Protein AF-0000000083109511 (afdb_homodimer)

Organism: NCBI:txid185642

pLDDT: mean 97.79, std 3.88, range [42.78, 98.94]

Radius of gyration: 26.74 Å; Cα contacts (8 Å, |Δi|>4): 2423; chains: 2; bounding box: 54×82×66 Å

Nearest PDB structures (foldseek):
  3oks-assembly1_A  TM=9.964E-01  e=6.746E-75  Mycolicibacterium smegmatis MC2 155
  3q8n-assembly2_B  TM=9.971E-01  e=4.506E-70  Mycolicibacterium smegmatis MC2 155
  4ffc-assembly1_D  TM=9.936E-01  e=3.506E-66  Mycobacteroides abscessus ATCC 19977
  4atq-assembly1_A  TM=9.905E-01  e=3.722E-66  Paenarthrobacter aurescens TC1
  6jix-assembly2_C  TM=9.119E-01  e=1.596E-33  Bifidobacterium catenulatum PV20-2

InterPro domains:
  IPR004632 4-aminobutyrate aminotransferase, bacterial [TIGR00700] (24-446)
  IPR005814 Aminotransferase class-III [PF00202] (37-444)
  IPR005814 Aminotransferase class-III [PIRSF000521] (9-446)
  IPR005814 Aminotransferase class-III [cd00610] (22-446)
  IPR015421 Pyridoxal phosphate-dependent transferase, major domain [G3DSA:3.40.640.10] (74-344)
  IPR015422 Pyridoxal phosphate-dependent transferase, small domain [G3DSA:3.90.1150.10] (21-442)
  IPR015424 Pyridoxal phosphate-dependent transferase [SSF53383] (38-448)
  IPR049704 Aminotransferases class-III pyridoxal-phosphate attachment site [PS00600] (259-299)
  IPR050103 Class-III Pyridoxal-phosphate-dependent Aminotransferase [PTHR11986] (19-446)

Solvent-accessible surface area (backbone atoms only — not comparable to full-atom values): 41410 Å² total; per-residue (Å²): 129,82,76,78,71,84,57,74,41,77,71,55,62,70,56,25,71,60,20,51,54,50,50,52,51,31,67,63,17,33,27,57,9,51,40,60,74,40,68,40,27,51,58,37,33,36,43,32,28,38,28,29,70,58,65,27,22,22,35,35,23,26,25,37,77,35,13,15,36,69,10,25,34,33,66,60,29,34,53,33,31,48,55,35,28,63,31,32,24,49,42,24,50,46,40,36,24,43,62,46,47,42,52,42,23,43,51,49,47,67,71,43,64,63,90,66,66,33,15,21,50,46,22,46,36,43,32,52,13,48,49,48,48,52,30,29,28,15,36,54,58,73,19,59,24,35,36,25,30,54,45,29,69,40,44,75,43,50,48,21,29,51,44,21,50,60,43,82,46,60,37,72,62,48,49,70,45,30,64,58,64,45,76,27,66,59,48,38,26,76,64,35,36,76,77,37,61,60,43,20,60,32,6,49,61,32,28,52,59,24,47,48,41,44,57,72,72,63,27,56,88,36,33,9,28,42,46,44,46,69,50,23,58,59,31,40,34,38,55,47,19,65,50,21,67,62,46,49,49,52,50,24,64,75,59,66,27,40,36,34,34,44,30,29,65,40,23,59,19,34,37,38,31,58,38,52,41,55,71,44,63,96,81,28,45,60,54,50,30,36,25,33,10,42,27,47,16,38,31,39,60,32,14,24,33,38,24,36,34,75,47,44,42,41,33,55,68,42,46,41,78,54,75,52,26,41,31,49,37,31,27,34,14,22,51,30,36,53,48,48,40,67,76,66,46,37,30,60,44,9,44,52,43,24,51,68,55,45,53,63,52,52,55,49,33,76,77,32,58,35,42,67,45,77,44,56,38,17,35,38,38,24,40,34,30,16,37,73,89,47,82,50,71,23,32,67,59,41,51,52,47,49,53,51,30,42,58,71,34,29,42,64,41,74,28,24,86,70,46,16,19,43,38,38,22,40,17,58,53,34,48,70,66,57,51,49,50,49,52,49,50,49,52,53,51,56,71,75,103,128,82,77,79,70,85,58,75,40,78,71,55,62,71,57,28,73,58,20,50,54,51,50,52,52,31,67,63,16,33,27,57,9,50,42,60,74,39,69,39,27,50,58,37,32,37,44,34,28,38,28,28,70,58,62,27,21,23,36,36,24,26,24,36,77,35,14,15,35,69,11,25,35,33,67,60,29,35,53,34,29,45,55,35,29,63,31,33,23,50,43,23,50,46,41,36,24,43,62,45,48,40,53,42,21,42,50,48,47,66,70,43,66,62,88,67,66,33,14,21,49,45,23,45,36,44,31,53,13,47,49,49,47,51,31,30,29,15,35,55,60,73,20,58,24,35,37,24,30,54,46,29,69,40,44,74,42,50,48,21,31,51,44,21,50,61,44,83,48,60,37,71,60,48,48,71,46,31,62,58,64,43,76,27,65,58,49,40,26,77,64,35,37,76,77,36,61,60,44,20,62,32,5,50,61,33,27,50,60,23,46,46,40,45,56,73,72,63,27,57,88,36,33,9,28,41,43,44,46,69,50,23,59,58,31,40,33,39,55,47,20,65,49,22,66,62,47,49,48,52,50,23,62,76,57,67,26,40,36,33,35,43,28,28,65,39,24,58,20,33,36,38,31,58,38,54,43,55,71,43,64,98,82,26,45,61,54,48,30,36,24,32,11,42,26,45,16,37,30,40,60,33,15,23,33,36,24,38,35,74,45,43,42,40,32,54,67,43,47,41,75,54,76,53,27,42,31,49,36,30,26,34,14,22,51,30,36,54,48,47,40,66,76,66,47,37,29,62,43,11,45,52,43,25,50,67,55,45,53,61,51,52,56,49,35,76,76,33,56,35,43,68,46,76,44,56,40,17,34,38,38,23,40,33,30,17,36,72,89,46,82,52,70,21,30,66,61,39,50,52,46,49,52,51,31,42,58,71,34,30,43,66,42,74,29,24,85,71,46,15,19,42,38,39,22,40,17,59,52,34,49,71,66,57,51,47,50,49,52,49,51,50,53,52,52,56,72,74,101

Structure (mmCIF, N/CA/C/O backbone):
data_AF-0000000083109511-model_v1
#
loop_
_entity.id
_entity.type
_entity.pdbx_description
1 polymer '(S)-3-amino-2-methylpropionate transaminase'
#
loop_
_atom_site.group_PDB
_atom_site.id
_atom_site.type_symbol
_atom_site.label_atom_id
_atom_site.label_alt_id
_atom_site.label_comp_id
_atom_site.label_asym_id
_atom_site.label_entity_id
_atom_site.label_seq_id
_atom_site.pdbx_PDB_ins_code
_atom_site.Cartn_x
_atom_site.Cartn_y
_atom_site.Cartn_z
_atom_site.occupancy
_atom_site.B_iso_or_equiv
_atom_site.auth_seq_id
_atom_site.auth_comp_id
_atom_site.auth_asym_id
_atom_site.auth_atom_id
_atom_site.pdbx_PDB_model_num
ATOM 1 N N . MET A 1 1 ? 5.441 -5.559 30.609 1 42.78 1 MET A N 1
ATOM 2 C CA . MET A 1 1 ? 6.527 -4.652 30.25 1 42.78 1 MET A CA 1
ATOM 3 C C . MET A 1 1 ? 6.43 -3.342 31.016 1 42.78 1 MET A C 1
ATOM 5 O O . MET A 1 1 ? 5.328 -2.857 31.297 1 42.78 1 MET A O 1
ATOM 9 N N . ALA A 1 2 ? 7.426 -2.953 31.625 1 48.78 2 ALA A N 1
ATOM 10 C CA . ALA A 1 2 ? 7.453 -1.733 32.438 1 48.78 2 ALA A CA 1
ATOM 11 C C . ALA A 1 2 ? 6.941 -0.539 31.625 1 48.78 2 ALA A C 1
ATOM 13 O O . ALA A 1 2 ? 7.207 -0.426 30.422 1 48.78 2 ALA A O 1
ATOM 14 N N . THR A 1 3 ? 6.07 0.115 32.188 1 82.5 3 THR A N 1
ATOM 15 C CA . THR A 1 3 ? 5.449 1.3 31.594 1 82.5 3 THR A CA 1
ATOM 16 C C . THR A 1 3 ? 6.508 2.318 31.188 1 82.5 3 THR A C 1
ATOM 18 O O . THR A 1 3 ? 7.48 2.541 31.906 1 82.5 3 THR A O 1
ATOM 21 N N . LEU A 1 4 ? 6.535 2.713 29.984 1 93.44 4 LEU A N 1
ATOM 22 C CA . LEU A 1 4 ? 7.453 3.711 29.453 1 93.44 4 LEU A CA 1
ATOM 23 C C . LEU A 1 4 ? 7.312 5.035 30.203 1 93.44 4 LEU A C 1
ATOM 25 O O . LEU A 1 4 ? 6.25 5.656 30.172 1 93.44 4 LEU A O 1
ATOM 29 N N . GLU A 1 5 ? 8.383 5.461 30.938 1 96.12 5 GLU A N 1
ATOM 30 C CA . GLU A 1 5 ? 8.352 6.711 31.703 1 96.12 5 GLU A CA 1
ATOM 31 C C . GLU A 1 5 ? 8.109 7.906 30.781 1 96.12 5 GLU A C 1
ATOM 33 O O . GLU A 1 5 ? 8.695 7.988 29.688 1 96.12 5 GLU A O 1
ATOM 38 N N . GLN A 1 6 ? 7.277 8.82 31.172 1 97.62 6 GLN A N 1
ATOM 39 C CA . GLN A 1 6 ? 6.883 9.969 30.359 1 97.62 6 GLN A CA 1
ATOM 40 C C . GLN A 1 6 ? 7.703 11.203 30.734 1 97.62 6 GLN A C 1
ATOM 42 O O . GLN A 1 6 ? 7.145 12.234 31.125 1 97.62 6 GLN A O 1
ATOM 47 N N . THR A 1 7 ? 8.977 11.047 30.625 1 98.06 7 THR A N 1
ATOM 48 C CA . THR A 1 7 ? 9.922 12.125 30.859 1 98.06 7 THR A CA 1
ATOM 49 C C . THR A 1 7 ? 11.016 12.133 29.797 1 98.06 7 THR A C 1
ATOM 51 O O . THR A 1 7 ? 11.383 11.078 29.266 1 98.06 7 THR A O 1
ATOM 54 N N . ARG A 1 8 ? 11.477 13.266 29.484 1 98.25 8 ARG A N 1
ATOM 55 C CA . ARG A 1 8 ? 12.633 13.406 28.594 1 98.25 8 ARG A CA 1
ATOM 56 C C . ARG A 1 8 ? 13.922 13.062 29.344 1 98.25 8 ARG A C 1
ATOM 58 O O . ARG A 1 8 ? 14.109 13.461 30.484 1 98.25 8 ARG A O 1
ATOM 65 N N . GLN A 1 9 ? 14.766 12.312 28.672 1 98.12 9 GLN A N 1
ATOM 66 C CA . GLN A 1 9 ? 16.047 11.93 29.266 1 98.12 9 GLN A CA 1
ATOM 67 C C . GLN A 1 9 ? 17.094 11.703 28.203 1 98.12 9 GLN A C 1
ATOM 69 O O . GLN A 1 9 ? 16.891 10.938 27.25 1 98.12 9 GLN A O 1
ATOM 74 N N . LEU A 1 10 ? 18.25 12.391 28.312 1 98.19 10 LEU A N 1
ATOM 75 C CA . LEU A 1 10 ? 19.391 12.156 27.438 1 98.19 10 LEU A CA 1
ATOM 76 C C . LEU A 1 10 ? 20.516 11.453 28.188 1 98.19 10 LEU A C 1
ATOM 78 O O . LEU A 1 10 ? 21.156 12.047 29.047 1 98.19 10 LEU A O 1
ATOM 82 N N . VAL A 1 11 ? 20.656 10.227 27.812 1 97.81 11 VAL A N 1
ATOM 83 C CA . VAL A 1 11 ? 21.688 9.406 28.422 1 97.81 11 VAL A CA 1
ATOM 84 C C . VAL A 1 11 ? 22.984 9.539 27.625 1 97.81 11 VAL A C 1
ATOM 86 O O . VAL A 1 11 ? 24.078 9.445 28.188 1 97.81 11 VAL A O 1
ATOM 89 N N . THR A 1 12 ? 22.922 9.711 26.375 1 97.56 12 THR A N 1
ATOM 90 C CA . THR A 1 12 ? 24.031 9.93 25.438 1 97.56 12 THR A CA 1
ATOM 91 C C . THR A 1 12 ? 23.734 11.125 24.531 1 97.56 12 THR A C 1
ATOM 93 O O . THR A 1 12 ? 22.641 11.688 24.562 1 97.56 12 THR A O 1
ATOM 96 N N . GLU A 1 13 ? 24.781 11.406 23.828 1 96.94 13 GLU A N 1
ATOM 97 C CA . GLU A 1 13 ? 24.547 12.312 22.719 1 96.94 13 GLU A CA 1
ATOM 98 C C . GLU A 1 13 ? 23.609 11.672 21.688 1 96.94 13 GLU A C 1
ATOM 100 O O . GLU A 1 13 ? 23.438 10.453 21.672 1 96.94 13 GLU A O 1
ATOM 105 N N . ILE A 1 14 ? 23.016 12.414 20.891 1 97.25 14 ILE A N 1
ATOM 106 C CA . ILE A 1 14 ? 22.109 11.969 19.828 1 97.25 14 ILE A CA 1
ATOM 107 C C . ILE A 1 14 ? 22.797 12.117 18.469 1 97.25 14 ILE A C 1
ATOM 109 O O . ILE A 1 14 ? 23.141 13.227 18.062 1 97.25 14 ILE A O 1
ATOM 113 N N . PRO A 1 15 ? 23.062 11.055 17.828 1 97.19 15 PRO A N 1
ATOM 114 C CA . PRO A 1 15 ? 22.75 9.656 18.125 1 97.19 15 PRO A CA 1
ATOM 115 C C . PRO A 1 15 ? 23.75 9.023 19.094 1 97.19 15 PRO A C 1
ATOM 117 O O . PRO A 1 15 ? 24.906 9.445 19.156 1 97.19 15 PRO A O 1
ATOM 120 N N . GLY A 1 16 ? 23.328 8.07 19.766 1 98.25 16 GLY A N 1
ATOM 121 C CA . GLY A 1 16 ? 24.219 7.324 20.656 1 98.25 16 GLY A CA 1
ATOM 122 C C . GLY A 1 16 ? 24.969 6.215 19.938 1 98.25 16 GLY A C 1
ATOM 123 O O . GLY A 1 16 ? 24.812 6.02 18.734 1 98.25 16 GLY A O 1
ATOM 124 N N . PRO A 1 17 ? 25.828 5.527 20.688 1 98.31 17 PRO A N 1
ATOM 125 C CA . PRO A 1 17 ? 26.719 4.539 20.078 1 98.31 17 PRO A CA 1
ATOM 126 C C . PRO A 1 17 ? 25.969 3.379 19.438 1 98.31 17 PRO A C 1
ATOM 128 O O . PRO A 1 17 ? 26.344 2.908 18.359 1 98.31 17 PRO A O 1
ATOM 131 N N . ALA A 1 18 ? 24.969 2.863 20.094 1 98.56 18 ALA A N 1
ATOM 132 C CA . ALA A 1 18 ? 24.188 1.765 19.531 1 98.56 18 ALA A CA 1
ATOM 133 C C . ALA A 1 18 ? 23.484 2.201 18.25 1 98.56 18 ALA A C 1
ATOM 135 O O . ALA A 1 18 ? 23.422 1.444 17.266 1 98.56 18 ALA A O 1
ATOM 136 N N . SER A 1 19 ? 22.953 3.383 18.203 1 98.5 19 SER A N 1
ATOM 137 C CA . SER A 1 19 ? 22.297 3.926 17.016 1 98.5 19 SER A CA 1
ATOM 138 C C . SER A 1 19 ? 23.297 4.145 15.891 1 98.5 19 SER A C 1
ATOM 140 O O . SER A 1 19 ? 22.984 3.943 14.719 1 98.5 19 SER A O 1
ATOM 142 N N . LEU A 1 20 ? 24.469 4.578 16.219 1 98.38 20 LEU A N 1
ATOM 143 C CA . LEU A 1 20 ? 25.5 4.754 15.211 1 98.38 20 LEU A CA 1
ATOM 144 C C . LEU A 1 20 ? 25.844 3.424 14.555 1 98.38 20 LEU A C 1
ATOM 146 O O . LEU A 1 20 ? 26.078 3.369 13.336 1 98.38 20 LEU A O 1
ATOM 150 N N . GLU A 1 21 ? 25.922 2.344 15.328 1 98.62 21 GLU A N 1
ATOM 151 C CA . GLU A 1 21 ? 26.203 1.021 14.773 1 98.62 21 GLU A CA 1
ATOM 152 C C . GLU A 1 21 ? 25.078 0.576 13.836 1 98.62 21 GLU A C 1
ATOM 154 O O . GLU A 1 21 ? 25.328 -0.08 12.82 1 98.62 21 GLU A O 1
ATOM 159 N N . LEU A 1 22 ? 23.875 0.808 14.266 1 98.75 22 LEU A N 1
ATOM 160 C CA . LEU A 1 22 ? 22.734 0.446 13.43 1 98.75 22 LEU A CA 1
ATOM 161 C C . LEU A 1 22 ? 22.688 1.29 12.164 1 98.75 22 LEU A C 1
ATOM 163 O O . LEU A 1 22 ? 22.266 0.815 11.109 1 98.75 22 LEU A O 1
ATOM 167 N N . THR A 1 23 ? 23.141 2.533 12.25 1 98.5 23 THR A N 1
ATOM 168 C CA . THR A 1 23 ? 23.219 3.391 11.07 1 98.5 23 THR A CA 1
ATOM 169 C C . THR A 1 23 ? 24.188 2.801 10.039 1 98.5 23 THR A C 1
ATOM 171 O O . THR A 1 23 ? 23.922 2.863 8.836 1 98.5 23 THR A O 1
ATOM 174 N N . LYS A 1 24 ? 25.266 2.223 10.5 1 98.5 24 LYS A N 1
ATOM 175 C CA . LYS A 1 24 ? 26.203 1.557 9.602 1 98.5 24 LYS A CA 1
ATOM 176 C C . LYS A 1 24 ? 25.547 0.355 8.922 1 98.5 24 LYS A C 1
ATOM 178 O O . LYS A 1 24 ? 25.734 0.144 7.719 1 98.5 24 LYS A O 1
ATOM 183 N N . ARG A 1 25 ? 24.828 -0.43 9.719 1 98.69 25 ARG A N 1
ATOM 184 C CA . ARG A 1 25 ? 24.109 -1.569 9.156 1 98.69 25 ARG A CA 1
ATOM 185 C C . ARG A 1 25 ? 23.078 -1.115 8.125 1 98.69 25 ARG A C 1
ATOM 187 O O . ARG A 1 25 ? 22.953 -1.729 7.062 1 98.69 25 ARG A O 1
ATOM 194 N N . ARG A 1 26 ? 22.406 -0.063 8.43 1 98.56 26 ARG A N 1
ATOM 195 C CA . ARG A 1 26 ? 21.406 0.487 7.516 1 98.56 26 ARG A CA 1
ATOM 196 C C . ARG A 1 26 ? 22.047 0.888 6.191 1 98.56 26 ARG A C 1
ATOM 198 O O . ARG A 1 26 ? 21.531 0.554 5.121 1 98.56 26 ARG A O 1
ATOM 205 N N . ALA A 1 27 ? 23.156 1.626 6.25 1 98.12 27 ALA A N 1
ATOM 206 C CA . ALA A 1 27 ? 23.844 2.121 5.059 1 98.12 27 ALA A CA 1
ATOM 207 C C . ALA A 1 27 ? 24.297 0.967 4.164 1 98.12 27 ALA A C 1
ATOM 209 O O . ALA A 1 27 ? 24.328 1.101 2.939 1 98.12 27 ALA A O 1
ATOM 210 N N . ALA A 1 28 ? 24.516 -0.205 4.777 1 98.44 28 ALA A N 1
ATOM 211 C CA . ALA A 1 28 ? 25.031 -1.365 4.043 1 98.44 28 ALA A CA 1
ATOM 212 C C . ALA A 1 28 ? 23.875 -2.201 3.484 1 98.44 28 ALA A C 1
ATOM 214 O O . ALA A 1 28 ? 24.062 -2.961 2.531 1 98.44 28 ALA A O 1
ATOM 215 N N . ALA A 1 29 ? 22.656 -2.012 4.016 1 98.88 29 ALA A N 1
ATOM 216 C CA . ALA A 1 29 ? 21.594 -2.955 3.686 1 98.88 29 ALA A CA 1
ATOM 217 C C . ALA A 1 29 ? 20.453 -2.26 2.949 1 98.88 29 ALA A C 1
ATOM 219 O O . ALA A 1 29 ? 19.766 -2.875 2.125 1 98.88 29 ALA A O 1
ATOM 220 N N . VAL A 1 30 ? 20.219 -1.04 3.277 1 98.88 30 VAL A N 1
ATOM 221 C CA . VAL A 1 30 ? 19.062 -0.294 2.787 1 98.88 30 VAL A CA 1
ATOM 222 C C . VAL A 1 30 ? 19.5 0.696 1.713 1 98.88 30 VAL A C 1
ATOM 224 O O . VAL A 1 30 ? 20.578 1.292 1.812 1 98.88 30 VAL A O 1
ATOM 227 N N . SER A 1 31 ? 18.719 0.896 0.665 1 98.81 31 SER A N 1
ATOM 228 C CA . SER A 1 31 ? 19.016 1.853 -0.398 1 98.81 31 SER A CA 1
ATOM 229 C C . SER A 1 31 ? 19.25 3.248 0.166 1 98.81 31 SER A C 1
ATOM 231 O O . SER A 1 31 ? 18.547 3.688 1.077 1 98.81 31 SER A O 1
ATOM 233 N N . HIS A 1 32 ? 20.141 3.926 -0.441 1 97.25 32 HIS A N 1
ATOM 234 C CA . HIS A 1 32 ? 20.469 5.309 -0.107 1 97.25 32 HIS A CA 1
ATOM 235 C C . HIS A 1 32 ? 19.297 6.234 -0.393 1 97.25 32 HIS A C 1
ATOM 237 O O . HIS A 1 32 ? 19.219 7.34 0.148 1 97.25 32 HIS A O 1
ATOM 243 N N . GLY A 1 33 ? 18.391 5.777 -1.227 1 98.19 33 GLY A N 1
ATOM 244 C CA . GLY A 1 33 ? 17.234 6.586 -1.595 1 98.19 33 GLY A CA 1
ATOM 245 C C . GLY A 1 33 ? 16.266 6.805 -0.448 1 98.19 33 GLY A C 1
ATOM 246 O O . GLY A 1 33 ? 15.406 7.688 -0.514 1 98.19 33 GLY A O 1
ATOM 247 N N . VAL A 1 34 ? 16.391 6.004 0.598 1 98.06 34 VAL A N 1
ATOM 248 C CA . VAL A 1 34 ? 15.547 6.141 1.777 1 98.06 34 VAL A CA 1
ATOM 249 C C . VAL A 1 34 ? 16.219 7.078 2.783 1 98.06 34 VAL A C 1
ATOM 251 O O . VAL A 1 34 ? 17.219 6.719 3.408 1 98.06 34 VAL A O 1
ATOM 254 N N . ASN A 1 35 ? 15.625 8.195 3.01 1 95.12 35 ASN A N 1
ATOM 255 C CA . ASN A 1 35 ? 16.156 9.195 3.934 1 95.12 35 ASN A CA 1
ATOM 256 C C . ASN A 1 35 ? 15.75 8.906 5.375 1 95.12 35 ASN A C 1
ATOM 258 O O . ASN A 1 35 ? 14.703 8.297 5.613 1 95.12 35 ASN A O 1
ATOM 262 N N . VAL A 1 36 ? 16.625 9.305 6.293 1 95.5 36 VAL A N 1
ATOM 263 C CA . VAL A 1 36 ? 16.312 9.266 7.719 1 95.5 36 VAL A CA 1
ATOM 264 C C . VAL A 1 36 ? 16.578 10.633 8.344 1 95.5 36 VAL A C 1
ATOM 266 O O . VAL A 1 36 ? 17.688 11.156 8.25 1 95.5 36 VAL A O 1
ATOM 269 N N . SER A 1 37 ? 15.625 11.172 9.008 1 94.69 37 SER A N 1
ATOM 270 C CA . SER A 1 37 ? 15.719 12.531 9.547 1 94.69 37 SER A CA 1
ATOM 271 C C . SER A 1 37 ? 16.5 12.547 10.859 1 94.69 37 SER A C 1
ATOM 273 O O . SER A 1 37 ? 17.281 13.453 11.109 1 94.69 37 SER A O 1
ATOM 275 N N . LEU A 1 38 ? 16.25 11.664 11.734 1 95.75 38 LEU A N 1
ATOM 276 C CA . LEU A 1 38 ? 16.891 11.508 13.039 1 95.75 38 LEU A CA 1
ATOM 277 C C . LEU A 1 38 ? 17.422 10.094 13.219 1 95.75 38 LEU A C 1
ATOM 279 O O . LEU A 1 38 ? 16.672 9.18 13.555 1 95.75 38 LEU A O 1
ATOM 283 N N . PRO A 1 39 ? 18.688 9.961 13.055 1 92 39 PRO A N 1
ATOM 284 C CA . PRO A 1 39 ? 19.219 8.594 13.008 1 92 39 PRO A CA 1
ATOM 285 C C . PRO A 1 39 ? 19.375 7.977 14.391 1 92 39 PRO A C 1
ATOM 287 O O . PRO A 1 39 ? 20.422 7.398 14.703 1 92 39 PRO A O 1
ATOM 290 N N . VAL A 1 40 ? 18.359 8.078 15.219 1 97.19 40 VAL A N 1
ATOM 291 C CA . VAL A 1 40 ? 18.203 7.297 16.438 1 97.19 40 VAL A CA 1
ATOM 292 C C . VAL A 1 40 ? 17.297 6.098 16.172 1 97.19 40 VAL A C 1
ATOM 294 O O . VAL A 1 40 ? 16.312 6.207 15.445 1 97.19 40 VAL A O 1
ATOM 297 N N . PHE A 1 41 ? 17.672 4.93 16.656 1 98.69 41 PHE A N 1
ATOM 298 C CA . PHE A 1 41 ? 16.859 3.74 16.438 1 98.69 41 PHE A CA 1
ATOM 299 C C . PHE A 1 41 ? 15.961 3.467 17.625 1 98.69 41 PHE A C 1
ATOM 301 O O . PHE A 1 41 ? 16.422 3.424 18.766 1 98.69 41 PHE A O 1
ATOM 308 N N . VAL A 1 42 ? 14.727 3.242 17.391 1 98.69 42 VAL A N 1
ATOM 309 C CA . VAL A 1 42 ? 13.688 3.158 18.406 1 98.69 42 VAL A CA 1
ATOM 310 C C . VAL A 1 42 ? 13.711 1.777 19.062 1 98.69 42 VAL A C 1
ATOM 312 O O . VAL A 1 42 ? 13.867 0.765 18.375 1 98.69 42 VAL A O 1
ATOM 315 N N . ALA A 1 43 ? 13.531 1.774 20.359 1 98.44 43 ALA A N 1
ATOM 316 C CA . ALA A 1 43 ? 13.32 0.54 21.109 1 98.44 43 ALA A CA 1
ATOM 317 C C . ALA A 1 43 ? 11.867 0.412 21.562 1 98.44 43 ALA A C 1
ATOM 319 O O . ALA A 1 43 ? 11.266 -0.662 21.453 1 98.44 43 ALA A O 1
ATOM 320 N N . ARG A 1 44 ? 11.352 1.522 22.125 1 98.25 44 ARG A N 1
ATOM 321 C CA . ARG A 1 44 ? 9.977 1.59 22.609 1 98.25 44 ARG A CA 1
ATOM 322 C C . ARG A 1 44 ? 9.383 2.977 22.391 1 98.25 44 ARG A C 1
ATOM 324 O O . ARG A 1 44 ? 10.117 3.967 22.328 1 98.25 44 ARG A O 1
ATOM 331 N N . ALA A 1 45 ? 8.023 3.016 22.266 1 98.69 45 ALA A N 1
ATOM 332 C CA . ALA A 1 45 ? 7.344 4.305 22.172 1 98.69 45 ALA A CA 1
ATOM 333 C C . ALA A 1 45 ? 5.934 4.223 22.75 1 98.69 45 ALA A C 1
ATOM 335 O O . ALA A 1 45 ? 5.273 3.186 22.656 1 98.69 45 ALA A O 1
ATOM 336 N N . GLY A 1 46 ? 5.441 5.281 23.297 1 97.56 46 GLY A N 1
ATOM 337 C CA . GLY A 1 46 ? 4.125 5.402 23.906 1 97.56 46 GLY A CA 1
ATOM 338 C C . GLY A 1 46 ? 3.895 6.754 24.562 1 97.56 46 GLY A C 1
ATOM 339 O O . GLY A 1 46 ? 4.832 7.371 25.062 1 97.56 46 GLY A O 1
ATOM 340 N N . GLY A 1 47 ? 2.631 7.137 24.625 1 96.44 47 GLY A N 1
ATOM 341 C CA . GLY A 1 47 ? 2.346 8.461 25.156 1 96.44 47 GLY A CA 1
ATOM 342 C C . GLY A 1 47 ? 2.98 9.578 24.328 1 96.44 47 GLY A C 1
ATOM 343 O O . GLY A 1 47 ? 2.744 9.68 23.125 1 96.44 47 GLY A O 1
ATOM 344 N N . GLY A 1 48 ? 3.822 10.305 24.953 1 98.12 48 GLY A N 1
ATOM 345 C CA . GLY A 1 48 ? 4.516 11.383 24.266 1 98.12 48 GLY A CA 1
ATOM 346 C C . GLY A 1 48 ? 6.008 11.148 24.141 1 98.12 48 GLY A C 1
ATOM 347 O O . GLY A 1 48 ? 6.762 12.078 23.844 1 98.12 48 GLY A O 1
ATOM 348 N N . ILE A 1 49 ? 6.422 9.789 24.297 1 98.69 49 ILE A N 1
ATOM 349 C CA . ILE A 1 49 ? 7.855 9.539 24.375 1 98.69 49 ILE A CA 1
ATOM 350 C C . ILE A 1 49 ? 8.25 8.469 23.359 1 98.69 49 ILE A C 1
ATOM 352 O O . ILE A 1 49 ? 7.504 7.504 23.156 1 98.69 49 ILE A O 1
ATOM 356 N N . ILE A 1 50 ? 9.422 8.625 22.75 1 98.62 50 ILE A N 1
ATOM 357 C CA . ILE A 1 50 ? 10.164 7.602 22.016 1 98.62 50 ILE A CA 1
ATOM 358 C C . ILE A 1 50 ? 11.445 7.262 22.766 1 98.62 50 ILE A C 1
ATOM 360 O O . ILE A 1 50 ? 12.266 8.141 23.047 1 98.62 50 ILE A O 1
ATOM 364 N N . GLU A 1 51 ? 11.609 6.059 23.125 1 98.75 51 GLU A N 1
ATOM 365 C CA . GLU A 1 51 ? 12.859 5.582 23.703 1 98.75 51 GLU A CA 1
ATOM 366 C C . GLU A 1 51 ? 13.719 4.883 22.656 1 98.75 51 GLU A C 1
ATOM 368 O O . GLU A 1 51 ? 13.258 3.971 21.969 1 98.75 51 GLU A O 1
ATOM 373 N N . ASP A 1 52 ? 14.984 5.367 22.516 1 98.44 52 ASP A N 1
ATOM 374 C CA . ASP A 1 52 ? 15.852 4.754 21.516 1 98.44 52 ASP A CA 1
ATOM 375 C C . ASP A 1 52 ? 16.688 3.627 22.125 1 98.44 52 ASP A C 1
ATOM 377 O O . ASP A 1 52 ? 16.578 3.352 23.328 1 98.44 52 ASP A O 1
ATOM 381 N N . VAL A 1 53 ? 17.469 2.945 21.375 1 98.5 53 VAL A N 1
ATOM 382 C CA . VAL A 1 53 ? 18.219 1.763 21.766 1 98.5 53 VAL A CA 1
ATOM 383 C C . VAL A 1 53 ? 19.359 2.162 22.703 1 98.5 53 VAL A C 1
ATOM 385 O O . VAL A 1 53 ? 19.953 1.311 23.359 1 98.5 53 VAL A O 1
ATOM 388 N N . ASP A 1 54 ? 19.703 3.441 22.797 1 98.5 54 ASP A N 1
ATOM 389 C CA . ASP A 1 54 ? 20.766 3.938 23.672 1 98.5 54 ASP A CA 1
ATOM 390 C C . ASP A 1 54 ? 20.219 4.359 25.031 1 98.5 54 ASP A C 1
ATOM 392 O O . ASP A 1 54 ? 20.969 4.715 25.922 1 98.5 54 ASP A O 1
ATOM 396 N N . GLY A 1 55 ? 18.875 4.344 25.172 1 98.12 55 GLY A N 1
ATOM 397 C CA . GLY A 1 55 ? 18.234 4.668 26.453 1 98.12 55 GLY A CA 1
ATOM 398 C C . GLY A 1 55 ? 17.797 6.113 26.547 1 98.12 55 GLY A C 1
ATOM 399 O O . GLY A 1 55 ? 17.281 6.547 27.578 1 98.12 55 GLY A O 1
ATOM 400 N N . ASN A 1 56 ? 18 6.891 25.5 1 98.62 56 ASN A N 1
ATOM 401 C CA . ASN A 1 56 ? 17.453 8.234 25.453 1 98.62 56 ASN A CA 1
ATOM 402 C C . ASN A 1 56 ? 15.93 8.211 25.328 1 98.62 56 ASN A C 1
ATOM 404 O O . ASN A 1 56 ? 15.375 7.363 24.641 1 98.62 56 ASN A O 1
ATOM 408 N N . ARG A 1 57 ? 15.266 9.055 26.031 1 98.69 57 ARG A N 1
ATOM 409 C CA . ARG A 1 57 ? 13.836 9.289 25.891 1 98.69 57 ARG A CA 1
ATOM 410 C C . ARG A 1 57 ? 13.57 10.664 25.266 1 98.69 57 ARG A C 1
ATOM 412 O O . ARG A 1 57 ? 13.883 11.688 25.875 1 98.69 57 ARG A O 1
ATOM 419 N N . LEU A 1 58 ? 13.023 10.633 24.109 1 98.81 58 LEU A N 1
ATOM 420 C CA . LEU A 1 58 ? 12.797 11.859 23.344 1 98.81 58 LEU A CA 1
ATOM 421 C C . LEU A 1 58 ? 11.32 12.234 23.344 1 98.81 58 LEU A C 1
ATOM 423 O O . LEU A 1 58 ? 10.453 11.359 23.234 1 98.81 58 LEU A O 1
ATOM 427 N N . ILE A 1 59 ? 11.023 13.516 23.484 1 98.88 59 ILE A N 1
ATOM 428 C CA . ILE A 1 59 ? 9.648 14 23.359 1 98.88 59 ILE A CA 1
ATOM 429 C C . ILE A 1 59 ? 9.195 13.898 21.891 1 98.88 59 ILE A C 1
ATOM 431 O O . ILE A 1 59 ? 9.859 14.422 21 1 98.88 59 ILE A O 1
ATOM 435 N N . ASP A 1 60 ? 8.109 13.219 21.688 1 98.69 60 ASP A N 1
ATOM 436 C CA . ASP A 1 60 ? 7.605 12.977 20.344 1 98.69 60 ASP A CA 1
ATOM 437 C C . ASP A 1 60 ? 6.629 14.07 19.922 1 98.69 60 ASP A C 1
ATOM 439 O O . ASP A 1 60 ? 5.461 14.055 20.312 1 98.69 60 ASP A O 1
ATOM 443 N N . LEU A 1 61 ? 7.023 14.953 19.031 1 98.81 61 LEU A N 1
ATOM 444 C CA . LEU A 1 61 ? 6.121 15.945 18.453 1 98.81 61 LEU A CA 1
ATOM 445 C C . LEU A 1 61 ? 5.914 15.695 16.969 1 98.81 61 LEU A C 1
ATOM 447 O O . LEU A 1 61 ? 5.625 16.625 16.219 1 98.81 61 LEU A O 1
ATOM 451 N N . ALA A 1 62 ? 6.109 14.406 16.562 1 98.44 62 ALA A N 1
ATOM 452 C CA . ALA A 1 62 ? 6.027 14.062 15.156 1 98.44 62 ALA A CA 1
ATOM 453 C C . ALA A 1 62 ? 4.984 12.969 14.914 1 98.44 62 ALA A C 1
ATOM 455 O O . ALA A 1 62 ? 4.344 12.938 13.859 1 98.44 62 ALA A O 1
ATOM 456 N N . SER A 1 63 ? 4.895 11.992 15.891 1 98.44 63 SER A N 1
ATOM 457 C CA . SER A 1 63 ? 3.951 10.883 15.828 1 98.44 63 SER A CA 1
ATOM 458 C C . SER A 1 63 ? 4.145 10.062 14.562 1 98.44 63 SER A C 1
ATOM 460 O O . SER A 1 63 ? 3.17 9.656 13.922 1 98.44 63 SER A O 1
ATOM 462 N N . GLY A 1 64 ? 5.363 9.859 14.125 1 98.19 64 GLY A N 1
ATOM 463 C CA . GLY A 1 64 ? 5.605 9.109 12.898 1 98.19 64 GLY A CA 1
ATOM 464 C C . GLY A 1 64 ? 4.953 9.734 11.68 1 98.19 64 GLY A C 1
ATOM 465 O O . GLY A 1 64 ? 4.398 9.031 10.836 1 98.19 64 GLY A O 1
ATOM 466 N N . ILE A 1 65 ? 4.926 11.031 11.57 1 97.75 65 ILE A N 1
ATOM 467 C CA . ILE A 1 65 ? 4.277 11.844 10.539 1 97.75 65 ILE A CA 1
ATOM 468 C C . ILE A 1 65 ? 2.762 11.727 10.664 1 97.75 65 ILE A C 1
ATOM 470 O O . ILE A 1 65 ? 2.074 11.398 9.695 1 97.75 65 ILE A O 1
ATOM 474 N N . ALA A 1 66 ? 2.258 11.953 11.766 1 98 66 ALA A N 1
ATOM 475 C CA . ALA A 1 66 ? 0.837 12.086 12.07 1 98 66 ALA A CA 1
ATOM 476 C C . ALA A 1 66 ? 0.135 10.734 12.039 1 98 66 ALA A C 1
ATOM 478 O O . ALA A 1 66 ? -1.055 10.648 11.727 1 98 66 ALA A O 1
ATOM 479 N N . VAL A 1 67 ? 0.814 9.656 12.367 1 98.75 67 VAL A N 1
ATOM 480 C CA . VAL A 1 67 ? 0.244 8.32 12.211 1 98.75 67 VAL A CA 1
ATOM 481 C C . VAL A 1 67 ? -0.324 7.844 13.547 1 98.75 67 VAL A C 1
ATOM 483 O O . VAL A 1 67 ? -1.435 7.312 13.602 1 98.75 67 VAL A O 1
ATOM 486 N N . THR A 1 68 ? 0.421 8.039 14.625 1 98.69 68 THR A N 1
ATOM 487 C CA . THR A 1 68 ? -0.002 7.523 15.922 1 98.69 68 THR A CA 1
ATOM 488 C C . THR A 1 68 ? -0.735 8.594 16.719 1 98.69 68 THR A C 1
ATOM 490 O O . THR A 1 68 ? -0.295 8.977 17.797 1 98.69 68 THR A O 1
ATOM 493 N N . THR A 1 69 ? -1.91 8.953 16.172 1 98.38 69 THR A N 1
ATOM 494 C CA . THR A 1 69 ? -2.744 10 16.766 1 98.38 69 THR A CA 1
ATOM 495 C C . THR A 1 69 ? -3.104 9.664 18.203 1 98.38 69 THR A C 1
ATOM 497 O O . THR A 1 69 ? -3.107 10.539 19.078 1 98.38 69 THR A O 1
ATOM 500 N N . ILE A 1 70 ? -3.303 8.406 18.516 1 98.62 70 ILE A N 1
ATOM 501 C CA . ILE A 1 70 ? -3.76 8.031 19.844 1 98.62 70 ILE A CA 1
ATOM 502 C C . ILE A 1 70 ? -2.588 7.48 20.656 1 98.62 70 ILE A C 1
ATOM 504 O O . ILE A 1 70 ? -2.787 6.812 21.672 1 98.62 70 ILE A O 1
ATOM 508 N N . GLY A 1 71 ? -1.379 7.734 20.172 1 98.12 71 GLY A N 1
ATOM 509 C CA . GLY A 1 71 ? -0.176 7.273 20.844 1 98.12 71 GLY A CA 1
ATOM 510 C C . GLY A 1 71 ? 0.257 5.887 20.406 1 98.12 71 GLY A C 1
ATOM 511 O O . GLY A 1 71 ? -0.583 5.02 20.156 1 98.12 71 GLY A O 1
ATOM 512 N N . ASN A 1 72 ? 1.577 5.656 20.375 1 98.19 72 ASN A N 1
ATOM 513 C CA . ASN A 1 72 ? 2.123 4.344 20.047 1 98.19 72 ASN A CA 1
ATOM 514 C C . ASN A 1 72 ? 1.694 3.289 21.062 1 98.19 72 ASN A C 1
ATOM 516 O O . ASN A 1 72 ? 1.632 3.564 22.25 1 98.19 72 ASN A O 1
ATOM 520 N N . SER A 1 73 ? 1.416 2.107 20.531 1 97.25 73 SER A N 1
ATOM 521 C CA . SER A 1 73 ? 1.104 0.933 21.328 1 97.25 73 SER A CA 1
ATOM 522 C C . SER A 1 73 ? -0.048 1.212 22.297 1 97.25 73 SER A C 1
ATOM 524 O O . SER A 1 73 ? 0.052 0.932 23.484 1 97.25 73 SER A O 1
ATOM 526 N N . SER A 1 74 ? -1.053 1.879 21.75 1 97.88 74 SER A N 1
ATOM 527 C CA . SER A 1 74 ? -2.244 2.104 22.562 1 97.88 74 SER A CA 1
ATOM 528 C C . SER A 1 74 ? -2.826 0.786 23.062 1 97.88 74 SER A C 1
ATOM 530 O O . SER A 1 74 ? -2.936 -0.179 22.297 1 97.88 74 SER A O 1
ATOM 532 N N . PRO A 1 75 ? -3.227 0.716 24.328 1 97.75 75 PRO A N 1
ATOM 533 C CA . PRO A 1 75 ? -3.584 -0.567 24.938 1 97.75 75 PRO A CA 1
ATOM 534 C C . PRO A 1 75 ? -4.684 -1.299 24.172 1 97.75 75 PRO A C 1
ATOM 536 O O . PRO A 1 75 ? -4.562 -2.496 23.906 1 97.75 75 PRO A O 1
ATOM 539 N N . ARG A 1 76 ? -5.801 -0.618 23.797 1 98.5 76 ARG A N 1
ATOM 540 C CA . ARG A 1 76 ? -6.895 -1.259 23.078 1 98.5 76 ARG A CA 1
ATOM 541 C C . ARG A 1 76 ? -6.422 -1.797 21.734 1 98.5 76 ARG A C 1
ATOM 543 O O . ARG A 1 76 ? -6.871 -2.855 21.281 1 98.5 76 ARG A O 1
ATOM 550 N N . VAL A 1 77 ? -5.516 -1.086 21.031 1 98.81 77 VAL A N 1
ATOM 551 C CA . VAL A 1 77 ? -4.973 -1.512 19.75 1 98.81 77 VAL A CA 1
ATOM 552 C C . VAL A 1 77 ? -4.094 -2.748 19.938 1 98.81 77 VAL A C 1
ATOM 554 O O . VAL A 1 77 ? -4.207 -3.719 19.188 1 98.81 77 VAL A O 1
ATOM 557 N N . VAL A 1 78 ? -3.188 -2.701 20.984 1 98.75 78 VAL A N 1
ATOM 558 C CA . VAL A 1 78 ? -2.303 -3.824 21.266 1 98.75 78 VAL A CA 1
ATOM 559 C C . VAL A 1 78 ? -3.129 -5.086 21.516 1 98.75 78 VAL A C 1
ATOM 561 O O . VAL A 1 78 ? -2.854 -6.137 20.922 1 98.75 78 VAL A O 1
ATOM 564 N N . ASP A 1 79 ? -4.172 -4.957 22.297 1 98.81 79 ASP A N 1
ATOM 565 C CA . ASP A 1 79 ? -5.012 -6.105 22.625 1 98.81 79 ASP A CA 1
ATOM 566 C C . ASP A 1 79 ? -5.723 -6.641 21.375 1 98.81 79 ASP A C 1
ATOM 568 O O . ASP A 1 79 ? -5.781 -7.855 21.172 1 98.81 79 ASP A O 1
ATOM 572 N N . ALA A 1 80 ? -6.277 -5.77 20.562 1 98.88 80 ALA A N 1
ATOM 573 C CA . ALA A 1 80 ? -7.023 -6.152 19.375 1 98.88 80 ALA A CA 1
ATOM 574 C C . ALA A 1 80 ? -6.121 -6.867 18.375 1 98.88 80 ALA A C 1
ATOM 576 O O . ALA A 1 80 ? -6.512 -7.879 17.781 1 98.88 80 ALA A O 1
ATOM 577 N N . VAL A 1 81 ? -4.922 -6.344 18.156 1 98.88 81 VAL A N 1
ATOM 578 C CA . VAL A 1 81 ? -3.971 -6.918 17.219 1 98.88 81 VAL A CA 1
ATOM 579 C C . VAL A 1 81 ? -3.527 -8.297 17.703 1 98.88 81 VAL A C 1
ATOM 581 O O . VAL A 1 81 ? -3.48 -9.25 16.922 1 98.88 81 VAL A O 1
ATOM 584 N N . ARG A 1 82 ? -3.195 -8.391 19.016 1 98.81 82 ARG A N 1
ATOM 585 C CA . ARG A 1 82 ? -2.752 -9.656 19.578 1 98.81 82 ARG A CA 1
ATOM 586 C C . ARG A 1 82 ? -3.826 -10.734 19.438 1 98.81 82 ARG A C 1
ATOM 588 O O . ARG A 1 82 ? -3.518 -11.891 19.141 1 98.81 82 ARG A O 1
ATOM 595 N N . ALA A 1 83 ? -5.074 -10.352 19.609 1 98.75 83 ALA A N 1
ATOM 596 C CA . ALA A 1 83 ? -6.176 -11.297 19.484 1 98.75 83 ALA A CA 1
ATOM 597 C C . ALA A 1 83 ? -6.359 -11.734 18.031 1 98.75 83 ALA A C 1
ATOM 599 O O . ALA A 1 83 ? -6.48 -12.93 17.75 1 98.75 83 ALA A O 1
ATOM 600 N N . GLN A 1 84 ? -6.336 -10.836 17.109 1 98.75 84 GLN A N 1
ATOM 601 C CA . GLN A 1 84 ? -6.652 -11.109 15.719 1 98.75 84 GLN A CA 1
ATOM 602 C C . GLN A 1 84 ? -5.566 -11.961 15.062 1 98.75 84 GLN A C 1
ATOM 604 O O . GLN A 1 84 ? -5.867 -12.883 14.297 1 98.75 84 GLN A O 1
ATOM 609 N N . VAL A 1 85 ? -4.262 -11.672 15.312 1 98.69 85 VAL A N 1
ATOM 610 C CA . VAL A 1 85 ? -3.162 -12.352 14.633 1 98.69 85 VAL A CA 1
ATOM 611 C C . VAL A 1 85 ? -3.168 -13.828 15 1 98.69 85 VAL A C 1
ATOM 613 O O . VAL A 1 85 ? -2.719 -14.672 14.211 1 98.69 85 VAL A O 1
ATOM 616 N N . ALA A 1 86 ? -3.76 -14.172 16.125 1 98 86 ALA A N 1
ATOM 617 C CA . ALA A 1 86 ? -3.816 -15.555 16.594 1 98 86 ALA A CA 1
ATOM 618 C C . ALA A 1 86 ? -4.934 -16.312 15.891 1 98 86 ALA A C 1
ATOM 620 O O . ALA A 1 86 ? -4.887 -17.547 15.797 1 98 86 ALA A O 1
ATOM 621 N N . GLU A 1 87 ? -6 -15.633 15.422 1 98.25 87 GLU A N 1
ATOM 622 C CA . GLU A 1 87 ? -7.117 -16.281 14.734 1 98.25 87 GLU A CA 1
ATOM 623 C C . GLU A 1 87 ? -6.773 -16.562 13.273 1 98.25 87 GLU A C 1
ATOM 625 O O . GLU A 1 87 ? -6.996 -17.672 12.781 1 98.25 87 GLU A O 1
ATOM 630 N N . PHE A 1 88 ? -6.359 -15.594 12.562 1 98.44 88 PHE A N 1
ATOM 631 C CA . PHE A 1 88 ? -5.832 -15.695 11.203 1 98.44 88 PHE A CA 1
ATOM 632 C C . PHE A 1 88 ? -5.176 -14.383 10.781 1 98.44 88 PHE A C 1
ATOM 634 O O . PHE A 1 88 ? -5.562 -13.312 11.25 1 98.44 88 PHE A O 1
ATOM 641 N N . THR A 1 89 ? -4.207 -14.469 9.898 1 98.62 89 THR A N 1
ATOM 642 C CA . THR A 1 89 ? -3.455 -13.297 9.461 1 98.62 89 THR A CA 1
ATOM 643 C C . THR A 1 89 ? -3.994 -12.781 8.133 1 98.62 89 THR A C 1
ATOM 645 O O . THR A 1 89 ? -3.896 -11.586 7.84 1 98.62 89 THR A O 1
ATOM 648 N N . HIS A 1 90 ? -4.512 -13.68 7.238 1 98.69 90 HIS A N 1
ATOM 649 C CA . HIS A 1 90 ? -4.957 -13.219 5.93 1 98.69 90 HIS A CA 1
ATOM 650 C C . HIS A 1 90 ? -5.742 -14.305 5.203 1 98.69 90 HIS A C 1
ATOM 652 O O . HIS A 1 90 ? -5.301 -15.461 5.133 1 98.69 90 HIS A O 1
ATOM 658 N N . THR A 1 91 ? -6.898 -13.992 4.625 1 98.38 91 THR A N 1
ATOM 659 C CA . THR A 1 91 ? -7.648 -14.875 3.742 1 98.38 91 THR A CA 1
ATOM 660 C C . THR A 1 91 ? -8.07 -14.141 2.473 1 98.38 91 THR A C 1
ATOM 662 O O . THR A 1 91 ? -8.688 -14.734 1.583 1 98.38 91 THR A O 1
ATOM 665 N N . CYS A 1 92 ? -7.598 -12.82 2.363 1 98.19 92 CYS A N 1
ATOM 666 C CA . CYS A 1 92 ? -7.969 -11.922 1.273 1 98.19 92 CYS A CA 1
ATOM 667 C C . CYS A 1 92 ? -9.469 -11.672 1.259 1 98.19 92 CYS A C 1
ATOM 669 O O . CYS A 1 92 ? -10.242 -12.539 0.85 1 98.19 92 CYS A O 1
ATOM 671 N N . PHE A 1 93 ? -9.898 -10.539 1.587 1 98.62 93 PHE A N 1
ATOM 672 C CA . PHE A 1 93 ? -11.312 -10.211 1.727 1 98.62 93 PHE A CA 1
ATOM 673 C C . PHE A 1 93 ? -12.07 -10.531 0.444 1 98.62 93 PHE A C 1
ATOM 675 O O . PHE A 1 93 ? -13.227 -10.945 0.49 1 98.62 93 PHE A O 1
ATOM 682 N N . MET A 1 94 ? -11.445 -10.383 -0.688 1 97.56 94 MET A N 1
ATOM 683 C CA . MET A 1 94 ? -12.078 -10.578 -1.992 1 97.56 94 MET A CA 1
ATOM 684 C C . MET A 1 94 ? -12.289 -12.062 -2.275 1 97.56 94 MET A C 1
ATOM 686 O O . MET A 1 94 ? -13.039 -12.422 -3.186 1 97.56 94 MET A O 1
ATOM 690 N N . VAL A 1 95 ? -11.602 -12.969 -1.496 1 97.56 95 VAL A N 1
ATOM 691 C CA . VAL A 1 95 ? -11.727 -14.406 -1.697 1 97.56 95 VAL A CA 1
ATOM 692 C C . VAL A 1 95 ? -12.656 -15 -0.635 1 97.56 95 VAL A C 1
ATOM 694 O O . VAL A 1 95 ? -13.773 -15.422 -0.941 1 97.56 95 VAL A O 1
ATOM 697 N N . THR A 1 96 ? -12.25 -14.961 0.594 1 98 96 THR A N 1
ATOM 698 C CA . THR A 1 96 ? -13 -15.375 1.774 1 98 96 THR A CA 1
ATOM 699 C C . THR A 1 96 ? -13.062 -14.25 2.801 1 98 96 THR A C 1
ATOM 701 O O . THR A 1 96 ? -12.172 -14.117 3.643 1 98 96 THR A O 1
ATOM 704 N N . PRO A 1 97 ? -14.133 -13.523 2.773 1 98.38 97 PRO A N 1
ATOM 705 C CA . PRO A 1 97 ? -14.219 -12.297 3.57 1 98.38 97 PRO A CA 1
ATOM 706 C C . PRO A 1 97 ? -14.242 -12.57 5.074 1 98.38 97 PRO A C 1
ATOM 708 O O . PRO A 1 97 ? -14.336 -13.727 5.492 1 98.38 97 PRO A O 1
ATOM 711 N N . TYR A 1 98 ? -14.125 -11.57 5.863 1 98.69 98 TYR A N 1
ATOM 712 C CA . TYR A 1 98 ? -14.156 -11.602 7.324 1 98.69 98 TYR A CA 1
ATOM 713 C C . TYR A 1 98 ? -14.883 -10.383 7.879 1 98.69 98 TYR A C 1
ATOM 715 O O . TYR A 1 98 ? -14.953 -9.344 7.223 1 98.69 98 TYR A O 1
ATOM 723 N N . GLU A 1 99 ? -15.398 -10.477 9.016 1 98.75 99 GLU A N 1
ATOM 724 C CA . GLU A 1 99 ? -16.312 -9.492 9.578 1 98.75 99 GLU A CA 1
ATOM 725 C C . GLU A 1 99 ? -15.617 -8.172 9.875 1 98.75 99 GLU A C 1
ATOM 727 O O . GLU A 1 99 ? -16.219 -7.105 9.758 1 98.75 99 GLU A O 1
ATOM 732 N N . GLN A 1 100 ? -14.344 -8.203 10.203 1 98.62 100 GLN A N 1
ATOM 733 C CA . GLN A 1 100 ? -13.609 -7.012 10.602 1 98.62 100 GLN A CA 1
ATOM 734 C C . GLN A 1 100 ? -13.609 -5.965 9.492 1 98.62 100 GLN A C 1
ATOM 736 O O . GLN A 1 100 ? -13.719 -4.77 9.758 1 98.62 100 GLN A O 1
ATOM 741 N N . TYR A 1 101 ? -13.508 -6.426 8.258 1 98.88 101 TYR A N 1
ATOM 742 C CA . TYR A 1 101 ? -13.562 -5.512 7.121 1 98.88 101 TYR A CA 1
ATOM 743 C C . TYR A 1 101 ? -14.898 -4.781 7.074 1 98.88 101 TYR A C 1
ATOM 745 O O . TYR A 1 101 ? -14.945 -3.562 6.883 1 98.88 101 TYR A O 1
ATOM 753 N N . VAL A 1 102 ? -15.938 -5.48 7.25 1 98.88 102 VAL A N 1
ATOM 754 C CA . VAL A 1 102 ? -17.297 -4.945 7.207 1 98.88 102 VAL A CA 1
ATOM 755 C C . VAL A 1 102 ? -17.5 -3.961 8.359 1 98.88 102 VAL A C 1
ATOM 757 O O . VAL A 1 102 ? -18.031 -2.871 8.164 1 98.88 102 VAL A O 1
ATOM 760 N N . ALA A 1 103 ? -17.016 -4.359 9.523 1 98.94 103 ALA A N 1
ATOM 761 C CA . ALA A 1 103 ? -17.172 -3.523 10.711 1 98.94 103 ALA A CA 1
ATOM 762 C C . ALA A 1 103 ? -16.438 -2.195 10.547 1 98.94 103 ALA A C 1
ATOM 764 O O . ALA A 1 103 ? -16.953 -1.144 10.938 1 98.94 103 ALA A O 1
ATOM 765 N N . VAL A 1 104 ? -15.25 -2.219 9.984 1 98.94 104 VAL A N 1
ATOM 766 C CA . VAL A 1 104 ? -14.516 -0.985 9.727 1 98.94 104 VAL A CA 1
ATOM 767 C C . VAL A 1 104 ? -15.289 -0.12 8.734 1 98.94 104 VAL A C 1
ATOM 769 O O . VAL A 1 104 ? -15.414 1.092 8.922 1 98.94 104 VAL A O 1
ATOM 772 N N . ALA A 1 105 ? -15.766 -0.732 7.648 1 98.94 105 ALA A N 1
ATOM 773 C CA . ALA A 1 105 ? -16.547 0.007 6.66 1 98.94 105 ALA A CA 1
ATOM 774 C C . ALA A 1 105 ? -17.766 0.659 7.301 1 98.94 105 ALA A C 1
ATOM 776 O O . ALA A 1 105 ? -18.078 1.816 7.016 1 98.94 105 ALA A O 1
ATOM 777 N N . GLU A 1 106 ? -18.469 -0.077 8.156 1 98.94 106 GLU A N 1
ATOM 778 C CA . GLU A 1 106 ? -19.641 0.454 8.852 1 98.94 106 GLU A CA 1
ATOM 779 C C . GLU A 1 106 ? -19.266 1.659 9.711 1 98.94 106 GLU A C 1
ATOM 781 O O . GLU A 1 106 ? -19.969 2.67 9.711 1 98.94 106 GLU A O 1
ATOM 786 N N . GLU A 1 107 ? -18.203 1.575 10.445 1 98.94 107 GLU A N 1
ATOM 787 C CA . GLU A 1 107 ? -17.766 2.686 11.289 1 98.94 107 GLU A CA 1
ATOM 788 C C . GLU A 1 107 ? -17.391 3.898 10.445 1 98.94 107 GLU A C 1
ATOM 790 O O . GLU A 1 107 ? -17.719 5.031 10.789 1 98.94 107 GLU A O 1
ATOM 795 N N . LEU A 1 108 ? -16.672 3.678 9.359 1 98.94 108 LEU A N 1
ATOM 796 C CA . LEU A 1 108 ? -16.281 4.781 8.492 1 98.94 108 LEU A CA 1
ATOM 797 C C . LEU A 1 108 ? -17.5 5.438 7.855 1 98.94 108 LEU A C 1
ATOM 799 O O . LEU A 1 108 ? -17.547 6.664 7.73 1 98.94 108 LEU A O 1
ATOM 803 N N . ASN A 1 109 ? -18.422 4.59 7.426 1 98.88 109 ASN A N 1
ATOM 804 C CA . ASN A 1 109 ? -19.672 5.141 6.906 1 98.88 109 ASN A CA 1
ATOM 805 C C . ASN A 1 109 ? -20.375 6.023 7.934 1 98.88 109 ASN A C 1
ATOM 807 O O . ASN A 1 109 ? -20.969 7.043 7.582 1 98.88 109 ASN A O 1
ATOM 811 N N . ARG A 1 110 ? -20.328 5.633 9.133 1 98.56 110 ARG A N 1
ATOM 812 C CA . ARG A 1 110 ? -21 6.344 10.219 1 98.56 110 ARG A CA 1
ATOM 813 C C . ARG A 1 110 ? -20.312 7.68 10.5 1 98.56 110 ARG A C 1
ATOM 815 O O . ARG A 1 110 ? -20.984 8.703 10.641 1 98.56 110 ARG A O 1
ATOM 822 N N . ILE A 1 111 ? -18.969 7.719 10.523 1 98.31 111 ILE A N 1
ATOM 823 C CA . ILE A 1 111 ? -18.297 8.883 11.086 1 98.31 111 ILE A CA 1
ATOM 824 C C . ILE A 1 111 ? -17.969 9.867 9.969 1 98.31 111 ILE A C 1
ATOM 826 O O . ILE A 1 111 ? -17.672 11.039 10.234 1 98.31 111 ILE A O 1
ATOM 830 N N . THR A 1 112 ? -17.922 9.414 8.711 1 97.94 112 THR A N 1
ATOM 831 C CA . THR A 1 112 ? -17.625 10.305 7.59 1 97.94 112 THR A CA 1
ATOM 832 C C . THR A 1 112 ? -18.75 11.32 7.398 1 97.94 112 THR A C 1
ATOM 834 O O . THR A 1 112 ? -19.938 10.961 7.445 1 97.94 112 THR A O 1
ATOM 837 N N . PRO A 1 113 ? -18.438 12.578 7.152 1 96.69 113 PRO A N 1
ATOM 838 C CA . PRO A 1 113 ? -19.469 13.625 7.02 1 96.69 113 PRO A CA 1
ATOM 839 C C . PRO A 1 113 ? -20.469 13.328 5.914 1 96.69 113 PRO A C 1
ATOM 841 O O . PRO A 1 113 ? -20.094 12.82 4.852 1 96.69 113 PRO A O 1
ATOM 844 N N . GLY A 1 114 ? -21.734 13.711 6.164 1 93.44 114 GLY A N 1
ATOM 845 C CA . GLY A 1 114 ? -22.828 13.523 5.211 1 93.44 114 GLY A CA 1
ATOM 846 C C . GLY A 1 114 ? -23.922 12.625 5.738 1 93.44 114 GLY A C 1
ATOM 847 O O . GLY A 1 114 ? -23.656 11.656 6.449 1 93.44 114 GLY A O 1
ATOM 848 N N . ALA A 1 115 ? -25.172 12.906 5.434 1 90 115 ALA A N 1
ATOM 849 C CA . ALA A 1 115 ? -26.312 12.195 6.004 1 90 115 ALA A CA 1
ATOM 850 C C . ALA A 1 115 ? -26.766 11.07 5.082 1 90 115 ALA A C 1
ATOM 852 O O . ALA A 1 115 ? -27.516 10.18 5.496 1 90 115 ALA A O 1
ATOM 853 N N . GLY A 1 116 ? -26.312 11.047 3.891 1 95.06 116 GLY A N 1
ATOM 854 C CA . GLY A 1 116 ? -26.75 10.039 2.939 1 95.06 116 GLY A CA 1
ATOM 855 C C . GLY A 1 116 ? -26.047 8.703 3.117 1 95.06 116 GLY A C 1
ATOM 856 O O . GLY A 1 116 ? -25.172 8.57 3.967 1 95.06 116 GLY A O 1
ATOM 857 N N . GLU A 1 117 ? -26.531 7.711 2.324 1 98.06 117 GLU A N 1
ATOM 858 C CA . GLU A 1 117 ? -25.906 6.391 2.33 1 98.06 117 GLU A CA 1
ATOM 859 C C . GLU A 1 117 ? -24.469 6.457 1.808 1 98.06 117 GLU A C 1
ATOM 861 O O . GLU A 1 117 ? -24.188 7.148 0.827 1 98.06 117 GLU A O 1
ATOM 866 N N . LYS A 1 118 ? -23.625 5.777 2.473 1 98.81 118 LYS A N 1
ATOM 867 C CA . LYS A 1 118 ? -22.219 5.766 2.1 1 98.81 118 LYS A CA 1
ATOM 868 C C . LYS A 1 118 ? -21.703 4.34 1.937 1 98.81 118 LYS A C 1
ATOM 870 O O . LYS A 1 118 ? -22.328 3.391 2.408 1 98.81 118 LYS A O 1
ATOM 875 N N . ARG A 1 119 ? -20.656 4.145 1.194 1 98.94 119 ARG A N 1
ATOM 876 C CA . ARG A 1 119 ? -19.891 2.91 1.04 1 98.94 119 ARG A CA 1
ATOM 877 C C . ARG A 1 119 ? -18.391 3.158 1.257 1 98.94 119 ARG A C 1
ATOM 879 O O . ARG A 1 119 ? -17.922 4.289 1.112 1 98.94 119 ARG A O 1
ATOM 886 N N . THR A 1 120 ? -17.75 2.119 1.613 1 98.94 120 THR A N 1
ATOM 887 C CA . THR A 1 120 ? -16.328 2.203 1.897 1 98.94 120 THR A CA 1
ATOM 888 C C . THR A 1 120 ? -15.562 1.089 1.183 1 98.94 120 THR A C 1
ATOM 890 O O . THR A 1 120 ? -16.078 -0.017 1.019 1 98.94 120 THR A O 1
ATOM 893 N N . VAL A 1 121 ? -14.367 1.385 0.728 1 98.94 121 VAL A N 1
ATOM 894 C CA . VAL A 1 121 ? -13.375 0.388 0.334 1 98.94 121 VAL A CA 1
ATOM 895 C C . VAL A 1 121 ? -12.078 0.616 1.106 1 98.94 121 VAL A C 1
ATOM 897 O O . VAL A 1 121 ? -11.695 1.759 1.364 1 98.94 121 VAL A O 1
ATOM 900 N N . LEU A 1 122 ? -11.398 -0.465 1.481 1 98.94 122 LEU A N 1
ATOM 901 C CA . LEU A 1 122 ? -10.188 -0.371 2.299 1 98.94 122 LEU A CA 1
ATOM 902 C C . LEU A 1 122 ? -8.953 -0.736 1.486 1 98.94 122 LEU A C 1
ATOM 904 O O . LEU A 1 122 ? -9.008 -1.609 0.618 1 98.94 122 LEU A O 1
ATOM 908 N N . PHE A 1 123 ? -7.82 -0.07 1.791 1 98.81 123 PHE A N 1
ATOM 909 C CA . PHE A 1 123 ? -6.516 -0.271 1.175 1 98.81 123 PHE A CA 1
ATOM 910 C C . PHE A 1 123 ? -5.406 -0.189 2.217 1 98.81 123 PHE A C 1
ATOM 912 O O . PHE A 1 123 ? -5.664 -0.325 3.416 1 98.81 123 PHE A O 1
ATOM 919 N N . ASN A 1 124 ? -4.078 0.065 1.787 1 98.56 124 ASN A N 1
ATOM 920 C CA . ASN A 1 124 ? -2.965 -0.023 2.727 1 98.56 124 ASN A CA 1
ATOM 921 C C . ASN A 1 124 ? -2.395 1.354 3.051 1 98.56 124 ASN A C 1
ATOM 923 O O . ASN A 1 124 ? -1.925 1.59 4.168 1 98.56 124 ASN A O 1
ATOM 927 N N . SER A 1 125 ? -2.357 2.242 2.07 1 98.5 125 SER A N 1
ATOM 928 C CA . SER A 1 125 ? -1.664 3.516 2.236 1 98.5 125 SER A CA 1
ATOM 929 C C . SER A 1 125 ? -2.5 4.672 1.7 1 98.5 125 SER A C 1
ATOM 931 O O . SER A 1 125 ? -3.453 4.461 0.946 1 98.5 125 SER A O 1
ATOM 933 N N . GLY A 1 126 ? -2.156 5.883 2.109 1 98.69 126 GLY A N 1
ATOM 934 C CA . GLY A 1 126 ? -2.812 7.059 1.559 1 98.69 126 GLY A CA 1
ATOM 935 C C . GLY A 1 126 ? -2.711 7.145 0.047 1 98.69 126 GLY A C 1
ATOM 936 O O . GLY A 1 126 ? -3.668 7.539 -0.622 1 98.69 126 GLY A O 1
ATOM 937 N N . ALA A 1 127 ? -1.514 6.785 -0.51 1 98.75 127 ALA A N 1
ATOM 938 C CA . ALA A 1 127 ? -1.33 6.789 -1.959 1 98.75 127 ALA A CA 1
ATOM 939 C C . ALA A 1 127 ? -2.34 5.871 -2.643 1 98.75 127 ALA A C 1
ATOM 941 O O . ALA A 1 127 ? -2.918 6.23 -3.67 1 98.75 127 ALA A O 1
ATOM 942 N N . GLU A 1 128 ? -2.578 4.711 -2.07 1 98.69 128 GLU A N 1
ATOM 943 C CA . GLU A 1 128 ? -3.545 3.787 -2.652 1 98.69 128 GLU A CA 1
ATOM 944 C C . GLU A 1 128 ? -4.969 4.32 -2.523 1 98.69 128 GLU A C 1
ATOM 946 O O . GLU A 1 128 ? -5.797 4.121 -3.416 1 98.69 128 GLU A O 1
ATOM 951 N N . ALA A 1 129 ? -5.27 4.941 -1.4 1 98.88 129 ALA A N 1
ATOM 952 C CA . ALA A 1 129 ? -6.586 5.555 -1.259 1 98.88 129 ALA A CA 1
ATOM 953 C C . ALA A 1 129 ? -6.809 6.633 -2.316 1 98.88 129 ALA A C 1
ATOM 955 O O . ALA A 1 129 ? -7.863 6.688 -2.947 1 98.88 129 ALA A O 1
ATOM 956 N N . VAL A 1 130 ? -5.801 7.473 -2.543 1 98.94 130 VAL A N 1
ATOM 957 C CA . VAL A 1 130 ? -5.871 8.555 -3.521 1 98.94 130 VAL A CA 1
ATOM 958 C C . VAL A 1 130 ? -6.043 7.969 -4.922 1 98.94 130 VAL A C 1
ATOM 960 O O . VAL A 1 130 ? -6.895 8.422 -5.691 1 98.94 130 VAL A O 1
ATOM 963 N N . GLU A 1 131 ? -5.227 6.934 -5.227 1 98.75 131 GLU A N 1
ATOM 964 C CA . GLU A 1 131 ? -5.34 6.223 -6.496 1 98.75 131 GLU A CA 1
ATOM 965 C C . GLU A 1 131 ? -6.766 5.734 -6.73 1 98.75 131 GLU A C 1
ATOM 967 O O . GLU A 1 131 ? -7.316 5.902 -7.82 1 98.75 131 GLU A O 1
ATOM 972 N N . ASN A 1 132 ? -7.359 5.191 -5.746 1 98.88 132 ASN A N 1
ATOM 973 C CA . ASN A 1 132 ? -8.664 4.562 -5.918 1 98.88 132 ASN A CA 1
ATOM 974 C C . ASN A 1 132 ? -9.789 5.586 -5.875 1 98.88 132 ASN A C 1
ATOM 976 O O . ASN A 1 132 ? -10.82 5.414 -6.535 1 98.88 132 ASN A O 1
ATOM 980 N N . ALA A 1 133 ? -9.602 6.664 -5.117 1 98.94 133 ALA A N 1
ATOM 981 C CA . ALA A 1 133 ? -10.586 7.75 -5.18 1 98.94 133 ALA A CA 1
ATOM 982 C C . ALA A 1 133 ? -10.695 8.305 -6.598 1 98.94 133 ALA A C 1
ATOM 984 O O . ALA A 1 133 ? -11.797 8.586 -7.078 1 98.94 133 ALA A O 1
ATOM 985 N N . VAL A 1 134 ? -9.578 8.484 -7.262 1 98.94 134 VAL A N 1
ATOM 986 C CA . VAL A 1 134 ? -9.555 8.977 -8.641 1 98.94 134 VAL A CA 1
ATOM 987 C C . VAL A 1 134 ? -10.211 7.953 -9.562 1 98.94 134 VAL A C 1
ATOM 989 O O . VAL A 1 134 ? -11 8.312 -10.445 1 98.94 134 VAL A O 1
ATOM 992 N N . LYS A 1 135 ? -9.938 6.637 -9.359 1 98.69 135 LYS A N 1
ATOM 993 C CA . LYS A 1 135 ? -10.602 5.582 -10.125 1 98.69 135 LYS A CA 1
ATOM 994 C C . LYS A 1 135 ? -12.117 5.691 -10.016 1 98.69 135 LYS A C 1
ATOM 996 O O . LYS A 1 135 ? -12.82 5.621 -11.023 1 98.69 135 LYS A O 1
ATOM 1001 N N . VAL A 1 136 ? -12.586 5.82 -8.82 1 98.88 136 VAL A N 1
ATOM 1002 C CA . VAL A 1 136 ? -14.016 5.875 -8.555 1 98.88 136 VAL A CA 1
ATOM 1003 C C . VAL A 1 136 ? -14.625 7.098 -9.234 1 98.88 136 VAL A C 1
ATOM 1005 O O . VAL A 1 136 ? -15.672 6.996 -9.875 1 98.88 136 VAL A O 1
ATOM 1008 N N . ALA A 1 137 ? -13.938 8.242 -9.117 1 98.94 137 ALA A N 1
ATOM 1009 C CA . ALA A 1 137 ? -14.438 9.477 -9.719 1 98.94 137 ALA A CA 1
ATOM 1010 C C . ALA A 1 137 ? -14.516 9.352 -11.234 1 98.94 137 ALA A C 1
ATOM 1012 O O . ALA A 1 137 ? -15.508 9.758 -11.844 1 98.94 137 ALA A O 1
ATOM 1013 N N . ARG A 1 138 ? -13.492 8.82 -11.859 1 98.88 138 ARG A N 1
ATOM 1014 C CA . ARG A 1 138 ? -13.477 8.648 -13.312 1 98.88 138 ARG A CA 1
ATOM 1015 C C . ARG A 1 138 ? -14.57 7.691 -13.758 1 98.88 138 ARG A C 1
ATOM 1017 O O . ARG A 1 138 ? -15.242 7.938 -14.766 1 98.88 138 ARG A O 1
ATOM 1024 N N . SER A 1 139 ? -14.703 6.602 -13.031 1 98.69 139 SER A N 1
ATOM 1025 C CA . SER A 1 139 ? -15.75 5.645 -13.367 1 98.69 139 SER A CA 1
ATOM 1026 C C . SER A 1 139 ? -17.125 6.281 -13.25 1 98.69 139 SER A C 1
ATOM 1028 O O . SER A 1 139 ? -18.031 5.988 -14.047 1 98.69 139 SER A O 1
ATOM 1030 N N . PHE A 1 140 ? -17.375 7.105 -12.25 1 98.81 140 PHE A N 1
ATOM 1031 C CA . PHE A 1 140 ? -18.672 7.727 -11.984 1 98.81 140 PHE A CA 1
ATOM 1032 C C . PHE A 1 140 ? -19 8.773 -13.039 1 98.81 140 PHE A C 1
ATOM 1034 O O . PHE A 1 140 ? -20.125 8.828 -13.531 1 98.81 140 PHE A O 1
ATOM 1041 N N . THR A 1 141 ? -18 9.578 -13.422 1 98.75 141 THR A N 1
ATOM 1042 C CA . THR A 1 141 ? -18.25 10.742 -14.266 1 98.75 141 THR A CA 1
ATOM 1043 C C . THR A 1 141 ? -18.047 10.398 -15.734 1 98.75 141 THR A C 1
ATOM 1045 O O . THR A 1 141 ? -18.578 11.07 -16.625 1 98.75 141 THR A O 1
ATOM 1048 N N . GLY A 1 142 ? -17.172 9.383 -15.984 1 98.44 142 GLY A N 1
ATOM 1049 C CA . GLY A 1 142 ? -16.781 9.078 -17.344 1 98.44 142 GLY A CA 1
ATOM 1050 C C . GLY A 1 142 ? -15.781 10.078 -17.906 1 98.44 142 GLY A C 1
ATOM 1051 O O . GLY A 1 142 ? -15.562 10.125 -19.125 1 98.44 142 GLY A O 1
ATOM 1052 N N . LYS A 1 143 ? -15.203 11.016 -17.094 1 98.69 143 LYS A N 1
ATOM 1053 C CA . LYS A 1 143 ? -14.289 12.086 -17.484 1 98.69 143 LYS A CA 1
ATOM 1054 C C . LYS A 1 143 ? -12.852 11.766 -17.078 1 98.69 143 LYS A C 1
ATOM 1056 O O . LYS A 1 143 ? -12.625 11.047 -16.094 1 98.69 143 LYS A O 1
ATOM 1061 N N . PRO A 1 144 ? -11.828 12.258 -17.75 1 98.5 144 PRO A N 1
ATOM 1062 C CA . PRO A 1 144 ? -10.453 11.805 -17.5 1 98.5 144 PRO A CA 1
ATOM 1063 C C . PRO A 1 144 ? -9.688 12.719 -16.547 1 98.5 144 PRO A C 1
ATOM 1065 O O . PRO A 1 144 ? -8.812 12.258 -15.812 1 98.5 144 PRO A O 1
ATOM 1068 N N . ALA A 1 145 ? -9.922 14.047 -16.484 1 98.81 145 ALA A N 1
ATOM 1069 C CA . ALA A 1 145 ? -9.031 15.031 -15.875 1 98.81 145 ALA A CA 1
ATOM 1070 C C . ALA A 1 145 ? -9.227 15.086 -14.367 1 98.81 145 ALA A C 1
ATOM 1072 O O . ALA A 1 145 ? -10.328 14.844 -13.867 1 98.81 145 ALA A O 1
ATOM 1073 N N . VAL A 1 146 ? -8.211 15.383 -13.68 1 98.94 146 VAL A N 1
ATOM 1074 C CA . VAL A 1 146 ? -8.219 15.625 -12.242 1 98.94 146 VAL A CA 1
ATOM 1075 C C . VAL A 1 146 ? -7.449 16.891 -11.922 1 98.94 146 VAL A C 1
ATOM 1077 O O . VAL A 1 146 ? -6.387 17.156 -12.5 1 98.94 146 VAL A O 1
ATOM 1080 N N . VAL A 1 147 ? -7.961 17.719 -11.062 1 98.94 147 VAL A N 1
ATOM 1081 C CA . VAL A 1 147 ? -7.258 18.922 -10.617 1 98.94 147 VAL A CA 1
ATOM 1082 C C . VAL A 1 147 ? -6.773 18.734 -9.18 1 98.94 147 VAL A C 1
ATOM 1084 O O . VAL A 1 147 ? -7.551 18.344 -8.305 1 98.94 147 VAL A O 1
ATOM 1087 N N . ALA A 1 148 ? -5.496 18.922 -8.953 1 98.88 148 ALA A N 1
ATOM 1088 C CA . ALA A 1 148 ? -4.891 19.078 -7.633 1 98.88 148 ALA A CA 1
ATOM 1089 C C . ALA A 1 148 ? -4.41 20.516 -7.418 1 98.88 148 ALA A C 1
ATOM 1091 O O . ALA A 1 148 ? -4.68 21.391 -8.234 1 98.88 148 ALA A O 1
ATOM 1092 N N . PHE A 1 149 ? -3.719 20.781 -6.305 1 98.94 149 PHE A N 1
ATOM 1093 C CA . PHE A 1 149 ? -3.451 22.172 -5.953 1 98.94 149 PHE A CA 1
ATOM 1094 C C . PHE A 1 149 ? -1.961 22.391 -5.719 1 98.94 149 PHE A C 1
ATOM 1096 O O . PHE A 1 149 ? -1.221 21.453 -5.457 1 98.94 149 PHE A O 1
ATOM 1103 N N . ASN A 1 150 ? -1.537 23.672 -5.816 1 98.31 150 ASN A N 1
ATOM 1104 C CA . ASN A 1 150 ? -0.212 24.031 -5.328 1 98.31 150 ASN A CA 1
ATOM 1105 C C . ASN A 1 150 ? -0.006 23.609 -3.881 1 98.31 150 ASN A C 1
ATOM 1107 O O . ASN A 1 150 ? -0.959 23.562 -3.1 1 98.31 150 ASN A O 1
ATOM 1111 N N . HIS A 1 151 ? 1.227 23.172 -3.521 1 98.25 151 HIS A N 1
ATOM 1112 C CA . HIS A 1 151 ? 1.63 22.812 -2.166 1 98.25 151 HIS A CA 1
ATOM 1113 C C . HIS A 1 151 ? 1.057 21.469 -1.759 1 98.25 151 HIS A C 1
ATOM 1115 O O . HIS A 1 151 ? 1.267 21.016 -0.632 1 98.25 151 HIS A O 1
ATOM 1121 N N . ALA A 1 152 ? 0.394 20.781 -2.734 1 98.62 152 ALA A N 1
ATOM 1122 C CA . ALA A 1 152 ? -0.287 19.531 -2.396 1 98.62 152 ALA A CA 1
ATOM 1123 C C . ALA A 1 152 ? 0.707 18.391 -2.275 1 98.62 152 ALA A C 1
ATOM 1125 O O . ALA A 1 152 ? 1.747 18.375 -2.938 1 98.62 152 ALA A O 1
ATOM 1126 N N . TYR A 1 153 ? 0.439 17.469 -1.449 1 98.56 153 TYR A N 1
ATOM 1127 C CA . TYR A 1 153 ? 1.064 16.156 -1.354 1 98.56 153 TYR A CA 1
ATOM 1128 C C . TYR A 1 153 ? 0.014 15.055 -1.314 1 98.56 153 TYR A C 1
ATOM 1130 O O . TYR A 1 153 ? -0.834 15.023 -0.419 1 98.56 153 TYR A O 1
ATOM 1138 N N . HIS A 1 154 ? 0.112 14.086 -2.27 1 98.88 154 HIS A N 1
ATOM 1139 C CA . HIS A 1 154 ? -0.913 13.047 -2.342 1 98.88 154 HIS A CA 1
ATOM 1140 C C . HIS A 1 154 ? -0.288 11.656 -2.402 1 98.88 154 HIS A C 1
ATOM 1142 O O . HIS A 1 154 ? -0.987 10.672 -2.627 1 98.88 154 HIS A O 1
ATOM 1148 N N . GLY A 1 155 ? 0.986 11.555 -2.281 1 98.12 155 GLY A N 1
ATOM 1149 C CA . GLY A 1 155 ? 1.612 10.242 -2.223 1 98.12 155 GLY A CA 1
ATOM 1150 C C . GLY A 1 155 ? 2.729 10.07 -3.234 1 98.12 155 GLY A C 1
ATOM 1151 O O . GLY A 1 155 ? 3.156 11.039 -3.867 1 98.12 155 GLY A O 1
ATOM 1152 N N . ARG A 1 156 ? 3.236 8.797 -3.357 1 97.88 156 ARG A N 1
ATOM 1153 C CA . ARG A 1 156 ? 4.488 8.602 -4.086 1 97.88 156 ARG A CA 1
ATOM 1154 C C . ARG A 1 156 ? 4.332 7.543 -5.172 1 97.88 156 ARG A C 1
ATOM 1156 O O . ARG A 1 156 ? 5.324 7.086 -5.746 1 97.88 156 ARG A O 1
ATOM 1163 N N . THR A 1 157 ? 3.123 7.023 -5.465 1 98.44 157 THR A N 1
ATOM 1164 C CA . THR A 1 157 ? 2.883 6.25 -6.68 1 98.44 157 THR A CA 1
ATOM 1165 C C . THR A 1 157 ? 2.807 7.168 -7.898 1 98.44 157 THR A C 1
ATOM 1167 O O . THR A 1 157 ? 2.715 8.391 -7.758 1 98.44 157 THR A O 1
ATOM 1170 N N . ASN A 1 158 ? 2.818 6.605 -9.047 1 98.81 158 ASN A N 1
ATOM 1171 C CA . ASN A 1 158 ? 2.939 7.391 -10.266 1 98.81 158 ASN A CA 1
ATOM 1172 C C . ASN A 1 158 ? 1.834 8.438 -10.375 1 98.81 158 ASN A C 1
ATOM 1174 O O . ASN A 1 158 ? 2.111 9.617 -10.609 1 98.81 158 ASN A O 1
ATOM 1178 N N . LEU A 1 159 ? 0.576 8.031 -10.211 1 98.88 159 LEU A N 1
ATOM 1179 C CA . LEU A 1 159 ? -0.529 8.984 -10.258 1 98.88 159 LEU A CA 1
ATOM 1180 C C . LEU A 1 159 ? -0.481 9.938 -9.07 1 98.88 159 LEU A C 1
ATOM 1182 O O . LEU A 1 159 ? -0.71 11.141 -9.219 1 98.88 159 LEU A O 1
ATOM 1186 N N . ALA A 1 160 ? -0.196 9.391 -7.914 1 98.81 160 ALA A N 1
ATOM 1187 C CA . ALA A 1 160 ? -0.12 10.234 -6.719 1 98.81 160 ALA A CA 1
ATOM 1188 C C . ALA A 1 160 ? 0.984 11.273 -6.852 1 98.81 160 ALA A C 1
ATOM 1190 O O . ALA A 1 160 ? 0.824 12.422 -6.414 1 98.81 160 ALA A O 1
ATOM 1191 N N . MET A 1 161 ? 2.125 10.883 -7.438 1 98.69 161 MET A N 1
ATOM 1192 C CA . MET A 1 161 ? 3.203 11.844 -7.656 1 98.69 161 MET A CA 1
ATOM 1193 C C . MET A 1 161 ? 2.779 12.922 -8.648 1 98.69 161 MET A C 1
ATOM 1195 O O . MET A 1 161 ? 3.143 14.094 -8.492 1 98.69 161 MET A O 1
ATOM 1199 N N . ALA A 1 162 ? 1.996 12.492 -9.672 1 98.75 162 ALA A N 1
ATOM 1200 C CA . ALA A 1 162 ? 1.471 13.492 -10.602 1 98.75 162 ALA A CA 1
ATOM 1201 C C . ALA A 1 162 ? 0.649 14.547 -9.867 1 98.75 162 ALA A C 1
ATOM 1203 O O . ALA A 1 162 ? 0.688 15.727 -10.219 1 98.75 162 ALA A O 1
ATOM 1204 N N . LEU A 1 163 ? -0.068 14.133 -8.883 1 98.88 163 LEU A N 1
ATOM 1205 C CA . LEU A 1 163 ? -0.94 15.008 -8.102 1 98.88 163 LEU A CA 1
ATOM 1206 C C . LEU A 1 163 ? -0.137 15.812 -7.086 1 98.88 163 LEU A C 1
ATOM 1208 O O . LEU A 1 163 ? -0.568 16.891 -6.66 1 98.88 163 LEU A O 1
ATOM 1212 N N . THR A 1 164 ? 0.999 15.305 -6.652 1 98.62 164 THR A N 1
ATOM 1213 C CA . THR A 1 164 ? 1.878 15.961 -5.695 1 98.62 164 THR A CA 1
ATOM 1214 C C . THR A 1 164 ? 2.605 17.141 -6.344 1 98.62 164 THR A C 1
ATOM 1216 O O . THR A 1 164 ? 3.072 17.031 -7.48 1 98.62 164 THR A O 1
ATOM 1219 N N . ALA A 1 165 ? 2.715 18.234 -5.605 1 97.88 165 ALA A N 1
ATOM 1220 C CA . ALA A 1 165 ? 3.199 19.484 -6.199 1 97.88 165 ALA A CA 1
ATOM 1221 C C . ALA A 1 165 ? 4.723 19.531 -6.203 1 97.88 165 ALA A C 1
ATOM 1223 O O . ALA A 1 165 ? 5.336 19.969 -7.18 1 97.88 165 ALA A O 1
ATOM 1224 N N . LYS A 1 166 ? 5.355 19.094 -5.18 1 96.38 166 LYS A N 1
ATOM 1225 C CA . LYS A 1 166 ? 6.785 19.297 -4.973 1 96.38 166 LYS A CA 1
ATOM 1226 C C . LYS A 1 166 ? 7.605 18.312 -5.797 1 96.38 166 LYS A C 1
ATOM 1228 O O . LYS A 1 166 ? 7.352 17.094 -5.766 1 96.38 166 LYS A O 1
ATOM 1233 N N . SER A 1 167 ? 8.602 18.781 -6.504 1 96.38 167 SER A N 1
ATOM 1234 C CA . SER A 1 167 ? 9.445 17.953 -7.359 1 96.38 167 SER A CA 1
ATOM 1235 C C . SER A 1 167 ? 10.492 17.203 -6.547 1 96.38 167 SER A C 1
ATOM 1237 O O . SER A 1 167 ? 10.422 15.984 -6.41 1 96.38 167 SER A O 1
ATOM 1239 N N . MET A 1 168 ? 11.375 17.938 -5.945 1 95.38 168 MET A N 1
ATOM 1240 C CA . MET A 1 168 ? 12.375 17.312 -5.078 1 95.38 168 MET A CA 1
ATOM 1241 C C . MET A 1 168 ? 11.867 17.219 -3.643 1 95.38 168 MET A C 1
ATOM 1243 O O . MET A 1 168 ? 11.43 18.234 -3.076 1 95.38 168 MET A O 1
ATOM 1247 N N . PRO A 1 169 ? 11.812 16.094 -3.129 1 95.19 169 PRO A N 1
ATOM 1248 C CA . PRO A 1 169 ? 12.438 14.844 -3.562 1 95.19 169 PRO A CA 1
ATOM 1249 C C . PRO A 1 169 ? 11.438 13.867 -4.18 1 95.19 169 PRO A C 1
ATOM 1251 O O . PRO A 1 169 ? 11.789 12.719 -4.461 1 95.19 169 PRO A O 1
ATOM 1254 N N . TYR A 1 170 ? 10.32 14.219 -4.484 1 95.5 170 TYR A N 1
ATOM 1255 C CA . TYR A 1 170 ? 9.25 13.234 -4.629 1 95.5 170 TYR A CA 1
ATOM 1256 C C . TYR A 1 170 ? 9.102 12.797 -6.078 1 95.5 170 TYR A C 1
ATOM 1258 O O . TYR A 1 170 ? 8.672 11.68 -6.355 1 95.5 170 TYR A O 1
ATOM 1266 N N . LYS A 1 171 ? 9.531 13.633 -7.086 1 95.81 171 LYS A N 1
ATOM 1267 C CA . LYS A 1 171 ? 9.102 13.375 -8.461 1 95.81 171 LYS A CA 1
ATOM 1268 C C . LYS A 1 171 ? 10.297 13.242 -9.391 1 95.81 171 LYS A C 1
ATOM 1270 O O . LYS A 1 171 ? 10.227 12.539 -10.406 1 95.81 171 LYS A O 1
ATOM 1275 N N . SER A 1 172 ? 11.344 14.016 -9.039 1 96.56 172 SER A N 1
ATOM 1276 C CA . SER A 1 172 ? 12.438 14.188 -9.984 1 96.56 172 SER A CA 1
ATOM 1277 C C . SER A 1 172 ? 13.039 12.836 -10.383 1 96.56 172 SER A C 1
ATOM 1279 O O . SER A 1 172 ? 13.422 12.047 -9.523 1 96.56 172 SER A O 1
ATOM 1281 N N . GLY A 1 173 ? 13.047 12.609 -11.688 1 96.75 173 GLY A N 1
ATOM 1282 C CA . GLY A 1 173 ? 13.703 11.422 -12.203 1 96.75 173 GLY A CA 1
ATOM 1283 C C . GLY A 1 173 ? 12.789 10.211 -12.25 1 96.75 173 GLY A C 1
ATOM 1284 O O . GLY A 1 173 ? 13.203 9.133 -12.695 1 96.75 173 GLY A O 1
ATOM 1285 N N . PHE A 1 174 ? 11.508 10.359 -11.969 1 98.25 174 PHE A N 1
ATOM 1286 C CA . PHE A 1 174 ? 10.656 9.195 -11.781 1 98.25 174 PHE A CA 1
ATOM 1287 C C . PHE A 1 174 ? 9.562 9.148 -12.844 1 98.25 174 PHE A C 1
ATOM 1289 O O . PHE A 1 174 ? 8.805 8.18 -12.922 1 98.25 174 PHE A O 1
ATOM 1296 N N . GLY A 1 175 ? 9.406 10.172 -13.68 1 97.06 175 GLY A N 1
ATOM 1297 C CA . GLY A 1 175 ? 8.383 10.234 -14.711 1 97.06 175 GLY A CA 1
ATOM 1298 C C . GLY A 1 175 ? 8.664 9.312 -15.891 1 97.06 175 GLY A C 1
ATOM 1299 O O . GLY A 1 175 ? 9.656 8.586 -15.891 1 97.06 175 GLY A O 1
ATOM 1300 N N . PRO A 1 176 ? 7.898 9.367 -16.953 1 98.12 176 PRO A N 1
ATOM 1301 C CA . PRO A 1 176 ? 6.734 10.25 -17.062 1 98.12 176 PRO A CA 1
ATOM 1302 C C . PRO A 1 176 ? 5.582 9.828 -16.156 1 98.12 176 PRO A C 1
ATOM 1304 O O . PRO A 1 176 ? 5.484 8.664 -15.781 1 98.12 176 PRO A O 1
ATOM 1307 N N . PHE A 1 177 ? 4.738 10.781 -15.82 1 98.5 177 PHE A N 1
ATOM 1308 C CA . PHE A 1 177 ? 3.641 10.555 -14.883 1 98.5 177 PHE A CA 1
ATOM 1309 C C . PHE A 1 177 ? 2.312 10.461 -15.625 1 98.5 177 PHE A C 1
ATOM 1311 O O . PHE A 1 177 ? 2.232 10.781 -16.812 1 98.5 177 PHE A O 1
ATOM 1318 N N . ALA A 1 178 ? 1.244 9.906 -14.891 1 98.31 178 ALA A N 1
ATOM 1319 C CA . ALA A 1 178 ? -0.112 9.812 -15.43 1 98.31 178 ALA A CA 1
ATOM 1320 C C . ALA A 1 178 ? -0.556 11.141 -16.031 1 98.31 178 ALA A C 1
ATOM 1322 O O . ALA A 1 178 ? -0.334 12.203 -15.445 1 98.31 178 ALA A O 1
ATOM 1323 N N . PRO A 1 179 ? -1.198 11.109 -17.188 1 98.19 179 PRO A N 1
ATOM 1324 C CA . PRO A 1 179 ? -1.641 12.344 -17.844 1 98.19 179 PRO A CA 1
ATOM 1325 C C . PRO A 1 179 ? -2.965 12.867 -17.297 1 98.19 179 PRO A C 1
ATOM 1327 O O . PRO A 1 179 ? -3.562 12.234 -16.422 1 98.19 179 PRO A O 1
ATOM 1330 N N . GLU A 1 180 ? -3.393 14.031 -17.75 1 98.38 180 GLU A N 1
ATOM 1331 C CA . GLU A 1 180 ? -4.664 14.672 -17.422 1 98.38 180 GLU A CA 1
ATOM 1332 C C . GLU A 1 180 ? -4.738 15.023 -15.938 1 98.38 180 GLU A C 1
ATOM 1334 O O . GLU A 1 180 ? -5.773 14.82 -15.297 1 98.38 180 GLU A O 1
ATOM 1339 N N . VAL A 1 181 ? -3.611 15.445 -15.422 1 98.75 181 VAL A N 1
ATOM 1340 C CA . VAL A 1 181 ? -3.521 16.016 -14.086 1 98.75 181 VAL A CA 1
ATOM 1341 C C . VAL A 1 181 ? -3.172 17.5 -14.188 1 98.75 181 VAL A C 1
ATOM 1343 O O . VAL A 1 181 ? -2.178 17.875 -14.82 1 98.75 181 VAL A O 1
ATOM 1346 N N . TYR A 1 182 ? -3.99 18.328 -13.586 1 98.75 182 TYR A N 1
ATOM 1347 C CA . TYR A 1 182 ? -3.812 19.781 -13.641 1 98.75 182 TYR A CA 1
ATOM 1348 C C . TYR A 1 182 ? -3.627 20.344 -12.242 1 98.75 182 TYR A C 1
ATOM 1350 O O . TYR A 1 182 ? -3.955 19.703 -11.242 1 98.75 182 TYR A O 1
ATOM 1358 N N . ARG A 1 183 ? -3.072 21.578 -12.18 1 98.56 183 ARG A N 1
ATOM 1359 C CA . ARG A 1 183 ? -2.754 22.203 -10.898 1 98.56 183 ARG A CA 1
ATOM 1360 C C . ARG A 1 183 ? -3.42 23.578 -10.781 1 98.56 183 ARG A C 1
ATOM 1362 O O . ARG A 1 183 ? -3.354 24.391 -11.711 1 98.56 183 ARG A O 1
ATOM 1369 N N . ALA A 1 184 ? -4.105 23.781 -9.719 1 98.81 184 ALA A N 1
ATOM 1370 C CA . ALA A 1 184 ? -4.758 25.062 -9.445 1 98.81 184 ALA A CA 1
ATOM 1371 C C . ALA A 1 184 ? -4.121 25.75 -8.234 1 98.81 184 ALA A C 1
ATOM 1373 O O . ALA A 1 184 ? -3.449 25.109 -7.43 1 98.81 184 ALA A O 1
ATOM 1374 N N . PRO A 1 185 ? -4.234 27.094 -8.086 1 98.25 185 PRO A N 1
ATOM 1375 C CA . PRO A 1 185 ? -3.74 27.781 -6.891 1 98.25 185 PRO A CA 1
ATOM 1376 C C . PRO A 1 185 ? -4.504 27.391 -5.629 1 98.25 185 PRO A C 1
ATOM 1378 O O . PRO A 1 185 ? -5.723 27.203 -5.676 1 98.25 185 PRO A O 1
ATOM 1381 N N . LEU A 1 186 ? -3.791 27.328 -4.582 1 98.44 186 LEU A N 1
ATOM 1382 C CA . LEU A 1 186 ? -4.355 27.094 -3.256 1 98.44 186 LEU A CA 1
ATOM 1383 C C . LEU A 1 186 ? -4.59 28.406 -2.525 1 98.44 186 LEU A C 1
ATOM 1385 O O . LEU A 1 186 ? -3.984 29.422 -2.865 1 98.44 186 LEU A O 1
ATOM 1389 N N . SER A 1 187 ? -5.555 28.406 -1.615 1 98.56 187 SER A N 1
ATOM 1390 C CA . SER A 1 187 ? -5.637 29.5 -0.653 1 98.56 187 SER A CA 1
ATOM 1391 C C . SER A 1 187 ? -4.559 29.391 0.416 1 98.56 187 SER A C 1
ATOM 1393 O O . SER A 1 187 ? -4.531 28.422 1.174 1 98.56 187 SER A O 1
ATOM 1395 N N . TYR A 1 188 ? -3.635 30.297 0.455 1 98.56 188 TYR A N 1
ATOM 1396 C CA . TYR A 1 188 ? -2.545 30.406 1.419 1 98.56 188 TYR A CA 1
ATOM 1397 C C . TYR A 1 188 ? -2.539 31.781 2.082 1 98.56 188 TYR A C 1
ATOM 1399 O O . TYR A 1 188 ? -1.766 32.656 1.694 1 98.56 188 TYR A O 1
ATOM 1407 N N . PRO A 1 189 ? -3.33 31.906 3.119 1 98.44 189 PRO A N 1
ATOM 1408 C CA . PRO A 1 189 ? -3.615 33.219 3.674 1 98.44 189 PRO A CA 1
ATOM 1409 C C . PRO A 1 189 ? -2.348 34.031 3.984 1 98.44 189 PRO A C 1
ATOM 1411 O O . PRO A 1 189 ? -2.248 35.188 3.623 1 98.44 189 PRO A O 1
ATOM 1414 N N . TYR A 1 190 ? -1.328 33.469 4.602 1 98 190 TYR A N 1
ATOM 1415 C CA . TYR A 1 190 ? -0.106 34.156 4.961 1 98 190 TYR A CA 1
ATOM 1416 C C . TYR A 1 190 ? 0.579 34.719 3.723 1 98 190 TYR A C 1
ATOM 1418 O O . TYR A 1 190 ? 0.909 35.906 3.674 1 98 190 TYR A O 1
ATOM 1426 N N . ARG A 1 191 ? 0.676 33.906 2.729 1 97.5 191 ARG A N 1
ATOM 1427 C CA . ARG A 1 191 ? 1.43 34.344 1.552 1 97.5 191 ARG A CA 1
ATOM 1428 C C . ARG A 1 191 ? 0.549 35.125 0.592 1 97.5 191 ARG A C 1
ATOM 1430 O O . ARG A 1 191 ? 1.025 36.031 -0.083 1 97.5 191 ARG A O 1
ATOM 1437 N N . ASP A 1 192 ? -0.704 34.75 0.49 1 97.5 192 ASP A N 1
ATOM 1438 C CA . ASP A 1 192 ? -1.652 35.531 -0.302 1 97.5 192 ASP A CA 1
ATOM 1439 C C . ASP A 1 192 ? -1.726 36.969 0.191 1 97.5 192 ASP A C 1
ATOM 1441 O O . ASP A 1 192 ? -1.894 37.906 -0.606 1 97.5 192 ASP A O 1
ATOM 1445 N N . GLY A 1 193 ? -1.584 37.125 1.505 1 96.5 193 GLY A N 1
ATOM 1446 C CA . GLY A 1 193 ? -1.66 38.469 2.105 1 96.5 193 GLY A CA 1
ATOM 1447 C C . GLY A 1 193 ? -0.508 39.375 1.709 1 96.5 193 GLY A C 1
ATOM 1448 O O . GLY A 1 193 ? -0.628 40.594 1.756 1 96.5 193 GLY A O 1
ATOM 1449 N N . LEU A 1 194 ? 0.608 38.75 1.319 1 95.25 194 LEU A N 1
ATOM 1450 C CA . LEU A 1 194 ? 1.766 39.5 0.86 1 95.25 194 LEU A CA 1
ATOM 1451 C C . LEU A 1 194 ? 1.503 40.125 -0.51 1 95.25 194 LEU A C 1
ATOM 1453 O O . LEU A 1 194 ? 2.141 41.125 -0.884 1 95.25 194 LEU A O 1
ATOM 1457 N N . LEU A 1 195 ? 0.592 39.531 -1.213 1 92.94 195 LEU A N 1
ATOM 1458 C CA . LEU A 1 195 ? 0.257 39.969 -2.559 1 92.94 195 LEU A CA 1
ATOM 1459 C C . LEU A 1 195 ? -0.997 40.844 -2.543 1 92.94 195 LEU A C 1
ATOM 1461 O O . LEU A 1 195 ? -1.048 41.875 -3.211 1 92.94 195 LEU A O 1
ATOM 1465 N N . ASP A 1 196 ? -2.008 40.375 -1.889 1 93.62 196 ASP A N 1
ATOM 1466 C CA . ASP A 1 196 ? -3.332 41 -1.813 1 93.62 196 ASP A CA 1
ATOM 1467 C C . ASP A 1 196 ? -4.008 40.656 -0.484 1 93.62 196 ASP A C 1
ATOM 1469 O O . ASP A 1 196 ? -4.398 39.531 -0.24 1 93.62 196 ASP A O 1
ATOM 1473 N N . LYS A 1 197 ? -4.25 41.625 0.284 1 93.88 197 LYS A N 1
ATOM 1474 C CA . LYS A 1 197 ? -4.793 41.438 1.627 1 93.88 197 LYS A CA 1
ATOM 1475 C C . LYS A 1 197 ? -6.176 40.812 1.578 1 93.88 197 LYS A C 1
ATOM 1477 O O . LYS A 1 197 ? -6.547 40.062 2.475 1 93.88 197 LYS A O 1
ATOM 1482 N N . GLU A 1 198 ? -6.891 41.062 0.555 1 93.5 198 GLU A N 1
ATOM 1483 C CA . GLU A 1 198 ? -8.227 40.469 0.426 1 93.5 198 GLU A CA 1
ATOM 1484 C C . GLU A 1 198 ? -8.164 38.969 0.169 1 93.5 198 GLU A C 1
ATOM 1486 O O . GLU A 1 198 ? -9.008 38.219 0.664 1 93.5 198 GLU A O 1
ATOM 1491 N N . LEU A 1 199 ? -7.211 38.562 -0.529 1 93.94 199 LEU A N 1
ATOM 1492 C CA . LEU A 1 199 ? -7.055 37.125 -0.826 1 93.94 199 LEU A CA 1
ATOM 1493 C C . LEU A 1 199 ? -6.746 36.344 0.441 1 93.94 199 LEU A C 1
ATOM 1495 O O . LEU A 1 199 ? -7.078 35.156 0.534 1 93.94 199 LEU A O 1
ATOM 1499 N N . ALA A 1 200 ? -6.152 37 1.324 1 95.62 200 ALA A N 1
ATOM 1500 C CA . ALA A 1 200 ? -5.742 36.344 2.566 1 95.62 200 ALA A CA 1
ATOM 1501 C C . ALA A 1 200 ? -6.953 36.031 3.445 1 95.62 200 ALA A C 1
ATOM 1503 O O . ALA A 1 200 ? -6.945 35.062 4.203 1 95.62 200 ALA A O 1
ATOM 1504 N N . THR A 1 201 ? -7.977 36.875 3.271 1 95.94 201 THR A N 1
ATOM 1505 C CA . THR A 1 201 ? -9.055 36.75 4.25 1 95.94 201 THR A CA 1
ATOM 1506 C C . THR A 1 201 ? -10.367 36.375 3.57 1 95.94 201 THR A C 1
ATOM 1508 O O . THR A 1 201 ? -11.312 35.969 4.234 1 95.94 201 THR A O 1
ATOM 1511 N N . ASP A 1 202 ? -10.438 36.5 2.238 1 97.56 202 ASP A N 1
ATOM 1512 C CA . ASP A 1 202 ? -11.641 36.188 1.473 1 97.56 202 ASP A CA 1
ATOM 1513 C C . ASP A 1 202 ? -11.484 34.875 0.714 1 97.56 202 ASP A C 1
ATOM 1515 O O . ASP A 1 202 ? -11.047 34.844 -0.437 1 97.56 202 ASP A O 1
ATOM 1519 N N . GLY A 1 203 ? -12.008 33.781 1.289 1 97.62 203 GLY A N 1
ATOM 1520 C CA . GLY A 1 203 ? -11.875 32.469 0.691 1 97.62 203 GLY A CA 1
ATOM 1521 C C . GLY A 1 203 ? -12.609 32.344 -0.629 1 97.62 203 GLY A C 1
ATOM 1522 O O . GLY A 1 203 ? -12.195 31.562 -1.496 1 97.62 203 GLY A O 1
ATOM 1523 N N . GLU A 1 204 ? -13.695 33.062 -0.794 1 98 204 GLU A N 1
ATOM 1524 C CA . GLU A 1 204 ? -14.438 33.031 -2.053 1 98 204 GLU A CA 1
ATOM 1525 C C . GLU A 1 204 ? -13.602 33.625 -3.195 1 98 204 GLU A C 1
ATOM 1527 O O . GLU A 1 204 ? -13.625 33.094 -4.309 1 98 204 GLU A O 1
ATOM 1532 N N . LYS A 1 205 ? -12.938 34.719 -2.861 1 97.69 205 LYS A N 1
ATOM 1533 C CA . LYS A 1 205 ? -12.062 35.312 -3.863 1 97.69 205 LYS A CA 1
ATOM 1534 C C . LYS A 1 205 ? -10.914 34.375 -4.234 1 97.69 205 LYS A C 1
ATOM 1536 O O . LYS A 1 205 ? -10.555 34.25 -5.406 1 97.69 205 LYS A O 1
ATOM 1541 N N . ALA A 1 206 ? -10.305 33.781 -3.268 1 98.19 206 ALA A N 1
ATOM 1542 C CA . ALA A 1 206 ? -9.25 32.812 -3.52 1 98.19 206 ALA A CA 1
ATOM 1543 C C . ALA A 1 206 ? -9.766 31.641 -4.348 1 98.19 206 ALA A C 1
ATOM 1545 O O . ALA A 1 206 ? -9.07 31.141 -5.238 1 98.19 206 ALA A O 1
ATOM 1546 N N . ALA A 1 207 ? -10.992 31.203 -4.074 1 98.62 207 ALA A N 1
ATOM 1547 C CA . ALA A 1 207 ? -11.602 30.094 -4.801 1 98.62 207 ALA A CA 1
ATOM 1548 C C . ALA A 1 207 ? -11.844 30.453 -6.262 1 98.62 207 ALA A C 1
ATOM 1550 O O . ALA A 1 207 ? -11.719 29.609 -7.152 1 98.62 207 ALA A O 1
ATOM 1551 N N . ALA A 1 208 ? -12.25 31.703 -6.453 1 98.38 208 ALA A N 1
ATOM 1552 C CA . ALA A 1 208 ? -12.492 32.156 -7.82 1 98.38 208 ALA A CA 1
ATOM 1553 C C . ALA A 1 208 ? -11.234 32 -8.68 1 98.38 208 ALA A C 1
ATOM 1555 O O . ALA A 1 208 ? -11.328 31.688 -9.867 1 98.38 208 ALA A O 1
ATOM 1556 N N . ARG A 1 209 ? -10.133 32.25 -8.094 1 97.38 209 ARG A N 1
ATOM 1557 C CA . ARG A 1 209 ? -8.859 32.094 -8.789 1 97.38 209 ARG A CA 1
ATOM 1558 C C . ARG A 1 209 ? -8.633 30.641 -9.188 1 97.38 209 ARG A C 1
ATOM 1560 O O . ARG A 1 209 ? -8.219 30.359 -10.312 1 97.38 209 ARG A O 1
ATOM 1567 N N . ALA A 1 210 ? -8.891 29.75 -8.336 1 98.44 210 ALA A N 1
ATOM 1568 C CA . ALA A 1 210 ? -8.758 28.312 -8.609 1 98.44 210 ALA A CA 1
ATOM 1569 C C . ALA A 1 210 ? -9.773 27.859 -9.656 1 98.44 210 ALA A C 1
ATOM 1571 O O . ALA A 1 210 ? -9.43 27.109 -10.578 1 98.44 210 ALA A O 1
ATOM 1572 N N . ILE A 1 211 ? -11 28.281 -9.516 1 98.69 211 ILE A N 1
ATOM 1573 C CA . ILE A 1 211 ? -12.102 27.891 -10.383 1 98.69 211 ILE A CA 1
ATOM 1574 C C . ILE A 1 211 ? -11.836 28.359 -11.805 1 98.69 211 ILE A C 1
ATOM 1576 O O . ILE A 1 211 ? -12.188 27.672 -12.773 1 98.69 211 ILE A O 1
ATOM 1580 N N . SER A 1 212 ? -11.141 29.453 -11.906 1 98.19 212 SER A N 1
ATOM 1581 C CA . SER A 1 212 ? -10.766 29.906 -13.242 1 98.19 212 SER A CA 1
ATOM 1582 C C . SER A 1 212 ? -9.953 28.859 -13.984 1 98.19 212 SER A C 1
ATOM 1584 O O . SER A 1 212 ? -10.086 28.703 -15.195 1 98.19 212 SER A O 1
ATOM 1586 N N . VAL A 1 213 ? -9.109 28.141 -13.266 1 97.94 213 VAL A N 1
ATOM 1587 C CA . VAL A 1 213 ? -8.344 27.062 -13.867 1 97.94 213 VAL A CA 1
ATOM 1588 C C . VAL A 1 213 ? -9.297 25.938 -14.289 1 97.94 213 VAL A C 1
ATOM 1590 O O . VAL A 1 213 ? -9.164 25.391 -15.391 1 97.94 213 VAL A O 1
ATOM 1593 N N . PHE A 1 214 ? -10.273 25.609 -13.445 1 98.5 214 PHE A N 1
ATOM 1594 C CA . PHE A 1 214 ? -11.25 24.578 -13.758 1 98.5 214 PHE A CA 1
ATOM 1595 C C . PHE A 1 214 ? -11.977 24.891 -15.062 1 98.5 214 PHE A C 1
ATOM 1597 O O . PHE A 1 214 ? -12.078 24.031 -15.945 1 98.5 214 PHE A O 1
ATOM 1604 N N . ASP A 1 215 ? -12.375 26.094 -15.148 1 97.69 215 ASP A N 1
ATOM 1605 C CA . ASP A 1 215 ? -13.258 26.516 -16.234 1 97.69 215 ASP A CA 1
ATOM 1606 C C . ASP A 1 215 ? -12.469 26.719 -17.531 1 97.69 215 ASP A C 1
ATOM 1608 O O . ASP A 1 215 ? -12.898 26.266 -18.594 1 97.69 215 ASP A O 1
ATOM 1612 N N . ASN A 1 216 ? -11.344 27.375 -17.422 1 97.31 216 ASN A N 1
ATOM 1613 C CA . ASN A 1 216 ? -10.719 27.922 -18.625 1 97.31 216 ASN A CA 1
ATOM 1614 C C . ASN A 1 216 ? -9.594 27.016 -19.125 1 97.31 216 ASN A C 1
ATOM 1616 O O . ASN A 1 216 ? -9.305 26.984 -20.312 1 97.31 216 ASN A O 1
ATOM 1620 N N . GLN A 1 217 ? -8.992 26.328 -18.234 1 97 217 GLN A N 1
ATOM 1621 C CA . GLN A 1 217 ? -7.848 25.516 -18.641 1 97 217 GLN A CA 1
ATOM 1622 C C . GLN A 1 217 ? -8.242 24.062 -18.812 1 97 217 GLN A C 1
ATOM 1624 O O . GLN A 1 217 ? -7.707 23.359 -19.688 1 97 217 GLN A O 1
ATOM 1629 N N . VAL A 1 218 ? -9.156 23.516 -18.016 1 97.94 218 VAL A N 1
ATOM 1630 C CA . VAL A 1 218 ? -9.516 22.109 -18.031 1 97.94 218 VAL A CA 1
ATOM 1631 C C . VAL A 1 218 ? -10.859 21.922 -18.719 1 97.94 218 VAL A C 1
ATOM 1633 O O . VAL A 1 218 ? -10.992 21.109 -19.641 1 97.94 218 VAL A O 1
ATOM 1636 N N . GLY A 1 219 ? -11.805 22.828 -18.422 1 98 219 GLY A N 1
ATOM 1637 C CA . GLY A 1 219 ? -13.188 22.641 -18.844 1 98 219 GLY A CA 1
ATOM 1638 C C . GLY A 1 219 ? -13.93 21.609 -18 1 98 219 GLY A C 1
ATOM 1639 O O . GLY A 1 219 ? -13.523 20.453 -17.906 1 98 219 GLY A O 1
ATOM 1640 N N . ALA A 1 220 ? -15.039 22.016 -17.438 1 96.94 220 ALA A N 1
ATOM 1641 C CA . ALA A 1 220 ? -15.82 21.188 -16.516 1 96.94 220 ALA A CA 1
ATOM 1642 C C . ALA A 1 220 ? -16.219 19.859 -17.156 1 96.94 220 ALA A C 1
ATOM 1644 O O . ALA A 1 220 ? -16.297 18.844 -16.484 1 96.94 220 ALA A O 1
ATOM 1645 N N . ASP A 1 221 ? -16.438 19.812 -18.391 1 97.81 221 ASP A N 1
ATOM 1646 C CA . ASP A 1 221 ? -16.922 18.625 -19.094 1 97.81 221 ASP A CA 1
ATOM 1647 C C . ASP A 1 221 ? -15.812 17.578 -19.219 1 97.81 221 ASP A C 1
ATOM 1649 O O . ASP A 1 221 ? -16.078 16.422 -19.547 1 97.81 221 ASP A O 1
ATOM 1653 N N . ASN A 1 222 ? -14.625 17.953 -18.859 1 98.44 222 ASN A N 1
ATOM 1654 C CA . ASN A 1 222 ? -13.492 17.031 -18.922 1 98.44 222 ASN A CA 1
ATOM 1655 C C . ASN A 1 222 ? -13 16.656 -17.531 1 98.44 222 ASN A C 1
ATOM 1657 O O . ASN A 1 222 ? -12.117 15.812 -17.391 1 98.44 222 ASN A O 1
ATOM 1661 N N . LEU A 1 223 ? -13.562 17.266 -16.531 1 98.81 223 LEU A N 1
ATOM 1662 C CA . LEU A 1 223 ? -13 17.203 -15.18 1 98.81 223 LEU A CA 1
ATOM 1663 C C . LEU A 1 223 ? -13.742 16.172 -14.336 1 98.81 223 LEU A C 1
ATOM 1665 O O . LEU A 1 223 ? -14.914 16.359 -13.992 1 98.81 223 LEU A O 1
ATOM 1669 N N . ALA A 1 224 ? -13.031 15.07 -14 1 98.88 224 ALA A N 1
ATOM 1670 C CA . ALA A 1 224 ? -13.625 14.008 -13.195 1 98.88 224 ALA A CA 1
ATOM 1671 C C . ALA A 1 224 ? -13.688 14.406 -11.727 1 98.88 224 ALA A C 1
ATOM 1673 O O . ALA A 1 224 ? -14.688 14.148 -11.047 1 98.88 224 ALA A O 1
ATOM 1674 N N . ALA A 1 225 ? -12.578 15.062 -11.289 1 98.94 225 ALA A N 1
ATOM 1675 C CA . ALA A 1 225 ? -12.516 15.273 -9.844 1 98.94 225 ALA A CA 1
ATOM 1676 C C . ALA A 1 225 ? -11.602 16.453 -9.5 1 98.94 225 ALA A C 1
ATOM 1678 O O . ALA A 1 225 ? -10.672 16.766 -10.25 1 98.94 225 ALA A O 1
ATOM 1679 N N . VAL A 1 226 ? -11.922 17.094 -8.453 1 98.94 226 VAL A N 1
ATOM 1680 C CA . VAL A 1 226 ? -11.039 17.984 -7.703 1 98.94 226 VAL A CA 1
ATOM 1681 C C . VAL A 1 226 ? -10.625 17.312 -6.398 1 98.94 226 VAL A C 1
ATOM 1683 O O . VAL A 1 226 ? -11.469 16.875 -5.617 1 98.94 226 VAL A O 1
ATOM 1686 N N . ILE A 1 227 ? -9.336 17.141 -6.203 1 98.94 227 ILE A N 1
ATOM 1687 C CA . ILE A 1 227 ? -8.836 16.547 -4.973 1 98.94 227 ILE A CA 1
ATOM 1688 C C . ILE A 1 227 ? -8.023 17.578 -4.188 1 98.94 227 ILE A C 1
ATOM 1690 O O . ILE A 1 227 ? -7.152 18.25 -4.75 1 98.94 227 ILE A O 1
ATOM 1694 N N . ILE A 1 228 ? -8.273 17.672 -2.881 1 98.88 228 ILE A N 1
ATOM 1695 C CA . ILE A 1 228 ? -7.617 18.703 -2.084 1 98.88 228 ILE A CA 1
ATOM 1696 C C . ILE A 1 228 ? -7.488 18.234 -0.637 1 98.88 228 ILE A C 1
ATOM 1698 O O . ILE A 1 228 ? -8.367 17.531 -0.124 1 98.88 228 ILE A O 1
ATOM 1702 N N . GLU A 1 229 ? -6.367 18.5 -0.015 1 98.88 229 GLU A N 1
ATOM 1703 C CA . GLU A 1 229 ? -6.266 18.406 1.438 1 98.88 229 GLU A CA 1
ATOM 1704 C C . GLU A 1 229 ? -6.996 19.562 2.113 1 98.88 229 GLU A C 1
ATOM 1706 O O . GLU A 1 229 ? -6.688 20.734 1.865 1 98.88 229 GLU A O 1
ATOM 1711 N N . PRO A 1 230 ? -7.914 19.281 3.004 1 98.75 230 PRO A N 1
ATOM 1712 C CA . PRO A 1 230 ? -8.586 20.406 3.66 1 98.75 230 PRO A CA 1
ATOM 1713 C C . PRO A 1 230 ? -7.617 21.344 4.355 1 98.75 230 PRO A C 1
ATOM 1715 O O . PRO A 1 230 ? -7.84 22.562 4.375 1 98.75 230 PRO A O 1
ATOM 1718 N N . ILE A 1 231 ? -6.629 20.812 4.98 1 98.75 231 ILE A N 1
ATOM 1719 C CA . ILE A 1 231 ? -5.426 21.484 5.445 1 98.75 231 ILE A CA 1
ATOM 1720 C C . ILE A 1 231 ? -4.191 20.859 4.809 1 98.75 231 ILE A C 1
ATOM 1722 O O . ILE A 1 231 ? -3.926 19.672 5.012 1 98.75 231 ILE A O 1
ATOM 1726 N N . ALA A 1 232 ? -3.498 21.672 3.99 1 98.75 232 ALA A N 1
ATOM 1727 C CA . ALA A 1 232 ? -2.355 21.094 3.277 1 98.75 232 ALA A CA 1
ATOM 1728 C C . ALA A 1 232 ? -1.276 20.625 4.25 1 98.75 232 ALA A C 1
ATOM 1730 O O . ALA A 1 232 ? -0.724 21.438 5.004 1 98.75 232 ALA A O 1
ATOM 1731 N N . GLY A 1 233 ? -0.947 19.344 4.262 1 98.25 233 GLY A N 1
ATOM 1732 C CA . GLY A 1 233 ? 0.013 18.781 5.195 1 98.25 233 GLY A CA 1
ATOM 1733 C C . GLY A 1 233 ? 1.45 19.125 4.855 1 98.25 233 GLY A C 1
ATOM 1734 O O . GLY A 1 233 ? 1.978 20.141 5.312 1 98.25 233 GLY A O 1
ATOM 1735 N N . GLU A 1 234 ? 2.004 18.406 3.865 1 97.62 234 GLU A N 1
ATOM 1736 C CA . GLU A 1 234 ? 3.383 18.609 3.428 1 97.62 234 GLU A CA 1
ATOM 1737 C C . GLU A 1 234 ? 3.602 20.031 2.938 1 97.62 234 GLU A C 1
ATOM 1739 O O . GLU A 1 234 ? 4.73 20.531 2.926 1 97.62 234 GLU A O 1
ATOM 1744 N N . GLY A 1 235 ? 2.516 20.688 2.523 1 98.25 235 GLY A N 1
ATOM 1745 C CA . GLY A 1 235 ? 2.609 22.062 2.041 1 98.25 235 GLY A CA 1
ATOM 1746 C C . GLY A 1 235 ? 2.939 23.062 3.135 1 98.25 235 GLY A C 1
ATOM 1747 O O . GLY A 1 235 ? 3.371 24.172 2.854 1 98.25 235 GLY A O 1
ATOM 1748 N N . GLY A 1 236 ? 2.713 22.656 4.383 1 98.62 236 GLY A N 1
ATOM 1749 C CA . GLY A 1 236 ? 3.045 23.531 5.5 1 98.62 236 GLY A CA 1
ATOM 1750 C C . GLY A 1 236 ? 1.854 23.844 6.387 1 98.62 236 GLY A C 1
ATOM 1751 O O . GLY A 1 236 ? 1.729 24.969 6.895 1 98.62 236 GLY A O 1
ATOM 1752 N N . PHE A 1 237 ? 0.97 22.906 6.484 1 98.75 237 PHE A N 1
ATOM 1753 C CA . PHE A 1 237 ? -0.23 23.016 7.305 1 98.75 237 PHE A CA 1
ATOM 1754 C C . PHE A 1 237 ? -1.018 24.266 6.961 1 98.75 237 PHE A C 1
ATOM 1756 O O . PHE A 1 237 ? -1.411 25.016 7.852 1 98.75 237 PHE A O 1
ATOM 1763 N N . ILE A 1 238 ? -1.247 24.484 5.703 1 98.75 238 ILE A N 1
ATOM 1764 C CA . ILE A 1 238 ? -1.923 25.672 5.195 1 98.75 238 ILE A CA 1
ATOM 1765 C C . ILE A 1 238 ? -3.43 25.547 5.41 1 98.75 238 ILE A C 1
ATOM 1767 O O . ILE A 1 238 ? -4.074 24.672 4.809 1 98.75 238 ILE A O 1
ATOM 1771 N N . VAL A 1 239 ? -3.951 26.359 6.289 1 98.5 239 VAL A N 1
ATOM 1772 C CA . VAL A 1 239 ? -5.395 26.469 6.492 1 98.5 239 VAL A CA 1
ATOM 1773 C C . VAL A 1 239 ? -5.984 27.484 5.52 1 98.5 239 VAL A C 1
ATOM 1775 O O . VAL A 1 239 ? -5.656 28.672 5.586 1 98.5 239 VAL A O 1
ATOM 1778 N N . PRO A 1 240 ? -6.812 27.031 4.621 1 98.19 240 PRO A N 1
ATOM 1779 C CA . PRO A 1 240 ? -7.352 27.984 3.648 1 98.19 240 PRO A CA 1
ATOM 1780 C C . PRO A 1 240 ? -8.219 29.062 4.301 1 98.19 240 PRO A C 1
ATOM 1782 O O . PRO A 1 240 ? -8.758 28.844 5.391 1 98.19 240 PRO A O 1
ATOM 1785 N N . ALA A 1 241 ? -8.289 30.188 3.596 1 97.81 241 ALA A N 1
ATOM 1786 C CA . ALA A 1 241 ? -9.195 31.25 4.043 1 97.81 241 ALA A CA 1
ATOM 1787 C C . ALA A 1 241 ? -10.633 30.75 4.082 1 97.81 241 ALA A C 1
ATOM 1789 O O . ALA A 1 241 ? -11.031 29.906 3.268 1 97.81 241 ALA A O 1
ATOM 1790 N N . GLU A 1 242 ? -11.422 31.297 5.039 1 96.31 242 GLU A N 1
ATOM 1791 C CA . GLU A 1 242 ? -12.82 30.906 5.18 1 96.31 242 GLU A CA 1
ATOM 1792 C C . GLU A 1 242 ? -13.586 31.141 3.881 1 96.31 242 GLU A C 1
ATOM 1794 O O . GLU A 1 242 ? -13.461 32.188 3.248 1 96.31 242 GLU A O 1
ATOM 1799 N N . GLY A 1 243 ? -14.328 30.109 3.449 1 96.88 243 GLY A N 1
ATOM 1800 C CA . GLY A 1 243 ? -15.125 30.203 2.24 1 96.88 243 GLY A CA 1
ATOM 1801 C C . GLY A 1 243 ? -14.492 29.531 1.042 1 96.88 243 GLY A C 1
ATOM 1802 O O . GLY A 1 243 ? -15.164 29.266 0.043 1 96.88 243 GLY A O 1
ATOM 1803 N N . PHE A 1 244 ? -13.195 29.281 1.024 1 98.19 244 PHE A N 1
ATOM 1804 C CA . PHE A 1 244 ? -12.469 28.688 -0.095 1 98.19 244 PHE A CA 1
ATOM 1805 C C . PHE A 1 244 ? -13.016 27.297 -0.427 1 98.19 244 PHE A C 1
ATOM 1807 O O . PHE A 1 244 ? -13.484 27.062 -1.542 1 98.19 244 PHE A O 1
ATOM 1814 N N . LEU A 1 245 ? -13.023 26.344 0.569 1 98.62 245 LEU A N 1
ATOM 1815 C CA . LEU A 1 245 ? -13.414 24.953 0.339 1 98.62 245 LEU A CA 1
ATOM 1816 C C . LEU A 1 245 ? -14.906 24.859 0.026 1 98.62 245 LEU A C 1
ATOM 1818 O O . LEU A 1 245 ? -15.305 24.156 -0.912 1 98.62 245 LEU A O 1
ATOM 1822 N N . PRO A 1 246 ? -15.758 25.562 0.784 1 97.88 246 PRO A N 1
ATOM 1823 C CA . PRO A 1 246 ? -17.188 25.531 0.442 1 97.88 246 PRO A CA 1
ATOM 1824 C C . PRO A 1 246 ? -17.469 26.016 -0.978 1 97.88 246 PRO A C 1
ATOM 1826 O O . PRO A 1 246 ? -18.328 25.469 -1.662 1 97.88 246 PRO A O 1
ATOM 1829 N N . SER A 1 247 ? -16.719 27.062 -1.416 1 98.12 247 SER A N 1
ATOM 1830 C CA . SER A 1 247 ? -16.906 27.594 -2.764 1 98.12 247 SER A CA 1
ATOM 1831 C C . SER A 1 247 ? -16.516 26.562 -3.82 1 98.12 247 SER A C 1
ATOM 1833 O O . SER A 1 247 ? -17.188 26.422 -4.84 1 98.12 247 SER A O 1
ATOM 1835 N N . LEU A 1 248 ? -15.414 25.875 -3.617 1 98.56 248 LEU A N 1
ATOM 1836 C CA . LEU A 1 248 ? -14.992 24.828 -4.539 1 98.56 248 LEU A CA 1
ATOM 1837 C C . LEU A 1 248 ? -16.031 23.703 -4.613 1 98.56 248 LEU A C 1
ATOM 1839 O O . LEU A 1 248 ? -16.359 23.234 -5.703 1 98.56 248 LEU A O 1
ATOM 1843 N N . LEU A 1 249 ? -16.5 23.219 -3.447 1 98 249 LEU A N 1
ATOM 1844 C CA . LEU A 1 249 ? -17.5 22.156 -3.393 1 98 249 LEU A CA 1
ATOM 1845 C C . LEU A 1 249 ? -18.766 22.547 -4.145 1 98 249 LEU A C 1
ATOM 1847 O O . LEU A 1 249 ? -19.328 21.734 -4.875 1 98 249 LEU A O 1
ATOM 1851 N N . GLU A 1 250 ? -19.203 23.766 -3.875 1 97.75 250 GLU A N 1
ATOM 1852 C CA . GLU A 1 250 ? -20.406 24.25 -4.551 1 97.75 250 GLU A CA 1
ATOM 1853 C C . GLU A 1 250 ? -20.25 24.219 -6.066 1 97.75 250 GLU A C 1
ATOM 1855 O O . GLU A 1 250 ? -21.141 23.797 -6.789 1 97.75 250 GLU A O 1
ATOM 1860 N N . TRP A 1 251 ? -19.156 24.688 -6.531 1 98.69 251 TRP A N 1
ATOM 1861 C CA . TRP A 1 251 ? -18.875 24.656 -7.965 1 98.69 251 TRP A CA 1
ATOM 1862 C C . TRP A 1 251 ? -18.906 23.219 -8.484 1 98.69 251 TRP A C 1
ATOM 1864 O O . TRP A 1 251 ? -19.516 22.938 -9.516 1 98.69 251 TRP A O 1
ATOM 1874 N N . CYS A 1 252 ? -18.234 22.312 -7.797 1 98.75 252 CYS A N 1
ATOM 1875 C CA . CYS A 1 252 ? -18.172 20.906 -8.195 1 98.75 252 CYS A CA 1
ATOM 1876 C C . CYS A 1 252 ? -19.562 20.312 -8.312 1 98.75 252 CYS A C 1
ATOM 1878 O O . CYS A 1 252 ? -19.875 19.641 -9.297 1 98.75 252 CYS A O 1
ATOM 1880 N N . ARG A 1 253 ? -20.391 20.562 -7.34 1 97.81 253 ARG A N 1
ATOM 1881 C CA . ARG A 1 253 ? -21.766 20.047 -7.336 1 97.81 253 ARG A CA 1
ATOM 1882 C C . ARG A 1 253 ? -22.547 20.562 -8.539 1 97.81 253 ARG A C 1
ATOM 1884 O O . ARG A 1 253 ? -23.25 19.797 -9.211 1 97.81 253 ARG A O 1
ATOM 1891 N N . LYS A 1 254 ? -22.375 21.812 -8.797 1 98.38 254 LYS A N 1
ATOM 1892 C CA . LYS A 1 254 ? -23.094 22.438 -9.898 1 98.38 254 LYS A CA 1
ATOM 1893 C C . LYS A 1 254 ? -22.656 21.859 -11.242 1 98.38 254 LYS A C 1
ATOM 1895 O O . LYS A 1 254 ? -23.453 21.719 -12.164 1 98.38 254 LYS A O 1
ATOM 1900 N N . LYS A 1 255 ? -21.406 21.484 -11.344 1 98.62 255 LYS A N 1
ATOM 1901 C CA . LYS A 1 255 ? -20.828 21.109 -12.641 1 98.62 255 LYS A CA 1
ATOM 1902 C C . LYS A 1 255 ? -20.734 19.609 -12.789 1 98.62 255 LYS A C 1
ATOM 1904 O O . LYS A 1 255 ? -20.297 19.109 -13.828 1 98.62 255 LYS A O 1
ATOM 1909 N N . GLY A 1 256 ? -21.141 18.781 -11.836 1 98.25 256 GLY A N 1
ATOM 1910 C CA . GLY A 1 256 ? -21.047 17.328 -11.883 1 98.25 256 GLY A CA 1
ATOM 1911 C C . GLY A 1 256 ? -19.609 16.828 -11.789 1 98.25 256 GLY A C 1
ATOM 1912 O O . GLY A 1 256 ? -19.219 15.922 -12.523 1 98.25 256 GLY A O 1
ATOM 1913 N N . VAL A 1 257 ? -18.797 17.469 -11.062 1 98.88 257 VAL A N 1
ATOM 1914 C CA . VAL A 1 257 ? -17.422 17.109 -10.766 1 98.88 257 VAL A CA 1
ATOM 1915 C C . VAL A 1 257 ? -17.328 16.531 -9.352 1 98.88 257 VAL A C 1
ATOM 1917 O O . VAL A 1 257 ? -17.953 17.047 -8.43 1 98.88 257 VAL A O 1
ATOM 1920 N N . VAL A 1 258 ? -16.578 15.406 -9.141 1 98.94 258 VAL A N 1
ATOM 1921 C CA . VAL A 1 258 ? -16.484 14.773 -7.832 1 98.94 258 VAL A CA 1
ATOM 1922 C C . VAL A 1 258 ? -15.5 15.547 -6.957 1 98.94 258 VAL A C 1
ATOM 1924 O O . VAL A 1 258 ? -14.367 15.812 -7.367 1 98.94 258 VAL A O 1
ATOM 1927 N N . PHE A 1 259 ? -15.906 15.969 -5.793 1 98.88 259 PHE A N 1
ATOM 1928 C CA . PHE A 1 259 ? -15.047 16.625 -4.812 1 98.88 259 PHE A CA 1
ATOM 1929 C C . PHE A 1 259 ? -14.445 15.609 -3.855 1 98.88 259 PHE A C 1
ATOM 1931 O O . PHE A 1 259 ? -15.164 14.977 -3.078 1 98.88 259 PHE A O 1
ATOM 1938 N N . ILE A 1 260 ? -13.156 15.453 -3.873 1 98.94 260 ILE A N 1
ATOM 1939 C CA . ILE A 1 260 ? -12.445 14.5 -3.031 1 98.94 260 ILE A CA 1
ATOM 1940 C C . ILE A 1 260 ? -11.672 15.25 -1.947 1 98.94 260 ILE A C 1
ATOM 1942 O O . ILE A 1 260 ? -10.781 16.047 -2.25 1 98.94 260 ILE A O 1
ATOM 1946 N N . ALA A 1 261 ? -12 15 -0.713 1 98.94 261 ALA A N 1
ATOM 1947 C CA . ALA A 1 261 ? -11.219 15.508 0.408 1 98.94 261 ALA A CA 1
ATOM 1948 C C . ALA A 1 261 ? -10.148 14.5 0.836 1 98.94 261 ALA A C 1
ATOM 1950 O O . ALA A 1 261 ? -10.477 13.391 1.265 1 98.94 261 ALA A O 1
ATOM 1951 N N . ASP A 1 262 ? -8.93 14.875 0.67 1 98.94 262 ASP A N 1
ATOM 1952 C CA . ASP A 1 262 ? -7.82 14.062 1.165 1 98.94 262 ASP A CA 1
ATOM 1953 C C . ASP A 1 262 ? -7.574 14.32 2.65 1 98.94 262 ASP A C 1
ATOM 1955 O O . ASP A 1 262 ? -6.836 15.242 3.014 1 98.94 262 ASP A O 1
ATOM 1959 N N . GLU A 1 263 ? -8.133 13.492 3.498 1 98.81 263 GLU A N 1
ATOM 1960 C CA . GLU A 1 263 ? -8.062 13.594 4.953 1 98.81 263 GLU A CA 1
ATOM 1961 C C . GLU A 1 263 ? -7.043 12.609 5.523 1 98.81 263 GLU A C 1
ATOM 1963 O O . GLU A 1 263 ? -7.129 12.227 6.691 1 98.81 263 GLU A O 1
ATOM 1968 N N . VAL A 1 264 ? -6.098 12.211 4.688 1 98.88 264 VAL A N 1
ATOM 1969 C CA . VAL A 1 264 ? -5.102 11.219 5.086 1 98.88 264 VAL A CA 1
ATOM 1970 C C . VAL A 1 264 ? -4.367 11.703 6.336 1 98.88 264 VAL A C 1
ATOM 1972 O O . VAL A 1 264 ? -4.18 10.938 7.285 1 98.88 264 VAL A O 1
ATOM 1975 N N . GLN A 1 265 ? -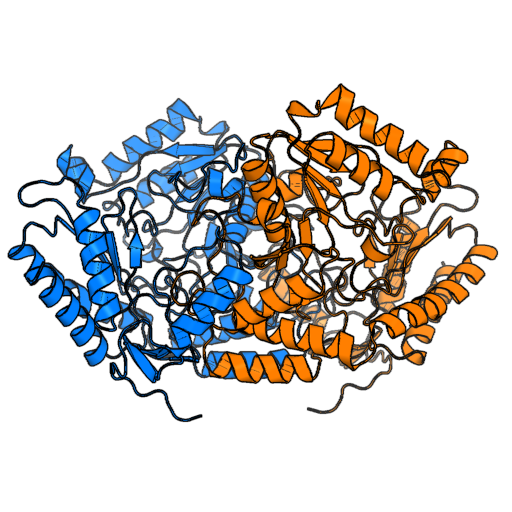3.947 12.938 6.363 1 98.69 265 GLN A N 1
ATOM 1976 C CA . GLN A 1 265 ? -3.172 13.414 7.504 1 98.69 265 GLN A CA 1
ATOM 1977 C C . GLN A 1 265 ? -4.062 14.117 8.523 1 98.69 265 GLN A C 1
ATOM 1979 O O . GLN A 1 265 ? -3.807 14.055 9.727 1 98.69 265 GLN A O 1
ATOM 1984 N N . THR A 1 266 ? -5.172 14.719 8.133 1 98.62 266 THR A N 1
ATOM 1985 C CA . THR A 1 266 ? -5.965 15.602 8.977 1 98.62 266 THR A CA 1
ATOM 1986 C C . THR A 1 266 ? -7.02 14.812 9.742 1 98.62 266 THR A C 1
ATOM 1988 O O . THR A 1 266 ? -7.547 15.281 10.75 1 98.62 266 THR A O 1
ATOM 1991 N N . GLY A 1 267 ? -7.332 13.586 9.289 1 98.31 267 GLY A N 1
ATOM 1992 C CA . GLY A 1 267 ? -8.445 12.852 9.867 1 98.31 267 GLY A CA 1
ATOM 1993 C C . GLY A 1 267 ? -8.133 12.258 11.227 1 98.31 267 GLY A C 1
ATOM 1994 O O . GLY A 1 267 ? -7.008 12.391 11.719 1 98.31 267 GLY A O 1
ATOM 1995 N N . PHE A 1 268 ? -9.195 11.766 11.867 1 98.69 268 PHE A N 1
ATOM 1996 C CA . PHE A 1 268 ? -9.156 10.984 13.094 1 98.69 268 PHE A CA 1
ATOM 1997 C C . PHE A 1 268 ? -8.688 11.836 14.266 1 98.69 268 PHE A C 1
ATOM 1999 O O . PHE A 1 268 ? -7.707 11.508 14.93 1 98.69 268 PHE A O 1
ATOM 2006 N N . ALA A 1 269 ? -9.344 12.938 14.484 1 98.75 269 ALA A N 1
ATOM 2007 C CA . ALA A 1 269 ? -9.312 13.789 15.664 1 98.75 269 ALA A CA 1
ATOM 2008 C C . ALA A 1 269 ? -8.125 14.75 15.617 1 98.75 269 ALA A C 1
ATOM 2010 O O . ALA A 1 269 ? -8.031 15.664 16.438 1 98.75 269 ALA A O 1
ATOM 2011 N N . ARG A 1 270 ? -7.238 14.648 14.625 1 98.69 270 ARG A N 1
ATOM 2012 C CA . ARG A 1 270 ? -5.965 15.359 14.555 1 98.69 270 ARG A CA 1
ATOM 2013 C C . ARG A 1 270 ? -6.172 16.859 14.672 1 98.69 270 ARG A C 1
ATOM 2015 O O . ARG A 1 270 ? -5.422 17.547 15.367 1 98.69 270 ARG A O 1
ATOM 2022 N N . THR A 1 271 ? -7.285 17.391 14.055 1 98.62 271 THR A N 1
ATOM 2023 C CA . THR A 1 271 ? -7.449 18.828 13.898 1 98.62 271 THR A CA 1
ATOM 2024 C C . THR A 1 271 ? -8.461 19.375 14.898 1 98.62 271 THR A C 1
ATOM 2026 O O . THR A 1 271 ? -8.875 20.531 14.812 1 98.62 271 THR A O 1
ATOM 2029 N N . GLY A 1 272 ? -8.898 18.531 15.836 1 98.44 272 GLY A N 1
ATOM 2030 C CA . GLY A 1 272 ? -9.883 18.969 16.812 1 98.44 272 GLY A CA 1
ATOM 2031 C C . GLY A 1 272 ? -11.305 18.641 16.391 1 98.44 272 GLY A C 1
ATOM 2032 O O . GLY A 1 272 ? -12.266 19.109 17.016 1 98.44 272 GLY A O 1
ATOM 2033 N N . ALA A 1 273 ? -11.484 17.969 15.367 1 98.31 273 ALA A N 1
ATOM 2034 C CA . ALA A 1 273 ? -12.672 17.281 14.867 1 98.31 273 ALA A CA 1
ATOM 2035 C C . ALA A 1 273 ? -12.312 15.906 14.312 1 98.31 273 ALA A C 1
ATOM 2037 O O . ALA A 1 273 ? -11.133 15.602 14.094 1 98.31 273 ALA A O 1
ATOM 2038 N N . MET A 1 274 ? -13.281 15.039 14.133 1 98.5 274 MET A N 1
ATOM 2039 C CA . MET A 1 274 ? -12.969 13.734 13.547 1 98.5 274 MET A CA 1
ATOM 2040 C C . MET A 1 274 ? -12.328 13.906 12.172 1 98.5 274 MET A C 1
ATOM 2042 O O . MET A 1 274 ? -11.383 13.195 11.828 1 98.5 274 MET A O 1
ATOM 2046 N N . PHE A 1 275 ? -12.867 14.836 11.391 1 98.69 275 PHE A N 1
ATOM 2047 C CA . PHE A 1 275 ? -12.32 15.211 10.094 1 98.69 275 PHE A CA 1
ATOM 2048 C C . PHE A 1 275 ? -12.234 16.734 9.961 1 98.69 275 PHE A C 1
ATOM 2050 O O . PHE A 1 275 ? -13.102 17.453 10.461 1 98.69 275 PHE A O 1
ATOM 2057 N N . ALA A 1 276 ? -11.211 17.219 9.258 1 98.56 276 ALA A N 1
ATOM 2058 C CA . ALA A 1 276 ? -10.977 18.656 9.094 1 98.56 276 ALA A CA 1
ATOM 2059 C C . ALA A 1 276 ? -12.133 19.328 8.352 1 98.56 276 ALA A C 1
ATOM 2061 O O . ALA A 1 276 ? -12.453 20.484 8.609 1 98.56 276 ALA A O 1
ATOM 2062 N N . CYS A 1 277 ? -12.797 18.609 7.5 1 97.62 277 CYS A N 1
ATOM 2063 C CA . CYS A 1 277 ? -13.914 19.125 6.723 1 97.62 277 CYS A CA 1
ATOM 2064 C C . CYS A 1 277 ? -15.016 19.656 7.633 1 97.62 277 CYS A C 1
ATOM 2066 O O . CYS A 1 277 ? -15.766 20.562 7.25 1 97.62 277 CYS A O 1
ATOM 2068 N N . GLN A 1 278 ? -15.047 19.188 8.836 1 97.56 278 GLN A N 1
ATOM 2069 C CA . GLN A 1 278 ? -16.125 19.531 9.766 1 97.56 278 GLN A CA 1
ATOM 2070 C C . GLN A 1 278 ? -15.961 20.969 10.273 1 97.56 278 GLN A C 1
ATOM 2072 O O . GLN A 1 278 ? -16.891 21.531 10.844 1 97.56 278 GLN A O 1
ATOM 2077 N N . HIS A 1 279 ? -14.789 21.531 10.07 1 96.75 279 HIS A N 1
ATOM 2078 C CA . HIS A 1 279 ? -14.539 22.906 10.5 1 96.75 279 HIS A CA 1
ATOM 2079 C C . HIS A 1 279 ? -15.094 23.906 9.492 1 96.75 279 HIS A C 1
ATOM 2081 O O . HIS A 1 279 ? -15.203 25.094 9.789 1 96.75 279 HIS A O 1
ATOM 2087 N N . GLU A 1 280 ? -15.508 23.391 8.289 1 94 280 GLU A N 1
ATOM 2088 C CA . GLU A 1 280 ? -15.781 24.297 7.172 1 94 280 GLU A CA 1
ATOM 2089 C C . GLU A 1 280 ? -17.266 24.672 7.121 1 94 280 GLU A C 1
ATOM 2091 O O . GLU A 1 280 ? -18.094 23.906 6.633 1 94 280 GLU A O 1
ATOM 2096 N N . GLY A 1 281 ? -17.516 25.906 7.559 1 83.75 281 GLY A N 1
ATOM 2097 C CA . GLY A 1 281 ? -18.891 26.391 7.52 1 83.75 281 GLY A CA 1
ATOM 2098 C C . GLY A 1 281 ? -19.734 25.891 8.664 1 83.75 281 GLY A C 1
ATOM 2099 O O . GLY A 1 281 ? -19.297 25.062 9.461 1 83.75 281 GLY A O 1
ATOM 2100 N N . PRO A 1 282 ? -20.938 26.375 8.883 1 83.31 282 PRO A N 1
ATOM 2101 C CA . PRO A 1 282 ? -21.812 26.016 10.016 1 83.31 282 PRO A CA 1
ATOM 2102 C C . PRO A 1 282 ? -22.219 24.547 10.008 1 83.31 282 PRO A C 1
ATOM 2104 O O . PRO A 1 282 ? -22.359 23.938 11.078 1 83.31 282 PRO A O 1
ATOM 2107 N N . GLY A 1 283 ? -22.219 23.875 8.961 1 87.38 283 GLY A N 1
ATOM 2108 C CA . GLY A 1 283 ? -22.625 22.484 8.891 1 87.38 283 GLY A CA 1
ATOM 2109 C C . GLY A 1 283 ? -21.516 21.562 8.445 1 87.38 283 GLY A C 1
ATOM 2110 O O . GLY A 1 283 ? -21.734 20.359 8.281 1 87.38 283 GLY A O 1
ATOM 2111 N N . GLY A 1 284 ? -20.328 22.109 8.406 1 93.62 284 GLY A N 1
ATOM 2112 C CA . GLY A 1 284 ? -19.234 21.312 7.891 1 93.62 284 GLY A CA 1
ATOM 2113 C C . GLY A 1 284 ? -19.328 21.047 6.398 1 93.62 284 GLY A C 1
ATOM 2114 O O . GLY A 1 284 ? -20.406 21.219 5.805 1 93.62 284 GLY A O 1
ATOM 2115 N N . LEU A 1 285 ? -18.266 20.719 5.883 1 95.94 285 LEU A N 1
ATOM 2116 C CA . LEU A 1 285 ? -18.188 20.344 4.473 1 95.94 285 LEU A CA 1
ATOM 2117 C C . LEU A 1 285 ? -18.469 18.859 4.293 1 95.94 285 LEU A C 1
ATOM 2119 O O . LEU A 1 285 ? -18 18.031 5.07 1 95.94 285 LEU A O 1
ATOM 2123 N N . GLU A 1 286 ? -19.359 18.5 3.35 1 97.38 286 GLU A N 1
ATOM 2124 C CA . GLU A 1 286 ? -19.641 17.109 3.008 1 97.38 286 GLU A CA 1
ATOM 2125 C C . GLU A 1 286 ? -19.047 16.75 1.648 1 97.38 286 GLU A C 1
ATOM 2127 O O . GLU A 1 286 ? -19.734 16.828 0.627 1 97.38 286 GLU A O 1
ATOM 2132 N N . PRO A 1 287 ? -17.844 16.281 1.608 1 98.31 287 PRO A N 1
ATOM 2133 C CA . PRO A 1 287 ? -17.234 15.883 0.34 1 98.31 287 PRO A CA 1
ATOM 2134 C C . PRO A 1 287 ? -17.953 14.688 -0.3 1 98.31 287 PRO A C 1
ATOM 2136 O O . PRO A 1 287 ? -18.672 13.961 0.381 1 98.31 287 PRO A O 1
ATOM 2139 N N . ASP A 1 288 ? -17.781 14.484 -1.644 1 98.62 288 ASP A N 1
ATOM 2140 C CA . ASP A 1 288 ? -18.297 13.297 -2.307 1 98.62 288 ASP A CA 1
ATOM 2141 C C . ASP A 1 288 ? -17.547 12.039 -1.875 1 98.62 288 ASP A C 1
ATOM 2143 O O . ASP A 1 288 ? -18.141 10.969 -1.734 1 98.62 288 ASP A O 1
ATOM 2147 N N . LEU A 1 289 ? -16.266 12.18 -1.75 1 98.88 289 LEU A N 1
ATOM 2148 C CA . LEU A 1 289 ? -15.367 11.133 -1.291 1 98.88 289 LEU A CA 1
ATOM 2149 C C . LEU A 1 289 ? -14.375 11.68 -0.27 1 98.88 289 LEU A C 1
ATOM 2151 O O . LEU A 1 289 ? -13.961 12.836 -0.36 1 98.88 289 LEU A O 1
ATOM 2155 N N . ILE A 1 290 ? -14 10.828 0.641 1 98.88 290 ILE A N 1
ATOM 2156 C CA . ILE A 1 290 ? -12.945 11.148 1.594 1 98.88 290 ILE A CA 1
ATOM 2157 C C . ILE A 1 290 ? -11.891 10.039 1.577 1 98.88 290 ILE A C 1
ATOM 2159 O O . ILE A 1 290 ? -12.227 8.852 1.575 1 98.88 290 ILE A O 1
ATOM 2163 N N . CYS A 1 291 ? -10.656 10.43 1.444 1 98.94 291 CYS A N 1
ATOM 2164 C CA . CYS A 1 291 ? -9.539 9.508 1.619 1 98.94 291 CYS A CA 1
ATOM 2165 C C . CYS A 1 291 ? -9.008 9.562 3.045 1 98.94 291 CYS A C 1
ATOM 2167 O O . CYS A 1 291 ? -8.797 10.648 3.594 1 98.94 291 CYS A O 1
ATOM 2169 N N . THR A 1 292 ? -8.805 8.438 3.668 1 98.88 292 THR A N 1
ATOM 2170 C CA . THR A 1 292 ? -8.273 8.375 5.023 1 98.88 292 THR A CA 1
ATOM 2171 C C . THR A 1 292 ? -7.133 7.367 5.117 1 98.88 292 THR A C 1
ATOM 2173 O O . THR A 1 292 ? -7.078 6.418 4.336 1 98.88 292 THR A O 1
ATOM 2176 N N . ALA A 1 293 ? -6.234 7.578 5.984 1 98.81 293 ALA A N 1
ATOM 2177 C CA . ALA A 1 293 ? -5.109 6.711 6.336 1 98.81 293 ALA A CA 1
ATOM 2178 C C . ALA A 1 293 ? -4.465 7.156 7.645 1 98.81 293 ALA A C 1
ATOM 2180 O O . ALA A 1 293 ? -5.16 7.535 8.586 1 98.81 293 ALA A O 1
ATOM 2181 N N . LYS A 1 294 ? -3.203 7.039 7.797 1 98.56 294 LYS A N 1
ATOM 2182 C CA . LYS A 1 294 ? -2.365 7.473 8.914 1 98.56 294 LYS A CA 1
ATOM 2183 C C . LYS A 1 294 ? -3.057 7.219 10.25 1 98.56 294 LYS A C 1
ATOM 2185 O O . LYS A 1 294 ? -2.994 6.113 10.789 1 98.56 294 LYS A O 1
ATOM 2190 N N . GLY A 1 295 ? -3.799 8.125 10.789 1 98.75 295 GLY A N 1
ATOM 2191 C CA . GLY A 1 295 ? -4.441 8.031 12.094 1 98.75 295 GLY A CA 1
ATOM 2192 C C . GLY A 1 295 ? -5.508 6.949 12.156 1 98.75 295 GLY A C 1
ATOM 2193 O O . GLY A 1 295 ? -6.004 6.625 13.234 1 98.75 295 GLY A O 1
ATOM 2194 N N . ILE A 1 296 ? -5.801 6.227 11.125 1 98.81 296 ILE A N 1
ATOM 2195 C CA . ILE A 1 296 ? -6.957 5.352 10.977 1 98.81 296 ILE A CA 1
ATOM 2196 C C . ILE A 1 296 ? -6.75 4.082 11.805 1 98.81 296 ILE A C 1
ATOM 2198 O O . ILE A 1 296 ? -7.715 3.508 12.32 1 98.81 296 ILE A O 1
ATOM 2202 N N . ALA A 1 297 ? -5.473 3.645 11.961 1 98.75 297 ALA A N 1
ATOM 2203 C CA . ALA A 1 297 ? -5.238 2.33 12.555 1 98.75 297 ALA A CA 1
ATOM 2204 C C . ALA A 1 297 ? -4.023 2.35 13.477 1 98.75 297 ALA A C 1
ATOM 2206 O O . ALA A 1 297 ? -3.346 1.333 13.641 1 98.75 297 ALA A O 1
ATOM 2207 N N . ASP A 1 298 ? -3.666 3.5 13.945 1 97.69 298 ASP A N 1
ATOM 2208 C CA . ASP A 1 298 ? -2.643 3.734 14.961 1 97.69 298 ASP A CA 1
ATOM 2209 C C . ASP A 1 298 ? -1.352 2.992 14.617 1 97.69 298 ASP A C 1
ATOM 2211 O O . ASP A 1 298 ? -0.771 2.324 15.477 1 97.69 298 ASP A O 1
ATOM 2215 N N . GLY A 1 299 ? -0.936 3.105 13.469 1 98.31 299 GLY A N 1
ATOM 2216 C CA . GLY A 1 299 ? 0.392 2.627 13.117 1 98.31 299 GLY A CA 1
ATOM 2217 C C . GLY A 1 299 ? 0.369 1.488 12.109 1 98.31 299 GLY A C 1
ATOM 2218 O O . GLY A 1 299 ? 1.331 1.291 11.367 1 98.31 299 GLY A O 1
ATOM 2219 N N . LEU A 1 300 ? -0.662 0.676 12.062 1 98.75 300 LEU A N 1
ATOM 2220 C CA . LEU A 1 300 ? -0.737 -0.421 11.109 1 98.75 300 LEU A CA 1
ATOM 2221 C C . LEU A 1 300 ? -1.192 0.082 9.742 1 98.75 300 LEU A C 1
ATOM 2223 O O . LEU A 1 300 ? -2.01 1.002 9.648 1 98.75 300 LEU A O 1
ATOM 2227 N N . PRO A 1 301 ? -0.698 -0.541 8.641 1 98.62 301 PRO A N 1
ATOM 2228 C CA . PRO A 1 301 ? -1.021 -0.071 7.293 1 98.62 301 PRO A CA 1
ATOM 2229 C C . PRO A 1 301 ? -2.494 -0.26 6.941 1 98.62 301 PRO A C 1
ATOM 2231 O O . PRO A 1 301 ? -2.957 -1.394 6.789 1 98.62 301 PRO A O 1
ATOM 2234 N N . LEU A 1 302 ? -3.238 0.822 6.828 1 98.88 302 LEU A N 1
ATOM 2235 C CA . LEU A 1 302 ? -4.641 0.836 6.434 1 98.88 302 LEU A CA 1
ATOM 2236 C C . LEU A 1 302 ? -5.031 2.189 5.848 1 98.88 302 LEU A C 1
ATOM 2238 O O . LEU A 1 302 ? -4.562 3.23 6.316 1 98.88 302 LEU A O 1
ATOM 2242 N N . SER A 1 303 ? -5.773 2.168 4.816 1 98.88 303 SER A N 1
ATOM 2243 C CA . SER A 1 303 ? -6.391 3.365 4.258 1 98.88 303 SER A CA 1
ATOM 2244 C C . SER A 1 303 ? -7.785 3.068 3.721 1 98.88 303 SER A C 1
ATOM 2246 O O . SER A 1 303 ? -8.211 1.913 3.695 1 98.88 303 SER A O 1
ATOM 2248 N N . ALA A 1 304 ? -8.516 4.105 3.357 1 98.94 304 ALA A N 1
ATOM 2249 C CA . ALA A 1 304 ? -9.891 3.91 2.902 1 98.94 304 ALA A CA 1
ATOM 2250 C C . ALA A 1 304 ? -10.328 5.039 1.976 1 98.94 304 ALA A C 1
ATOM 2252 O O . ALA A 1 304 ? -9.781 6.141 2.027 1 98.94 304 ALA A O 1
ATOM 2253 N N . VAL A 1 305 ? -11.195 4.742 1.104 1 98.94 305 VAL A N 1
ATOM 2254 C CA . VAL A 1 305 ? -12.055 5.715 0.436 1 98.94 305 VAL A CA 1
ATOM 2255 C C . VAL A 1 305 ? -13.5 5.512 0.875 1 98.94 305 VAL A C 1
ATOM 2257 O O . VAL A 1 305 ? -14.031 4.402 0.785 1 98.94 305 VAL A O 1
ATOM 2260 N N . THR A 1 306 ? -14.102 6.473 1.406 1 98.94 306 THR A N 1
ATOM 2261 C CA . THR A 1 306 ? -15.492 6.465 1.836 1 98.94 306 THR A CA 1
ATOM 2262 C C . THR A 1 306 ? -16.266 7.617 1.194 1 98.94 306 THR A C 1
ATOM 2264 O O . THR A 1 306 ? -15.742 8.734 1.089 1 98.94 306 THR A O 1
ATOM 2267 N N . GLY A 1 307 ? -17.422 7.391 0.746 1 98.69 307 GLY A N 1
ATOM 2268 C CA . GLY A 1 307 ? -18.219 8.477 0.207 1 98.69 307 GLY A CA 1
ATOM 2269 C C . GLY A 1 307 ? -19.625 8.047 -0.176 1 98.69 307 GLY A C 1
ATOM 2270 O O . GLY A 1 307 ? -20.109 7 0.272 1 98.69 307 GLY A O 1
ATOM 2271 N N . ARG A 1 308 ? -20.312 8.875 -0.909 1 98.62 308 ARG A N 1
ATOM 2272 C CA . ARG A 1 308 ? -21.688 8.625 -1.34 1 98.62 308 ARG A CA 1
ATOM 2273 C C . ARG A 1 308 ? -21.797 7.273 -2.039 1 98.62 308 ARG A C 1
ATOM 2275 O O . ARG A 1 308 ? -21 6.949 -2.912 1 98.62 308 ARG A O 1
ATOM 2282 N N . ALA A 1 309 ? -22.812 6.543 -1.69 1 98.75 309 ALA A N 1
ATOM 2283 C CA . ALA A 1 309 ? -23 5.188 -2.201 1 98.75 309 ALA A CA 1
ATOM 2284 C C . ALA A 1 309 ? -23.047 5.176 -3.727 1 98.75 309 ALA A C 1
ATOM 2286 O O . ALA A 1 309 ? -22.438 4.316 -4.367 1 98.75 309 ALA A O 1
ATOM 2287 N N . GLU A 1 310 ? -23.75 6.148 -4.297 1 98.38 310 GLU A N 1
ATOM 2288 C CA . GLU A 1 310 ? -23.906 6.195 -5.746 1 98.38 310 GLU A CA 1
ATOM 2289 C C . GLU A 1 310 ? -22.562 6.379 -6.441 1 98.38 310 GLU A C 1
ATOM 2291 O O . GLU A 1 310 ? -22.328 5.816 -7.512 1 98.38 310 GLU A O 1
ATOM 2296 N N . VAL A 1 311 ? -21.672 7.188 -5.836 1 98.75 311 VAL A N 1
ATOM 2297 C CA . VAL A 1 311 ? -20.359 7.434 -6.402 1 98.75 311 VAL A CA 1
ATOM 2298 C C . VAL A 1 311 ? -19.469 6.215 -6.188 1 98.75 311 VAL A C 1
ATOM 2300 O O . VAL A 1 311 ? -18.828 5.727 -7.129 1 98.75 311 VAL A O 1
ATOM 2303 N N . MET A 1 312 ? -19.453 5.648 -4.988 1 98.88 312 MET A N 1
ATOM 2304 C CA . MET A 1 312 ? -18.578 4.547 -4.594 1 98.88 312 MET A CA 1
ATOM 2305 C C . MET A 1 312 ? -18.953 3.27 -5.344 1 98.88 312 MET A C 1
ATOM 2307 O O . MET A 1 312 ? -18.109 2.398 -5.543 1 98.88 312 MET A O 1
ATOM 2311 N N . ASP A 1 313 ? -20.203 3.154 -5.785 1 98.69 313 ASP A N 1
ATOM 2312 C CA . ASP A 1 313 ? -20.672 1.931 -6.422 1 98.69 313 ASP A CA 1
ATOM 2313 C C . ASP A 1 313 ? -20.672 2.061 -7.941 1 98.69 313 ASP A C 1
ATOM 2315 O O . ASP A 1 313 ? -21.203 1.206 -8.648 1 98.69 313 ASP A O 1
ATOM 2319 N N . ALA A 1 314 ? -20.047 3.098 -8.445 1 98.62 314 ALA A N 1
ATOM 2320 C CA . ALA A 1 314 ? -19.984 3.314 -9.891 1 98.62 314 ALA A CA 1
ATOM 2321 C C . ALA A 1 314 ? -19.047 2.299 -10.555 1 98.62 314 ALA A C 1
ATOM 2323 O O . ALA A 1 314 ? -19.344 1.802 -11.641 1 98.62 314 ALA A O 1
ATOM 2324 N N . PRO A 1 315 ? -17.922 1.969 -9.961 1 98.56 315 PRO A N 1
ATOM 2325 C CA . PRO A 1 315 ? -17.062 0.965 -10.578 1 98.56 315 PRO A CA 1
ATOM 2326 C C . PRO A 1 315 ? -17.719 -0.407 -10.68 1 98.56 315 PRO A C 1
ATOM 2328 O O . PRO A 1 315 ? -18.484 -0.79 -9.797 1 98.56 315 PRO A O 1
ATOM 2331 N N . HIS A 1 316 ? -17.438 -1.128 -11.742 1 98.19 316 HIS A N 1
ATOM 2332 C CA . HIS A 1 316 ? -17.953 -2.48 -11.914 1 98.19 316 HIS A CA 1
ATOM 2333 C C . HIS A 1 316 ? -17.406 -3.418 -10.836 1 98.19 316 HIS A C 1
ATOM 2335 O O . HIS A 1 316 ? -16.391 -3.131 -10.219 1 98.19 316 HIS A O 1
ATOM 2341 N N . VAL A 1 317 ? -18.094 -4.551 -10.68 1 97.31 317 VAL A N 1
ATOM 2342 C CA . VAL A 1 317 ? -17.688 -5.566 -9.711 1 97.31 317 VAL A CA 1
ATOM 2343 C C . VAL A 1 317 ? -16.281 -6.062 -10.039 1 97.31 317 VAL A C 1
ATOM 2345 O O . VAL A 1 317 ? -15.992 -6.41 -11.18 1 97.31 317 VAL A O 1
ATOM 2348 N N . GLY A 1 318 ? -15.43 -6.02 -9.031 1 97.25 318 GLY A N 1
ATOM 2349 C CA . GLY A 1 318 ? -14.062 -6.461 -9.234 1 97.25 318 GLY A CA 1
ATOM 2350 C C . GLY A 1 318 ? -13.117 -5.332 -9.602 1 97.25 318 GLY A C 1
ATOM 2351 O O . GLY A 1 318 ? -11.898 -5.516 -9.617 1 97.25 318 GLY A O 1
ATOM 2352 N N . GLY A 1 319 ? -13.641 -4.148 -9.828 1 98.06 319 GLY A N 1
ATOM 2353 C CA . GLY A 1 319 ? -12.828 -3.01 -10.227 1 98.06 319 GLY A CA 1
ATOM 2354 C C . GLY A 1 319 ? -12.016 -2.42 -9.086 1 98.06 319 GLY A C 1
ATOM 2355 O O . GLY A 1 319 ? -10.992 -1.779 -9.32 1 98.06 319 GLY A O 1
ATOM 2356 N N . LEU A 1 320 ? -12.492 -2.598 -7.922 1 98.31 320 LEU A N 1
ATOM 2357 C CA . LEU A 1 320 ? -11.797 -2.088 -6.742 1 98.31 320 LEU A CA 1
ATOM 2358 C C . LEU A 1 320 ? -11.305 -3.234 -5.867 1 98.31 320 LEU A C 1
ATOM 2360 O O . LEU A 1 320 ? -11.883 -4.32 -5.871 1 98.31 320 LEU A O 1
ATOM 2364 N N . GLY A 1 321 ? -10.211 -2.977 -5.188 1 96.06 321 GLY A N 1
ATOM 2365 C CA . GLY A 1 321 ? -9.68 -3.971 -4.266 1 96.06 321 GLY A CA 1
ATOM 2366 C C . GLY A 1 321 ? -8.172 -4.113 -4.344 1 96.06 321 GLY A C 1
ATOM 2367 O O . GLY A 1 321 ? -7.52 -3.408 -5.113 1 96.06 321 GLY A O 1
ATOM 2368 N N . GLY A 1 322 ? -7.625 -4.965 -3.598 1 95.62 322 GLY A N 1
ATOM 2369 C CA . GLY A 1 322 ? -6.219 -5.324 -3.471 1 95.62 322 GLY A CA 1
ATOM 2370 C C . GLY A 1 322 ? -5.977 -6.445 -2.48 1 95.62 322 GLY A C 1
ATOM 2371 O O . GLY A 1 322 ? -6.75 -6.625 -1.537 1 95.62 322 GLY A O 1
ATOM 2372 N N . THR A 1 323 ? -4.906 -7.129 -2.705 1 96.88 323 THR A N 1
ATOM 2373 C CA . THR A 1 323 ? -4.625 -8.336 -1.942 1 96.88 323 THR A CA 1
ATOM 2374 C C . THR A 1 323 ? -4.664 -8.055 -0.444 1 96.88 323 THR A C 1
ATOM 2376 O O . THR A 1 323 ? -5.309 -8.789 0.314 1 96.88 323 THR A O 1
ATOM 2379 N N . PHE A 1 324 ? -4.105 -6.977 -0.025 1 97.06 324 PHE A N 1
ATOM 2380 C CA . PHE A 1 324 ? -3.939 -6.715 1.399 1 97.06 324 PHE A CA 1
ATOM 2381 C C . PHE A 1 324 ? -4.949 -5.68 1.878 1 97.06 324 PHE A C 1
ATOM 2383 O O . PHE A 1 324 ? -4.93 -5.273 3.043 1 97.06 324 PHE A O 1
ATOM 2390 N N . GLY A 1 325 ? -5.773 -5.125 0.91 1 97.5 325 GLY A N 1
ATOM 2391 C CA . GLY A 1 325 ? -6.707 -4.082 1.306 1 97.5 325 GLY A CA 1
ATOM 2392 C C . GLY A 1 325 ? -7.641 -4.512 2.422 1 97.5 325 GLY A C 1
ATOM 2393 O O . GLY A 1 325 ? -8.422 -5.453 2.26 1 97.5 325 GLY A O 1
ATOM 2394 N N . GLY A 1 326 ? -7.535 -3.809 3.529 1 98.5 326 GLY A N 1
ATOM 2395 C CA . GLY A 1 326 ? -8.352 -4.176 4.676 1 98.5 326 GLY A CA 1
ATOM 2396 C C . GLY A 1 326 ? -7.871 -5.43 5.375 1 98.5 326 GLY A C 1
ATOM 2397 O O . GLY A 1 326 ? -8.664 -6.332 5.66 1 98.5 326 GLY A O 1
ATOM 2398 N N . ASN A 1 327 ? -6.531 -5.547 5.547 1 98.5 327 ASN A N 1
ATOM 2399 C CA . ASN A 1 327 ? -5.957 -6.672 6.281 1 98.5 327 ASN A CA 1
ATOM 2400 C C . ASN A 1 327 ? -6.602 -6.828 7.656 1 98.5 327 ASN A C 1
ATOM 2402 O O . ASN A 1 327 ? -6.816 -5.84 8.367 1 98.5 327 ASN A O 1
ATOM 2406 N N . PRO A 1 328 ? -6.961 -8.07 8.047 1 98.69 328 PRO A N 1
ATOM 2407 C CA . PRO A 1 328 ? -7.754 -8.266 9.266 1 98.69 328 PRO A CA 1
ATOM 2408 C C . PRO A 1 328 ? -7.066 -7.715 10.508 1 98.69 328 PRO A C 1
ATOM 2410 O O . PRO A 1 328 ? -7.738 -7.195 11.414 1 98.69 328 PRO A O 1
ATOM 2413 N N . VAL A 1 329 ? -5.762 -7.809 10.586 1 98.81 329 VAL A N 1
ATOM 2414 C CA . VAL A 1 329 ? -5.02 -7.316 11.75 1 98.81 329 VAL A CA 1
ATOM 2415 C C . VAL A 1 329 ? -5.098 -5.793 11.805 1 98.81 329 VAL A C 1
ATOM 2417 O O . VAL A 1 329 ? -5.316 -5.215 12.867 1 98.81 329 VAL A O 1
ATOM 2420 N N . ALA A 1 330 ? -4.941 -5.129 10.68 1 98.88 330 ALA A N 1
ATOM 2421 C CA . ALA A 1 330 ? -5.066 -3.674 10.602 1 98.88 330 ALA A CA 1
ATOM 2422 C C . ALA A 1 330 ? -6.5 -3.232 10.875 1 98.88 330 ALA A C 1
ATOM 2424 O O . ALA A 1 330 ? -6.727 -2.174 11.477 1 98.88 330 ALA A O 1
ATOM 2425 N N . CYS A 1 331 ? -7.488 -4.031 10.406 1 98.94 331 CYS A N 1
ATOM 2426 C CA . CYS A 1 331 ? -8.883 -3.713 10.68 1 98.94 331 CYS A CA 1
ATOM 2427 C C . CYS A 1 331 ? -9.172 -3.74 12.18 1 98.94 331 CYS A C 1
ATOM 2429 O O . CYS A 1 331 ? -9.883 -2.877 12.695 1 98.94 331 CYS A O 1
ATOM 2431 N N . ALA A 1 332 ? -8.625 -4.762 12.844 1 98.94 332 ALA A N 1
ATOM 2432 C CA . ALA A 1 332 ? -8.781 -4.824 14.297 1 98.94 332 ALA A CA 1
ATOM 2433 C C . ALA A 1 332 ? -8.211 -3.578 14.961 1 98.94 332 ALA A C 1
ATOM 2435 O O . ALA A 1 332 ? -8.82 -3.023 15.883 1 98.94 332 ALA A O 1
ATOM 2436 N N . ALA A 1 333 ? -7.086 -3.154 14.523 1 98.94 333 ALA A N 1
ATOM 2437 C CA . ALA A 1 333 ? -6.449 -1.948 15.047 1 98.94 333 ALA A CA 1
ATOM 2438 C C . ALA A 1 333 ? -7.312 -0.717 14.789 1 98.94 333 ALA A C 1
ATOM 2440 O O . ALA A 1 333 ? -7.418 0.164 15.648 1 98.94 333 ALA A O 1
ATOM 2441 N N . ALA A 1 334 ? -7.91 -0.638 13.625 1 98.94 334 ALA A N 1
ATOM 2442 C CA . ALA A 1 334 ? -8.727 0.511 13.242 1 98.94 334 ALA A CA 1
ATOM 2443 C C . ALA A 1 334 ? -9.953 0.63 14.148 1 98.94 334 ALA A C 1
ATOM 2445 O O . ALA A 1 334 ? -10.305 1.728 14.586 1 98.94 334 ALA A O 1
ATOM 2446 N N . LEU A 1 335 ? -10.625 -0.514 14.359 1 98.94 335 LEU A N 1
ATOM 2447 C CA . LEU A 1 335 ? -11.789 -0.511 15.234 1 98.94 335 LEU A CA 1
ATOM 2448 C C . LEU A 1 335 ? -11.414 -0.066 16.641 1 98.94 335 LEU A C 1
ATOM 2450 O O . LEU A 1 335 ? -12.125 0.735 17.25 1 98.94 335 LEU A O 1
ATOM 2454 N N . ALA A 1 336 ? -10.281 -0.563 17.125 1 98.94 336 ALA A N 1
ATOM 2455 C CA . ALA A 1 336 ? -9.781 -0.173 18.438 1 98.94 336 ALA A CA 1
ATOM 2456 C C . ALA A 1 336 ? -9.43 1.312 18.484 1 98.94 336 ALA A C 1
ATOM 2458 O O . ALA A 1 336 ? -9.648 1.983 19.484 1 98.94 336 ALA A O 1
ATOM 2459 N N . THR A 1 337 ? -8.891 1.836 17.422 1 98.94 337 THR A N 1
ATOM 2460 C CA . THR A 1 337 ? -8.5 3.24 17.328 1 98.94 337 THR A CA 1
ATOM 2461 C C . THR A 1 337 ? -9.727 4.145 17.406 1 98.94 337 THR A C 1
ATOM 2463 O O . THR A 1 337 ? -9.758 5.105 18.172 1 98.94 337 THR A O 1
ATOM 2466 N N . ILE A 1 338 ? -10.75 3.85 16.578 1 98.94 338 ILE A N 1
ATOM 2467 C CA . ILE A 1 338 ? -11.977 4.641 16.562 1 98.94 338 ILE A CA 1
ATOM 2468 C C . ILE A 1 338 ? -12.617 4.617 17.953 1 98.94 338 ILE A C 1
ATOM 2470 O O . ILE A 1 338 ? -13.031 5.66 18.469 1 98.94 338 ILE A O 1
ATOM 2474 N N . ALA A 1 339 ? -12.641 3.432 18.547 1 98.81 339 ALA A N 1
ATOM 2475 C CA . ALA A 1 339 ? -13.188 3.301 19.891 1 98.81 339 ALA A CA 1
ATOM 2476 C C . ALA A 1 339 ? -12.422 4.164 20.891 1 98.81 339 ALA A C 1
ATOM 2478 O O . ALA A 1 339 ? -13.016 4.809 21.75 1 98.81 339 ALA A O 1
ATOM 2479 N N . THR A 1 340 ? -11.117 4.164 20.797 1 98.81 340 THR A N 1
ATOM 2480 C CA . THR A 1 340 ? -10.273 4.938 21.703 1 98.81 340 THR A CA 1
ATOM 2481 C C . THR A 1 340 ? -10.539 6.43 21.562 1 98.81 340 THR A C 1
ATOM 2483 O O . THR A 1 340 ? -10.68 7.148 22.547 1 98.81 340 THR A O 1
ATOM 2486 N N . ILE A 1 341 ? -10.641 6.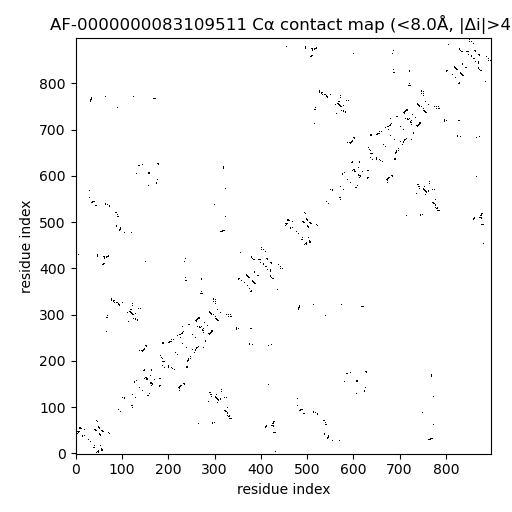934 20.328 1 98.88 341 ILE A N 1
ATOM 2487 C CA . ILE A 1 341 ? -10.883 8.344 20.062 1 98.88 341 ILE A CA 1
ATOM 2488 C C . ILE A 1 341 ? -12.211 8.773 20.688 1 98.88 341 ILE A C 1
ATOM 2490 O O . ILE A 1 341 ? -12.289 9.797 21.375 1 98.88 341 ILE A O 1
ATOM 2494 N N . GLU A 1 342 ? -13.234 7.977 20.469 1 98.62 342 GLU A N 1
ATOM 2495 C CA . GLU A 1 342 ? -14.586 8.32 20.906 1 98.62 342 GLU A CA 1
ATOM 2496 C C . GLU A 1 342 ? -14.742 8.164 22.406 1 98.62 342 GLU A C 1
ATOM 2498 O O . GLU A 1 342 ? -15.305 9.031 23.078 1 98.62 342 GLU A O 1
ATOM 2503 N N . ASN A 1 343 ? -14.203 7.082 23 1 98.38 343 ASN A N 1
ATOM 2504 C CA . ASN A 1 343 ? -14.43 6.766 24.406 1 98.38 343 ASN A CA 1
ATOM 2505 C C . ASN A 1 343 ? -13.547 7.605 25.328 1 98.38 343 ASN A C 1
ATOM 2507 O O . ASN A 1 343 ? -13.891 7.848 26.484 1 98.38 343 ASN A O 1
ATOM 2511 N N . ASP A 1 344 ? -12.414 8.07 24.781 1 98.25 344 ASP A N 1
ATOM 2512 C CA . ASP A 1 344 ? -11.469 8.758 25.656 1 98.25 344 ASP A CA 1
ATOM 2513 C C . ASP A 1 344 ? -11.477 10.266 25.391 1 98.25 344 ASP A C 1
ATOM 2515 O O . ASP A 1 344 ? -10.625 10.992 25.906 1 98.25 344 ASP A O 1
ATOM 2519 N N . GLY A 1 345 ? -12.406 10.773 24.594 1 98.31 345 GLY A N 1
ATOM 2520 C CA . GLY A 1 345 ? -12.602 12.203 24.359 1 98.31 345 GLY A CA 1
ATOM 2521 C C . GLY A 1 345 ? -11.422 12.867 23.688 1 98.31 345 GLY A C 1
ATOM 2522 O O . GLY A 1 345 ? -11 13.953 24.078 1 98.31 345 GLY A O 1
ATOM 2523 N N . LEU A 1 346 ? -10.898 12.211 22.688 1 98.69 346 LEU A N 1
ATOM 2524 C CA . LEU A 1 346 ? -9.633 12.664 22.125 1 98.69 346 LEU A CA 1
ATOM 2525 C C . LEU A 1 346 ? -9.859 13.828 21.156 1 98.69 346 LEU A C 1
ATOM 2527 O O . LEU A 1 346 ? -8.938 14.586 20.859 1 98.69 346 LEU A O 1
ATOM 2531 N N . VAL A 1 347 ? -11.07 14.016 20.625 1 98.69 347 VAL A N 1
ATOM 2532 C CA . VAL A 1 347 ? -11.375 15.195 19.828 1 98.69 347 VAL A CA 1
ATOM 2533 C C . VAL A 1 347 ? -11.242 16.453 20.672 1 98.69 347 VAL A C 1
ATOM 2535 O O . VAL A 1 347 ? -10.602 17.422 20.266 1 98.69 347 VAL A O 1
ATOM 2538 N N . GLU A 1 348 ? -11.828 16.406 21.844 1 98.62 348 GLU A N 1
ATOM 2539 C CA . GLU A 1 348 ? -11.703 17.516 22.766 1 98.62 348 GLU A CA 1
ATOM 2540 C C . GLU A 1 348 ? -10.258 17.734 23.188 1 98.62 348 GLU A C 1
ATOM 2542 O O . GLU A 1 348 ? -9.797 18.859 23.344 1 98.62 348 GLU A O 1
ATOM 2547 N N . ARG A 1 349 ? -9.594 16.609 23.453 1 98.75 349 ARG A N 1
ATOM 2548 C CA . ARG A 1 349 ? -8.18 16.672 23.812 1 98.75 349 ARG A CA 1
ATOM 2549 C C . ARG A 1 349 ? -7.383 17.422 22.75 1 98.75 349 ARG A C 1
ATOM 2551 O O . ARG A 1 349 ? -6.52 18.234 23.078 1 98.75 349 ARG A O 1
ATOM 2558 N N . ALA A 1 350 ? -7.637 17.172 21.5 1 98.88 350 ALA A N 1
ATOM 2559 C CA . ALA A 1 350 ? -6.945 17.859 20.406 1 98.88 350 ALA A CA 1
ATOM 2560 C C . ALA A 1 350 ? -7.184 19.359 20.453 1 98.88 350 ALA A C 1
ATOM 2562 O O . ALA A 1 350 ? -6.27 20.156 20.203 1 98.88 350 ALA A O 1
ATOM 2563 N N . ARG A 1 351 ? -8.367 19.797 20.766 1 98.56 351 ARG A N 1
ATOM 2564 C CA . ARG A 1 351 ? -8.68 21.219 20.891 1 98.56 351 ARG A CA 1
ATOM 2565 C C . ARG A 1 351 ? -7.902 21.844 22.031 1 98.56 351 ARG A C 1
ATOM 2567 O O . ARG A 1 351 ? -7.465 23 21.938 1 98.56 351 ARG A O 1
ATOM 2574 N N . GLN A 1 352 ? -7.809 21.141 23.094 1 98.56 352 GLN A N 1
ATOM 2575 C CA . GLN A 1 352 ? -7.031 21.625 24.219 1 98.56 352 GLN A CA 1
ATOM 2576 C C . GLN A 1 352 ? -5.562 21.797 23.844 1 98.56 352 GLN A C 1
ATOM 2578 O O . GLN A 1 352 ? -4.938 22.797 24.203 1 98.56 352 GLN A O 1
ATOM 2583 N N . LEU A 1 353 ? -5.043 20.828 23.172 1 98.69 353 LEU A N 1
ATOM 2584 C CA . LEU A 1 353 ? -3.643 20.875 22.766 1 98.69 353 LEU A CA 1
ATOM 2585 C C . LEU A 1 353 ? -3.379 22.047 21.844 1 98.69 353 LEU A C 1
ATOM 2587 O O . LEU A 1 353 ? -2.297 22.641 21.875 1 98.69 353 LEU A O 1
ATOM 2591 N N . GLU A 1 354 ? -4.379 22.344 20.984 1 98.56 354 GLU A N 1
ATOM 2592 C CA . GLU A 1 354 ? -4.234 23.516 20.125 1 98.56 354 GLU A CA 1
ATOM 2593 C C . GLU A 1 354 ? -3.855 24.75 20.922 1 98.56 354 GLU A C 1
ATOM 2595 O O . GLU A 1 354 ? -2.926 25.484 20.562 1 98.56 354 GLU A O 1
ATOM 2600 N N . ARG A 1 355 ? -4.48 24.953 22.016 1 97.31 355 ARG A N 1
ATOM 2601 C CA . ARG A 1 355 ? -4.234 26.109 22.859 1 97.31 355 ARG A CA 1
ATOM 2602 C C . ARG A 1 355 ? -2.865 26.031 23.531 1 97.31 355 ARG A C 1
ATOM 2604 O O . ARG A 1 355 ? -2.121 27 23.562 1 97.31 355 ARG A O 1
ATOM 2611 N N . VAL A 1 356 ? -2.582 24.859 24.031 1 97.62 356 VAL A N 1
ATOM 2612 C CA . VAL A 1 356 ? -1.328 24.641 24.734 1 97.62 356 VAL A CA 1
ATOM 2613 C C . VAL A 1 356 ? -0.15 24.922 23.812 1 97.62 356 VAL A C 1
ATOM 2615 O O . VAL A 1 356 ? 0.888 25.422 24.25 1 97.62 356 VAL A O 1
ATOM 2618 N N . ILE A 1 357 ? -0.302 24.625 22.547 1 98.69 357 ILE A N 1
ATOM 2619 C CA . ILE A 1 357 ? 0.784 24.766 21.578 1 98.69 357 ILE A CA 1
ATOM 2620 C C . ILE A 1 357 ? 0.828 26.203 21.062 1 98.69 357 ILE A C 1
ATOM 2622 O O . ILE A 1 357 ? 1.892 26.828 21.031 1 98.69 357 ILE A O 1
ATOM 2626 N N . THR A 1 358 ? -0.316 26.797 20.672 1 98.31 358 THR A N 1
ATOM 2627 C CA . THR A 1 358 ? -0.339 28.047 19.906 1 98.31 358 THR A CA 1
ATOM 2628 C C . THR A 1 358 ? -0.095 29.234 20.812 1 98.31 358 THR A C 1
ATOM 2630 O O . THR A 1 358 ? 0.526 30.219 20.406 1 98.31 358 THR A O 1
ATOM 2633 N N . GLU A 1 359 ? -0.541 29.188 22.047 1 97.81 359 GLU A N 1
ATOM 2634 C CA . GLU A 1 359 ? -0.432 30.344 22.922 1 97.81 359 GLU A CA 1
ATOM 2635 C C . GLU A 1 359 ? 1.025 30.75 23.125 1 97.81 359 GLU A C 1
ATOM 2637 O O . GLU A 1 359 ? 1.4 31.906 22.859 1 97.81 359 GLU A O 1
ATOM 2642 N N . PRO A 1 360 ? 1.854 29.812 23.609 1 98.12 360 PRO A N 1
ATOM 2643 C CA . PRO A 1 360 ? 3.258 30.203 23.766 1 98.12 360 PRO A CA 1
ATOM 2644 C C . PRO A 1 360 ? 3.926 30.562 22.438 1 98.12 360 PRO A C 1
ATOM 2646 O O . PRO A 1 360 ? 4.793 31.438 22.406 1 98.12 360 PRO A O 1
ATOM 2649 N N . LEU A 1 361 ? 3.604 29.938 21.312 1 98.5 361 LEU A N 1
ATOM 2650 C CA . LEU A 1 361 ? 4.223 30.203 20.016 1 98.5 361 LEU A CA 1
ATOM 2651 C C . LEU A 1 361 ? 3.844 31.578 19.5 1 98.5 361 LEU A C 1
ATOM 2653 O O . LEU A 1 361 ? 4.664 32.281 18.891 1 98.5 361 LEU A O 1
ATOM 2657 N N . LEU A 1 362 ? 2.59 31.969 19.734 1 98.38 362 LEU A N 1
ATOM 2658 C CA . LEU A 1 362 ? 2.146 33.312 19.312 1 98.38 362 LEU A CA 1
ATOM 2659 C C . LEU A 1 362 ? 2.834 34.375 20.141 1 98.38 362 LEU A C 1
ATOM 2661 O O . LEU A 1 362 ? 3.141 35.469 19.625 1 98.38 362 LEU A O 1
ATOM 2665 N N . ARG A 1 363 ? 3.045 34.094 21.391 1 97.94 363 ARG A N 1
ATOM 2666 C CA . ARG A 1 363 ? 3.811 35.031 22.219 1 97.94 363 ARG A CA 1
ATOM 2667 C C . ARG A 1 363 ? 5.238 35.188 21.703 1 97.94 363 ARG A C 1
ATOM 2669 O O . ARG A 1 363 ? 5.773 36.281 21.656 1 97.94 363 ARG A O 1
ATOM 2676 N N . LEU A 1 364 ? 5.844 34.094 21.359 1 98 364 LEU A N 1
ATOM 2677 C CA . LEU A 1 364 ? 7.18 34.125 20.766 1 98 364 LEU A CA 1
ATOM 2678 C C . LEU A 1 364 ? 7.191 34.906 19.469 1 98 364 LEU A C 1
ATOM 2680 O O . LEU A 1 364 ? 8.133 35.656 19.203 1 98 364 LEU A O 1
ATOM 2684 N N . GLN A 1 365 ? 6.203 34.688 18.625 1 98.12 365 GLN A N 1
ATOM 2685 C CA . GLN A 1 365 ? 6.09 35.375 17.344 1 98.12 365 GLN A CA 1
ATOM 2686 C C . GLN A 1 365 ? 6.035 36.875 17.531 1 98.12 365 GLN A C 1
ATOM 2688 O O . GLN A 1 365 ? 6.594 37.625 16.719 1 98.12 365 GLN A O 1
ATOM 2693 N N . ALA A 1 366 ? 5.375 37.312 18.547 1 97.75 366 ALA A N 1
ATOM 2694 C CA . ALA A 1 366 ? 5.23 38.75 18.812 1 97.75 366 ALA A CA 1
ATOM 2695 C C . ALA A 1 366 ? 6.582 39.406 19.094 1 97.75 366 ALA A C 1
ATOM 2697 O O . ALA A 1 366 ? 6.777 40.594 18.797 1 97.75 366 ALA A O 1
ATOM 2698 N N . GLY A 1 367 ? 7.512 38.688 19.547 1 97.06 367 GLY A N 1
ATOM 2699 C CA . GLY A 1 367 ? 8.805 39.219 19.922 1 97.06 367 GLY A CA 1
ATOM 2700 C C . GLY A 1 367 ? 9.914 38.812 18.969 1 97.06 367 GLY A C 1
ATOM 2701 O O . GLY A 1 367 ? 11.055 39.25 19.109 1 97.06 367 GLY A O 1
ATOM 2702 N N . ASP A 1 368 ? 9.664 38 18.031 1 98.19 368 ASP A N 1
ATOM 2703 C CA . ASP A 1 368 ? 10.656 37.469 17.094 1 98.19 368 ASP A CA 1
ATOM 2704 C C . ASP A 1 368 ? 10.125 37.469 15.672 1 98.19 368 ASP A C 1
ATOM 2706 O O . ASP A 1 368 ? 9.406 36.562 15.266 1 98.19 368 ASP A O 1
ATOM 2710 N N . ASP A 1 369 ? 10.594 38.312 14.828 1 97.69 369 ASP A N 1
ATOM 2711 C CA . ASP A 1 369 ? 10.031 38.531 13.5 1 97.69 369 ASP A CA 1
ATOM 2712 C C . ASP A 1 369 ? 10.508 37.438 12.523 1 97.69 369 ASP A C 1
ATOM 2714 O O . ASP A 1 369 ? 10.141 37.469 11.344 1 97.69 369 ASP A O 1
ATOM 2718 N N . ARG A 1 370 ? 11.328 36.531 13.07 1 97.94 370 ARG A N 1
ATOM 2719 C CA . ARG A 1 370 ? 11.734 35.406 12.25 1 97.94 370 ARG A CA 1
ATOM 2720 C C . ARG A 1 370 ? 10.617 34.344 12.156 1 97.94 370 ARG A C 1
ATOM 2722 O O . ARG A 1 370 ? 10.656 33.469 11.305 1 97.94 370 ARG A O 1
ATOM 2729 N N . ILE A 1 371 ? 9.633 34.5 13.031 1 98.81 371 ILE A N 1
ATOM 2730 C CA . ILE A 1 371 ? 8.414 33.688 12.93 1 98.81 371 ILE A CA 1
ATOM 2731 C C . ILE A 1 371 ? 7.383 34.438 12.086 1 98.81 371 ILE A C 1
ATOM 2733 O O . ILE A 1 371 ? 6.68 35.312 12.586 1 98.81 371 ILE A O 1
ATOM 2737 N N . GLY A 1 372 ? 7.227 34.031 10.867 1 98.44 372 GLY A N 1
ATOM 2738 C CA . GLY A 1 372 ? 6.309 34.688 9.945 1 98.44 372 GLY A CA 1
ATOM 2739 C C . GLY A 1 372 ? 4.852 34.344 10.234 1 98.44 372 GLY A C 1
ATOM 2740 O O . GLY A 1 372 ? 3.996 35.25 10.172 1 98.44 372 GLY A O 1
ATOM 2741 N N . ASP A 1 373 ? 4.602 33.094 10.523 1 98.44 373 ASP A N 1
ATOM 2742 C CA . ASP A 1 373 ? 3.227 32.656 10.719 1 98.44 373 ASP A CA 1
ATOM 2743 C C . ASP A 1 373 ? 3.174 31.438 11.656 1 98.44 373 ASP A C 1
ATOM 2745 O O . ASP A 1 373 ? 4.09 30.625 11.664 1 98.44 373 ASP A O 1
ATOM 2749 N N . VAL A 1 374 ? 2.273 31.391 12.57 1 98.75 374 VAL A N 1
ATOM 2750 C CA . VAL A 1 374 ? 1.844 30.234 13.344 1 98.75 374 VAL A CA 1
ATOM 2751 C C . VAL A 1 374 ? 0.416 29.844 12.953 1 98.75 374 VAL A C 1
ATOM 2753 O O . VAL A 1 374 ? -0.498 30.672 13.047 1 98.75 374 VAL A O 1
ATOM 2756 N N . ARG A 1 375 ? 0.248 28.625 12.453 1 98.62 375 ARG A N 1
ATOM 2757 C CA . ARG A 1 375 ? -1.066 28.25 11.945 1 98.62 375 ARG A CA 1
ATOM 2758 C C . ARG A 1 375 ? -1.349 26.781 12.188 1 98.62 375 ARG A C 1
ATOM 2760 O O . ARG A 1 375 ? -0.437 26.016 12.508 1 98.62 375 ARG A O 1
ATOM 2767 N N . GLY A 1 376 ? -2.6 26.375 11.93 1 98.38 376 GLY A N 1
ATOM 2768 C CA . GLY A 1 376 ? -3.045 25 12.047 1 98.38 376 GLY A CA 1
ATOM 2769 C C . GLY A 1 376 ? -4.305 24.844 12.883 1 98.38 376 GLY A C 1
ATOM 2770 O O . GLY A 1 376 ? -4.996 25.828 13.156 1 98.38 376 GLY A O 1
ATOM 2771 N N . ARG A 1 377 ? -4.676 23.609 13.164 1 98.5 377 ARG A N 1
ATOM 2772 C CA . ARG A 1 377 ? -5.82 23.266 13.992 1 98.5 377 ARG A CA 1
ATOM 2773 C C . ARG A 1 377 ? -5.496 22.078 14.906 1 98.5 377 ARG A C 1
ATOM 2775 O O . ARG A 1 377 ? -4.754 21.188 14.516 1 98.5 377 ARG A O 1
ATOM 2782 N N . GLY A 1 378 ? -6.09 22.047 16.094 1 98.69 378 GLY A N 1
ATOM 2783 C CA . GLY A 1 378 ? -5.891 20.938 17 1 98.69 378 GLY A CA 1
ATOM 2784 C C . GLY A 1 378 ? -4.426 20.656 17.297 1 98.69 378 GLY A C 1
ATOM 2785 O O . GLY A 1 378 ? -3.678 21.562 17.656 1 98.69 378 GLY A O 1
ATOM 2786 N N . ALA A 1 379 ? -4.012 19.391 17.109 1 98.75 379 ALA A N 1
ATOM 2787 C CA . ALA A 1 379 ? -2.633 18.953 17.344 1 98.75 379 ALA A CA 1
ATOM 2788 C C . ALA A 1 379 ? -1.846 18.906 16.031 1 98.75 379 ALA A C 1
ATOM 2790 O O . ALA A 1 379 ? -0.98 18.047 15.852 1 98.75 379 ALA A O 1
ATOM 2791 N N . MET A 1 380 ? -2.229 19.719 15.086 1 98.88 380 MET A N 1
ATOM 2792 C CA . MET A 1 380 ? -1.574 19.938 13.797 1 98.88 380 MET A CA 1
ATOM 2793 C C . MET A 1 380 ? -1.216 21.422 13.609 1 98.88 380 MET A C 1
ATOM 2795 O O . MET A 1 380 ? -1.993 22.188 13.039 1 98.88 380 MET A O 1
ATOM 2799 N N . ILE A 1 381 ? 0.012 21.812 14.133 1 98.88 381 ILE A N 1
ATOM 2800 C CA . ILE A 1 381 ? 0.389 23.219 14.18 1 98.88 381 ILE A CA 1
ATOM 2801 C C . ILE A 1 381 ? 1.735 23.406 13.484 1 98.88 381 ILE A C 1
ATOM 2803 O O . ILE A 1 381 ? 2.656 22.609 13.664 1 98.88 381 ILE A O 1
ATOM 2807 N N . ALA A 1 382 ? 1.855 24.469 12.719 1 98.75 382 ALA A N 1
ATOM 2808 C CA . ALA A 1 382 ? 3.066 24.766 11.961 1 98.75 382 ALA A CA 1
ATOM 2809 C C . ALA A 1 382 ? 3.631 26.125 12.359 1 98.75 382 ALA A C 1
ATOM 2811 O O . ALA A 1 382 ? 2.883 27.031 12.75 1 98.75 382 ALA A O 1
ATOM 2812 N N . ILE A 1 383 ? 4.898 26.266 12.281 1 98.88 383 ILE A N 1
ATOM 2813 C CA . ILE A 1 383 ? 5.645 27.516 12.43 1 98.88 383 ILE A CA 1
ATOM 2814 C C . ILE A 1 383 ? 6.41 27.812 11.141 1 98.88 383 ILE A C 1
ATOM 2816 O O . ILE A 1 383 ? 7.344 27.078 10.789 1 98.88 383 ILE A O 1
ATOM 2820 N N . GLU A 1 384 ? 6.043 28.812 10.43 1 98.88 384 GLU A N 1
ATOM 2821 C CA . GLU A 1 384 ? 6.785 29.219 9.242 1 98.88 384 GLU A CA 1
ATOM 2822 C C . GLU A 1 384 ? 7.871 30.234 9.578 1 98.88 384 GLU A C 1
ATOM 2824 O O . GLU A 1 384 ? 7.578 31.312 10.094 1 98.88 384 GLU A O 1
ATOM 2829 N N . LEU A 1 385 ? 9.102 29.906 9.258 1 98.94 385 LEU A N 1
ATOM 2830 C CA . LEU A 1 385 ? 10.242 30.766 9.57 1 98.94 385 LEU A CA 1
ATOM 2831 C C . LEU A 1 385 ? 10.672 31.562 8.344 1 98.94 385 LEU A C 1
ATOM 2833 O O . LEU A 1 385 ? 10.688 31.047 7.227 1 98.94 385 LEU A O 1
ATOM 2837 N N . VAL A 1 386 ? 10.93 32.812 8.531 1 98.81 386 VAL A N 1
ATOM 2838 C CA . VAL A 1 386 ? 11.328 33.75 7.473 1 98.81 386 VAL A CA 1
ATOM 2839 C C . VAL A 1 386 ? 12.555 34.531 7.914 1 98.81 386 VAL A C 1
ATOM 2841 O O . VAL A 1 386 ? 12.93 34.531 9.086 1 98.81 386 VAL A O 1
ATOM 2844 N N . LYS A 1 387 ? 13.203 35.188 6.953 1 98.56 387 LYS A N 1
ATOM 2845 C CA . LYS A 1 387 ? 14.312 36.094 7.285 1 98.56 387 LYS A CA 1
ATOM 2846 C C . LYS A 1 387 ? 13.812 37.344 8.023 1 98.56 387 LYS A C 1
ATOM 2848 O O . LYS A 1 387 ? 12.773 37.906 7.668 1 98.56 387 LYS A O 1
ATOM 2853 N N . SER A 1 388 ? 14.586 37.719 9.055 1 97.69 388 SER A N 1
ATOM 2854 C CA . SER A 1 388 ? 14.203 38.875 9.875 1 97.69 388 SER A CA 1
ATOM 2855 C C . SER A 1 388 ? 13.898 40.094 9.016 1 97.69 388 SER A C 1
ATOM 2857 O O . SER A 1 388 ? 14.664 40.406 8.109 1 97.69 388 SER A O 1
ATOM 2859 N N . GLY A 1 389 ? 12.773 40.656 9.273 1 96.69 389 GLY A N 1
ATOM 2860 C CA . GLY A 1 389 ? 12.367 41.875 8.609 1 96.69 389 GLY A CA 1
ATOM 2861 C C . GLY A 1 389 ? 11.75 41.656 7.242 1 96.69 389 GLY A C 1
ATOM 2862 O O . GLY A 1 389 ? 11.367 42.594 6.555 1 96.69 389 GLY A O 1
ATOM 2863 N N . THR A 1 390 ? 11.625 40.406 6.844 1 97.5 390 THR A N 1
ATOM 2864 C CA . THR A 1 390 ? 11.078 40.094 5.527 1 97.5 390 THR A CA 1
ATOM 2865 C C . THR A 1 390 ? 10.133 38.906 5.598 1 97.5 390 THR A C 1
ATOM 2867 O O . THR A 1 390 ? 9.938 38.312 6.668 1 97.5 390 THR A O 1
ATOM 2870 N N . ALA A 1 391 ? 9.578 38.531 4.461 1 97.44 391 ALA A N 1
ATOM 2871 C CA . ALA A 1 391 ? 8.758 37.312 4.336 1 97.44 391 ALA A CA 1
ATOM 2872 C C . ALA A 1 391 ? 9.492 36.25 3.559 1 97.44 391 ALA A C 1
ATOM 2874 O O . ALA A 1 391 ? 8.906 35.219 3.201 1 97.44 391 ALA A O 1
ATOM 2875 N N . GLU A 1 392 ? 10.766 36.438 3.238 1 98.5 392 GLU A N 1
ATOM 2876 C CA . GLU A 1 392 ? 11.57 35.469 2.529 1 98.5 392 GLU A CA 1
ATOM 2877 C C . GLU A 1 392 ? 11.742 34.188 3.361 1 98.5 392 GLU A C 1
ATOM 2879 O O . GLU A 1 392 ? 12.156 34.25 4.52 1 98.5 392 GLU A O 1
ATOM 2884 N N . PRO A 1 393 ? 11.375 33.031 2.834 1 98.69 393 PRO A N 1
ATOM 2885 C CA . PRO A 1 393 ? 11.523 31.797 3.594 1 98.69 393 PRO A CA 1
ATOM 2886 C C . PRO A 1 393 ? 12.953 31.578 4.094 1 98.69 393 PRO A C 1
ATOM 2888 O O . PRO A 1 393 ? 13.914 31.844 3.365 1 98.69 393 PRO A O 1
ATOM 2891 N N . ASP A 1 394 ? 13.133 31.125 5.289 1 98.81 394 ASP A N 1
ATOM 2892 C CA . ASP A 1 394 ? 14.453 30.859 5.855 1 98.81 394 ASP A CA 1
ATOM 2893 C C . ASP A 1 394 ? 14.648 29.359 6.102 1 98.81 394 ASP A C 1
ATOM 2895 O O . ASP A 1 394 ? 14.609 28.906 7.246 1 98.81 394 ASP A O 1
ATOM 2899 N N . ALA A 1 395 ? 14.969 28.656 5.105 1 98.62 395 ALA A N 1
ATOM 2900 C CA . ALA A 1 395 ? 15.172 27.219 5.16 1 98.62 395 ALA A CA 1
ATOM 2901 C C . ALA A 1 395 ? 16.375 26.859 6.039 1 98.62 395 ALA A C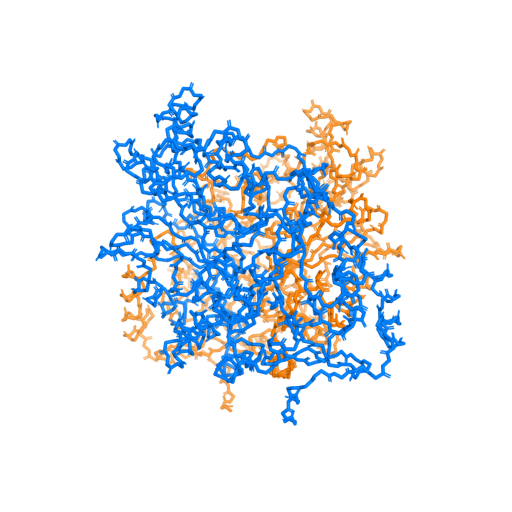 1
ATOM 2903 O O . ALA A 1 395 ? 16.359 25.828 6.723 1 98.62 395 ALA A O 1
ATOM 2904 N N . GLU A 1 396 ? 17.375 27.656 5.996 1 98.62 396 GLU A N 1
ATOM 2905 C CA . GLU A 1 396 ? 18.578 27.406 6.773 1 98.62 396 GLU A CA 1
ATOM 2906 C C . GLU A 1 396 ? 18.297 27.438 8.273 1 98.62 396 GLU A C 1
ATOM 2908 O O . GLU A 1 396 ? 18.703 26.547 9.016 1 98.62 396 GLU A O 1
ATOM 2913 N N . LEU A 1 397 ? 17.562 28.484 8.711 1 98.81 397 LEU A N 1
ATOM 2914 C CA . LEU A 1 397 ? 17.188 28.594 10.117 1 98.81 397 LEU A CA 1
ATOM 2915 C C . LEU A 1 397 ? 16.328 27.406 10.539 1 98.81 397 LEU A C 1
ATOM 2917 O O . LEU A 1 397 ? 16.484 26.891 11.648 1 98.81 397 LEU A O 1
ATOM 2921 N N . THR A 1 398 ? 15.438 27.047 9.688 1 98.81 398 THR A N 1
ATOM 2922 C CA . THR A 1 398 ? 14.555 25.922 9.969 1 98.81 398 THR A CA 1
ATOM 2923 C C . THR A 1 398 ? 15.359 24.641 10.18 1 98.81 398 THR A C 1
ATOM 2925 O O . THR A 1 398 ? 15.109 23.891 11.133 1 98.81 398 THR A O 1
ATOM 2928 N N . LYS A 1 399 ? 16.281 24.391 9.312 1 98.44 399 LYS A N 1
ATOM 2929 C CA . LYS A 1 399 ? 17.141 23.203 9.422 1 98.44 399 LYS A CA 1
ATOM 2930 C C . LYS A 1 399 ? 17.953 23.234 10.711 1 98.44 399 LYS A C 1
ATOM 2932 O O . LYS A 1 399 ? 18.078 22.219 11.406 1 98.44 399 LYS A O 1
ATOM 2937 N N . LYS A 1 400 ? 18.516 24.359 11.031 1 98.69 400 LYS A N 1
ATOM 2938 C CA . LYS A 1 400 ? 19.297 24.516 12.25 1 98.69 400 LYS A CA 1
ATOM 2939 C C . LYS A 1 400 ? 18.453 24.25 13.492 1 98.69 400 LYS A C 1
ATOM 2941 O O . LYS A 1 400 ? 18.891 23.578 14.43 1 98.69 400 LYS A O 1
ATOM 2946 N N . LEU A 1 401 ? 17.25 24.781 13.477 1 98.81 401 LEU A N 1
ATOM 2947 C CA . LEU A 1 401 ? 16.344 24.625 14.617 1 98.81 401 LEU A CA 1
ATOM 2948 C C . LEU A 1 401 ? 15.945 23.172 14.805 1 98.81 401 LEU A C 1
ATOM 2950 O O . LEU A 1 401 ? 15.945 22.656 15.922 1 98.81 401 LEU A O 1
ATOM 2954 N N . SER A 1 402 ? 15.562 22.531 13.719 1 98.62 402 SER A N 1
ATOM 2955 C CA . SER A 1 402 ? 15.188 21.125 13.789 1 98.62 402 SER A CA 1
ATOM 2956 C C . SER A 1 402 ? 16.344 20.266 14.289 1 98.62 402 SER A C 1
ATOM 2958 O O . SER A 1 402 ? 16.141 19.375 15.133 1 98.62 402 SER A O 1
ATOM 2960 N N . THR A 1 403 ? 17.531 20.516 13.781 1 98.19 403 THR A N 1
ATOM 2961 C CA . THR A 1 403 ? 18.719 19.766 14.203 1 98.19 403 THR A CA 1
ATOM 2962 C C . THR A 1 403 ? 18.969 19.969 15.695 1 98.19 403 THR A C 1
ATOM 2964 O O . THR A 1 403 ? 19.25 19 16.406 1 98.19 403 THR A O 1
ATOM 2967 N N . ALA A 1 404 ? 18.891 21.219 16.109 1 98.62 404 ALA A N 1
ATOM 2968 C CA . ALA A 1 404 ? 19.109 21.531 17.516 1 98.62 404 ALA A CA 1
ATOM 2969 C C . ALA A 1 404 ? 18.047 20.859 18.391 1 98.62 404 ALA A C 1
ATOM 2971 O O . ALA A 1 404 ? 18.344 20.391 19.484 1 98.62 404 ALA A O 1
ATOM 2972 N N . ALA A 1 405 ? 16.812 20.906 17.969 1 98.75 405 ALA A N 1
ATOM 2973 C CA . ALA A 1 405 ? 15.727 20.266 18.703 1 98.75 405 ALA A CA 1
ATOM 2974 C C . ALA A 1 405 ? 15.977 18.766 18.859 1 98.75 405 ALA A C 1
ATOM 2976 O O . ALA A 1 405 ? 15.82 18.219 19.953 1 98.75 405 ALA A O 1
ATOM 2977 N N . HIS A 1 406 ? 16.391 18.125 17.766 1 98.56 406 HIS A N 1
ATOM 2978 C CA . HIS A 1 406 ? 16.703 16.703 17.797 1 98.56 406 HIS A CA 1
ATOM 2979 C C . HIS A 1 406 ? 17.812 16.406 18.781 1 98.56 406 HIS A C 1
ATOM 2981 O O . HIS A 1 406 ? 17.719 15.461 19.562 1 98.56 406 HIS A O 1
ATOM 2987 N N . ALA A 1 407 ? 18.812 17.203 18.734 1 98.12 407 ALA A N 1
ATOM 2988 C CA . ALA A 1 407 ? 19.953 17.016 19.641 1 98.12 407 ALA A CA 1
ATOM 2989 C C . ALA A 1 407 ? 19.531 17.203 21.094 1 98.12 407 ALA A C 1
ATOM 2991 O O . ALA A 1 407 ? 20.109 16.594 22 1 98.12 407 ALA A O 1
ATOM 2992 N N . ALA A 1 408 ? 18.5 18 21.281 1 98.44 408 ALA A N 1
ATOM 2993 C CA . ALA A 1 408 ? 18 18.281 22.625 1 98.44 408 ALA A CA 1
ATOM 2994 C C . ALA A 1 408 ? 16.938 17.266 23.047 1 98.44 408 ALA A C 1
ATOM 2996 O O . ALA A 1 408 ? 16.375 17.359 24.141 1 98.44 408 ALA A O 1
ATOM 2997 N N . GLY A 1 409 ? 16.641 16.297 22.203 1 98.38 409 GLY A N 1
ATOM 2998 C CA . GLY A 1 409 ? 15.719 15.219 22.547 1 98.38 409 GLY A CA 1
ATOM 2999 C C . GLY A 1 409 ? 14.266 15.555 22.25 1 98.38 409 GLY A C 1
ATOM 3000 O O . GLY A 1 409 ? 13.359 15.055 22.922 1 98.38 409 GLY A O 1
ATOM 3001 N N . VAL A 1 410 ? 14.031 16.453 21.359 1 98.81 410 VAL A N 1
ATOM 3002 C CA . VAL A 1 410 ? 12.688 16.797 20.906 1 98.81 410 VAL A CA 1
ATOM 3003 C C . VAL A 1 410 ? 12.555 16.5 19.422 1 98.81 410 VAL A C 1
ATOM 3005 O O . VAL A 1 410 ? 13.227 17.109 18.594 1 98.81 410 VAL A O 1
ATOM 3008 N N . VAL A 1 411 ? 11.688 15.555 19.078 1 98.75 411 VAL A N 1
ATOM 3009 C CA . VAL A 1 411 ? 11.516 15.141 17.688 1 98.75 411 VAL A CA 1
ATOM 3010 C C . VAL A 1 411 ? 10.523 16.062 17 1 98.75 411 VAL A C 1
ATOM 3012 O O . VAL A 1 411 ? 9.344 16.094 17.359 1 98.75 411 VAL A O 1
ATOM 3015 N N . VAL A 1 412 ? 10.953 16.797 16.031 1 98.56 412 VAL A N 1
ATOM 3016 C CA . VAL A 1 412 ? 10.102 17.656 15.211 1 98.56 412 VAL A CA 1
ATOM 3017 C C . VAL A 1 412 ? 10.312 17.328 13.734 1 98.56 412 VAL A C 1
ATOM 3019 O O . VAL A 1 412 ? 11.258 16.609 13.375 1 98.56 412 VAL A O 1
ATOM 3022 N N . LEU A 1 413 ? 9.391 17.797 12.914 1 98.38 413 LEU A N 1
ATOM 3023 C CA . LEU A 1 413 ? 9.492 17.609 11.477 1 98.38 413 LEU A CA 1
ATOM 3024 C C . LEU A 1 413 ? 9.539 18.953 10.75 1 98.38 413 LEU A C 1
ATOM 3026 O O . LEU A 1 413 ? 9.172 19.984 11.328 1 98.38 413 LEU A O 1
ATOM 3030 N N . THR A 1 414 ? 10.047 18.922 9.555 1 98.25 414 THR A N 1
ATOM 3031 C CA . THR A 1 414 ? 10.008 20.078 8.672 1 98.25 414 THR A CA 1
ATOM 3032 C C . THR A 1 414 ? 9.18 19.797 7.426 1 98.25 414 THR A C 1
ATOM 3034 O O . THR A 1 414 ? 8.984 18.625 7.066 1 98.25 414 THR A O 1
ATOM 3037 N N . CYS A 1 415 ? 8.609 20.797 6.871 1 97.88 415 CYS A N 1
ATOM 3038 C CA . CYS A 1 415 ? 7.852 20.656 5.633 1 97.88 415 CYS A CA 1
ATOM 3039 C C . CYS A 1 415 ? 7.758 21.984 4.898 1 97.88 415 CYS A C 1
ATOM 3041 O O . CYS A 1 415 ? 8.578 22.891 5.117 1 97.88 415 CYS A O 1
ATOM 3043 N N . GLY A 1 416 ? 6.867 22.062 3.967 1 98 416 GLY A N 1
ATOM 3044 C CA . GLY A 1 416 ? 6.672 23.25 3.168 1 98 416 GLY A CA 1
ATOM 3045 C C . GLY A 1 416 ? 7.375 23.203 1.824 1 98 416 GLY A C 1
ATOM 3046 O O . GLY A 1 416 ? 8.445 22.594 1.704 1 98 416 GLY A O 1
ATOM 3047 N N . MET A 1 417 ? 6.855 23.953 0.919 1 96.75 417 MET A N 1
ATOM 3048 C CA . MET A 1 417 ? 7.422 23.984 -0.426 1 96.75 417 MET A CA 1
ATOM 3049 C C . MET A 1 417 ? 8.844 24.531 -0.404 1 96.75 417 MET A C 1
ATOM 3051 O O . MET A 1 417 ? 9.672 24.156 -1.236 1 96.75 417 MET A O 1
ATOM 3055 N N . PHE A 1 418 ? 9.148 25.344 0.605 1 97.12 418 PHE A N 1
ATOM 3056 C CA . PHE A 1 418 ? 10.43 26.047 0.655 1 97.12 418 PHE A CA 1
ATOM 3057 C C . PHE A 1 418 ? 11.312 25.469 1.756 1 97.12 418 PHE A C 1
ATOM 3059 O O . PHE A 1 418 ? 12.383 26.016 2.043 1 97.12 418 PHE A O 1
ATOM 3066 N N . GLY A 1 419 ? 10.828 24.469 2.473 1 97.69 419 GLY A N 1
ATOM 3067 C CA . GLY A 1 419 ? 11.594 23.844 3.531 1 97.69 419 GLY A CA 1
ATOM 3068 C C . GLY A 1 419 ? 11.758 24.719 4.758 1 97.69 419 GLY A C 1
ATOM 3069 O O . GLY A 1 419 ? 12.727 24.578 5.504 1 97.69 419 GLY A O 1
ATOM 3070 N N . ASN A 1 420 ? 10.828 25.641 4.984 1 98.75 420 ASN A N 1
ATOM 3071 C CA . ASN A 1 420 ? 11 26.641 6.031 1 98.75 420 ASN A CA 1
ATOM 3072 C C . ASN A 1 420 ? 9.898 26.547 7.082 1 98.75 420 ASN A C 1
ATOM 3074 O O . ASN A 1 420 ? 9.555 27.547 7.715 1 98.75 420 ASN A O 1
ATOM 3078 N N . VAL A 1 421 ? 9.266 25.375 7.203 1 98.88 421 VAL A N 1
ATOM 3079 C CA . VAL A 1 421 ? 8.164 25.219 8.148 1 98.88 421 VAL A CA 1
ATOM 3080 C C . VAL A 1 421 ? 8.477 24.094 9.125 1 98.88 421 VAL A C 1
ATOM 3082 O O . VAL A 1 421 ? 8.859 22.984 8.711 1 98.88 421 VAL A O 1
ATOM 3085 N N . ILE A 1 422 ? 8.398 24.391 10.445 1 98.81 422 ILE A N 1
ATOM 3086 C CA . ILE A 1 422 ? 8.391 23.359 11.477 1 98.81 422 ILE A CA 1
ATOM 3087 C C . ILE A 1 422 ? 6.961 22.859 11.688 1 98.81 422 ILE A C 1
ATOM 3089 O O . ILE A 1 422 ? 6.031 23.656 11.836 1 98.81 422 ILE A O 1
ATOM 3093 N N . ARG A 1 423 ? 6.742 21.594 11.617 1 98.12 423 ARG A N 1
ATOM 3094 C CA . ARG A 1 423 ? 5.391 21.109 11.859 1 98.12 423 ARG A CA 1
ATOM 3095 C C . ARG A 1 423 ? 5.344 20.234 13.117 1 98.12 423 ARG A C 1
ATOM 3097 O O . ARG A 1 423 ? 6.242 19.422 13.344 1 98.12 423 ARG A O 1
ATOM 3104 N N . LEU A 1 424 ? 4.438 20.484 13.992 1 98.81 424 LEU A N 1
ATOM 3105 C CA . LEU A 1 424 ? 4.211 19.812 15.266 1 98.81 424 LEU A CA 1
ATOM 3106 C C . LEU A 1 424 ? 2.965 18.938 15.203 1 98.81 424 LEU A C 1
ATOM 3108 O O . LEU A 1 424 ? 1.867 19.422 14.93 1 98.81 424 LEU A O 1
ATOM 3112 N N . LEU A 1 425 ? 3.168 17.625 15.391 1 98.69 425 LEU A N 1
ATOM 3113 C CA . LEU A 1 425 ? 2.119 16.609 15.336 1 98.69 425 LEU A CA 1
ATOM 3114 C C . LEU A 1 425 ? 2.182 15.711 16.562 1 98.69 425 LEU A C 1
ATOM 3116 O O . LEU A 1 425 ? 2.35 14.5 16.438 1 98.69 425 LEU A O 1
ATOM 3120 N N . PRO A 1 426 ? 2.053 16.266 17.781 1 98.81 426 PRO A N 1
ATOM 3121 C CA . PRO A 1 426 ? 2.125 15.391 18.953 1 98.81 426 PRO A CA 1
ATOM 3122 C C . PRO A 1 426 ? 0.969 14.391 19.016 1 98.81 426 PRO A C 1
ATOM 3124 O O . PRO A 1 426 ? -0.13 14.68 18.531 1 98.81 426 PRO A O 1
ATOM 3127 N N . PRO A 1 427 ? 1.25 13.18 19.594 1 98.81 427 PRO A N 1
ATOM 3128 C CA . PRO A 1 427 ? 0.093 12.336 19.906 1 98.81 427 PRO A CA 1
ATOM 3129 C C . PRO A 1 427 ? -0.874 12.984 20.891 1 98.81 427 PRO A C 1
ATOM 3131 O O . PRO A 1 427 ? -0.449 13.742 21.766 1 98.81 427 PRO A O 1
ATOM 3134 N N . LEU A 1 428 ? -2.105 12.648 20.719 1 98.81 428 LEU A N 1
ATOM 3135 C CA . LEU A 1 428 ? -3.121 13.281 21.547 1 98.81 428 LEU A CA 1
ATOM 3136 C C . LEU A 1 428 ? -3.01 12.805 23 1 98.81 428 LEU A C 1
ATOM 3138 O O . LEU A 1 428 ? -3.572 13.422 23.906 1 98.81 428 LEU A O 1
ATOM 3142 N N . THR A 1 429 ? -2.23 11.773 23.25 1 98.12 429 THR A N 1
ATOM 3143 C CA . THR A 1 429 ? -2.082 11.203 24.578 1 98.12 429 THR A CA 1
ATOM 3144 C C . THR A 1 429 ? -0.871 11.805 25.281 1 98.12 429 THR A C 1
ATOM 3146 O O . THR A 1 429 ? -0.571 11.445 26.422 1 98.12 429 THR A O 1
ATOM 3149 N N . ILE A 1 430 ? -0.17 12.734 24.672 1 98.62 430 ILE A N 1
ATOM 3150 C CA . ILE A 1 430 ? 0.972 13.383 25.297 1 98.62 430 ILE A CA 1
ATOM 3151 C C . ILE A 1 430 ? 0.503 14.18 26.516 1 98.62 430 ILE A C 1
ATOM 3153 O O . ILE A 1 430 ? -0.571 14.789 26.5 1 98.62 430 ILE A O 1
ATOM 3157 N N . SER A 1 431 ? 1.307 14.18 27.562 1 97.81 431 SER A N 1
ATOM 3158 C CA . SER A 1 431 ? 0.942 14.984 28.734 1 97.81 431 SER A CA 1
ATOM 3159 C C . SER A 1 431 ? 1.171 16.469 28.469 1 97.81 431 SER A C 1
ATOM 3161 O O . SER A 1 431 ? 2.018 16.844 27.656 1 97.81 431 SER A O 1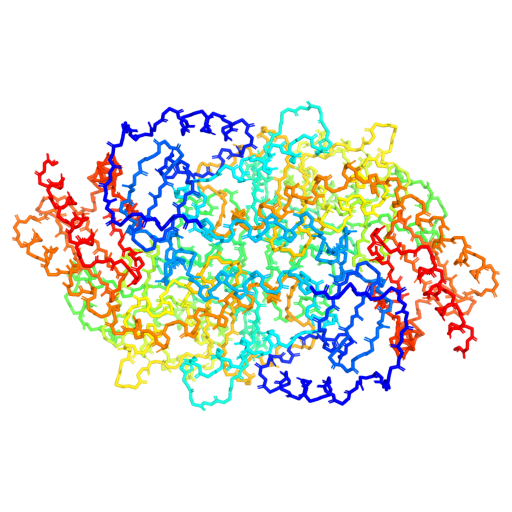
ATOM 3163 N N . ASP A 1 432 ? 0.391 17.266 29.203 1 97.75 432 ASP A N 1
ATOM 3164 C CA . ASP A 1 432 ? 0.569 18.719 29.078 1 97.75 432 ASP A CA 1
ATOM 3165 C C . ASP A 1 432 ? 1.987 19.125 29.469 1 97.75 432 ASP A C 1
ATOM 3167 O O . ASP A 1 432 ? 2.568 20.016 28.859 1 97.75 432 ASP A O 1
ATOM 3171 N N . GLN A 1 433 ? 2.486 18.438 30.453 1 97.5 433 GLN A N 1
ATOM 3172 C CA . GLN A 1 433 ? 3.82 18.75 30.953 1 97.5 433 GLN A CA 1
ATOM 3173 C C . GLN A 1 433 ? 4.883 18.484 29.891 1 97.5 433 GLN A C 1
ATOM 3175 O O . GLN A 1 433 ? 5.746 19.328 29.625 1 97.5 433 GLN A O 1
ATOM 3180 N N . LEU A 1 434 ? 4.855 17.328 29.266 1 98 434 LEU A N 1
ATOM 3181 C CA . LEU A 1 434 ? 5.809 16.969 28.219 1 98 434 LEU A CA 1
ATOM 3182 C C . LEU A 1 434 ? 5.688 17.906 27.031 1 98 434 LEU A C 1
ATOM 3184 O O . LEU A 1 434 ? 6.695 18.312 26.453 1 98 434 LEU A O 1
ATOM 3188 N N . LEU A 1 435 ? 4.445 18.203 26.672 1 98.69 435 LEU A N 1
ATOM 3189 C CA . LEU A 1 435 ? 4.199 19.094 25.531 1 98.69 435 LEU A CA 1
ATOM 3190 C C . LEU A 1 435 ? 4.773 20.484 25.812 1 98.69 435 LEU A C 1
ATOM 3192 O O . LEU A 1 435 ? 5.453 21.062 24.953 1 98.69 435 LEU A O 1
ATOM 3196 N N . ALA A 1 436 ? 4.484 20.984 26.969 1 98.25 436 ALA A N 1
ATOM 3197 C CA . ALA A 1 436 ? 4.988 22.297 27.344 1 98.25 436 ALA A CA 1
ATOM 3198 C C . ALA A 1 436 ? 6.516 22.328 27.344 1 98.25 436 ALA A C 1
ATOM 3200 O O . ALA A 1 436 ? 7.121 23.297 26.891 1 98.25 436 ALA A O 1
ATOM 3201 N N . GLU A 1 437 ? 7.102 21.281 27.875 1 98.69 437 GLU A N 1
ATOM 3202 C CA . GLU A 1 437 ? 8.555 21.188 27.875 1 98.69 437 GLU A CA 1
ATOM 3203 C C . GLU A 1 437 ? 9.109 21.219 26.438 1 98.69 437 GLU A C 1
ATOM 3205 O O . GLU A 1 437 ? 10.086 21.922 26.172 1 98.69 437 GLU A O 1
ATOM 3210 N N . GLY A 1 438 ? 8.508 20.453 25.547 1 98.75 438 GLY A N 1
ATOM 3211 C CA . GLY A 1 438 ? 8.93 20.453 24.156 1 98.75 438 GLY A CA 1
ATOM 3212 C C . GLY A 1 438 ? 8.852 21.812 23.5 1 98.75 438 GLY A C 1
ATOM 3213 O O . GLY A 1 438 ? 9.781 22.234 22.812 1 98.75 438 GLY A O 1
ATOM 3214 N N . ILE A 1 439 ? 7.77 22.5 23.75 1 98.69 439 ILE A N 1
ATOM 3215 C CA . ILE A 1 439 ? 7.547 23.812 23.172 1 98.69 439 ILE A CA 1
ATOM 3216 C C . ILE A 1 439 ? 8.555 24.812 23.75 1 98.69 439 ILE A C 1
ATOM 3218 O O . ILE A 1 439 ? 9.094 25.641 23.031 1 98.69 439 ILE A O 1
ATOM 3222 N N . ASP A 1 440 ? 8.781 24.703 25.031 1 98.44 440 ASP A N 1
ATOM 3223 C CA . ASP A 1 440 ? 9.727 25.594 25.703 1 98.44 440 ASP A CA 1
ATOM 3224 C C . ASP A 1 440 ? 11.133 25.406 25.141 1 98.44 440 ASP A C 1
ATOM 3226 O O . ASP A 1 440 ? 11.859 26.375 24.922 1 98.44 440 ASP A O 1
ATOM 3230 N N . ILE A 1 441 ? 11.516 24.188 24.969 1 98.69 441 ILE A N 1
ATOM 3231 C CA . ILE A 1 441 ? 12.828 23.891 24.422 1 98.69 441 ILE A CA 1
ATOM 3232 C C . ILE A 1 441 ? 12.953 24.484 23.016 1 98.69 441 ILE A C 1
ATOM 3234 O O . ILE A 1 441 ? 13.969 25.109 22.688 1 98.69 441 ILE A O 1
ATOM 3238 N N . LEU A 1 442 ? 11.953 24.344 22.203 1 98.5 442 LEU A N 1
ATOM 3239 C CA . LEU A 1 442 ? 11.953 24.875 20.844 1 98.5 442 LEU A CA 1
ATOM 3240 C C . LEU A 1 442 ? 12.125 26.391 20.859 1 98.5 442 LEU A C 1
ATOM 3242 O O . LEU A 1 442 ? 12.898 26.938 20.078 1 98.5 442 LEU A O 1
ATOM 3246 N N . GLY A 1 443 ? 11.375 27.031 21.719 1 98.25 443 GLY A N 1
ATOM 3247 C CA . GLY A 1 443 ? 11.484 28.469 21.844 1 98.25 443 GLY A CA 1
ATOM 3248 C C . GLY A 1 443 ? 12.859 28.938 22.281 1 98.25 443 GLY A C 1
ATOM 3249 O O . GLY A 1 443 ? 13.398 29.906 21.719 1 98.25 443 GLY A O 1
ATOM 3250 N N . ARG A 1 444 ? 13.406 28.297 23.266 1 98.38 444 ARG A N 1
ATOM 3251 C CA . ARG A 1 444 ? 14.734 28.656 23.766 1 98.38 444 ARG A CA 1
ATOM 3252 C C . ARG A 1 444 ? 15.789 28.469 22.672 1 98.38 444 ARG A C 1
ATOM 3254 O O . ARG A 1 444 ? 16.656 29.312 22.5 1 98.38 444 ARG A O 1
ATOM 3261 N N . LEU A 1 445 ? 15.68 27.344 21.984 1 98.69 445 LEU A N 1
ATOM 3262 C CA . LEU A 1 445 ? 16.641 27.047 20.938 1 98.69 445 LEU A CA 1
ATOM 3263 C C . LEU A 1 445 ? 16.547 28.094 19.812 1 98.69 445 LEU A C 1
ATOM 3265 O O . LEU A 1 445 ? 17.578 28.5 19.266 1 98.69 445 LEU A O 1
ATOM 3269 N N . LEU A 1 446 ? 15.336 28.484 19.438 1 98.56 446 LEU A N 1
ATOM 3270 C CA . LEU A 1 446 ? 15.188 29.531 18.438 1 98.56 446 LEU A CA 1
ATOM 3271 C C . LEU A 1 446 ? 15.852 30.828 18.906 1 98.56 446 LEU A C 1
ATOM 3273 O O . LEU A 1 446 ? 16.5 31.5 18.109 1 98.56 446 LEU A O 1
ATOM 3277 N N . GLY A 1 447 ? 15.664 31.156 20.172 1 97.88 447 GLY A N 1
ATOM 3278 C CA . GLY A 1 447 ? 16.297 32.344 20.734 1 97.88 447 GLY A CA 1
ATOM 3279 C C . GLY A 1 447 ? 17.812 32.281 20.656 1 97.88 447 GLY A C 1
ATOM 3280 O O . GLY A 1 447 ? 18.453 33.312 20.438 1 97.88 447 GLY A O 1
ATOM 3281 N N . ASP A 1 448 ? 18.391 31.125 20.797 1 97.88 448 ASP A N 1
ATOM 3282 C CA . ASP A 1 448 ? 19.828 30.938 20.797 1 97.88 448 ASP A CA 1
ATOM 3283 C C . ASP A 1 448 ? 20.406 31.031 19.391 1 97.88 448 ASP A C 1
ATOM 3285 O O . ASP A 1 448 ? 21.609 31.219 19.203 1 97.88 448 ASP A O 1
ATOM 3289 N N . LEU A 1 449 ? 19.625 30.766 18.484 1 97.44 449 LEU A N 1
ATOM 3290 C CA . LEU A 1 449 ? 20.062 30.75 17.094 1 97.44 449 LEU A CA 1
ATOM 3291 C C . LEU A 1 449 ? 19.969 32.156 16.484 1 97.44 449 LEU A C 1
ATOM 3293 O O . LEU A 1 449 ? 20.641 32.438 15.492 1 97.44 449 LEU A O 1
ATOM 3297 N N . MET B 1 1 ? -5.918 -21.016 22.719 1 43.19 1 MET B N 1
ATOM 3298 C CA . MET B 1 1 ? -6.996 -21.281 21.766 1 43.19 1 MET B CA 1
ATOM 3299 C C . MET B 1 1 ? -6.906 -22.688 21.203 1 43.19 1 MET B C 1
ATOM 3301 O O . MET B 1 1 ? -5.809 -23.219 21 1 43.19 1 MET B O 1
ATOM 3305 N N . ALA B 1 2 ? -7.918 -23.391 21.25 1 49.09 2 ALA B N 1
ATOM 3306 C CA . ALA B 1 2 ? -7.957 -24.766 20.766 1 49.09 2 ALA B CA 1
ATOM 3307 C C . ALA B 1 2 ? -7.414 -24.875 19.344 1 49.09 2 ALA B C 1
ATOM 3309 O O . ALA B 1 2 ? -7.652 -24 18.516 1 49.09 2 ALA B O 1
ATOM 3310 N N . THR B 1 3 ? -6.551 -25.734 19.188 1 82.25 3 THR B N 1
ATOM 3311 C CA . THR B 1 3 ? -5.906 -26 17.906 1 82.25 3 THR B CA 1
ATOM 3312 C C . THR B 1 3 ? -6.945 -26.281 16.812 1 82.25 3 THR B C 1
ATOM 3314 O O . THR B 1 3 ? -7.926 -26.984 17.062 1 82.25 3 THR B O 1
ATOM 3317 N N . LEU B 1 4 ? -6.953 -25.562 15.773 1 93.38 4 LEU B N 1
ATOM 3318 C CA . LEU B 1 4 ? -7.848 -25.734 14.633 1 93.38 4 LEU B CA 1
ATOM 3319 C C . LEU B 1 4 ? -7.711 -27.125 14.039 1 93.38 4 LEU B C 1
ATOM 3321 O O . LEU B 1 4 ? -6.641 -27.5 13.555 1 93.38 4 LEU B O 1
ATOM 3325 N N . GLU B 1 5 ? -8.797 -27.969 14.125 1 96.06 5 GLU B N 1
ATOM 3326 C CA . GLU B 1 5 ? -8.773 -29.312 13.586 1 96.06 5 GLU B CA 1
ATOM 3327 C C . GLU B 1 5 ? -8.492 -29.312 12.086 1 96.06 5 GLU B C 1
ATOM 3329 O O . GLU B 1 5 ? -9.047 -28.5 11.352 1 96.06 5 GLU B O 1
ATOM 3334 N N . GLN B 1 6 ? -7.66 -30.203 11.625 1 97.62 6 GLN B N 1
ATOM 3335 C CA . GLN B 1 6 ? -7.23 -30.266 10.227 1 97.62 6 GLN B CA 1
ATOM 3336 C C . GLN B 1 6 ? -8.047 -31.297 9.445 1 97.62 6 GLN B C 1
ATOM 3338 O O . GLN B 1 6 ? -7.48 -32.219 8.883 1 97.62 6 GLN B O 1
ATOM 3343 N N . THR B 1 7 ? -9.312 -31.109 9.477 1 98.06 7 THR B N 1
ATOM 3344 C CA . THR B 1 7 ? -10.258 -31.938 8.742 1 98.06 7 THR B CA 1
ATOM 3345 C C . THR B 1 7 ? -11.32 -31.078 8.062 1 98.06 7 THR B C 1
ATOM 3347 O O . THR B 1 7 ? -11.695 -30.016 8.578 1 98.06 7 THR B O 1
ATOM 3350 N N . ARG B 1 8 ? -11.75 -31.5 6.957 1 98.25 8 ARG B N 1
ATOM 3351 C CA . ARG B 1 8 ? -12.891 -30.875 6.285 1 98.25 8 ARG B CA 1
ATOM 3352 C C . ARG B 1 8 ? -14.195 -31.234 6.973 1 98.25 8 ARG B C 1
ATOM 3354 O O . ARG B 1 8 ? -14.406 -32.406 7.348 1 98.25 8 ARG B O 1
ATOM 3361 N N . GLN B 1 9 ? -15.047 -30.234 7.141 1 98.12 9 GLN B N 1
ATOM 3362 C CA . GLN B 1 9 ? -16.344 -30.453 7.781 1 98.12 9 GLN B CA 1
ATOM 3363 C C . GLN B 1 9 ? -17.375 -29.453 7.285 1 98.12 9 GLN B C 1
ATOM 3365 O O . GLN B 1 9 ? -17.141 -28.25 7.332 1 98.12 9 GLN B O 1
ATOM 3370 N N . LEU B 1 10 ? -18.516 -29.953 6.777 1 98.19 10 LEU B N 1
ATOM 3371 C CA . LEU B 1 10 ? -19.641 -29.109 6.402 1 98.19 10 LEU B CA 1
ATOM 3372 C C . LEU B 1 10 ? -20.797 -29.266 7.387 1 98.19 10 LEU B C 1
ATOM 3374 O O . LEU B 1 10 ? -21.469 -30.297 7.398 1 98.19 10 LEU B O 1
ATOM 3378 N N . VAL B 1 11 ? -20.922 -28.219 8.133 1 97.81 11 VAL B N 1
ATOM 3379 C CA . VAL B 1 11 ? -22 -28.188 9.133 1 97.81 11 VAL B CA 1
ATOM 3380 C C . VAL B 1 11 ? -23.266 -27.625 8.508 1 97.81 11 VAL B C 1
ATOM 3382 O O . VAL B 1 11 ? -24.375 -28.016 8.891 1 97.81 11 VAL B O 1
ATOM 3385 N N . THR B 1 12 ? -23.172 -26.719 7.621 1 97.56 12 THR B N 1
ATOM 3386 C CA . THR B 1 12 ? -24.234 -26.094 6.855 1 97.56 12 THR B CA 1
ATOM 3387 C C . THR B 1 12 ? -23.922 -26.109 5.363 1 97.56 12 THR B C 1
ATOM 3389 O O . THR B 1 12 ? -22.812 -26.484 4.961 1 97.56 12 THR B O 1
ATOM 3392 N N . GLU B 1 13 ? -24.938 -25.703 4.68 1 96.94 13 GLU B N 1
ATOM 3393 C CA . GLU B 1 13 ? -24.656 -25.359 3.287 1 96.94 13 GLU B CA 1
ATOM 3394 C C . GLU B 1 13 ? -23.719 -24.172 3.191 1 96.94 13 GLU B C 1
ATOM 3396 O O . GLU B 1 13 ? -23.547 -23.422 4.156 1 96.94 13 GLU B O 1
ATOM 3401 N N . ILE B 1 14 ? -23.078 -24 2.133 1 97.31 14 ILE B N 1
ATOM 3402 C CA . ILE B 1 14 ? -22.156 -22.891 1.861 1 97.31 14 ILE B CA 1
ATOM 3403 C C . ILE B 1 14 ? -22.812 -21.906 0.907 1 97.31 14 ILE B C 1
ATOM 3405 O O . ILE B 1 14 ? -23.141 -22.25 -0.232 1 97.31 14 ILE B O 1
ATOM 3409 N N . PRO B 1 15 ? -23.094 -20.75 1.35 1 97.19 15 PRO B N 1
ATOM 3410 C CA . PRO B 1 15 ? -22.797 -20.141 2.652 1 97.19 15 PRO B CA 1
ATOM 3411 C C . PRO B 1 15 ? -23.828 -20.516 3.717 1 97.19 15 PRO B C 1
ATOM 3413 O O . PRO B 1 15 ? -24.984 -20.812 3.387 1 97.19 15 PRO B O 1
ATOM 3416 N N . GLY B 1 16 ? -23.438 -20.469 4.898 1 98.25 16 GLY B N 1
ATOM 3417 C CA . GLY B 1 16 ? -24.359 -20.703 6.004 1 98.25 16 GLY B CA 1
ATOM 3418 C C . GLY B 1 16 ? -25.109 -19.453 6.441 1 98.25 16 GLY B C 1
ATOM 3419 O O . GLY B 1 16 ? -24.906 -18.391 5.867 1 98.25 16 GLY B O 1
ATOM 3420 N N . PRO B 1 17 ? -26 -19.625 7.426 1 98.31 17 PRO B N 1
ATOM 3421 C CA . PRO B 1 17 ? -26.875 -18.531 7.82 1 98.31 17 PRO B CA 1
ATOM 3422 C C . PRO B 1 17 ? -26.125 -17.328 8.375 1 98.31 17 PRO B C 1
ATOM 3424 O O . PRO B 1 17 ? -26.484 -16.188 8.086 1 98.31 17 PRO B O 1
ATOM 3427 N N . ALA B 1 18 ? -25.141 -17.547 9.203 1 98.56 18 ALA B N 1
ATOM 3428 C CA . ALA B 1 18 ? -24.375 -16.438 9.75 1 98.56 18 ALA B CA 1
ATOM 3429 C C . ALA B 1 18 ? -23.625 -15.695 8.648 1 98.56 18 ALA B C 1
ATOM 3431 O O . ALA B 1 18 ? -23.547 -14.469 8.664 1 98.56 18 ALA B O 1
ATOM 3432 N N . SER B 1 19 ? -23.078 -16.391 7.699 1 98.56 19 SER B N 1
ATOM 3433 C CA . SER B 1 19 ? -22.391 -15.781 6.566 1 98.56 19 SER B CA 1
ATOM 3434 C C . SER B 1 19 ? -23.359 -15 5.688 1 98.56 19 SER B C 1
ATOM 3436 O O . SER B 1 19 ? -23.016 -13.953 5.148 1 98.56 19 SER B O 1
ATOM 3438 N N . LEU B 1 20 ? -24.531 -15.508 5.508 1 98.38 20 LEU B N 1
ATOM 3439 C CA . LEU B 1 20 ? -25.531 -14.797 4.73 1 98.38 20 LEU B CA 1
ATOM 3440 C C . LEU B 1 20 ? -25.875 -13.461 5.379 1 98.38 20 LEU B C 1
ATOM 3442 O O . LEU B 1 20 ? -26.078 -12.461 4.684 1 98.38 20 LEU B O 1
ATOM 3446 N N . GLU B 1 21 ? -25.984 -13.422 6.715 1 98.62 21 GLU B N 1
ATOM 3447 C CA . GLU B 1 21 ? -26.25 -12.18 7.422 1 98.62 21 GLU B CA 1
ATOM 3448 C C . GLU B 1 21 ? -25.125 -11.18 7.238 1 98.62 21 GLU B C 1
ATOM 3450 O O . GLU B 1 21 ? -25.359 -9.977 7.098 1 98.62 21 GLU B O 1
ATOM 3455 N N . LEU B 1 22 ? -23.922 -11.672 7.344 1 98.75 22 LEU B N 1
ATOM 3456 C CA . LEU B 1 22 ? -22.766 -10.805 7.156 1 98.75 22 LEU B CA 1
ATOM 3457 C C . LEU B 1 22 ? -22.688 -10.312 5.719 1 98.75 22 LEU B C 1
ATOM 3459 O O . LEU B 1 22 ? -22.234 -9.188 5.465 1 98.75 22 LEU B O 1
ATOM 3463 N N . THR B 1 23 ? -23.125 -11.125 4.766 1 98.5 23 THR B N 1
ATOM 3464 C CA . THR B 1 23 ? -23.172 -10.711 3.369 1 98.5 23 THR B CA 1
ATOM 3465 C C . THR B 1 23 ? -24.109 -9.523 3.191 1 98.5 23 THR B C 1
ATOM 3467 O O . THR B 1 23 ? -23.812 -8.609 2.418 1 98.5 23 THR B O 1
ATOM 3470 N N . LYS B 1 24 ? -25.203 -9.516 3.898 1 98.5 24 LYS B N 1
ATOM 3471 C CA . LYS B 1 24 ? -26.125 -8.383 3.861 1 98.5 24 LYS B CA 1
ATOM 3472 C C . LYS B 1 24 ? -25.469 -7.125 4.422 1 98.5 24 LYS B C 1
ATOM 3474 O O . LYS B 1 24 ? -25.625 -6.039 3.857 1 98.5 24 LYS B O 1
ATOM 3479 N N . ARG B 1 25 ? -24.781 -7.293 5.551 1 98.75 25 ARG B N 1
ATOM 3480 C CA . ARG B 1 25 ? -24.062 -6.172 6.137 1 98.75 25 ARG B CA 1
ATOM 3481 C C . ARG B 1 25 ? -23 -5.637 5.176 1 98.75 25 ARG B C 1
ATOM 3483 O O . ARG B 1 25 ? -22.844 -4.422 5.023 1 98.75 25 ARG B O 1
ATOM 3490 N N . ARG B 1 26 ? -22.328 -6.527 4.535 1 98.56 26 ARG B N 1
ATOM 3491 C CA . ARG B 1 26 ? -21.297 -6.145 3.568 1 98.56 26 ARG B CA 1
ATOM 3492 C C . ARG B 1 26 ? -21.906 -5.328 2.432 1 98.56 26 ARG B C 1
ATOM 3494 O O . ARG B 1 26 ? -21.359 -4.277 2.064 1 98.56 26 ARG B O 1
ATOM 3501 N N . ALA B 1 27 ? -23 -5.801 1.854 1 98.19 27 ALA B N 1
ATOM 3502 C CA . ALA B 1 27 ? -23.656 -5.141 0.721 1 98.19 27 ALA B CA 1
ATOM 3503 C C . ALA B 1 27 ? -24.094 -3.725 1.087 1 98.19 27 ALA B C 1
ATOM 3505 O O . ALA B 1 27 ? -24.078 -2.83 0.239 1 98.19 27 ALA B O 1
ATOM 3506 N N . ALA B 1 28 ? -24.344 -3.498 2.381 1 98.44 28 ALA B N 1
ATOM 3507 C CA . ALA B 1 28 ? -24.844 -2.205 2.848 1 98.44 28 ALA B CA 1
ATOM 3508 C C . ALA B 1 28 ? -23.688 -1.271 3.203 1 98.44 28 ALA B C 1
ATOM 3510 O O . ALA B 1 28 ? -23.859 -0.05 3.23 1 98.44 28 ALA B O 1
ATOM 3511 N N . ALA B 1 29 ? -22.484 -1.829 3.402 1 98.88 29 ALA B N 1
ATOM 3512 C CA . ALA B 1 29 ? -21.422 -1.011 3.98 1 98.88 29 ALA B CA 1
ATOM 3513 C C . ALA B 1 29 ? -20.25 -0.864 3.008 1 98.88 29 ALA B C 1
ATOM 3515 O O . ALA B 1 29 ? -19.562 0.155 3.012 1 98.88 29 ALA B O 1
ATOM 3516 N N . VAL B 1 30 ? -20 -1.87 2.248 1 98.88 30 VAL B N 1
ATOM 3517 C CA . VAL B 1 30 ? -18.828 -1.95 1.388 1 98.88 30 VAL B CA 1
ATOM 3518 C C . VAL B 1 30 ? -19.234 -1.689 -0.062 1 98.88 30 VAL B C 1
ATOM 3520 O O . VAL B 1 30 ? -20.297 -2.119 -0.504 1 98.88 30 VAL B O 1
ATOM 3523 N N . SER B 1 31 ? -18.422 -0.982 -0.836 1 98.81 31 SER B N 1
ATOM 3524 C CA . SER B 1 31 ? -18.672 -0.712 -2.248 1 98.81 31 SER B CA 1
ATOM 3525 C C . SER B 1 31 ? -18.922 -2.004 -3.023 1 98.81 31 SER B C 1
ATOM 3527 O O . SER B 1 31 ? -18.234 -3.004 -2.803 1 98.81 31 SER B O 1
ATOM 3529 N N . HIS B 1 32 ? -19.781 -1.92 -3.953 1 97.25 32 HIS B N 1
ATOM 3530 C CA . HIS B 1 32 ? -20.109 -3.018 -4.863 1 97.25 32 HIS B CA 1
ATOM 3531 C C . HIS B 1 32 ? -18.906 -3.369 -5.738 1 97.25 32 HIS B C 1
ATOM 3533 O O . HIS B 1 32 ? -18.828 -4.473 -6.285 1 97.25 32 HIS B O 1
ATOM 3539 N N . GLY B 1 33 ? -17.984 -2.439 -5.855 1 98.19 33 GLY B N 1
ATOM 3540 C CA . GLY B 1 33 ? -16.812 -2.652 -6.695 1 98.19 33 GLY B CA 1
ATOM 3541 C C . GLY B 1 33 ? -15.875 -3.711 -6.148 1 98.19 33 GLY B C 1
ATOM 3542 O O . GLY B 1 33 ? -15.008 -4.203 -6.867 1 98.19 33 GLY B O 1
ATOM 3543 N N . VAL B 1 34 ? -16.047 -4.059 -4.875 1 98.06 34 VAL B N 1
ATOM 3544 C CA . VAL B 1 34 ? -15.219 -5.094 -4.25 1 98.06 34 VAL B CA 1
ATOM 3545 C C . VAL B 1 34 ? -15.898 -6.453 -4.406 1 98.06 34 VAL B C 1
ATOM 3547 O O . VAL B 1 34 ? -16.922 -6.719 -3.771 1 98.06 34 VAL B O 1
ATOM 3550 N N . ASN B 1 35 ? -15.289 -7.312 -5.152 1 95.19 35 ASN B N 1
ATOM 3551 C CA . ASN B 1 35 ? -15.836 -8.641 -5.398 1 95.19 35 ASN B CA 1
ATOM 3552 C C . ASN B 1 35 ? -15.469 -9.617 -4.285 1 95.19 35 ASN B C 1
ATOM 3554 O O . ASN B 1 35 ? -14.43 -9.469 -3.641 1 95.19 35 ASN B O 1
ATOM 3558 N N . VAL B 1 36 ? -16.375 -10.586 -4.066 1 95.56 36 VAL B N 1
ATOM 3559 C CA . VAL B 1 36 ? -16.109 -11.703 -3.162 1 95.56 36 VAL B CA 1
ATOM 3560 C C . VAL B 1 36 ? -16.359 -13.023 -3.881 1 95.56 36 VAL B C 1
ATOM 3562 O O . VAL B 1 36 ? -17.469 -13.258 -4.379 1 95.56 36 VAL B O 1
ATOM 3565 N N . SER B 1 37 ? -15.406 -13.891 -3.889 1 94.81 37 SER B N 1
ATOM 3566 C CA . SER B 1 37 ? -15.5 -15.141 -4.641 1 94.81 37 SER B CA 1
ATOM 3567 C C . SER B 1 37 ? -16.297 -16.188 -3.873 1 94.81 37 SER B C 1
ATOM 3569 O O . SER B 1 37 ? -17.078 -16.938 -4.465 1 94.81 37 SER B O 1
ATOM 3571 N N . LEU B 1 38 ? -16.094 -16.344 -2.635 1 95.81 38 LEU B N 1
ATOM 3572 C CA . LEU B 1 38 ? -16.766 -17.281 -1.737 1 95.81 38 LEU B CA 1
ATOM 3573 C C . LEU B 1 38 ? -17.328 -16.562 -0.521 1 95.81 38 LEU B C 1
ATOM 3575 O O . LEU B 1 38 ? -16.609 -16.281 0.431 1 95.81 38 LEU B O 1
ATOM 3579 N N . PRO B 1 39 ? -18.594 -16.344 -0.549 1 92.25 39 PRO B N 1
ATOM 3580 C CA . PRO B 1 39 ? -19.141 -15.469 0.49 1 92.25 39 PRO B CA 1
ATOM 3581 C C . PRO B 1 39 ? -19.328 -16.188 1.823 1 92.25 39 PRO B C 1
ATOM 3583 O O . PRO B 1 39 ? -20.391 -16.094 2.441 1 92.25 39 PRO B O 1
ATOM 3586 N N . VAL B 1 40 ? -18.344 -16.906 2.277 1 97.25 40 VAL B N 1
ATOM 3587 C CA . VAL B 1 40 ? -18.234 -17.406 3.641 1 97.25 40 VAL B CA 1
ATOM 3588 C C . VAL B 1 40 ? -17.328 -16.5 4.457 1 97.25 40 VAL B C 1
ATOM 3590 O O . VAL B 1 40 ? -16.281 -16.047 3.975 1 97.25 40 VAL B O 1
ATOM 3593 N N . PHE B 1 41 ? -17.734 -16.156 5.664 1 98.69 41 PHE B N 1
ATOM 3594 C CA . PHE B 1 41 ? -16.922 -15.266 6.492 1 98.69 41 PHE B CA 1
ATOM 3595 C C . PHE B 1 41 ? -16.047 -16.062 7.453 1 98.69 41 PHE B C 1
ATOM 3597 O O . PHE B 1 41 ? -16.547 -16.953 8.164 1 98.69 41 PHE B O 1
ATOM 3604 N N . VAL B 1 42 ? -14.82 -15.758 7.523 1 98.69 42 VAL B N 1
ATOM 3605 C CA . VAL B 1 42 ? -13.812 -16.531 8.234 1 98.69 42 VAL B CA 1
ATOM 3606 C C . VAL B 1 42 ? -13.867 -16.219 9.727 1 98.69 42 VAL B C 1
ATOM 3608 O O . VAL B 1 42 ? -14.016 -15.055 10.117 1 98.69 42 VAL B O 1
ATOM 3611 N N . ALA B 1 43 ? -13.711 -17.25 10.523 1 98.44 43 ALA B N 1
ATOM 3612 C CA . ALA B 1 43 ? -13.539 -17.094 11.961 1 98.44 43 ALA B CA 1
ATOM 3613 C C . ALA B 1 43 ? -12.094 -17.391 12.367 1 98.44 43 ALA B C 1
ATOM 3615 O O . ALA B 1 43 ? -11.508 -16.672 13.172 1 98.44 43 ALA B O 1
ATOM 3616 N N . ARG B 1 44 ? -11.594 -18.531 11.844 1 98.19 44 ARG B N 1
ATOM 3617 C CA . ARG B 1 44 ? -10.227 -18.969 12.117 1 98.19 44 ARG B CA 1
ATOM 3618 C C . ARG B 1 44 ? -9.609 -19.641 10.898 1 98.19 44 ARG B C 1
ATOM 3620 O O . ARG B 1 44 ? -10.328 -20.188 10.055 1 98.19 44 ARG B O 1
ATOM 3627 N N . ALA B 1 45 ? -8.25 -19.594 10.828 1 98.69 45 ALA B N 1
ATOM 3628 C CA . ALA B 1 45 ? -7.551 -20.312 9.758 1 98.69 45 ALA B CA 1
ATOM 3629 C C . ALA B 1 45 ? -6.16 -20.734 10.211 1 98.69 45 ALA B C 1
ATOM 3631 O O . ALA B 1 45 ? -5.508 -20.047 10.992 1 98.69 45 ALA B O 1
ATOM 3632 N N . GLY B 1 46 ? -5.668 -21.812 9.711 1 97.5 46 GLY B N 1
ATOM 3633 C CA . GLY B 1 46 ? -4.367 -22.391 10.016 1 97.5 46 GLY B CA 1
ATOM 3634 C C . GLY B 1 46 ? -4.137 -23.734 9.352 1 97.5 46 GLY B C 1
ATOM 3635 O O . GLY B 1 46 ? -5.078 -24.5 9.148 1 97.5 46 GLY B O 1
ATOM 3636 N N . GLY B 1 47 ? -2.873 -24.031 9.109 1 96.38 47 GLY B N 1
ATOM 3637 C CA . GLY B 1 47 ? -2.582 -25.25 8.383 1 96.38 47 GLY B CA 1
ATOM 3638 C C . GLY B 1 47 ? -3.182 -25.281 6.984 1 96.38 47 GLY B C 1
ATOM 3639 O O . GLY B 1 47 ? -2.906 -24.391 6.176 1 96.38 47 GLY B O 1
ATOM 3640 N N . GLY B 1 48 ? -4.035 -26.203 6.766 1 98.06 48 GLY B N 1
ATOM 3641 C CA . GLY B 1 48 ? -4.695 -26.297 5.473 1 98.06 48 GLY B CA 1
ATOM 3642 C C . GLY B 1 48 ? -6.188 -26.047 5.547 1 98.06 48 GLY B C 1
ATOM 3643 O O . GLY B 1 48 ? -6.926 -26.359 4.609 1 98.06 48 GLY B O 1
ATOM 3644 N N . ILE B 1 49 ? -6.621 -25.344 6.719 1 98.69 49 ILE B N 1
ATOM 3645 C CA . ILE B 1 49 ? -8.062 -25.234 6.938 1 98.69 49 ILE B CA 1
ATOM 3646 C C . ILE B 1 49 ? -8.438 -23.766 7.16 1 98.69 49 ILE B C 1
ATOM 3648 O O . ILE B 1 49 ? -7.703 -23.016 7.812 1 98.69 49 ILE B O 1
ATOM 3652 N N . ILE B 1 50 ? -9.594 -23.359 6.629 1 98.62 50 ILE B N 1
ATOM 3653 C CA . ILE B 1 50 ? -10.328 -22.141 6.977 1 98.62 50 ILE B CA 1
ATOM 3654 C C . ILE B 1 50 ? -11.641 -22.516 7.672 1 98.62 50 ILE B C 1
ATOM 3656 O O . ILE B 1 50 ? -12.445 -23.266 7.121 1 98.62 50 ILE B O 1
ATOM 3660 N N . GLU B 1 51 ? -11.812 -22.062 8.836 1 98.75 51 GLU B N 1
ATOM 3661 C CA . GLU B 1 51 ? -13.086 -22.219 9.531 1 98.75 51 GLU B CA 1
ATOM 3662 C C . GLU B 1 51 ? -13.93 -20.953 9.438 1 98.75 51 GLU B C 1
ATOM 3664 O O . GLU B 1 51 ? -13.461 -19.859 9.766 1 98.75 51 GLU B O 1
ATOM 3669 N N . ASP B 1 52 ? -15.188 -21.125 8.922 1 98.44 52 ASP B N 1
ATOM 3670 C CA . ASP B 1 52 ? -16.047 -19.953 8.781 1 98.44 52 ASP B CA 1
ATOM 3671 C C . ASP B 1 52 ? -16.891 -19.734 10.031 1 98.44 52 ASP B C 1
ATOM 3673 O O . ASP B 1 52 ? -16.828 -20.531 10.977 1 98.44 52 ASP B O 1
ATOM 3677 N N . VAL B 1 53 ? -17.672 -18.719 10.102 1 98.5 53 VAL B N 1
ATOM 3678 C CA . VAL B 1 53 ? -18.453 -18.297 11.258 1 98.5 53 VAL B CA 1
ATOM 3679 C C . VAL B 1 53 ? -19.609 -19.266 11.477 1 98.5 53 VAL B C 1
ATOM 3681 O O . VAL B 1 53 ? -20.234 -19.266 12.539 1 98.5 53 VAL B O 1
ATOM 3684 N N . ASP B 1 54 ? -19.938 -20.125 10.516 1 98.5 54 ASP B N 1
ATOM 3685 C CA . ASP B 1 54 ? -21.016 -21.094 10.625 1 98.5 54 ASP B CA 1
ATOM 3686 C C . ASP B 1 54 ? -20.5 -22.438 11.125 1 98.5 54 ASP B C 1
ATOM 3688 O O . ASP B 1 54 ? -21.281 -23.359 11.367 1 98.5 54 ASP B O 1
ATOM 3692 N N . GLY B 1 55 ? -19.156 -22.578 11.266 1 98.12 55 GLY B N 1
ATOM 3693 C CA . GLY B 1 55 ? -18.562 -23.781 11.797 1 98.12 55 GLY B CA 1
ATOM 3694 C C . GLY B 1 55 ? -18.094 -24.75 10.711 1 98.12 55 GLY B C 1
ATOM 3695 O O . GLY B 1 55 ? -17.609 -25.844 11.008 1 98.12 55 GLY B O 1
ATOM 3696 N N . ASN B 1 56 ? -18.281 -24.375 9.453 1 98.62 56 ASN B N 1
ATOM 3697 C CA . ASN B 1 56 ? -17.703 -25.172 8.375 1 98.62 56 ASN B CA 1
ATOM 3698 C C . ASN B 1 56 ? -16.172 -25.078 8.359 1 98.62 56 ASN B C 1
ATOM 3700 O O . ASN B 1 56 ? -15.617 -24.016 8.617 1 98.62 56 ASN B O 1
ATOM 3704 N N . ARG B 1 57 ? -15.516 -26.156 8.133 1 98.69 57 ARG B N 1
ATOM 3705 C CA . ARG B 1 57 ? -14.078 -26.203 7.891 1 98.69 57 ARG B CA 1
ATOM 3706 C C . ARG B 1 57 ? -13.781 -26.547 6.434 1 98.69 57 ARG B C 1
ATOM 3708 O O . ARG B 1 57 ? -14.094 -27.641 5.977 1 98.69 57 ARG B O 1
ATOM 3715 N N . LEU B 1 58 ? -13.203 -25.609 5.758 1 98.81 58 LEU B N 1
ATOM 3716 C CA . LEU B 1 58 ? -12.938 -25.75 4.328 1 98.81 58 LEU B CA 1
ATOM 3717 C C . LEU B 1 58 ? -11.461 -26 4.07 1 98.81 58 LEU B C 1
ATOM 3719 O O . LEU B 1 58 ? -10.602 -25.391 4.719 1 98.81 58 LEU B O 1
ATOM 3723 N N . ILE B 1 59 ? -11.148 -26.891 3.129 1 98.88 59 ILE B N 1
ATOM 3724 C CA . ILE B 1 59 ? -9.766 -27.094 2.701 1 98.88 59 ILE B CA 1
ATOM 3725 C C . ILE B 1 59 ? -9.281 -25.875 1.915 1 98.88 59 ILE B C 1
ATOM 3727 O O . ILE B 1 59 ? -9.906 -25.469 0.935 1 98.88 59 ILE B O 1
ATOM 3731 N N . ASP B 1 60 ? -8.203 -25.328 2.357 1 98.69 60 ASP B N 1
ATOM 3732 C CA . ASP B 1 60 ? -7.664 -24.109 1.753 1 98.69 60 ASP B CA 1
ATOM 3733 C C . ASP B 1 60 ? -6.664 -24.453 0.647 1 98.69 60 ASP B C 1
ATOM 3735 O O . ASP B 1 60 ? -5.508 -24.766 0.924 1 98.69 60 ASP B O 1
ATOM 3739 N N . LEU B 1 61 ? -7.023 -24.266 -0.609 1 98.81 61 LEU B N 1
ATOM 3740 C CA . LEU B 1 61 ? -6.098 -24.422 -1.726 1 98.81 61 LEU B CA 1
ATOM 3741 C C . LEU B 1 61 ? -5.852 -23.094 -2.424 1 98.81 61 LEU B C 1
ATOM 3743 O O . LEU B 1 61 ? -5.535 -23.047 -3.615 1 98.81 61 LEU B O 1
ATOM 3747 N N . ALA B 1 62 ? -6.047 -21.984 -1.644 1 98.44 62 ALA B N 1
ATOM 3748 C CA . ALA B 1 62 ? -5.934 -20.656 -2.219 1 98.44 62 ALA B CA 1
ATOM 3749 C C . ALA B 1 62 ? -4.895 -19.828 -1.471 1 98.44 62 ALA B C 1
ATOM 3751 O O . ALA B 1 62 ? -4.23 -18.969 -2.064 1 98.44 62 ALA B O 1
ATOM 3752 N N . SER B 1 63 ? -4.84 -20 -0.1 1 98.44 63 SER B N 1
ATOM 3753 C CA . SER B 1 63 ? -3.908 -19.281 0.772 1 98.44 63 SER B CA 1
ATOM 3754 C C . SER B 1 63 ? -4.078 -17.781 0.649 1 98.44 63 SER B C 1
ATOM 3756 O O . SER B 1 63 ? -3.094 -17.031 0.61 1 98.44 63 SER B O 1
ATOM 3758 N N . GLY B 1 64 ? -5.289 -17.281 0.517 1 98.19 64 GLY B N 1
ATOM 3759 C CA . GLY B 1 64 ? -5.504 -15.859 0.364 1 98.19 64 GLY B CA 1
ATOM 3760 C C . GLY B 1 64 ? -4.816 -15.273 -0.857 1 98.19 64 GLY B C 1
ATOM 3761 O O . GLY B 1 64 ? -4.246 -14.188 -0.795 1 98.19 64 GLY B O 1
ATOM 3762 N N . ILE B 1 65 ? -4.781 -15.969 -1.954 1 97.75 65 ILE B N 1
ATOM 3763 C CA . ILE B 1 65 ? -4.098 -15.648 -3.203 1 97.75 65 ILE B CA 1
ATOM 3764 C C . ILE B 1 65 ? -2.586 -15.695 -2.992 1 97.75 65 ILE B C 1
ATOM 3766 O O . ILE B 1 65 ? -1.877 -14.742 -3.303 1 97.75 65 ILE B O 1
ATOM 3770 N N . ALA B 1 66 ? -2.102 -16.719 -2.492 1 98.06 66 ALA B N 1
ATOM 3771 C CA . ALA B 1 66 ? -0.687 -17.062 -2.379 1 98.06 66 ALA B CA 1
ATOM 3772 C C . ALA B 1 66 ? -0.001 -16.234 -1.301 1 98.06 66 ALA B C 1
ATOM 3774 O O . ALA B 1 66 ? 1.198 -15.953 -1.39 1 98.06 66 ALA B O 1
ATOM 3775 N N . VAL B 1 67 ? -0.705 -15.82 -0.271 1 98.75 67 VAL B N 1
ATOM 3776 C CA . VAL B 1 67 ? -0.146 -14.898 0.714 1 98.75 67 VAL B CA 1
ATOM 3777 C C . VAL B 1 67 ? 0.381 -15.68 1.914 1 98.75 67 VAL B C 1
ATOM 3779 O O . VAL B 1 67 ? 1.484 -15.414 2.398 1 98.75 67 VAL B O 1
ATOM 3782 N N . THR B 1 68 ? -0.387 -16.641 2.391 1 98.69 68 THR B N 1
ATOM 3783 C CA . THR B 1 68 ? -0.004 -17.375 3.596 1 98.69 68 THR B CA 1
ATOM 3784 C C . THR B 1 68 ? 0.715 -18.672 3.242 1 98.69 68 THR B C 1
ATOM 3786 O O . THR B 1 68 ? 0.25 -19.75 3.586 1 98.69 68 THR B O 1
ATOM 3789 N N . THR B 1 69 ? 1.897 -18.469 2.648 1 98.38 69 THR B N 1
ATOM 3790 C CA . THR B 1 69 ? 2.723 -19.578 2.189 1 98.38 69 THR B CA 1
ATOM 3791 C C . THR B 1 69 ? 3.049 -20.516 3.342 1 98.38 69 THR B C 1
ATOM 3793 O O . THR B 1 69 ? 3.039 -21.75 3.172 1 98.38 69 THR B O 1
ATOM 3796 N N . ILE B 1 70 ? 3.234 -20 4.535 1 98.62 70 ILE B N 1
ATOM 3797 C CA . ILE B 1 70 ? 3.656 -20.844 5.652 1 98.62 70 ILE B CA 1
ATOM 3798 C C . ILE B 1 70 ? 2.461 -21.141 6.555 1 98.62 70 ILE B C 1
ATOM 3800 O O . ILE B 1 70 ? 2.631 -21.547 7.707 1 98.62 70 ILE B O 1
ATOM 3804 N N . GLY B 1 71 ? 1.264 -20.891 6.031 1 98.12 71 GLY B N 1
ATOM 3805 C CA . GLY B 1 71 ? 0.042 -21.125 6.785 1 98.12 71 GLY B CA 1
ATOM 3806 C C . GLY B 1 71 ? -0.399 -19.938 7.609 1 98.12 71 GLY B C 1
ATOM 3807 O O . GLY B 1 71 ? 0.434 -19.219 8.164 1 98.12 71 GLY B O 1
ATOM 3808 N N . ASN B 1 72 ? -1.718 -19.766 7.738 1 98.12 72 ASN B N 1
ATOM 3809 C CA . ASN B 1 72 ? -2.275 -18.703 8.562 1 98.12 72 ASN B CA 1
ATOM 3810 C C . ASN B 1 72 ? -1.886 -18.859 10.031 1 98.12 72 ASN B C 1
ATOM 3812 O O . ASN B 1 72 ? -1.852 -19.984 10.547 1 98.12 72 ASN B O 1
ATOM 3816 N N . SER B 1 73 ? -1.606 -17.719 10.648 1 97.12 73 SER B N 1
ATOM 3817 C CA . SER B 1 73 ? -1.328 -17.656 12.078 1 97.12 73 SER B CA 1
ATOM 3818 C C . SER B 1 73 ? -0.2 -18.609 12.469 1 97.12 73 SER B C 1
ATOM 3820 O O . SER B 1 73 ? -0.336 -19.375 13.414 1 97.12 73 SER B O 1
ATOM 3822 N N . SER B 1 74 ? 0.825 -18.578 11.633 1 97.88 74 SER B N 1
ATOM 3823 C CA . SER B 1 74 ? 1.995 -19.375 11.977 1 97.88 74 SER B CA 1
ATOM 3824 C C . SER B 1 74 ? 2.549 -18.984 13.344 1 97.88 74 SER B C 1
ATOM 3826 O O . SER B 1 74 ? 2.66 -17.797 13.656 1 97.88 74 SER B O 1
ATOM 3828 N N . PRO B 1 75 ? 2.918 -19.953 14.18 1 97.69 75 PRO B N 1
ATOM 3829 C CA . PRO B 1 75 ? 3.244 -19.672 15.578 1 97.69 75 PRO B CA 1
ATOM 3830 C C . PRO B 1 75 ? 4.352 -18.625 15.719 1 97.69 75 PRO B C 1
ATOM 3832 O O . PRO B 1 75 ? 4.219 -17.688 16.516 1 97.69 75 PRO B O 1
ATOM 3835 N N . ARG B 1 76 ? 5.488 -18.766 14.984 1 98.5 76 ARG B N 1
ATOM 3836 C CA . ARG B 1 76 ? 6.594 -17.812 15.086 1 98.5 76 ARG B CA 1
ATOM 3837 C C . ARG B 1 76 ? 6.145 -16.406 14.688 1 98.5 76 ARG B C 1
ATOM 3839 O O . ARG B 1 76 ? 6.594 -15.414 15.273 1 98.5 76 ARG B O 1
ATOM 3846 N N . VAL B 1 77 ? 5.262 -16.281 13.68 1 98.75 77 VAL B N 1
ATOM 3847 C CA . VAL B 1 77 ? 4.746 -14.992 13.227 1 98.75 77 VAL B CA 1
ATOM 3848 C C . VAL B 1 77 ? 3.852 -14.391 14.305 1 98.75 77 VAL B C 1
ATOM 3850 O O . VAL B 1 77 ? 3.969 -13.203 14.617 1 98.75 77 VAL B O 1
ATOM 3853 N N . VAL B 1 78 ? 2.924 -15.227 14.875 1 98.69 78 VAL B N 1
ATOM 3854 C CA . VAL B 1 78 ? 2.02 -14.758 15.922 1 98.69 78 VAL B CA 1
ATOM 3855 C C . VAL B 1 78 ? 2.826 -14.195 17.094 1 98.69 78 VAL B C 1
ATOM 3857 O O . VAL B 1 78 ? 2.553 -13.094 17.562 1 98.69 78 VAL B O 1
ATOM 3860 N N . ASP B 1 79 ? 3.842 -14.914 17.484 1 98.81 79 ASP B N 1
ATOM 3861 C CA . ASP B 1 79 ? 4.664 -14.492 18.609 1 98.81 79 ASP B CA 1
ATOM 3862 C C . ASP B 1 79 ? 5.395 -13.188 18.312 1 98.81 79 ASP B C 1
ATOM 3864 O O . ASP B 1 79 ? 5.445 -12.289 19.156 1 98.81 79 ASP B O 1
ATOM 3868 N N . ALA B 1 80 ? 5.984 -13.07 17.141 1 98.88 80 ALA B N 1
ATOM 3869 C CA . ALA B 1 80 ? 6.75 -11.898 16.734 1 98.88 80 ALA B CA 1
ATOM 3870 C C . ALA B 1 80 ? 5.863 -10.656 16.672 1 98.88 80 ALA B C 1
ATOM 3872 O O . ALA B 1 80 ? 6.258 -9.578 17.141 1 98.88 80 ALA B O 1
ATOM 3873 N N . VAL B 1 81 ? 4.672 -10.797 16.109 1 98.88 81 VAL B N 1
ATOM 3874 C CA . VAL B 1 81 ? 3.738 -9.688 15.961 1 98.88 81 VAL B CA 1
ATOM 3875 C C . VAL B 1 81 ? 3.266 -9.227 17.344 1 98.88 81 VAL B C 1
ATOM 3877 O O . VAL B 1 81 ? 3.227 -8.031 17.625 1 98.88 81 VAL B O 1
ATOM 3880 N N . ARG B 1 82 ? 2.908 -10.203 18.203 1 98.81 82 ARG B N 1
ATOM 3881 C CA . ARG B 1 82 ? 2.436 -9.891 19.547 1 98.81 82 ARG B CA 1
ATOM 3882 C C . ARG B 1 82 ? 3.5 -9.133 20.344 1 98.81 82 ARG B C 1
ATOM 3884 O O . ARG B 1 82 ? 3.186 -8.188 21.062 1 98.81 82 ARG B O 1
ATOM 3891 N N . ALA B 1 83 ? 4.746 -9.523 20.172 1 98.75 83 ALA B N 1
ATOM 3892 C CA . ALA B 1 83 ? 5.84 -8.859 20.875 1 98.75 83 ALA B CA 1
ATOM 3893 C C . ALA B 1 83 ? 6.051 -7.445 20.344 1 98.75 83 ALA B C 1
ATOM 3895 O O . ALA B 1 83 ? 6.168 -6.496 21.125 1 98.75 83 ALA B O 1
ATOM 3896 N N . GLN B 1 84 ? 6.062 -7.258 19.078 1 98.75 84 GLN B N 1
ATOM 3897 C CA . GLN B 1 84 ? 6.41 -5.98 18.453 1 98.75 84 GLN B CA 1
ATOM 3898 C C . GLN B 1 84 ? 5.332 -4.934 18.719 1 98.75 84 GLN B C 1
ATOM 3900 O O . GLN B 1 84 ? 5.637 -3.773 18.984 1 98.75 84 GLN B O 1
ATOM 3905 N N . VAL B 1 85 ? 4.023 -5.297 18.594 1 98.69 85 VAL B N 1
ATOM 3906 C CA . VAL B 1 85 ? 2.934 -4.332 18.703 1 98.69 85 VAL B CA 1
ATOM 3907 C C . VAL B 1 85 ? 2.912 -3.719 20.094 1 98.69 85 VAL B C 1
ATOM 3909 O O . VAL B 1 85 ? 2.473 -2.58 20.281 1 98.69 85 VAL B O 1
ATOM 3912 N N . ALA B 1 86 ? 3.465 -4.426 21.062 1 98 86 ALA B N 1
ATOM 3913 C CA . ALA B 1 86 ? 3.498 -3.953 22.453 1 98 86 ALA B CA 1
ATOM 3914 C C . ALA B 1 86 ? 4.621 -2.941 22.656 1 98 86 ALA B C 1
ATOM 3916 O O . ALA B 1 86 ? 4.559 -2.113 23.562 1 98 86 ALA B O 1
ATOM 3917 N N . GLU B 1 87 ? 5.719 -3 21.844 1 98.31 87 GLU B N 1
ATOM 3918 C CA . GLU B 1 87 ? 6.844 -2.078 21.969 1 98.31 87 GLU B CA 1
ATOM 3919 C C . GLU B 1 87 ? 6.535 -0.741 21.297 1 98.31 87 GLU B C 1
ATOM 3921 O O . GLU B 1 87 ? 6.758 0.319 21.891 1 98.31 87 GLU B O 1
ATOM 3926 N N . PHE B 1 88 ? 6.137 -0.76 20.109 1 98.5 88 PHE B N 1
ATOM 3927 C CA . PHE B 1 88 ? 5.645 0.385 19.344 1 98.5 88 PHE B CA 1
ATOM 3928 C C . PHE B 1 88 ? 5.016 -0.064 18.031 1 98.5 88 PHE B C 1
ATOM 3930 O O . PHE B 1 88 ? 5.406 -1.09 17.469 1 98.5 88 PHE B O 1
ATOM 3937 N N . THR B 1 89 ? 4.078 0.706 17.547 1 98.62 89 THR B N 1
ATOM 3938 C CA . THR B 1 89 ? 3.354 0.355 16.328 1 98.62 89 THR B CA 1
ATOM 3939 C C . THR B 1 89 ? 3.93 1.091 15.125 1 98.62 89 THR B C 1
ATOM 3941 O O . THR B 1 89 ? 3.854 0.6 13.992 1 98.62 89 THR B O 1
ATOM 3944 N N . HIS B 1 90 ? 4.449 2.336 15.312 1 98.69 90 HIS B N 1
ATOM 3945 C CA . HIS B 1 90 ? 4.934 3.094 14.164 1 98.69 90 HIS B CA 1
ATOM 3946 C C . HIS B 1 90 ? 5.727 4.316 14.609 1 98.69 90 HIS B C 1
ATOM 3948 O O . HIS B 1 90 ? 5.281 5.074 15.477 1 98.69 90 HIS B O 1
ATOM 3954 N N . THR B 1 91 ? 6.902 4.566 14.031 1 98.38 91 THR B N 1
ATOM 3955 C CA . THR B 1 91 ? 7.664 5.797 14.219 1 98.38 91 THR B CA 1
ATOM 3956 C C . THR B 1 91 ? 8.133 6.355 12.883 1 98.38 91 THR B C 1
ATOM 3958 O O . THR B 1 91 ? 8.758 7.414 12.828 1 98.38 91 THR B O 1
ATOM 3961 N N . CYS B 1 92 ? 7.672 5.648 11.75 1 98.19 92 CYS B N 1
ATOM 3962 C CA . CYS B 1 92 ? 8.078 5.969 10.391 1 98.19 92 CYS B CA 1
ATOM 3963 C C . CYS B 1 92 ? 9.586 5.809 10.219 1 98.19 92 CYS B C 1
ATOM 3965 O O . CYS B 1 92 ? 10.359 6.648 10.68 1 98.19 92 CYS B O 1
ATOM 3967 N N . PHE B 1 93 ? 10.016 4.867 9.523 1 98.56 93 PHE B N 1
ATOM 3968 C CA . PHE B 1 93 ? 11.43 4.535 9.383 1 98.56 93 PHE B CA 1
ATOM 3969 C C . PHE B 1 93 ? 12.219 5.738 8.875 1 98.56 93 PHE B C 1
ATOM 3971 O O . PHE B 1 93 ? 13.367 5.934 9.266 1 98.56 93 PHE B O 1
ATOM 3978 N N . MET B 1 94 ? 11.625 6.562 8.07 1 97.56 94 MET B N 1
ATOM 3979 C CA . MET B 1 94 ? 12.281 7.711 7.453 1 97.56 94 MET B CA 1
ATOM 3980 C C . MET B 1 94 ? 12.484 8.828 8.469 1 97.56 94 MET B C 1
ATOM 3982 O O . MET B 1 94 ? 13.25 9.758 8.227 1 97.56 94 MET B O 1
ATOM 3986 N N . VAL B 1 95 ? 11.773 8.766 9.633 1 97.56 95 VAL B N 1
ATOM 3987 C CA . VAL B 1 95 ? 11.883 9.797 10.664 1 97.56 95 VAL B CA 1
ATOM 3988 C C . VAL B 1 95 ? 12.773 9.297 11.797 1 97.56 95 VAL B C 1
ATOM 3990 O O . VAL B 1 95 ? 13.898 9.773 11.969 1 97.56 95 VAL B O 1
ATOM 3993 N N . THR B 1 96 ? 12.344 8.305 12.508 1 98 96 THR B N 1
ATOM 3994 C CA . THR B 1 96 ? 13.055 7.605 13.57 1 98 96 THR B CA 1
ATOM 3995 C C . THR B 1 96 ? 13.109 6.105 13.297 1 98 96 THR B C 1
ATOM 3997 O O . THR B 1 96 ? 12.203 5.367 13.68 1 98 96 THR B O 1
ATOM 4000 N N . PRO B 1 97 ? 14.18 5.672 12.719 1 98.38 97 PRO B N 1
ATOM 4001 C CA . PRO B 1 97 ? 14.258 4.293 12.227 1 98.38 97 PRO B CA 1
ATOM 4002 C C . PRO B 1 97 ? 14.242 3.266 13.359 1 98.38 97 PRO B C 1
ATOM 4004 O O . PRO B 1 97 ? 14.32 3.633 14.531 1 98.38 97 PRO B O 1
ATOM 4007 N N . TYR B 1 98 ? 14.125 2.037 13.039 1 98.69 98 TYR B N 1
ATOM 4008 C CA . TYR B 1 98 ? 14.117 0.895 13.945 1 98.69 98 TYR B CA 1
ATOM 4009 C C . TYR B 1 98 ? 14.844 -0.295 13.328 1 98.69 98 TYR B C 1
ATOM 4011 O O . TYR B 1 98 ? 14.945 -0.406 12.109 1 98.69 98 TYR B O 1
ATOM 4019 N N . GLU B 1 99 ? 15.328 -1.146 14.109 1 98.75 99 GLU B N 1
ATOM 4020 C CA . GLU B 1 99 ? 16.25 -2.199 13.695 1 98.75 99 GLU B CA 1
ATOM 4021 C C . GLU B 1 99 ? 15.555 -3.225 12.805 1 98.75 99 GLU B C 1
ATOM 4023 O O . GLU B 1 99 ? 16.172 -3.793 11.898 1 98.75 99 GLU B O 1
ATOM 4028 N N . GLN B 1 100 ? 14.281 -3.457 13 1 98.62 100 GLN B N 1
ATOM 4029 C CA . GLN B 1 100 ? 13.547 -4.488 12.273 1 98.62 100 GLN B CA 1
ATOM 4030 C C . GLN B 1 100 ? 13.594 -4.238 10.766 1 98.62 100 GLN B C 1
ATOM 4032 O O . GLN B 1 100 ? 13.703 -5.184 9.977 1 98.62 100 GLN B O 1
ATOM 4037 N N . TYR B 1 101 ? 13.516 -2.979 10.383 1 98.88 101 TYR B N 1
ATOM 4038 C CA . TYR B 1 101 ? 13.609 -2.629 8.969 1 98.88 101 TYR B CA 1
ATOM 4039 C C . TYR B 1 101 ? 14.953 -3.053 8.391 1 98.88 101 TYR B C 1
ATOM 4041 O O . TYR B 1 101 ? 15.016 -3.637 7.305 1 98.88 101 TYR B O 1
ATOM 4049 N N . VAL B 1 102 ? 15.977 -2.777 9.078 1 98.88 102 VAL B N 1
ATOM 4050 C CA . VAL B 1 102 ? 17.344 -3.084 8.664 1 98.88 102 VAL B CA 1
ATOM 4051 C C . VAL B 1 102 ? 17.531 -4.598 8.578 1 98.88 102 VAL B C 1
ATOM 4053 O O . VAL B 1 102 ? 18.094 -5.109 7.605 1 98.88 102 VAL B O 1
ATOM 4056 N N . ALA B 1 103 ? 17.016 -5.281 9.594 1 98.94 103 ALA B N 1
ATOM 4057 C CA . ALA B 1 103 ? 17.156 -6.734 9.648 1 98.94 103 ALA B CA 1
ATOM 4058 C C . ALA B 1 103 ? 16.438 -7.395 8.477 1 98.94 103 ALA B C 1
ATOM 4060 O O . ALA B 1 103 ? 16.953 -8.352 7.887 1 98.94 103 ALA B O 1
ATOM 4061 N N . VAL B 1 104 ? 15.266 -6.926 8.125 1 98.94 104 VAL B N 1
ATOM 4062 C CA . VAL B 1 104 ? 14.555 -7.461 6.965 1 98.94 104 VAL B CA 1
ATOM 4063 C C . VAL B 1 104 ? 15.359 -7.199 5.695 1 98.94 104 VAL B C 1
ATOM 4065 O O . VAL B 1 104 ? 15.492 -8.086 4.848 1 98.94 104 VAL B O 1
ATOM 4068 N N . ALA B 1 105 ? 15.852 -5.969 5.543 1 98.94 105 ALA B N 1
ATOM 4069 C CA . ALA B 1 105 ? 16.672 -5.641 4.375 1 98.94 105 ALA B CA 1
ATOM 4070 C C . ALA B 1 105 ? 17.875 -6.562 4.273 1 98.94 105 ALA B C 1
ATOM 4072 O O . ALA B 1 105 ? 18.219 -7.043 3.189 1 98.94 105 ALA B O 1
ATOM 4073 N N . GLU B 1 106 ? 18.547 -6.809 5.395 1 98.94 106 GLU B N 1
ATOM 4074 C CA . GLU B 1 106 ? 19.703 -7.699 5.422 1 98.94 106 GLU B CA 1
ATOM 4075 C C . GLU B 1 106 ? 19.328 -9.109 4.973 1 98.94 106 GLU B C 1
ATOM 4077 O O . GLU B 1 106 ? 20.047 -9.727 4.188 1 98.94 106 GLU B O 1
ATOM 4082 N N . GLU B 1 107 ? 18.25 -9.625 5.461 1 98.94 107 GLU B N 1
ATOM 4083 C CA . GLU B 1 107 ? 17.812 -10.953 5.074 1 98.94 107 GLU B CA 1
ATOM 4084 C C . GLU B 1 107 ? 17.453 -11.016 3.59 1 98.94 107 GLU B C 1
ATOM 4086 O O . GLU B 1 107 ? 17.797 -11.984 2.906 1 98.94 107 GLU B O 1
ATOM 4091 N N . LEU B 1 108 ? 16.766 -10.016 3.09 1 98.94 108 LEU B N 1
ATOM 4092 C CA . LEU B 1 108 ? 16.406 -9.992 1.677 1 98.94 108 LEU B CA 1
ATOM 4093 C C . LEU B 1 108 ? 17.656 -9.898 0.798 1 98.94 108 LEU B C 1
ATOM 4095 O O . LEU B 1 108 ? 17.719 -10.539 -0.25 1 98.94 108 LEU B O 1
ATOM 4099 N N . ASN B 1 109 ? 18.578 -9.055 1.239 1 98.88 109 ASN B N 1
ATOM 4100 C CA . ASN B 1 109 ? 19.844 -8.984 0.516 1 98.88 109 ASN B CA 1
ATOM 4101 C C . ASN B 1 109 ? 20.531 -10.352 0.453 1 98.88 109 ASN B C 1
ATOM 4103 O O . ASN B 1 109 ? 21.156 -10.695 -0.554 1 98.88 109 ASN B O 1
ATOM 4107 N N . ARG B 1 110 ? 20.453 -11.07 1.488 1 98.56 110 ARG B N 1
ATOM 4108 C CA . ARG B 1 110 ? 21.094 -12.375 1.595 1 98.56 110 ARG B CA 1
ATOM 4109 C C . ARG B 1 110 ? 20.422 -13.398 0.688 1 98.56 110 ARG B C 1
ATOM 4111 O O . ARG B 1 110 ? 21.109 -14.141 -0.029 1 98.56 110 ARG B O 1
ATOM 4118 N N . ILE B 1 111 ? 19.094 -13.422 0.639 1 98.31 111 ILE B N 1
ATOM 4119 C CA . ILE B 1 111 ? 18.422 -14.562 0.036 1 98.31 111 ILE B CA 1
ATOM 4120 C C . ILE B 1 111 ? 18.125 -14.273 -1.436 1 98.31 111 ILE B C 1
ATOM 4122 O O . ILE B 1 111 ? 17.844 -15.188 -2.211 1 98.31 111 ILE B O 1
ATOM 4126 N N . THR B 1 112 ? 18.094 -13 -1.842 1 97.94 112 THR B N 1
ATOM 4127 C CA . THR B 1 112 ? 17.844 -12.648 -3.234 1 97.94 112 THR B CA 1
ATOM 4128 C C . THR B 1 112 ? 18.984 -13.125 -4.125 1 97.94 112 THR B C 1
ATOM 4130 O O . THR B 1 112 ? 20.156 -12.961 -3.783 1 97.94 112 THR B O 1
ATOM 4133 N N . PRO B 1 113 ? 18.703 -13.68 -5.289 1 96.62 113 PRO B N 1
ATOM 4134 C CA . PRO B 1 113 ? 19.734 -14.227 -6.172 1 96.62 113 PRO B CA 1
ATOM 4135 C C . PRO B 1 113 ? 20.766 -13.18 -6.582 1 96.62 113 PRO B C 1
ATOM 4137 O O . PRO B 1 113 ? 20.422 -12.023 -6.836 1 96.62 113 PRO B O 1
ATOM 4140 N N . GLY B 1 114 ? 22.031 -13.633 -6.707 1 93.25 114 GLY B N 1
ATOM 4141 C CA . GLY B 1 114 ? 23.141 -12.781 -7.105 1 93.25 114 GLY B CA 1
ATOM 4142 C C . GLY B 1 114 ? 24.219 -12.664 -6.043 1 93.25 114 GLY B C 1
ATOM 4143 O O . GLY B 1 114 ? 23.906 -12.641 -4.848 1 93.25 114 GLY B O 1
ATOM 4144 N N . ALA B 1 115 ? 25.469 -12.609 -6.414 1 89.69 115 ALA B N 1
ATOM 4145 C CA . ALA B 1 115 ? 26.578 -12.641 -5.469 1 89.69 115 ALA B CA 1
ATOM 4146 C C . ALA B 1 115 ? 27.062 -11.234 -5.129 1 89.69 115 ALA B C 1
ATOM 4148 O O . ALA B 1 115 ? 27.781 -11.039 -4.148 1 89.69 115 ALA B O 1
ATOM 4149 N N . GLY B 1 116 ? 26.625 -10.258 -5.832 1 94.94 116 GLY B N 1
ATOM 4150 C CA . GLY B 1 116 ? 27.078 -8.898 -5.594 1 94.94 116 GLY B CA 1
ATOM 4151 C C . GLY B 1 116 ? 26.359 -8.227 -4.445 1 94.94 116 GLY B C 1
ATOM 4152 O O . GLY B 1 116 ? 25.453 -8.805 -3.844 1 94.94 116 GLY B O 1
ATOM 4153 N N . GLU B 1 117 ? 26.844 -6.996 -4.125 1 98.06 117 GLU B N 1
ATOM 4154 C CA . GLU B 1 117 ? 26.203 -6.191 -3.088 1 98.06 117 GLU B CA 1
ATOM 4155 C C . GLU B 1 117 ? 24.781 -5.797 -3.494 1 98.06 117 GLU B C 1
ATOM 4157 O O . GLU B 1 117 ? 24.547 -5.43 -4.645 1 98.06 117 GLU B O 1
ATOM 4162 N N . LYS B 1 118 ? 23.922 -5.902 -2.572 1 98.81 118 LYS B N 1
ATOM 4163 C CA . LYS B 1 118 ? 22.531 -5.578 -2.826 1 98.81 118 LYS B CA 1
ATOM 4164 C C . LYS B 1 118 ? 22 -4.578 -1.802 1 98.81 118 LYS B C 1
ATOM 4166 O O . LYS B 1 118 ? 22.609 -4.379 -0.748 1 98.81 118 LYS B O 1
ATOM 4171 N N . ARG B 1 119 ? 20.953 -3.854 -2.123 1 98.94 119 ARG B N 1
ATOM 4172 C CA . ARG B 1 119 ? 20.172 -2.977 -1.255 1 98.94 119 ARG B CA 1
ATOM 4173 C C . ARG B 1 119 ? 18.688 -3.283 -1.359 1 98.94 119 ARG B C 1
ATOM 4175 O O . ARG B 1 119 ? 18.234 -3.85 -2.355 1 98.94 119 ARG B O 1
ATOM 4182 N N . THR B 1 120 ? 18.016 -2.922 -0.327 1 98.94 120 THR B N 1
ATOM 4183 C CA . THR B 1 120 ? 16.594 -3.184 -0.257 1 98.94 120 THR B CA 1
ATOM 4184 C C . THR B 1 120 ? 15.828 -1.931 0.176 1 98.94 120 THR B C 1
ATOM 4186 O O . THR B 1 120 ? 16.344 -1.135 0.969 1 98.94 120 THR B O 1
ATOM 4189 N N . VAL B 1 121 ? 14.648 -1.734 -0.37 1 98.94 121 VAL B N 1
ATOM 4190 C CA . VAL B 1 121 ? 13.656 -0.807 0.16 1 98.94 121 VAL B CA 1
ATOM 4191 C C . VAL B 1 121 ? 12.344 -1.545 0.417 1 98.94 121 VAL B C 1
ATOM 4193 O O . VAL B 1 121 ? 11.961 -2.436 -0.347 1 98.94 121 VAL B O 1
ATOM 4196 N N . LEU B 1 122 ? 11.648 -1.181 1.493 1 98.94 122 LEU B N 1
ATOM 4197 C CA . LEU B 1 122 ? 10.43 -1.874 1.887 1 98.94 122 LEU B CA 1
ATOM 4198 C C . LEU B 1 122 ? 9.203 -0.992 1.655 1 98.94 122 LEU B C 1
ATOM 4200 O O . LEU B 1 122 ? 9.273 0.227 1.83 1 98.94 122 LEU B O 1
ATOM 4204 N N . PHE B 1 123 ? 8.078 -1.625 1.273 1 98.81 123 PHE B N 1
ATOM 4205 C CA . PHE B 1 123 ? 6.785 -1 1.026 1 98.81 123 PHE B CA 1
ATOM 4206 C C . PHE B 1 123 ? 5.652 -1.867 1.564 1 98.81 123 PHE B C 1
ATOM 4208 O O . PHE B 1 123 ? 5.879 -2.746 2.396 1 98.81 123 PHE B O 1
ATOM 4215 N N . ASN B 1 124 ? 4.336 -1.66 1.073 1 98.56 124 ASN B N 1
ATOM 4216 C CA . ASN B 1 124 ? 3.201 -2.344 1.684 1 98.56 124 ASN B CA 1
ATOM 4217 C C . ASN B 1 124 ? 2.643 -3.43 0.768 1 98.56 124 ASN B C 1
ATOM 4219 O O . ASN B 1 124 ? 2.164 -4.461 1.242 1 98.56 124 ASN B O 1
ATOM 4223 N N . SER B 1 125 ? 2.623 -3.18 -0.532 1 98.5 125 SER B N 1
ATOM 4224 C CA . SER B 1 125 ? 1.941 -4.074 -1.464 1 98.5 125 SER B CA 1
ATOM 4225 C C . SER B 1 125 ? 2.807 -4.359 -2.688 1 98.5 125 SER B C 1
ATOM 4227 O O . SER B 1 125 ? 3.773 -3.643 -2.951 1 98.5 125 SER B O 1
ATOM 4229 N N . GLY B 1 126 ? 2.461 -5.414 -3.412 1 98.69 126 GLY B N 1
ATOM 4230 C CA . GLY B 1 126 ? 3.146 -5.699 -4.66 1 98.69 126 GLY B CA 1
ATOM 4231 C C . GLY B 1 126 ? 3.084 -4.555 -5.652 1 98.69 126 GLY B C 1
ATOM 4232 O O . GLY B 1 126 ? 4.062 -4.273 -6.352 1 98.69 126 GLY B O 1
ATOM 4233 N N . ALA B 1 127 ? 1.898 -3.875 -5.727 1 98.75 127 ALA B N 1
ATOM 4234 C CA . ALA B 1 127 ? 1.751 -2.723 -6.613 1 98.75 127 ALA B CA 1
ATOM 4235 C C . ALA B 1 127 ? 2.766 -1.636 -6.273 1 98.75 127 ALA B C 1
ATOM 4237 O O . ALA B 1 127 ? 3.371 -1.042 -7.172 1 98.75 127 ALA B O 1
ATOM 4238 N N . GLU B 1 128 ? 2.979 -1.391 -5 1 98.69 128 GLU B N 1
ATOM 4239 C CA . GLU B 1 128 ? 3.947 -0.378 -4.59 1 98.69 128 GLU B CA 1
ATOM 4240 C C . GLU B 1 128 ? 5.375 -0.821 -4.902 1 98.69 128 GLU B C 1
ATOM 4242 O O . GLU B 1 128 ? 6.219 0.001 -5.258 1 98.69 128 GLU B O 1
ATOM 4247 N N . ALA B 1 129 ? 5.656 -2.09 -4.715 1 98.88 129 ALA B N 1
ATOM 4248 C CA . ALA B 1 129 ? 6.977 -2.592 -5.082 1 98.88 129 ALA B CA 1
ATOM 4249 C C . ALA B 1 129 ? 7.234 -2.41 -6.578 1 98.88 129 ALA B C 1
ATOM 4251 O O . ALA B 1 129 ? 8.305 -1.953 -6.977 1 98.88 129 ALA B O 1
ATOM 4252 N N . VAL B 1 130 ? 6.246 -2.725 -7.406 1 98.94 130 VAL B N 1
ATOM 4253 C CA . VAL B 1 130 ? 6.352 -2.602 -8.859 1 98.94 130 VAL B CA 1
ATOM 4254 C C . VAL B 1 130 ? 6.551 -1.135 -9.234 1 98.94 130 VAL B C 1
ATOM 4256 O O . VAL B 1 130 ? 7.426 -0.81 -10.047 1 98.94 130 VAL B O 1
ATOM 4259 N N . GLU B 1 131 ? 5.73 -0.259 -8.617 1 98.75 131 GLU B N 1
ATOM 4260 C CA . GLU B 1 131 ? 5.867 1.18 -8.82 1 98.75 131 GLU B CA 1
ATOM 4261 C C . GLU B 1 131 ? 7.293 1.646 -8.539 1 98.75 131 GLU B C 1
ATOM 4263 O O . GLU B 1 131 ? 7.867 2.404 -9.32 1 98.75 131 GLU B O 1
ATOM 4268 N N . ASN B 1 132 ? 7.852 1.189 -7.496 1 98.88 132 ASN B N 1
ATOM 4269 C CA . ASN B 1 132 ? 9.148 1.695 -7.066 1 98.88 132 ASN B CA 1
ATOM 4270 C C . ASN B 1 132 ? 10.289 1.026 -7.828 1 98.88 132 ASN B C 1
ATOM 4272 O O . ASN B 1 132 ? 11.328 1.645 -8.062 1 98.88 132 ASN B O 1
ATOM 4276 N N . ALA B 1 133 ? 10.102 -0.234 -8.242 1 98.94 133 ALA B N 1
ATOM 4277 C CA . ALA B 1 133 ? 11.094 -0.853 -9.117 1 98.94 133 ALA B CA 1
ATOM 4278 C C . ALA B 1 133 ? 11.25 -0.067 -10.414 1 98.94 133 ALA B C 1
ATOM 4280 O O . ALA B 1 133 ? 12.359 0.134 -10.898 1 98.94 133 ALA B O 1
ATOM 4281 N N . VAL B 1 134 ? 10.156 0.368 -10.977 1 98.94 134 VAL B N 1
ATOM 4282 C CA . VAL B 1 134 ? 10.172 1.165 -12.203 1 98.94 134 VAL B CA 1
ATOM 4283 C C . VAL B 1 134 ? 10.836 2.514 -11.93 1 98.94 134 VAL B C 1
ATOM 4285 O O . VAL B 1 134 ? 11.648 2.986 -12.727 1 98.94 134 VAL B O 1
ATOM 4288 N N . LYS B 1 135 ? 10.539 3.15 -10.766 1 98.69 135 LYS B N 1
ATOM 4289 C CA . LYS B 1 135 ? 11.203 4.391 -10.375 1 98.69 135 LYS B CA 1
ATOM 4290 C C . LYS B 1 135 ? 12.719 4.227 -10.352 1 98.69 135 LYS B C 1
ATOM 4292 O O . LYS B 1 135 ? 13.445 5.062 -10.891 1 98.69 135 LYS B O 1
ATOM 4297 N N . VAL B 1 136 ? 13.156 3.193 -9.727 1 98.88 136 VAL B N 1
ATOM 4298 C CA . VAL B 1 136 ? 14.578 2.926 -9.57 1 98.88 136 VAL B CA 1
ATOM 4299 C C . VAL B 1 136 ? 15.227 2.721 -10.938 1 98.88 136 VAL B C 1
ATOM 4301 O O . VAL B 1 136 ? 16.281 3.279 -11.219 1 98.88 136 VAL B O 1
ATOM 4304 N N . ALA B 1 137 ? 14.547 1.951 -11.797 1 98.94 137 ALA B N 1
ATOM 4305 C CA . ALA B 1 137 ? 15.078 1.671 -13.125 1 98.94 137 ALA B CA 1
ATOM 4306 C C . ALA B 1 137 ? 15.195 2.949 -13.953 1 98.94 137 ALA B C 1
ATOM 4308 O O . ALA B 1 137 ? 16.203 3.176 -14.617 1 98.94 137 ALA B O 1
ATOM 4309 N N . ARG B 1 138 ? 14.18 3.777 -13.93 1 98.88 138 ARG B N 1
ATOM 4310 C CA . ARG B 1 138 ? 14.195 5.035 -14.672 1 98.88 138 ARG B CA 1
ATOM 4311 C C . ARG B 1 138 ? 15.289 5.965 -14.156 1 98.88 138 ARG B C 1
ATOM 4313 O O . ARG B 1 138 ? 15.984 6.605 -14.945 1 98.88 138 ARG B O 1
ATOM 4320 N N . SER B 1 139 ? 15.383 6.043 -12.859 1 98.69 139 SER B N 1
ATOM 4321 C CA . SER B 1 139 ? 16.422 6.879 -12.266 1 98.69 139 SER B CA 1
ATOM 4322 C C . SER B 1 139 ? 17.812 6.391 -12.672 1 98.69 139 SER B C 1
ATOM 4324 O O . SER B 1 139 ? 18.719 7.195 -12.898 1 98.69 139 SER B O 1
ATOM 4326 N N . PHE B 1 140 ? 18.047 5.09 -12.711 1 98.81 140 PHE B N 1
ATOM 4327 C CA . PHE B 1 140 ? 19.344 4.484 -13 1 98.81 140 PHE B CA 1
ATOM 4328 C C . PHE B 1 140 ? 19.719 4.691 -14.469 1 98.81 140 PHE B C 1
ATOM 4330 O O . PHE B 1 140 ? 20.859 5.047 -14.781 1 98.81 140 PHE B O 1
ATOM 4337 N N . THR B 1 141 ? 18.734 4.516 -15.367 1 98.75 141 THR B N 1
ATOM 4338 C CA . THR B 1 141 ? 19.031 4.48 -16.797 1 98.75 141 THR B CA 1
ATOM 4339 C C . THR B 1 141 ? 18.844 5.859 -17.422 1 98.75 141 THR B C 1
ATOM 4341 O O . THR B 1 141 ? 19.422 6.148 -18.484 1 98.75 141 THR B O 1
ATOM 4344 N N . GLY B 1 142 ? 17.984 6.672 -16.781 1 98.44 142 GLY B N 1
ATOM 4345 C CA . GLY B 1 142 ? 17.609 7.941 -17.391 1 98.44 142 GLY B CA 1
ATOM 4346 C C . GLY B 1 142 ? 16.641 7.793 -18.547 1 98.44 142 GLY B C 1
ATOM 4347 O O . GLY B 1 142 ? 16.453 8.734 -19.328 1 98.44 142 GLY B O 1
ATOM 4348 N N . LYS B 1 143 ? 16.047 6.582 -18.812 1 98.69 143 LYS B N 1
ATOM 4349 C CA . LYS B 1 143 ? 15.164 6.262 -19.922 1 98.69 143 LYS B CA 1
ATOM 4350 C C . LYS B 1 143 ? 13.719 6.145 -19.453 1 98.69 143 LYS B C 1
ATOM 4352 O O . LYS B 1 143 ? 13.461 5.793 -18.297 1 98.69 143 LYS B O 1
ATOM 4357 N N . PRO B 1 144 ? 12.719 6.398 -20.281 1 98.5 144 PRO B N 1
ATOM 4358 C CA . PRO B 1 144 ? 11.336 6.492 -19.797 1 98.5 144 PRO B CA 1
ATOM 4359 C C . PRO B 1 144 ? 10.555 5.191 -19.969 1 98.5 144 PRO B C 1
ATOM 4361 O O . PRO B 1 144 ? 9.648 4.895 -19.188 1 98.5 144 PRO B O 1
ATOM 4364 N N . ALA B 1 145 ? 10.805 4.336 -20.984 1 98.81 145 ALA B N 1
ATOM 4365 C CA . ALA B 1 145 ? 9.914 3.262 -21.422 1 98.81 145 ALA B CA 1
ATOM 4366 C C . ALA B 1 145 ? 10.078 2.025 -20.547 1 98.81 145 ALA B C 1
ATOM 4368 O O . ALA B 1 145 ? 11.164 1.762 -20.031 1 98.81 145 ALA B O 1
ATOM 4369 N N . VAL B 1 146 ? 9.047 1.308 -20.406 1 98.94 146 VAL B N 1
ATOM 4370 C CA . VAL B 1 146 ? 9.016 0.021 -19.703 1 98.94 146 VAL B CA 1
ATOM 4371 C C . VAL B 1 146 ? 8.25 -1 -20.547 1 98.94 146 VAL B C 1
ATOM 4373 O O . VAL B 1 146 ? 7.211 -0.68 -21.125 1 98.94 146 VAL B O 1
ATOM 4376 N N . VAL B 1 147 ? 8.758 -2.191 -20.672 1 98.94 147 VAL B N 1
ATOM 4377 C CA . VAL B 1 147 ? 8.055 -3.262 -21.375 1 98.94 147 VAL B CA 1
ATOM 4378 C C . VAL B 1 147 ? 7.535 -4.285 -20.359 1 98.94 147 VAL B C 1
ATOM 4380 O O . VAL B 1 147 ? 8.281 -4.746 -19.5 1 98.94 147 VAL B O 1
ATOM 4383 N N . ALA B 1 148 ? 6.254 -4.57 -20.422 1 98.88 148 ALA B N 1
ATOM 4384 C CA . ALA B 1 148 ? 5.617 -5.707 -19.75 1 98.88 148 ALA B CA 1
ATOM 4385 C C . ALA B 1 148 ? 5.148 -6.738 -20.781 1 98.88 148 ALA B C 1
ATOM 4387 O O . ALA B 1 148 ? 5.449 -6.629 -21.969 1 98.88 148 ALA B O 1
ATOM 4388 N N . PHE B 1 149 ? 4.43 -7.777 -20.328 1 98.94 149 PHE B N 1
ATOM 4389 C CA . PHE B 1 149 ? 4.172 -8.898 -21.234 1 98.94 149 PHE B CA 1
ATOM 4390 C C . PHE B 1 149 ? 2.68 -9.195 -21.312 1 98.94 149 PHE B C 1
ATOM 4392 O O . PHE B 1 149 ? 1.919 -8.82 -20.406 1 98.94 149 PHE B O 1
ATOM 4399 N N . ASN B 1 150 ? 2.281 -9.898 -22.391 1 98.38 150 ASN B N 1
ATOM 4400 C CA . ASN B 1 150 ? 0.948 -10.484 -22.422 1 98.38 150 ASN B CA 1
ATOM 4401 C C . ASN B 1 150 ? 0.695 -11.375 -21.219 1 98.38 150 ASN B C 1
ATOM 4403 O O . ASN B 1 150 ? 1.624 -11.977 -20.672 1 98.38 150 ASN B O 1
ATOM 4407 N N . HIS B 1 151 ? -0.555 -11.367 -20.672 1 98.31 151 HIS B N 1
ATOM 4408 C CA . HIS B 1 151 ? -1.004 -12.227 -19.578 1 98.31 151 HIS B CA 1
ATOM 4409 C C . HIS B 1 151 ? -0.465 -11.734 -18.25 1 98.31 151 HIS B C 1
ATOM 4411 O O . HIS B 1 151 ? -0.723 -12.344 -17.203 1 98.31 151 HIS B O 1
ATOM 4417 N N . ALA B 1 152 ? 0.224 -10.562 -18.281 1 98.62 152 ALA B N 1
ATOM 4418 C CA . ALA B 1 152 ? 0.88 -10.086 -17.062 1 98.62 152 ALA B CA 1
ATOM 4419 C C . ALA B 1 152 ? -0.13 -9.469 -16.094 1 98.62 152 ALA B C 1
ATOM 4421 O O . ALA B 1 152 ? -1.151 -8.93 -16.516 1 98.62 152 ALA B O 1
ATOM 4422 N N . TYR B 1 153 ? 0.098 -9.57 -14.859 1 98.56 153 TYR B N 1
ATOM 4423 C CA . TYR B 1 153 ? -0.545 -8.844 -13.773 1 98.56 153 TYR B CA 1
ATOM 4424 C C . TYR B 1 153 ? 0.49 -8.219 -12.844 1 98.56 153 TYR B C 1
ATOM 4426 O O . TYR B 1 153 ? 1.315 -8.93 -12.258 1 98.56 153 TYR B O 1
ATOM 4434 N N . HIS B 1 154 ? 0.411 -6.871 -12.656 1 98.88 154 HIS B N 1
ATOM 4435 C CA . HIS B 1 154 ? 1.426 -6.195 -11.859 1 98.88 154 HIS B CA 1
ATOM 4436 C C . HIS B 1 154 ? 0.788 -5.297 -10.805 1 98.88 154 HIS B C 1
ATOM 4438 O O . HIS B 1 154 ? 1.48 -4.52 -10.141 1 98.88 154 HIS B O 1
ATOM 4444 N N . GLY B 1 155 ? -0.492 -5.332 -10.656 1 98.12 155 GLY B N 1
ATOM 4445 C CA . GLY B 1 155 ? -1.137 -4.578 -9.594 1 98.12 155 GLY B CA 1
ATOM 4446 C C . GLY B 1 155 ? -2.229 -3.65 -10.102 1 98.12 155 GLY B C 1
ATOM 4447 O O . GLY B 1 155 ? -2.625 -3.725 -11.266 1 98.12 155 GLY B O 1
ATOM 4448 N N . ARG B 1 156 ? -2.742 -2.768 -9.164 1 97.94 156 ARG B N 1
ATOM 4449 C CA . ARG B 1 156 ? -3.977 -2.059 -9.484 1 97.94 156 ARG B CA 1
ATOM 4450 C C . ARG B 1 156 ? -3.809 -0.554 -9.289 1 97.94 156 ARG B C 1
ATOM 4452 O O . ARG B 1 156 ? -4.789 0.191 -9.289 1 97.94 156 ARG B O 1
ATOM 4459 N N . THR B 1 157 ? -2.6 -0.013 -9.031 1 98.44 157 THR B N 1
ATOM 4460 C CA . THR B 1 157 ? -2.34 1.418 -9.148 1 98.44 157 THR B CA 1
ATOM 4461 C C . THR B 1 157 ? -2.223 1.827 -10.617 1 98.44 157 THR B C 1
ATOM 4463 O O . THR B 1 157 ? -2.123 0.972 -11.5 1 98.44 157 THR B O 1
ATOM 4466 N N . ASN B 1 158 ? -2.209 3.074 -10.867 1 98.81 158 ASN B N 1
ATOM 4467 C CA . ASN B 1 158 ? -2.289 3.572 -12.234 1 98.81 158 ASN B CA 1
ATOM 4468 C C . ASN B 1 158 ? -1.172 3.004 -13.109 1 98.81 158 ASN B C 1
ATOM 4470 O O . ASN B 1 158 ? -1.431 2.473 -14.188 1 98.81 158 ASN B O 1
ATOM 4474 N N . LEU B 1 159 ? 0.082 3.111 -12.656 1 98.88 159 LEU B N 1
ATOM 4475 C CA . LEU B 1 159 ? 1.196 2.557 -13.414 1 98.88 159 LEU B CA 1
ATOM 4476 C C . LEU B 1 159 ? 1.127 1.034 -13.445 1 98.88 159 LEU B C 1
ATOM 4478 O O . LEU B 1 159 ? 1.374 0.419 -14.484 1 98.88 159 LEU B O 1
ATOM 4482 N N . ALA B 1 160 ? 0.802 0.439 -12.328 1 98.81 160 ALA B N 1
ATOM 4483 C CA . ALA B 1 160 ? 0.702 -1.017 -12.273 1 98.81 160 ALA B CA 1
ATOM 4484 C C . ALA B 1 160 ? -0.385 -1.526 -13.211 1 98.81 160 ALA B C 1
ATOM 4486 O O . ALA B 1 160 ? -0.22 -2.566 -13.859 1 98.81 160 ALA B O 1
ATOM 4487 N N . MET B 1 161 ? -1.521 -0.812 -13.281 1 98.75 161 MET B N 1
ATOM 4488 C CA . MET B 1 161 ? -2.58 -1.202 -14.211 1 98.75 161 MET B CA 1
ATOM 4489 C C . MET B 1 161 ? -2.115 -1.068 -15.656 1 98.75 161 MET B C 1
ATOM 4491 O O . MET B 1 161 ? -2.465 -1.892 -16.5 1 98.75 161 MET B O 1
ATOM 4495 N N . ALA B 1 162 ? -1.305 0 -15.914 1 98.75 162 ALA B N 1
ATOM 4496 C CA . ALA B 1 162 ? -0.742 0.13 -17.25 1 98.75 162 ALA B CA 1
ATOM 4497 C C . ALA B 1 162 ? 0.076 -1.104 -17.625 1 98.75 162 ALA B C 1
ATOM 4499 O O . ALA B 1 162 ? 0.063 -1.539 -18.781 1 98.75 162 ALA B O 1
ATOM 4500 N N . LEU B 1 163 ? 0.762 -1.649 -16.688 1 98.88 163 LEU B N 1
ATOM 4501 C CA . LEU B 1 163 ? 1.627 -2.807 -16.891 1 98.88 163 LEU B CA 1
ATOM 4502 C C . LEU B 1 163 ? 0.809 -4.094 -16.938 1 98.88 163 LEU B C 1
ATOM 4504 O O . LEU B 1 163 ? 1.25 -5.09 -17.516 1 98.88 163 LEU B O 1
ATOM 4508 N N . THR B 1 164 ? -0.353 -4.125 -16.312 1 98.62 164 THR B N 1
ATOM 4509 C CA . THR B 1 164 ? -1.246 -5.277 -16.281 1 98.62 164 THR B CA 1
ATOM 4510 C C . THR B 1 164 ? -1.941 -5.461 -17.625 1 98.62 164 THR B C 1
ATOM 4512 O O . THR B 1 164 ? -2.381 -4.488 -18.234 1 98.62 164 THR B O 1
ATOM 4515 N N . ALA B 1 165 ? -2.055 -6.707 -18.062 1 97.81 165 ALA B N 1
ATOM 4516 C CA . ALA B 1 165 ? -2.51 -6.98 -19.422 1 97.81 165 ALA B CA 1
ATOM 4517 C C . ALA B 1 165 ? -4.035 -6.992 -19.5 1 97.81 165 ALA B C 1
ATOM 4519 O O . ALA B 1 165 ? -4.617 -6.477 -20.453 1 97.81 165 ALA B O 1
ATOM 4520 N N . LYS B 1 166 ? -4.695 -7.523 -18.531 1 96.31 166 LYS B N 1
ATOM 4521 C CA . LYS B 1 166 ? -6.129 -7.793 -18.609 1 96.31 166 LYS B CA 1
ATOM 4522 C C . LYS B 1 166 ? -6.941 -6.531 -18.344 1 96.31 166 LYS B C 1
ATOM 4524 O O . LYS B 1 166 ? -6.703 -5.832 -17.359 1 96.31 166 LYS B O 1
ATOM 4529 N N . SER B 1 167 ? -7.918 -6.254 -19.172 1 96.38 167 SER B N 1
ATOM 4530 C CA . SER B 1 167 ? -8.75 -5.059 -19.047 1 96.38 167 SER B CA 1
ATOM 4531 C C . SER B 1 167 ? -9.82 -5.242 -17.984 1 96.38 167 SER B C 1
ATOM 4533 O O . SER B 1 167 ? -9.758 -4.617 -16.922 1 96.38 167 SER B O 1
ATOM 4535 N N . MET B 1 168 ? -10.711 -6.148 -18.219 1 95.44 168 MET B N 1
ATOM 4536 C CA . MET B 1 168 ? -11.734 -6.445 -17.219 1 95.44 168 MET B CA 1
ATOM 4537 C C . MET B 1 168 ? -11.266 -7.539 -16.266 1 95.44 168 MET B C 1
ATOM 4539 O O . MET B 1 168 ? -10.828 -8.602 -16.703 1 95.44 168 MET B O 1
ATOM 4543 N N . PRO B 1 169 ? -11.234 -7.266 -15.055 1 95.31 169 PRO B N 1
ATOM 4544 C CA . PRO B 1 169 ? -11.867 -6.152 -14.344 1 95.31 169 PRO B CA 1
ATOM 4545 C C . PRO B 1 169 ? -10.867 -5.078 -13.914 1 95.31 169 PRO B C 1
ATOM 4547 O O . PRO B 1 169 ? -11.227 -4.152 -13.188 1 95.31 169 PRO B O 1
ATOM 4550 N N . TYR B 1 170 ? -9.734 -5.07 -14.352 1 95.56 170 TYR B N 1
ATOM 4551 C CA . TYR B 1 170 ? -8.672 -4.375 -13.625 1 95.56 170 TYR B CA 1
ATOM 4552 C C . TYR B 1 170 ? -8.492 -2.957 -14.148 1 95.56 170 TYR B C 1
ATOM 4554 O O . TYR B 1 170 ? -8.062 -2.064 -13.414 1 95.56 170 TYR B O 1
ATOM 4562 N N . LYS B 1 171 ? -8.898 -2.652 -15.438 1 95.88 171 LYS B N 1
ATOM 4563 C CA . LYS B 1 171 ? -8.43 -1.41 -16.047 1 95.88 171 LYS B CA 1
ATOM 4564 C C . LYS B 1 171 ? -9.609 -0.567 -16.547 1 95.88 171 LYS B C 1
ATOM 4566 O O . LYS B 1 171 ? -9.516 0.662 -16.594 1 95.88 171 LYS B O 1
ATOM 4571 N N . SER B 1 172 ? -10.648 -1.303 -16.969 1 96.62 172 SER B N 1
ATOM 4572 C CA . SER B 1 172 ? -11.719 -0.633 -17.719 1 96.62 172 SER B CA 1
ATOM 4573 C C . SER B 1 172 ? -12.32 0.508 -16.906 1 96.62 172 SER B C 1
ATOM 4575 O O . SER B 1 172 ? -12.734 0.31 -15.758 1 96.62 172 SER B O 1
ATOM 4577 N N . GLY B 1 173 ? -12.297 1.676 -17.5 1 96.75 173 GLY B N 1
ATOM 4578 C CA . GLY B 1 173 ? -12.953 2.818 -16.891 1 96.75 173 GLY B CA 1
ATOM 4579 C C . GLY B 1 173 ? -12.055 3.578 -15.93 1 96.75 173 GLY B C 1
ATOM 4580 O O . GLY B 1 173 ? -12.469 4.59 -15.359 1 96.75 173 GLY B O 1
ATOM 4581 N N . PHE B 1 174 ? -10.781 3.229 -15.852 1 98.25 174 PHE B N 1
ATOM 4582 C CA . PHE B 1 174 ? -9.953 3.781 -14.789 1 98.25 174 PHE B CA 1
ATOM 4583 C C . PHE B 1 174 ? -8.828 4.637 -15.367 1 98.25 174 PHE B C 1
ATOM 4585 O O . PHE B 1 174 ? -8.078 5.273 -14.617 1 98.25 174 PHE B O 1
ATOM 4592 N N . GLY B 1 175 ? -8.641 4.691 -16.672 1 97.06 175 GLY B N 1
ATOM 4593 C CA . GLY B 1 175 ? -7.586 5.461 -17.312 1 97.06 175 GLY B CA 1
ATOM 4594 C C . GLY B 1 175 ? -7.852 6.957 -17.312 1 97.06 175 GLY B C 1
ATOM 4595 O O . GLY B 1 175 ? -8.859 7.41 -16.766 1 97.06 175 GLY B O 1
ATOM 4596 N N . PRO B 1 176 ? -7.062 7.75 -17.984 1 98.12 176 PRO B N 1
ATOM 4597 C CA . PRO B 1 176 ? -5.887 7.297 -18.734 1 98.12 176 PRO B CA 1
ATOM 4598 C C . PRO B 1 176 ? -4.762 6.816 -17.812 1 98.12 176 PRO B C 1
ATOM 4600 O O . PRO B 1 176 ? -4.688 7.223 -16.656 1 98.12 176 PRO B O 1
ATOM 4603 N N . PHE B 1 177 ? -3.916 5.949 -18.344 1 98.5 177 PHE B N 1
ATOM 4604 C CA . PHE B 1 177 ? -2.846 5.332 -17.578 1 98.5 177 PHE B CA 1
ATOM 4605 C C . PHE B 1 177 ? -1.5 5.965 -17.922 1 98.5 177 PHE B C 1
ATOM 4607 O O . PHE B 1 177 ? -1.385 6.711 -18.891 1 98.5 177 PHE B O 1
ATOM 4614 N N . ALA B 1 178 ? -0.46 5.703 -17 1 98.31 178 ALA B N 1
ATOM 4615 C CA . ALA B 1 178 ? 0.907 6.172 -17.219 1 98.31 178 ALA B CA 1
ATOM 4616 C C . ALA B 1 178 ? 1.386 5.844 -18.625 1 98.31 178 ALA B C 1
ATOM 4618 O O . ALA B 1 178 ? 1.167 4.734 -19.125 1 98.31 178 ALA B O 1
ATOM 4619 N N . PRO B 1 179 ? 2.051 6.777 -19.281 1 98.19 179 PRO B N 1
ATOM 4620 C CA . PRO B 1 179 ? 2.525 6.551 -20.656 1 98.19 179 PRO B CA 1
ATOM 4621 C C . PRO B 1 179 ? 3.844 5.781 -20.703 1 98.19 179 PRO B C 1
ATOM 4623 O O . PRO B 1 179 ? 4.41 5.453 -19.656 1 98.19 179 PRO B O 1
ATOM 4626 N N . GLU B 1 180 ? 4.301 5.418 -21.891 1 98.38 180 GLU B N 1
ATOM 4627 C CA . GLU B 1 180 ? 5.57 4.758 -22.172 1 98.38 180 GLU B CA 1
ATOM 4628 C C . GLU B 1 180 ? 5.617 3.363 -21.547 1 98.38 180 GLU B C 1
ATOM 4630 O O . GLU B 1 180 ? 6.633 2.965 -20.984 1 98.38 180 GLU B O 1
ATOM 4635 N N . VAL B 1 181 ? 4.473 2.707 -21.609 1 98.75 181 VAL B N 1
ATOM 4636 C CA . VAL B 1 181 ? 4.359 1.293 -21.266 1 98.75 181 VAL B CA 1
ATOM 4637 C C . VAL B 1 181 ? 4.035 0.482 -22.516 1 98.75 181 VAL B C 1
ATOM 4639 O O . VAL B 1 181 ? 3.061 0.771 -23.219 1 98.75 181 VAL B O 1
ATOM 4642 N N . TYR B 1 182 ? 4.855 -0.502 -22.781 1 98.75 182 TYR B N 1
ATOM 4643 C CA . TYR B 1 182 ? 4.703 -1.338 -23.969 1 98.75 182 TYR B CA 1
ATOM 4644 C C . TYR B 1 182 ? 4.492 -2.797 -23.578 1 98.75 182 TYR B C 1
ATOM 4646 O O . TYR B 1 182 ? 4.785 -3.195 -22.453 1 98.75 182 TYR B O 1
ATOM 4654 N N . ARG B 1 183 ? 3.953 -3.588 -24.547 1 98.56 183 ARG B N 1
ATOM 4655 C CA . ARG B 1 183 ? 3.617 -4.98 -24.266 1 98.56 183 ARG B CA 1
ATOM 4656 C C . ARG B 1 183 ? 4.289 -5.914 -25.266 1 98.56 183 ARG B C 1
ATOM 4658 O O . ARG B 1 183 ? 4.246 -5.668 -26.484 1 98.56 183 ARG B O 1
ATOM 4665 N N . ALA B 1 184 ? 4.953 -6.898 -24.781 1 98.81 184 ALA B N 1
ATOM 4666 C CA . ALA B 1 184 ? 5.609 -7.902 -25.625 1 98.81 184 ALA B CA 1
ATOM 4667 C C . ALA B 1 184 ? 4.953 -9.273 -25.453 1 98.81 184 ALA B C 1
ATOM 4669 O O . ALA B 1 184 ? 4.25 -9.508 -24.469 1 98.81 184 ALA B O 1
ATOM 4670 N N . PRO B 1 185 ? 5.074 -10.203 -26.422 1 98.25 185 PRO B N 1
ATOM 4671 C CA . PRO B 1 185 ? 4.559 -11.562 -26.266 1 98.25 185 PRO B CA 1
ATOM 4672 C C . PRO B 1 185 ? 5.281 -12.344 -25.172 1 98.25 185 PRO B C 1
ATOM 4674 O O . PRO B 1 185 ? 6.496 -12.211 -25 1 98.25 185 PRO B O 1
ATOM 4677 N N . LEU B 1 186 ? 4.535 -13.117 -24.5 1 98.44 186 LEU B N 1
ATOM 4678 C CA . LEU B 1 186 ? 5.059 -14.039 -23.484 1 98.44 186 LEU B CA 1
ATOM 4679 C C . LEU B 1 186 ? 5.293 -15.422 -24.078 1 98.44 186 LEU B C 1
ATOM 4681 O O . LEU B 1 186 ? 4.711 -15.758 -25.125 1 98.44 186 LEU B O 1
ATOM 4685 N N . SER B 1 187 ? 6.238 -16.156 -23.516 1 98.56 187 SER B N 1
ATOM 4686 C CA . SER B 1 187 ? 6.312 -17.594 -23.797 1 98.56 187 SER B CA 1
ATOM 4687 C C . SER B 1 187 ? 5.203 -18.344 -23.078 1 98.56 187 SER B C 1
ATOM 4689 O O . SER B 1 187 ? 5.145 -18.375 -21.859 1 98.56 187 SER B O 1
ATOM 4691 N N . TYR B 1 188 ? 4.281 -18.922 -23.797 1 98.56 188 TYR B N 1
ATOM 4692 C CA . TYR B 1 188 ? 3.166 -19.734 -23.344 1 98.56 188 TYR B CA 1
ATOM 4693 C C . TYR B 1 188 ? 3.16 -21.094 -24.031 1 98.56 188 TYR B C 1
ATOM 4695 O O . TYR B 1 188 ? 2.402 -21.312 -24.969 1 98.56 188 TYR B O 1
ATOM 4703 N N . PRO B 1 189 ? 3.934 -22 -23.484 1 98.44 189 PRO B N 1
ATOM 4704 C CA . PRO B 1 189 ? 4.219 -23.25 -24.188 1 98.44 189 PRO B CA 1
ATOM 4705 C C . PRO B 1 189 ? 2.957 -23.969 -24.672 1 98.44 189 PRO B C 1
ATOM 4707 O O . PRO B 1 189 ? 2.881 -24.391 -25.828 1 98.44 189 PRO B O 1
ATOM 4710 N N . TYR B 1 190 ? 1.913 -24.094 -23.875 1 98 190 TYR B N 1
ATOM 4711 C CA . TYR B 1 190 ? 0.692 -24.797 -24.25 1 98 190 TYR B CA 1
ATOM 4712 C C . TYR B 1 190 ? 0.046 -24.156 -25.469 1 98 190 TYR B C 1
ATOM 4714 O O . TYR B 1 190 ? -0.267 -24.828 -26.453 1 98 190 TYR B O 1
ATOM 4722 N N . ARG B 1 191 ? -0.039 -22.875 -25.438 1 97.5 191 ARG B N 1
ATOM 4723 C CA . ARG B 1 191 ? -0.757 -22.188 -26.5 1 97.5 191 ARG B CA 1
ATOM 4724 C C . ARG B 1 191 ? 0.158 -21.906 -27.688 1 97.5 191 ARG B C 1
ATOM 4726 O O . ARG B 1 191 ? -0.289 -21.922 -28.828 1 97.5 191 ARG B O 1
ATOM 4733 N N . ASP B 1 192 ? 1.415 -21.609 -27.406 1 97.44 192 ASP B N 1
ATOM 4734 C CA . ASP B 1 192 ? 2.393 -21.469 -28.484 1 97.44 192 ASP B CA 1
ATOM 4735 C C . ASP B 1 192 ? 2.471 -22.734 -29.328 1 97.44 192 ASP B C 1
ATOM 4737 O O . ASP B 1 192 ? 2.668 -22.672 -30.547 1 97.44 192 ASP B O 1
ATOM 4741 N N . GLY B 1 193 ? 2.299 -23.875 -28.656 1 96.38 193 GLY B N 1
ATOM 4742 C CA . GLY B 1 193 ? 2.379 -25.156 -29.344 1 96.38 193 GLY B CA 1
ATOM 4743 C C . GLY B 1 193 ? 1.247 -25.391 -30.328 1 96.38 193 GLY B C 1
ATOM 4744 O O . GLY B 1 193 ? 1.38 -26.172 -31.266 1 96.38 193 GLY B O 1
ATOM 4745 N N . LEU B 1 194 ? 0.132 -24.688 -30.109 1 95.12 194 LEU B N 1
ATOM 4746 C CA . LEU B 1 194 ? -1.005 -24.781 -31.016 1 95.12 194 LEU B CA 1
ATOM 4747 C C . LEU B 1 194 ? -0.704 -24.062 -32.344 1 95.12 194 LEU B C 1
ATOM 4749 O O . LEU B 1 194 ? -1.318 -24.375 -33.375 1 95.12 194 LEU B O 1
ATOM 4753 N N . LEU B 1 195 ? 0.217 -23.141 -32.281 1 92.75 195 LEU B N 1
ATOM 4754 C CA . LEU B 1 195 ? 0.588 -22.359 -33.438 1 92.75 195 LEU B CA 1
ATOM 4755 C C . LEU B 1 195 ? 1.854 -22.906 -34.094 1 92.75 195 LEU B C 1
ATOM 4757 O O . LEU B 1 195 ? 1.938 -23 -35.312 1 92.75 195 LEU B O 1
ATOM 4761 N N . ASP B 1 196 ? 2.84 -23.156 -33.281 1 93.56 196 ASP B N 1
ATOM 4762 C CA . ASP B 1 196 ? 4.168 -23.609 -33.688 1 93.56 196 ASP B CA 1
ATOM 4763 C C . ASP B 1 196 ? 4.809 -24.469 -32.625 1 93.56 196 ASP B C 1
ATOM 4765 O O . ASP B 1 196 ? 5.184 -23.969 -31.547 1 93.56 196 ASP B O 1
ATOM 4769 N N . LYS B 1 197 ? 5.035 -25.688 -32.906 1 93.69 197 LYS B N 1
ATOM 4770 C CA . LYS B 1 197 ? 5.543 -26.641 -31.938 1 93.69 197 LYS B CA 1
ATOM 4771 C C . LYS B 1 197 ? 6.922 -26.234 -31.438 1 93.69 197 LYS B C 1
ATOM 4773 O O . LYS B 1 197 ? 7.262 -26.484 -30.281 1 93.69 197 LYS B O 1
ATOM 4778 N N . GLU B 1 198 ? 7.668 -25.578 -32.219 1 93.31 198 GLU B N 1
ATOM 4779 C CA . GLU B 1 198 ? 9.008 -25.141 -31.828 1 93.31 198 GLU B CA 1
ATOM 4780 C C . GLU B 1 198 ? 8.938 -24.031 -30.781 1 93.31 198 GLU B C 1
ATOM 4782 O O . GLU B 1 198 ? 9.75 -23.969 -29.859 1 93.31 198 GLU B O 1
ATOM 4787 N N . LEU B 1 199 ? 7.988 -23.188 -30.891 1 93.62 199 LEU B N 1
ATOM 4788 C CA . LEU B 1 199 ? 7.824 -22.094 -29.938 1 93.62 199 LEU B CA 1
ATOM 4789 C C . LEU B 1 199 ? 7.473 -22.625 -28.562 1 93.62 199 LEU B C 1
ATOM 4791 O O . LEU B 1 199 ? 7.785 -21.984 -27.547 1 93.62 199 LEU B O 1
ATOM 4795 N N . ALA B 1 200 ? 6.871 -23.719 -28.562 1 95.44 200 ALA B N 1
ATOM 4796 C CA . ALA B 1 200 ? 6.422 -24.297 -27.297 1 95.44 200 ALA B CA 1
ATOM 4797 C C . ALA B 1 200 ? 7.605 -24.828 -26.484 1 95.44 200 ALA B C 1
ATOM 4799 O O . ALA B 1 200 ? 7.566 -24.844 -25.266 1 95.44 200 ALA B O 1
ATOM 4800 N N . THR B 1 201 ? 8.641 -25.203 -27.234 1 95.81 201 THR B N 1
ATOM 4801 C CA . THR B 1 201 ? 9.695 -25.938 -26.531 1 95.81 201 THR B CA 1
ATOM 4802 C C . THR B 1 201 ? 11.016 -25.188 -26.609 1 95.81 201 THR B C 1
ATOM 4804 O O . THR B 1 201 ? 11.945 -25.484 -25.844 1 95.81 201 THR B O 1
ATOM 4807 N N . ASP B 1 202 ? 11.117 -24.188 -27.484 1 97.44 202 ASP B N 1
ATOM 4808 C CA . ASP B 1 202 ? 12.344 -23.406 -27.656 1 97.44 202 ASP B CA 1
ATOM 4809 C C . ASP B 1 202 ? 12.188 -22 -27.07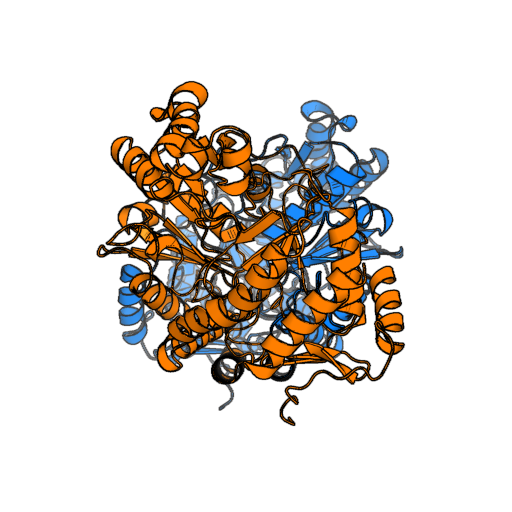8 1 97.44 202 ASP B C 1
ATOM 4811 O O . ASP B 1 202 ? 11.781 -21.078 -27.781 1 97.44 202 ASP B O 1
ATOM 4815 N N . GLY B 1 203 ? 12.688 -21.812 -25.875 1 97.56 203 GLY B N 1
ATOM 4816 C CA . GLY B 1 203 ? 12.547 -20.531 -25.188 1 97.56 203 GLY B CA 1
ATOM 4817 C C . GLY B 1 203 ? 13.32 -19.406 -25.859 1 97.56 203 GLY B C 1
ATOM 4818 O O . GLY B 1 203 ? 12.922 -18.25 -25.781 1 97.56 203 GLY B O 1
ATOM 4819 N N . GLU B 1 204 ? 14.414 -19.734 -26.516 1 98 204 GLU B N 1
ATOM 4820 C CA . GLU B 1 204 ? 15.188 -18.734 -27.234 1 98 204 GLU B CA 1
ATOM 4821 C C . GLU B 1 204 ? 14.398 -18.156 -28.406 1 98 204 GLU B C 1
ATOM 4823 O O . GLU B 1 204 ? 14.438 -16.953 -28.656 1 98 204 GLU B O 1
ATOM 4828 N N . LYS B 1 205 ? 13.727 -19.078 -29.109 1 97.62 205 LYS B N 1
ATOM 4829 C CA . LYS B 1 205 ? 12.891 -18.641 -30.219 1 97.62 205 LYS B CA 1
ATOM 4830 C C . LYS B 1 205 ? 11.742 -17.766 -29.719 1 97.62 205 LYS B C 1
ATOM 4832 O O . LYS B 1 205 ? 11.406 -16.75 -30.344 1 97.62 205 LYS B O 1
ATOM 4837 N N . ALA B 1 206 ? 11.102 -18.172 -28.672 1 98.12 206 ALA B N 1
ATOM 4838 C CA . ALA B 1 206 ? 10.039 -17.359 -28.078 1 98.12 206 ALA B CA 1
ATOM 4839 C C . ALA B 1 206 ? 10.562 -16 -27.641 1 98.12 206 ALA B C 1
ATOM 4841 O O . ALA B 1 206 ? 9.883 -14.984 -27.812 1 98.12 206 ALA B O 1
ATOM 4842 N N . ALA B 1 207 ? 11.773 -15.961 -27.094 1 98.62 207 ALA B N 1
ATOM 4843 C CA . ALA B 1 207 ? 12.391 -14.719 -26.625 1 98.62 207 ALA B CA 1
ATOM 4844 C C . ALA B 1 207 ? 12.672 -13.781 -27.812 1 98.62 207 ALA B C 1
ATOM 4846 O O . ALA B 1 207 ? 12.562 -12.562 -27.672 1 98.62 207 ALA B O 1
ATOM 4847 N N . ALA B 1 208 ? 13.094 -14.391 -28.906 1 98.31 208 ALA B N 1
ATOM 4848 C CA . ALA B 1 208 ? 13.375 -13.586 -30.078 1 98.31 208 ALA B CA 1
ATOM 4849 C C . ALA B 1 208 ? 12.141 -12.797 -30.516 1 98.31 208 ALA B C 1
ATOM 4851 O O . ALA B 1 208 ? 12.258 -11.664 -30.984 1 98.31 208 ALA B O 1
ATOM 4852 N N . ARG B 1 209 ? 11.023 -13.406 -30.391 1 97.31 209 ARG B N 1
ATOM 4853 C CA . ARG B 1 209 ? 9.773 -12.734 -30.719 1 97.31 209 ARG B CA 1
ATOM 4854 C C . ARG B 1 209 ? 9.539 -11.531 -29.797 1 97.31 209 ARG B C 1
ATOM 4856 O O . ARG B 1 209 ? 9.148 -10.461 -30.266 1 97.31 209 ARG B O 1
ATOM 4863 N N . ALA B 1 210 ? 9.766 -11.672 -28.562 1 98.44 210 ALA B N 1
ATOM 4864 C CA . ALA B 1 210 ? 9.617 -10.586 -27.609 1 98.44 210 ALA B CA 1
ATOM 4865 C C . ALA B 1 210 ? 10.656 -9.492 -27.844 1 98.44 210 ALA B C 1
ATOM 4867 O O . ALA B 1 210 ? 10.328 -8.305 -27.828 1 98.44 210 ALA B O 1
ATOM 4868 N N . ILE B 1 211 ? 11.883 -9.875 -28.078 1 98.69 211 ILE B N 1
ATOM 4869 C CA . ILE B 1 211 ? 13.008 -8.961 -28.25 1 98.69 211 ILE B CA 1
ATOM 4870 C C . ILE B 1 211 ? 12.781 -8.102 -29.5 1 98.69 211 ILE B C 1
ATOM 4872 O O . ILE B 1 211 ? 13.156 -6.93 -29.531 1 98.69 211 ILE B O 1
ATOM 4876 N N . SER B 1 212 ? 12.102 -8.68 -30.438 1 98.19 212 SER B N 1
ATOM 4877 C CA . SER B 1 212 ? 11.766 -7.898 -31.625 1 98.19 212 SER B CA 1
ATOM 4878 C C . SER B 1 212 ? 10.961 -6.66 -31.266 1 98.19 212 SER B C 1
ATOM 4880 O O . SER B 1 212 ? 11.117 -5.602 -31.875 1 98.19 212 SER B O 1
ATOM 4882 N N . VAL B 1 213 ? 10.094 -6.785 -30.281 1 97.94 213 VAL B N 1
ATOM 4883 C CA . VAL B 1 213 ? 9.336 -5.637 -29.797 1 97.94 213 VAL B CA 1
ATOM 4884 C C . VAL B 1 213 ? 10.281 -4.633 -29.141 1 97.94 213 VAL B C 1
ATOM 4886 O O . VAL B 1 213 ? 10.18 -3.428 -29.391 1 97.94 213 VAL B O 1
ATOM 4889 N N . PHE B 1 214 ? 11.234 -5.125 -28.344 1 98.5 214 PHE B N 1
ATOM 4890 C CA . PHE B 1 214 ? 12.203 -4.258 -27.688 1 98.5 214 PHE B CA 1
ATOM 4891 C C . PHE B 1 214 ?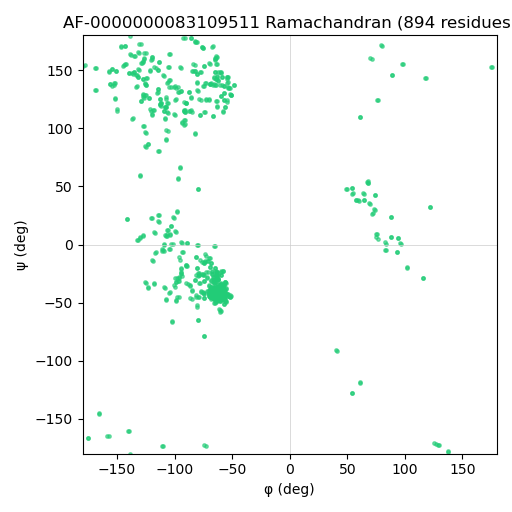 12.977 -3.428 -28.703 1 98.5 214 PHE B C 1
ATOM 4893 O O . PHE B 1 214 ? 13.094 -2.209 -28.562 1 98.5 214 PHE B O 1
ATOM 4900 N N . ASP B 1 215 ? 13.383 -4.09 -29.719 1 97.69 215 ASP B N 1
ATOM 4901 C CA . ASP B 1 215 ? 14.297 -3.494 -30.672 1 97.69 215 ASP B CA 1
ATOM 4902 C C . ASP B 1 215 ? 13.555 -2.578 -31.641 1 97.69 215 ASP B C 1
ATOM 4904 O O . ASP B 1 215 ? 14 -1.461 -31.922 1 97.69 215 ASP B O 1
ATOM 4908 N N . ASN B 1 216 ? 12.438 -3.041 -32.156 1 97.25 216 ASN B N 1
ATOM 4909 C CA . ASN B 1 216 ? 11.844 -2.402 -33.312 1 97.25 216 ASN B CA 1
ATOM 4910 C C . ASN B 1 216 ? 10.727 -1.44 -32.938 1 97.25 216 ASN B C 1
ATOM 4912 O O . ASN B 1 216 ? 10.477 -0.46 -33.625 1 97.25 216 ASN B O 1
ATOM 4916 N N . GLN B 1 217 ? 10.102 -1.732 -31.859 1 97 217 GLN B N 1
ATOM 4917 C CA . GLN B 1 217 ? 8.961 -0.902 -31.484 1 97 217 GLN B CA 1
ATOM 4918 C C . GLN B 1 217 ? 9.336 0.117 -30.422 1 97 217 GLN B C 1
ATOM 4920 O O . GLN B 1 217 ? 8.82 1.237 -30.406 1 97 217 GLN B O 1
ATOM 4925 N N . VAL B 1 218 ? 10.211 -0.209 -29.469 1 97.94 218 VAL B N 1
ATOM 4926 C CA . VAL B 1 218 ? 10.547 0.659 -28.344 1 97.94 218 VAL B CA 1
ATOM 4927 C C . VAL B 1 218 ? 11.914 1.301 -28.578 1 97.94 218 VAL B C 1
ATOM 4929 O O . VAL B 1 218 ? 12.055 2.521 -28.484 1 97.94 218 VAL B O 1
ATOM 4932 N N . GLY B 1 219 ? 12.867 0.504 -29.094 1 98.06 219 GLY B N 1
ATOM 4933 C CA . GLY B 1 219 ? 14.25 0.942 -29.156 1 98.06 219 GLY B CA 1
ATOM 4934 C C . GLY B 1 219 ? 14.961 0.88 -27.812 1 98.06 219 GLY B C 1
ATOM 4935 O O . GLY B 1 219 ? 14.523 1.505 -26.844 1 98.06 219 GLY B O 1
ATOM 4936 N N . ALA B 1 220 ? 16.062 0.18 -27.766 1 96.94 220 ALA B N 1
ATOM 4937 C CA . ALA B 1 220 ? 16.812 -0.062 -26.531 1 96.94 220 ALA B CA 1
ATOM 4938 C C . ALA B 1 220 ? 17.203 1.251 -25.859 1 96.94 220 ALA B C 1
ATOM 4940 O O . ALA B 1 220 ? 17.25 1.339 -24.625 1 96.94 220 ALA B O 1
ATOM 4941 N N . ASP B 1 221 ? 17.453 2.262 -26.562 1 97.81 221 ASP B N 1
ATOM 4942 C CA . ASP B 1 221 ? 17.922 3.541 -26.031 1 97.81 221 ASP B CA 1
ATOM 4943 C C . ASP B 1 221 ? 16.812 4.285 -25.297 1 97.81 221 ASP B C 1
ATOM 4945 O O . ASP B 1 221 ? 17.078 5.25 -24.578 1 97.81 221 ASP B O 1
ATOM 4949 N N . ASN B 1 222 ? 15.617 3.781 -25.422 1 98.44 222 ASN B N 1
ATOM 4950 C CA . ASN B 1 222 ? 14.477 4.402 -24.75 1 98.44 222 ASN B CA 1
ATOM 4951 C C . ASN B 1 222 ? 13.938 3.527 -23.625 1 98.44 222 ASN B C 1
ATOM 4953 O O . ASN B 1 222 ? 13.039 3.938 -22.891 1 98.44 222 ASN B O 1
ATOM 4957 N N . LEU B 1 223 ? 14.492 2.359 -23.484 1 98.81 223 LEU B N 1
ATOM 4958 C CA . LEU B 1 223 ? 13.898 1.337 -22.625 1 98.81 223 LEU B CA 1
ATOM 4959 C C . LEU B 1 223 ? 14.602 1.282 -21.281 1 98.81 223 LEU B C 1
ATOM 4961 O O . LEU B 1 223 ? 15.766 0.874 -21.203 1 98.81 223 LEU B O 1
ATOM 4965 N N . ALA B 1 224 ? 13.859 1.69 -20.219 1 98.88 224 ALA B N 1
ATOM 4966 C CA . ALA B 1 224 ? 14.422 1.686 -18.875 1 98.88 224 ALA B CA 1
ATOM 4967 C C . ALA B 1 224 ? 14.453 0.272 -18.297 1 98.88 224 ALA B C 1
ATOM 4969 O O . ALA B 1 224 ? 15.43 -0.122 -17.656 1 98.88 224 ALA B O 1
ATOM 4970 N N . ALA B 1 225 ? 13.344 -0.46 -18.578 1 98.94 225 ALA B N 1
ATOM 4971 C CA . ALA B 1 225 ? 13.242 -1.734 -17.875 1 98.94 225 ALA B CA 1
ATOM 4972 C C . ALA B 1 225 ? 12.344 -2.709 -18.625 1 98.94 225 ALA B C 1
ATOM 4974 O O . ALA B 1 225 ? 11.43 -2.291 -19.344 1 98.94 225 ALA B O 1
ATOM 4975 N N . VAL B 1 226 ? 12.641 -3.938 -18.5 1 98.94 226 VAL B N 1
ATOM 4976 C CA . VAL B 1 226 ? 11.75 -5.062 -18.766 1 98.94 226 VAL B CA 1
ATOM 4977 C C . VAL B 1 226 ? 11.289 -5.688 -17.453 1 98.94 226 VAL B C 1
ATOM 4979 O O . VAL B 1 226 ? 12.117 -6.055 -16.609 1 98.94 226 VAL B O 1
ATOM 4982 N N . ILE B 1 227 ? 10 -5.723 -17.234 1 98.94 227 ILE B N 1
ATOM 4983 C CA . ILE B 1 227 ? 9.461 -6.332 -16.031 1 98.94 227 ILE B CA 1
ATOM 4984 C C . ILE B 1 227 ? 8.641 -7.566 -16.391 1 98.94 227 ILE B C 1
ATOM 4986 O O . ILE B 1 227 ? 7.793 -7.516 -17.281 1 98.94 227 ILE B O 1
ATOM 4990 N N . ILE B 1 228 ? 8.859 -8.664 -15.664 1 98.88 228 ILE B N 1
ATOM 4991 C CA . ILE B 1 228 ? 8.195 -9.914 -16.016 1 98.88 228 ILE B CA 1
ATOM 4992 C C . ILE B 1 228 ? 8.016 -10.781 -14.766 1 98.88 228 ILE B C 1
ATOM 4994 O O . ILE B 1 228 ? 8.875 -10.766 -13.875 1 98.88 228 ILE B O 1
ATOM 4998 N N . GLU B 1 229 ? 6.883 -11.414 -14.633 1 98.88 229 GLU B N 1
ATOM 4999 C CA . GLU B 1 229 ? 6.742 -12.523 -13.688 1 98.88 229 GLU B CA 1
ATOM 5000 C C . GLU B 1 229 ? 7.473 -13.766 -14.18 1 98.88 229 GLU B C 1
ATOM 5002 O O . GLU B 1 229 ? 7.184 -14.273 -15.266 1 98.88 229 GLU B O 1
ATOM 5007 N N . PRO B 1 230 ? 8.367 -14.312 -13.391 1 98.69 230 PRO B N 1
ATOM 5008 C CA . PRO B 1 230 ? 9.039 -15.523 -13.867 1 98.69 230 PRO B CA 1
ATOM 5009 C C . PRO B 1 230 ? 8.062 -16.641 -14.219 1 98.69 230 PRO B C 1
ATOM 5011 O O . PRO B 1 230 ? 8.305 -17.391 -15.172 1 98.69 230 PRO B O 1
ATOM 5014 N N . ILE B 1 231 ? 7.055 -16.797 -13.445 1 98.75 231 ILE B N 1
ATOM 5015 C CA . ILE B 1 231 ? 5.848 -17.562 -13.734 1 98.75 231 ILE B CA 1
ATOM 5016 C C . ILE B 1 231 ? 4.621 -16.656 -13.641 1 98.75 231 ILE B C 1
ATOM 5018 O O . ILE B 1 231 ? 4.34 -16.094 -12.586 1 98.75 231 ILE B O 1
ATOM 5022 N N . ALA B 1 232 ? 3.951 -16.5 -14.812 1 98.75 232 ALA B N 1
ATOM 5023 C CA . ALA B 1 232 ? 2.822 -15.57 -14.82 1 98.75 232 ALA B CA 1
ATOM 5024 C C . ALA B 1 232 ? 1.716 -16.047 -13.883 1 98.75 232 ALA B C 1
ATOM 5026 O O . ALA B 1 232 ? 1.154 -17.125 -14.07 1 98.75 232 ALA B O 1
ATOM 5027 N N . GLY B 1 233 ? 1.368 -15.266 -12.844 1 98.25 233 GLY B N 1
ATOM 5028 C CA . GLY B 1 233 ? 0.378 -15.656 -11.852 1 98.25 233 GLY B CA 1
ATOM 5029 C C . GLY B 1 233 ? -1.046 -15.57 -12.367 1 98.25 233 GLY B C 1
ATOM 5030 O O . GLY B 1 233 ? -1.574 -16.547 -12.906 1 98.25 233 GLY B O 1
ATOM 5031 N N . GLU B 1 234 ? -1.581 -14.344 -12.406 1 97.62 234 GLU B N 1
ATOM 5032 C CA . GLU B 1 234 ? -2.9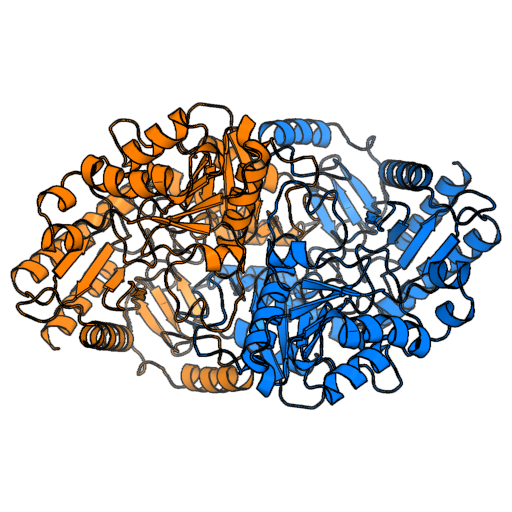45 -14.102 -12.867 1 97.62 234 GLU B CA 1
ATOM 5033 C C . GLU B 1 234 ? -3.137 -14.57 -14.305 1 97.62 234 GLU B C 1
ATOM 5035 O O . GLU B 1 234 ? -4.262 -14.844 -14.727 1 97.62 234 GLU B O 1
ATOM 5040 N N . GLY B 1 235 ? -2.031 -14.656 -15.055 1 98.25 235 GLY B N 1
ATOM 5041 C CA . GLY B 1 235 ? -2.1 -15.102 -16.438 1 98.25 235 GLY B CA 1
ATOM 5042 C C . GLY B 1 235 ? -2.445 -16.578 -16.578 1 98.25 235 GLY B C 1
ATOM 5043 O O . GLY B 1 235 ? -2.857 -17.016 -17.641 1 98.25 235 GLY B O 1
ATOM 5044 N N . GLY B 1 236 ? -2.252 -17.328 -15.5 1 98.62 236 GLY B N 1
ATOM 5045 C CA . GLY B 1 236 ? -2.604 -18.734 -15.523 1 98.62 236 GLY B CA 1
ATOM 5046 C C . GLY B 1 236 ? -1.433 -19.656 -15.211 1 98.62 236 GLY B C 1
ATOM 5047 O O . GLY B 1 236 ? -1.31 -20.734 -15.789 1 98.62 236 GLY B O 1
ATOM 5048 N N . PHE B 1 237 ? -0.562 -19.172 -14.383 1 98.75 237 PHE B N 1
ATOM 5049 C CA . PHE B 1 237 ? 0.618 -19.906 -13.93 1 98.75 237 PHE B CA 1
ATOM 5050 C C . PHE B 1 237 ? 1.43 -20.406 -15.117 1 98.75 237 PHE B C 1
ATOM 5052 O O . PHE B 1 237 ? 1.812 -21.578 -15.164 1 98.75 237 PHE B O 1
ATOM 5059 N N . ILE B 1 238 ? 1.696 -19.547 -16.062 1 98.75 238 ILE B N 1
ATOM 5060 C CA . ILE B 1 238 ? 2.398 -19.875 -17.297 1 98.75 238 ILE B CA 1
ATOM 5061 C C . ILE B 1 238 ? 3.896 -19.984 -17.031 1 98.75 238 ILE B C 1
ATOM 5063 O O . ILE B 1 238 ? 4.547 -18.984 -16.688 1 98.75 238 ILE B O 1
ATOM 5067 N N . VAL B 1 239 ? 4.41 -21.188 -17.125 1 98.44 239 VAL B N 1
ATOM 5068 C CA . VAL B 1 239 ? 5.848 -21.422 -17.047 1 98.44 239 VAL B CA 1
ATOM 5069 C C . VAL B 1 239 ? 6.473 -21.281 -18.438 1 98.44 239 VAL B C 1
ATOM 5071 O O . VAL B 1 239 ? 6.152 -22.047 -19.359 1 98.44 239 VAL B O 1
ATOM 5074 N N . PRO B 1 240 ? 7.32 -20.281 -18.594 1 98.19 240 PRO B N 1
ATOM 5075 C CA . PRO B 1 240 ? 7.895 -20.109 -19.938 1 98.19 240 PRO B CA 1
ATOM 5076 C C . PRO B 1 240 ? 8.75 -21.281 -20.375 1 98.19 240 PRO B C 1
ATOM 5078 O O . PRO B 1 240 ? 9.258 -22.031 -19.547 1 98.19 240 PRO B O 1
ATOM 5081 N N . ALA B 1 241 ? 8.852 -21.406 -21.703 1 97.81 241 ALA B N 1
ATOM 5082 C CA . ALA B 1 241 ? 9.758 -22.422 -22.25 1 97.81 241 ALA B CA 1
ATOM 5083 C C . ALA B 1 241 ? 11.195 -22.172 -21.797 1 97.81 241 ALA B C 1
ATOM 5085 O O . ALA B 1 241 ? 11.602 -21.016 -21.609 1 97.81 241 ALA B O 1
ATOM 5086 N N . GLU B 1 242 ? 11.961 -23.266 -21.641 1 96.25 242 GLU B N 1
ATOM 5087 C CA . GLU B 1 242 ? 13.352 -23.172 -21.203 1 96.25 242 GLU B CA 1
ATOM 5088 C C . GLU B 1 242 ? 14.156 -22.281 -22.156 1 96.25 242 GLU B C 1
ATOM 5090 O O . GLU B 1 242 ? 14.062 -22.422 -23.375 1 96.25 242 GLU B O 1
ATOM 5095 N N . GLY B 1 243 ? 14.898 -21.328 -21.578 1 96.81 243 GLY B N 1
ATOM 5096 C CA . GLY B 1 243 ? 15.734 -20.438 -22.375 1 96.81 243 GLY B CA 1
ATOM 5097 C C . GLY B 1 243 ? 15.117 -19.062 -22.578 1 96.81 243 GLY B C 1
ATOM 5098 O O . GLY B 1 243 ? 15.812 -18.125 -22.953 1 96.81 243 GLY B O 1
ATOM 5099 N N . PHE B 1 244 ? 13.812 -18.875 -22.406 1 98.19 244 PHE B N 1
ATOM 5100 C CA . PHE B 1 244 ? 13.109 -17.625 -22.625 1 98.19 244 PHE B CA 1
ATOM 5101 C C . PHE B 1 244 ? 13.648 -16.531 -21.719 1 98.19 244 PHE B C 1
ATOM 5103 O O . PHE B 1 244 ? 14.141 -15.5 -22.203 1 98.19 244 PHE B O 1
ATOM 5110 N N . LEU B 1 245 ? 13.617 -16.734 -20.359 1 98.62 245 LEU B N 1
ATOM 5111 C CA . LEU B 1 245 ? 14 -15.711 -19.391 1 98.62 245 LEU B CA 1
ATOM 5112 C C . LEU B 1 245 ? 15.5 -15.422 -19.469 1 98.62 245 LEU B C 1
ATOM 5114 O O . LEU B 1 245 ? 15.906 -14.258 -19.469 1 98.62 245 LEU B O 1
ATOM 5118 N N . PRO B 1 246 ? 16.344 -16.469 -19.547 1 97.88 246 PRO B N 1
ATOM 5119 C CA . PRO B 1 246 ? 17.766 -16.188 -19.688 1 97.88 246 PRO B CA 1
ATOM 5120 C C . PRO B 1 246 ? 18.094 -15.352 -20.922 1 97.88 246 PRO B C 1
ATOM 5122 O O . PRO B 1 246 ? 18.969 -14.484 -20.875 1 97.88 246 PRO B O 1
ATOM 5125 N N . SER B 1 247 ? 17.375 -15.633 -22.047 1 98.06 247 SER B N 1
ATOM 5126 C CA . SER B 1 247 ? 17.609 -14.883 -23.281 1 98.06 247 SER B CA 1
ATOM 5127 C C . SER B 1 247 ? 17.219 -13.422 -23.109 1 98.06 247 SER B C 1
ATOM 5129 O O . SER B 1 247 ? 17.922 -12.531 -23.609 1 98.06 247 SER B O 1
ATOM 5131 N N . LEU B 1 248 ? 16.109 -13.148 -22.469 1 98.56 248 LEU B N 1
ATOM 5132 C CA . LEU B 1 248 ? 15.695 -11.781 -22.203 1 98.56 248 LEU B CA 1
ATOM 5133 C C . LEU B 1 248 ? 16.719 -11.055 -21.328 1 98.56 248 LEU B C 1
ATOM 5135 O O . LEU B 1 248 ? 17.062 -9.898 -21.609 1 98.56 248 LEU B O 1
ATOM 5139 N N . LEU B 1 249 ? 17.172 -11.695 -20.234 1 98 249 LEU B N 1
ATOM 5140 C CA . LEU B 1 249 ? 18.141 -11.102 -19.328 1 98 249 LEU B CA 1
ATOM 5141 C C . LEU B 1 249 ? 19.438 -10.758 -20.062 1 98 249 LEU B C 1
ATOM 5143 O O . LEU B 1 249 ? 20.016 -9.688 -19.844 1 98 249 LEU B O 1
ATOM 5147 N N . GLU B 1 250 ? 19.891 -11.703 -20.859 1 97.69 250 GLU B N 1
ATOM 5148 C CA . GLU B 1 250 ? 21.109 -11.477 -21.625 1 97.69 250 GLU B CA 1
ATOM 5149 C C . GLU B 1 250 ? 20.984 -10.25 -22.516 1 97.69 250 GLU B C 1
ATOM 5151 O O . GLU B 1 250 ? 21.891 -9.43 -22.594 1 97.69 250 GLU B O 1
ATOM 5156 N N . TRP B 1 251 ? 19.906 -10.156 -23.203 1 98.69 251 TRP B N 1
ATOM 5157 C CA . TRP B 1 251 ? 19.672 -8.984 -24.047 1 98.69 251 TRP B CA 1
ATOM 5158 C C . TRP B 1 251 ? 19.688 -7.703 -23.219 1 98.69 251 TRP B C 1
ATOM 5160 O O . TRP B 1 251 ? 20.312 -6.719 -23.609 1 98.69 251 TRP B O 1
ATOM 5170 N N . CYS B 1 252 ? 18.984 -7.703 -22.094 1 98.75 252 CYS B N 1
ATOM 5171 C CA . CYS B 1 252 ? 18.922 -6.535 -21.219 1 98.75 252 CYS B CA 1
ATOM 5172 C C . CYS B 1 252 ? 20.312 -6.098 -20.781 1 98.75 252 CYS B C 1
ATOM 5174 O O . CYS B 1 252 ? 20.641 -4.91 -20.828 1 98.75 252 CYS B O 1
ATOM 5176 N N . ARG B 1 253 ? 21.125 -7.035 -20.375 1 97.81 253 ARG B N 1
ATOM 5177 C CA . ARG B 1 253 ? 22.484 -6.738 -19.938 1 97.81 253 ARG B CA 1
ATOM 5178 C C . ARG B 1 253 ? 23.297 -6.109 -21.047 1 97.81 253 ARG B C 1
ATOM 5180 O O . ARG B 1 253 ? 24 -5.121 -20.828 1 97.81 253 ARG B O 1
ATOM 5187 N N . LYS B 1 254 ? 23.156 -6.652 -22.203 1 98.38 254 LYS B N 1
ATOM 5188 C CA . LYS B 1 254 ? 23.906 -6.16 -23.359 1 98.38 254 LYS B CA 1
ATOM 5189 C C . LYS B 1 254 ? 23.484 -4.738 -23.719 1 98.38 254 LYS B C 1
ATOM 5191 O O . LYS B 1 254 ? 24.312 -3.938 -24.156 1 98.38 254 LYS B O 1
ATOM 5196 N N . LYS B 1 255 ? 22.25 -4.418 -23.5 1 98.62 255 LYS B N 1
ATOM 5197 C CA . LYS B 1 255 ? 21.703 -3.164 -24.016 1 98.62 255 LYS B CA 1
ATOM 5198 C C . LYS B 1 255 ? 21.578 -2.123 -22.906 1 98.62 255 LYS B C 1
ATOM 5200 O O . LYS B 1 255 ? 21.172 -0.987 -23.156 1 98.62 255 LYS B O 1
ATOM 5205 N N . GLY B 1 256 ? 21.953 -2.389 -21.672 1 98.25 256 GLY B N 1
ATOM 5206 C CA . GLY B 1 256 ? 21.828 -1.472 -20.547 1 98.25 256 GLY B CA 1
ATOM 5207 C C . GLY B 1 256 ? 20.391 -1.223 -20.125 1 98.25 256 GLY B C 1
ATOM 5208 O O . GLY B 1 256 ? 20.016 -0.082 -19.859 1 98.25 256 GLY B O 1
ATOM 5209 N N . VAL B 1 257 ? 19.578 -2.182 -20.203 1 98.88 257 VAL B N 1
ATOM 5210 C CA . VAL B 1 257 ? 18.188 -2.168 -19.766 1 98.88 257 VAL B CA 1
ATOM 5211 C C . VAL B 1 257 ? 18.047 -2.951 -18.453 1 98.88 257 VAL B C 1
ATOM 5213 O O . VAL B 1 257 ? 18.656 -4.008 -18.297 1 98.88 257 VAL B O 1
ATOM 5216 N N . VAL B 1 258 ? 17.297 -2.422 -17.453 1 98.94 258 VAL B N 1
ATOM 5217 C CA . VAL B 1 258 ? 17.141 -3.074 -16.156 1 98.94 258 VAL B CA 1
ATOM 5218 C C . VAL B 1 258 ? 16.156 -4.23 -16.266 1 98.94 258 VAL B C 1
ATOM 5220 O O . VAL B 1 258 ? 15.039 -4.055 -16.766 1 98.94 258 VAL B O 1
ATOM 5223 N N . PHE B 1 259 ? 16.547 -5.422 -15.891 1 98.88 259 PHE B N 1
ATOM 5224 C CA . PHE B 1 259 ? 15.672 -6.59 -15.844 1 98.88 259 PHE B CA 1
ATOM 5225 C C . PHE B 1 259 ? 15.031 -6.727 -14.469 1 98.88 259 PHE B C 1
ATOM 5227 O O . PHE B 1 259 ? 15.719 -6.969 -13.477 1 98.88 259 PHE B O 1
ATOM 5234 N N . ILE B 1 260 ? 13.742 -6.605 -14.383 1 98.94 260 ILE B N 1
ATOM 5235 C CA . ILE B 1 260 ? 13 -6.684 -13.133 1 98.94 260 ILE B CA 1
ATOM 5236 C C . ILE B 1 260 ? 12.203 -7.988 -13.086 1 98.94 260 ILE B C 1
ATOM 5238 O O . ILE B 1 260 ? 11.328 -8.219 -13.922 1 98.94 260 ILE B O 1
ATOM 5242 N N . ALA B 1 261 ? 12.5 -8.82 -12.125 1 98.94 261 ALA B N 1
ATOM 5243 C CA . ALA B 1 261 ? 11.695 -10.008 -11.875 1 98.94 261 ALA B CA 1
ATOM 5244 C C . ALA B 1 261 ? 10.609 -9.727 -10.844 1 98.94 261 ALA B C 1
ATOM 5246 O O . ALA B 1 261 ? 10.906 -9.398 -9.688 1 98.94 261 ALA B O 1
ATOM 5247 N N . ASP B 1 262 ? 9.391 -9.805 -11.266 1 98.94 262 ASP B N 1
ATOM 5248 C CA . ASP B 1 262 ? 8.258 -9.695 -10.352 1 98.94 262 ASP B CA 1
ATOM 5249 C C . ASP B 1 262 ? 7.977 -11.031 -9.664 1 98.94 262 ASP B C 1
ATOM 5251 O O . ASP B 1 262 ? 7.246 -11.867 -10.195 1 98.94 262 ASP B O 1
ATOM 5255 N N . GLU B 1 263 ? 8.516 -11.211 -8.477 1 98.81 263 GLU B N 1
ATOM 5256 C CA . GLU B 1 263 ? 8.414 -12.43 -7.672 1 98.81 263 GLU B CA 1
ATOM 5257 C C . GLU B 1 263 ? 7.363 -12.273 -6.574 1 98.81 263 GLU B C 1
ATOM 5259 O O . GLU B 1 263 ? 7.414 -12.977 -5.562 1 98.81 263 GLU B O 1
ATOM 5264 N N . VAL B 1 264 ? 6.426 -11.359 -6.785 1 98.88 264 VAL B N 1
ATOM 5265 C CA . VAL B 1 264 ? 5.406 -11.062 -5.785 1 98.88 264 VAL B CA 1
ATOM 5266 C C . VAL B 1 264 ? 4.645 -12.336 -5.43 1 98.88 264 VAL B C 1
ATOM 5268 O O . VAL B 1 264 ? 4.426 -12.625 -4.25 1 98.88 264 VAL B O 1
ATOM 5271 N N . GLN B 1 265 ? 4.242 -13.102 -6.398 1 98.69 265 GLN B N 1
ATOM 5272 C CA . GLN B 1 265 ? 3.439 -14.289 -6.109 1 98.69 265 GLN B CA 1
ATOM 5273 C C . GLN B 1 265 ? 4.312 -15.539 -6.027 1 98.69 265 GLN B C 1
ATOM 5275 O O . GLN B 1 265 ? 4.02 -16.453 -5.266 1 98.69 265 GLN B O 1
ATOM 5280 N N . THR B 1 266 ? 5.441 -15.602 -6.723 1 98.62 266 THR B N 1
ATOM 5281 C CA . THR B 1 266 ? 6.227 -16.812 -6.895 1 98.62 266 THR B CA 1
ATOM 5282 C C . THR B 1 266 ? 7.254 -16.969 -5.777 1 98.62 266 THR B C 1
ATOM 5284 O O . THR B 1 266 ? 7.762 -18.062 -5.531 1 98.62 266 THR B O 1
ATOM 5287 N N . GLY B 1 267 ? 7.566 -15.867 -5.062 1 98.38 267 GLY B N 1
ATOM 5288 C CA . GLY B 1 267 ? 8.656 -15.891 -4.105 1 98.38 267 GLY B CA 1
ATOM 5289 C C . GLY B 1 267 ? 8.305 -16.609 -2.818 1 98.38 267 GLY B C 1
ATOM 5290 O O . GLY B 1 267 ? 7.18 -17.078 -2.65 1 98.38 267 GLY B O 1
ATOM 5291 N N . PHE B 1 268 ? 9.344 -16.828 -2.006 1 98.69 268 PHE B N 1
ATOM 5292 C CA . PHE B 1 268 ? 9.266 -17.328 -0.637 1 98.69 268 PHE B CA 1
ATOM 5293 C C . PHE B 1 268 ? 8.781 -18.766 -0.611 1 98.69 268 PHE B C 1
ATOM 5295 O O . PHE B 1 268 ? 7.793 -19.094 0.053 1 98.69 268 PHE B O 1
ATOM 5302 N N . ALA B 1 269 ? 9.438 -19.625 -1.35 1 98.75 269 ALA B N 1
ATOM 5303 C CA . ALA B 1 269 ? 9.391 -21.078 -1.313 1 98.75 269 ALA B CA 1
ATOM 5304 C C . ALA B 1 269 ? 8.211 -21.609 -2.133 1 98.75 269 ALA B C 1
ATOM 5306 O O . ALA B 1 269 ? 8.109 -22.812 -2.371 1 98.75 269 ALA B O 1
ATOM 5307 N N . ARG B 1 270 ? 7.344 -20.75 -2.672 1 98.69 270 ARG B N 1
ATOM 5308 C CA . ARG B 1 270 ? 6.086 -21.109 -3.311 1 98.69 270 ARG B CA 1
ATOM 5309 C C . ARG B 1 270 ? 6.312 -22.125 -4.438 1 98.69 270 ARG B C 1
ATOM 5311 O O . ARG B 1 270 ? 5.559 -23.078 -4.578 1 98.69 270 ARG B O 1
ATOM 5318 N N . THR B 1 271 ? 7.438 -21.953 -5.203 1 98.62 271 THR B N 1
ATOM 5319 C CA . THR B 1 271 ? 7.625 -22.703 -6.441 1 98.62 271 THR B CA 1
ATOM 5320 C C . THR B 1 271 ? 8.625 -23.828 -6.242 1 98.62 271 THR B C 1
ATOM 5322 O O . THR B 1 271 ? 9.055 -24.469 -7.207 1 98.62 271 THR B O 1
ATOM 5325 N N . GLY B 1 272 ? 9.023 -24.078 -4.996 1 98.44 272 GLY B N 1
ATOM 5326 C CA . GLY B 1 272 ? 9.992 -25.125 -4.734 1 98.44 272 GLY B CA 1
ATOM 5327 C C . GLY B 1 272 ? 11.422 -24.625 -4.684 1 98.44 272 GLY B C 1
ATOM 5328 O O . GLY B 1 272 ? 12.367 -25.406 -4.664 1 98.44 272 GLY B O 1
ATOM 5329 N N . ALA B 1 273 ? 11.617 -23.391 -4.754 1 98.31 273 ALA B N 1
ATOM 5330 C CA . ALA B 1 273 ? 12.812 -22.594 -4.477 1 98.31 273 ALA B CA 1
ATOM 5331 C C . ALA B 1 273 ? 12.445 -21.312 -3.732 1 98.31 273 ALA B C 1
ATOM 5333 O O . ALA B 1 273 ? 11.273 -20.938 -3.646 1 98.31 273 ALA B O 1
ATOM 5334 N N . MET B 1 274 ? 13.414 -20.656 -3.127 1 98.5 274 MET B N 1
ATOM 5335 C CA . MET B 1 274 ? 13.094 -19.391 -2.463 1 98.5 274 MET B CA 1
ATOM 5336 C C . MET B 1 274 ? 12.492 -18.391 -3.447 1 98.5 274 MET B C 1
ATOM 5338 O O . MET B 1 274 ? 11.555 -17.672 -3.109 1 98.5 274 MET B O 1
ATOM 5342 N N . PHE B 1 275 ? 13.07 -18.359 -4.648 1 98.69 275 PHE B N 1
ATOM 5343 C CA . PHE B 1 275 ? 12.555 -17.547 -5.75 1 98.69 275 PHE B CA 1
ATOM 5344 C C . PHE B 1 275 ? 12.5 -18.359 -7.035 1 98.69 275 PHE B C 1
ATOM 5346 O O . PHE B 1 275 ? 13.367 -19.203 -7.281 1 98.69 275 PHE B O 1
ATOM 5353 N N . ALA B 1 276 ? 11.492 -18.094 -7.887 1 98.56 276 ALA B N 1
ATOM 5354 C CA . ALA B 1 276 ? 11.281 -18.828 -9.133 1 98.56 276 ALA B CA 1
ATOM 5355 C C . ALA B 1 276 ? 12.461 -18.656 -10.078 1 98.56 276 ALA B C 1
ATOM 5357 O O . ALA B 1 276 ? 12.797 -19.562 -10.844 1 98.56 276 ALA B O 1
ATOM 5358 N N . CYS B 1 277 ? 13.141 -17.547 -10.008 1 97.56 277 CYS B N 1
ATOM 5359 C CA . CYS B 1 277 ? 14.289 -17.25 -10.867 1 97.56 277 CYS B CA 1
ATOM 5360 C C . CYS B 1 277 ? 15.367 -18.312 -10.703 1 97.56 277 CYS B C 1
ATOM 5362 O O . CYS B 1 277 ? 16.141 -18.547 -11.633 1 97.56 277 CYS B O 1
ATOM 5364 N N . GLN B 1 278 ? 15.359 -18.984 -9.602 1 97.5 278 GLN B N 1
ATOM 5365 C CA . GLN B 1 278 ? 16.406 -19.953 -9.297 1 97.5 278 GLN B CA 1
ATOM 5366 C C . GLN B 1 278 ? 16.25 -21.219 -10.125 1 97.5 278 GLN B C 1
ATOM 5368 O O . GLN B 1 278 ? 17.188 -22.031 -10.211 1 97.5 278 GLN B O 1
ATOM 5373 N N . HIS B 1 279 ? 15.102 -21.375 -10.727 1 96.69 279 HIS B N 1
ATOM 5374 C CA . HIS B 1 279 ? 14.859 -22.547 -11.562 1 96.69 279 HIS B CA 1
ATOM 5375 C C . HIS B 1 279 ? 15.453 -22.359 -12.961 1 96.69 279 HIS B C 1
ATOM 5377 O O . HIS B 1 279 ? 15.562 -23.328 -13.727 1 96.69 279 HIS B O 1
ATOM 5383 N N . GLU B 1 280 ? 15.875 -21.109 -13.273 1 93.75 280 GLU B N 1
ATOM 5384 C CA . GLU B 1 280 ? 16.188 -20.766 -14.656 1 93.75 280 GLU B CA 1
ATOM 5385 C C . GLU B 1 280 ? 17.672 -20.953 -14.961 1 93.75 280 GLU B C 1
ATOM 5387 O O . GLU B 1 280 ? 18.5 -20.125 -14.602 1 93.75 280 GLU B O 1
ATOM 5392 N N . GLY B 1 281 ? 17.938 -22.016 -15.695 1 83.38 281 GLY B N 1
ATOM 5393 C CA . GLY B 1 281 ? 19.312 -22.297 -16.094 1 83.38 281 GLY B CA 1
ATOM 5394 C C . GLY B 1 281 ? 20.125 -22.938 -14.984 1 83.38 281 GLY B C 1
ATOM 5395 O O . GLY B 1 281 ? 19.656 -23.094 -13.859 1 83.38 281 GLY B O 1
ATOM 5396 N N . PRO B 1 282 ? 21.328 -23.406 -15.227 1 83 282 PRO B N 1
ATOM 5397 C CA . PRO B 1 282 ? 22.156 -24.141 -14.258 1 83 282 PRO B CA 1
ATOM 5398 C C . PRO B 1 282 ? 22.547 -23.281 -13.062 1 83 282 PRO B C 1
ATOM 5400 O O . PRO B 1 282 ? 22.656 -23.781 -11.938 1 83 282 PRO B O 1
ATOM 5403 N N . GLY B 1 283 ? 22.578 -22.016 -13.141 1 87.19 283 GLY B N 1
ATOM 5404 C CA . GLY B 1 283 ? 22.969 -21.156 -12.047 1 87.19 283 GLY B CA 1
ATOM 5405 C C . GLY B 1 283 ? 21.859 -20.234 -11.586 1 87.19 283 GLY B C 1
ATOM 5406 O O . GLY B 1 283 ? 22.062 -19.391 -10.711 1 87.19 283 GLY B O 1
ATOM 5407 N N . GLY B 1 284 ? 20.688 -20.5 -12.094 1 93.5 284 GLY B N 1
ATOM 5408 C CA . GLY B 1 284 ? 19.594 -19.578 -11.781 1 93.5 284 GLY B CA 1
ATOM 5409 C C . GLY B 1 284 ? 19.734 -18.25 -12.477 1 93.5 284 GLY B C 1
ATOM 5410 O O . GLY B 1 284 ? 20.812 -17.891 -12.945 1 93.5 284 GLY B O 1
ATOM 5411 N N . LEU B 1 285 ? 18.656 -17.625 -12.547 1 95.81 285 LEU B N 1
ATOM 5412 C CA . LEU B 1 285 ? 18.609 -16.266 -13.102 1 95.81 285 LEU B CA 1
ATOM 5413 C C . LEU B 1 285 ? 18.891 -15.227 -12.016 1 95.81 285 LEU B C 1
ATOM 5415 O O . LEU B 1 285 ? 18.375 -15.344 -10.898 1 95.81 285 LEU B O 1
ATOM 5419 N N . GLU B 1 286 ? 19.797 -14.266 -12.281 1 97.31 286 GLU B N 1
ATOM 5420 C CA . GLU B 1 286 ? 20.062 -13.156 -11.375 1 97.31 286 GLU B CA 1
ATOM 5421 C C . GLU B 1 286 ? 19.5 -11.852 -11.922 1 97.31 286 GLU B C 1
ATOM 5423 O O . GLU B 1 286 ? 20.203 -11.094 -12.594 1 97.31 286 GLU B O 1
ATOM 5428 N N . PRO B 1 287 ? 18.297 -11.516 -11.609 1 98.25 287 PRO B N 1
ATOM 5429 C CA . PRO B 1 287 ? 17.719 -10.25 -12.07 1 98.25 287 PRO B CA 1
ATOM 5430 C C . PRO B 1 287 ? 18.438 -9.031 -11.492 1 98.25 287 PRO B C 1
ATOM 5432 O O . PRO B 1 287 ? 19.141 -9.141 -10.484 1 98.25 287 PRO B O 1
ATOM 5435 N N . ASP B 1 288 ? 18.281 -7.832 -12.141 1 98.62 288 ASP B N 1
ATOM 5436 C CA . ASP B 1 288 ? 18.812 -6.59 -11.586 1 98.62 288 ASP B CA 1
ATOM 5437 C C . ASP B 1 288 ? 18.031 -6.164 -10.352 1 98.62 288 ASP B C 1
ATOM 5439 O O . ASP B 1 288 ? 18.609 -5.637 -9.398 1 98.62 288 ASP B O 1
ATOM 5443 N N . LEU B 1 289 ? 16.75 -6.332 -10.414 1 98.88 289 LEU B N 1
ATOM 5444 C CA . LEU B 1 289 ? 15.828 -6.051 -9.32 1 98.88 289 LEU B CA 1
ATOM 5445 C C . LEU B 1 289 ? 14.812 -7.18 -9.164 1 98.88 289 LEU B C 1
ATOM 5447 O O . LEU B 1 289 ? 14.414 -7.805 -10.148 1 98.88 289 LEU B O 1
ATOM 5451 N N . ILE B 1 290 ? 14.406 -7.383 -7.945 1 98.88 290 ILE B N 1
ATOM 5452 C CA . ILE B 1 290 ? 13.336 -8.32 -7.641 1 98.88 290 ILE B CA 1
ATOM 5453 C C . ILE B 1 290 ? 12.266 -7.625 -6.801 1 98.88 290 ILE B C 1
ATOM 5455 O O . ILE B 1 290 ? 12.586 -6.91 -5.848 1 98.88 290 ILE B O 1
ATOM 5459 N N . CYS B 1 291 ? 11.047 -7.742 -7.227 1 98.94 291 CYS B N 1
ATOM 5460 C CA . CYS B 1 291 ? 9.914 -7.309 -6.418 1 98.94 291 CYS B CA 1
ATOM 5461 C C . CYS B 1 291 ? 9.344 -8.469 -5.609 1 98.94 291 CYS B C 1
ATOM 5463 O O . CYS B 1 291 ? 9.133 -9.562 -6.148 1 98.94 291 CYS B O 1
ATOM 5465 N N . THR B 1 292 ? 9.117 -8.281 -4.336 1 98.88 292 THR B N 1
ATOM 5466 C CA . THR B 1 292 ? 8.562 -9.32 -3.48 1 98.88 292 THR B CA 1
ATOM 5467 C C . THR B 1 292 ? 7.398 -8.773 -2.652 1 98.88 292 THR B C 1
ATOM 5469 O O . THR B 1 292 ? 7.344 -7.57 -2.371 1 98.88 292 THR B O 1
ATOM 5472 N N . ALA B 1 293 ? 6.477 -9.586 -2.32 1 98.81 293 ALA B N 1
ATOM 5473 C CA . ALA B 1 293 ? 5.336 -9.328 -1.445 1 98.81 293 ALA B CA 1
ATOM 5474 C C . ALA B 1 293 ? 4.664 -10.625 -1.021 1 98.81 293 ALA B C 1
ATOM 5476 O O . ALA B 1 293 ? 5.34 -11.617 -0.734 1 98.81 293 ALA B O 1
ATOM 5477 N N . LYS B 1 294 ? 3.408 -10.648 -0.852 1 98.56 294 LYS B N 1
ATOM 5478 C CA . LYS B 1 294 ? 2.549 -11.789 -0.541 1 98.56 294 LYS B CA 1
ATOM 5479 C C . LYS B 1 294 ? 3.205 -12.711 0.481 1 98.56 294 LYS B C 1
ATOM 5481 O O . LYS B 1 294 ? 3.131 -12.469 1.687 1 98.56 294 LYS B O 1
ATOM 5486 N N . GLY B 1 295 ? 3.93 -13.711 0.104 1 98.75 295 GLY B N 1
ATOM 5487 C CA . GLY B 1 295 ? 4.539 -14.695 0.983 1 98.75 295 GLY B CA 1
ATOM 5488 C C . GLY B 1 295 ? 5.59 -14.109 1.905 1 98.75 295 GLY B C 1
ATOM 5489 O O . GLY B 1 295 ? 6.059 -14.773 2.83 1 98.75 295 GLY B O 1
ATOM 5490 N N . ILE B 1 296 ? 5.902 -12.852 1.869 1 98.81 296 ILE B N 1
ATOM 5491 C CA . ILE B 1 296 ? 7.051 -12.219 2.506 1 98.81 296 ILE B CA 1
ATOM 5492 C C . ILE B 1 296 ? 6.809 -12.109 4.008 1 98.81 296 ILE B C 1
ATOM 5494 O O . ILE B 1 296 ? 7.754 -12.18 4.801 1 98.81 296 ILE B O 1
ATOM 5498 N N . ALA B 1 297 ? 5.52 -11.945 4.418 1 98.75 297 ALA B N 1
ATOM 5499 C CA . ALA B 1 297 ? 5.254 -11.609 5.816 1 98.75 297 ALA B CA 1
ATOM 5500 C C . ALA B 1 297 ? 4.016 -12.344 6.328 1 98.75 297 ALA B C 1
ATOM 5502 O O . ALA B 1 297 ? 3.32 -11.844 7.215 1 98.75 297 ALA B O 1
ATOM 5503 N N . ASP B 1 298 ? 3.664 -13.414 5.688 1 97.69 298 ASP B N 1
ATOM 5504 C CA . ASP B 1 298 ? 2.619 -14.344 6.09 1 97.69 298 ASP B CA 1
ATOM 5505 C C . ASP B 1 298 ? 1.328 -13.609 6.441 1 97.69 298 ASP B C 1
ATOM 5507 O O . ASP B 1 298 ? 0.716 -13.883 7.477 1 97.69 298 ASP B O 1
ATOM 5511 N N . GLY B 1 299 ? 0.945 -12.758 5.641 1 98.31 299 GLY B N 1
ATOM 5512 C CA . GLY B 1 299 ? -0.38 -12.172 5.77 1 98.31 299 GLY B CA 1
ATOM 5513 C C . GLY B 1 299 ? -0.348 -10.688 6.066 1 98.31 299 GLY B C 1
ATOM 5514 O O . GLY B 1 299 ? -1.292 -9.961 5.746 1 98.31 299 GLY B O 1
ATOM 5515 N N . LEU B 1 300 ? 0.675 -10.164 6.715 1 98.75 300 LEU B N 1
ATOM 5516 C CA . LEU B 1 300 ? 0.756 -8.742 7.008 1 98.75 300 LEU B CA 1
ATOM 5517 C C . LEU B 1 300 ? 1.252 -7.965 5.793 1 98.75 300 LEU B C 1
ATOM 5519 O O . LEU B 1 300 ? 2.092 -8.453 5.035 1 98.75 300 LEU B O 1
ATOM 5523 N N . PRO B 1 301 ? 0.771 -6.711 5.605 1 98.69 301 PRO B N 1
ATOM 5524 C CA . PRO B 1 301 ? 1.136 -5.93 4.426 1 98.69 301 PRO B CA 1
ATOM 5525 C C . PRO B 1 301 ? 2.615 -5.547 4.402 1 98.69 301 PRO B C 1
ATOM 5527 O O . PRO B 1 301 ? 3.061 -4.742 5.223 1 98.69 301 PRO B O 1
ATOM 5530 N N . LEU B 1 302 ? 3.377 -6.117 3.494 1 98.88 302 LEU B N 1
ATOM 5531 C CA . LEU B 1 302 ? 4.789 -5.828 3.279 1 98.88 302 LEU B CA 1
ATOM 5532 C C . LEU B 1 302 ? 5.211 -6.188 1.859 1 98.88 302 LEU B C 1
ATOM 5534 O O . LEU B 1 302 ? 4.75 -7.188 1.305 1 98.88 302 LEU B O 1
ATOM 5538 N N . SER B 1 303 ? 5.977 -5.367 1.271 1 98.88 303 SER B N 1
ATOM 5539 C CA . SER B 1 303 ? 6.625 -5.656 -0.005 1 98.88 303 SER B CA 1
ATOM 5540 C C . SER B 1 303 ? 8.031 -5.062 -0.059 1 98.88 303 SER B C 1
ATOM 5542 O O . SER B 1 303 ? 8.445 -4.348 0.855 1 98.88 303 SER B O 1
ATOM 5544 N N . ALA B 1 304 ? 8.789 -5.406 -1.087 1 98.94 304 ALA B N 1
ATOM 5545 C CA . ALA B 1 304 ? 10.164 -4.938 -1.173 1 98.94 304 ALA B CA 1
ATOM 5546 C C . ALA B 1 304 ? 10.641 -4.891 -2.621 1 98.94 304 ALA B C 1
ATOM 5548 O O . ALA B 1 304 ? 10.102 -5.594 -3.48 1 98.94 304 ALA B O 1
ATOM 5549 N N . VAL B 1 305 ? 11.516 -4.035 -2.891 1 98.94 305 VAL B N 1
ATOM 5550 C CA . VAL B 1 305 ? 12.406 -4.105 -4.047 1 98.94 305 VAL B CA 1
ATOM 5551 C C . VAL B 1 305 ? 13.836 -4.352 -3.582 1 98.94 305 VAL B C 1
ATOM 5553 O O . VAL B 1 305 ? 14.359 -3.615 -2.742 1 98.94 305 VAL B O 1
ATOM 5556 N N . THR B 1 306 ? 14.43 -5.359 -4.008 1 98.94 306 THR B N 1
ATOM 5557 C CA . THR B 1 306 ? 15.812 -5.715 -3.709 1 98.94 306 THR B CA 1
ATOM 5558 C C . THR B 1 306 ? 16.609 -5.914 -4.996 1 98.94 306 THR B C 1
ATOM 5560 O O . THR B 1 306 ? 16.109 -6.5 -5.957 1 98.94 306 THR B O 1
ATOM 5563 N N . GLY B 1 307 ? 17.781 -5.434 -5.055 1 98.69 307 GLY B N 1
ATOM 5564 C CA . GLY B 1 307 ? 18.609 -5.668 -6.227 1 98.69 307 GLY B CA 1
ATOM 5565 C C . GLY B 1 307 ? 20.016 -5.121 -6.078 1 98.69 307 GLY B C 1
ATOM 5566 O O . GLY B 1 307 ? 20.469 -4.852 -4.965 1 98.69 307 GLY B O 1
ATOM 5567 N N . ARG B 1 308 ? 20.734 -5.043 -7.172 1 98.56 308 ARG B N 1
ATOM 5568 C CA . ARG B 1 308 ? 22.109 -4.566 -7.195 1 98.56 308 ARG B CA 1
ATOM 5569 C C . ARG B 1 308 ? 22.234 -3.195 -6.543 1 98.56 308 ARG B C 1
ATOM 5571 O O . ARG B 1 308 ? 21.438 -2.291 -6.836 1 98.56 308 ARG B O 1
ATOM 5578 N N . ALA B 1 309 ? 23.234 -3.041 -5.715 1 98.69 309 ALA B N 1
ATOM 5579 C CA . ALA B 1 309 ? 23.406 -1.814 -4.941 1 98.69 309 ALA B CA 1
ATOM 5580 C C . ALA B 1 309 ? 23.484 -0.596 -5.859 1 98.69 309 ALA B C 1
ATOM 5582 O O . ALA B 1 309 ? 22.891 0.443 -5.578 1 98.69 309 ALA B O 1
ATOM 5583 N N . GLU B 1 310 ? 24.219 -0.739 -6.957 1 98.31 310 GLU B N 1
ATOM 5584 C CA . GLU B 1 310 ? 24.406 0.385 -7.871 1 98.31 310 GLU B CA 1
ATOM 5585 C C . GLU B 1 310 ? 23.078 0.84 -8.469 1 98.31 310 GLU B C 1
ATOM 5587 O O . GLU B 1 310 ? 22.859 2.035 -8.68 1 98.31 310 GLU B O 1
ATOM 5592 N N . VAL B 1 311 ? 22.203 -0.12 -8.773 1 98.75 311 VAL B N 1
ATOM 5593 C CA . VAL B 1 311 ? 20.891 0.197 -9.352 1 98.75 311 VAL B CA 1
ATOM 5594 C C . VAL B 1 311 ? 19.984 0.776 -8.273 1 98.75 311 VAL B C 1
ATOM 5596 O O . VAL B 1 311 ? 19.359 1.826 -8.469 1 98.75 311 VAL B O 1
ATOM 5599 N N . MET B 1 312 ? 19.938 0.16 -7.094 1 98.88 312 MET B N 1
ATOM 5600 C CA . MET B 1 312 ? 19.047 0.525 -6.004 1 98.88 312 MET B CA 1
ATOM 5601 C C . MET B 1 312 ? 19.406 1.889 -5.43 1 98.88 312 MET B C 1
ATOM 5603 O O . MET B 1 312 ? 18.562 2.586 -4.879 1 98.88 312 MET B O 1
ATOM 5607 N N . ASP B 1 313 ? 20.672 2.299 -5.578 1 98.69 313 ASP B N 1
ATOM 5608 C CA . ASP B 1 313 ? 21.156 3.539 -4.977 1 98.69 313 ASP B CA 1
ATOM 5609 C C . ASP B 1 313 ? 21.172 4.672 -6 1 98.69 313 ASP B C 1
ATOM 5611 O O . ASP B 1 313 ? 21.719 5.742 -5.734 1 98.69 313 ASP B O 1
ATOM 5615 N N . ALA B 1 314 ? 20.578 4.449 -7.148 1 98.62 314 ALA B N 1
ATOM 5616 C CA . ALA B 1 314 ? 20.562 5.465 -8.195 1 98.62 314 ALA B CA 1
ATOM 5617 C C . ALA B 1 314 ? 19.641 6.617 -7.816 1 98.62 314 ALA B C 1
ATOM 5619 O O . ALA B 1 314 ? 19.953 7.785 -8.078 1 98.62 314 ALA B O 1
ATOM 5620 N N . PRO B 1 315 ? 18.484 6.363 -7.223 1 98.56 315 PRO B N 1
ATOM 5621 C CA . PRO B 1 315 ? 17.625 7.48 -6.824 1 98.56 315 PRO B CA 1
ATOM 5622 C C . PRO B 1 315 ? 18.266 8.383 -5.777 1 98.56 315 PRO B C 1
ATOM 5624 O O . PRO B 1 315 ? 19 7.895 -4.91 1 98.56 315 PRO B O 1
ATOM 5627 N N . HIS B 1 316 ? 18 9.664 -5.848 1 98.19 316 HIS B N 1
ATOM 5628 C CA . HIS B 1 316 ? 18.5 10.617 -4.863 1 98.19 316 HIS B CA 1
ATOM 5629 C C . HIS B 1 316 ? 17.938 10.336 -3.479 1 98.19 316 HIS B C 1
ATOM 5631 O O . HIS B 1 316 ? 16.891 9.672 -3.355 1 98.19 316 HIS B O 1
ATOM 5637 N N . VAL B 1 317 ? 18.594 10.875 -2.461 1 97.25 317 VAL B N 1
ATOM 5638 C CA . VAL B 1 317 ? 18.156 10.727 -1.078 1 97.25 317 VAL B CA 1
ATOM 5639 C C . VAL B 1 317 ? 16.75 11.305 -0.916 1 97.25 317 VAL B C 1
ATOM 5641 O O . VAL B 1 317 ? 16.484 12.43 -1.345 1 97.25 317 VAL B O 1
ATOM 5644 N N . GLY B 1 318 ? 15.867 10.492 -0.361 1 97.19 318 GLY B N 1
ATOM 5645 C CA . GLY B 1 318 ? 14.5 10.938 -0.167 1 97.19 318 GLY B CA 1
ATOM 5646 C C . GLY B 1 318 ? 13.578 10.562 -1.312 1 97.19 318 GLY B C 1
ATOM 5647 O O . GLY B 1 318 ? 12.359 10.695 -1.205 1 97.19 318 GLY B O 1
ATOM 5648 N N . GLY B 1 319 ? 14.125 10.016 -2.379 1 98.06 319 GLY B N 1
ATOM 5649 C CA . GLY B 1 319 ? 13.344 9.656 -3.551 1 98.06 319 GLY B CA 1
ATOM 5650 C C . GLY B 1 319 ? 12.508 8.406 -3.352 1 98.06 319 GLY B C 1
ATOM 5651 O O . GLY B 1 319 ? 11.5 8.211 -4.031 1 98.06 319 GLY B O 1
ATOM 5652 N N . LEU B 1 320 ? 12.945 7.582 -2.482 1 98.31 320 LEU B N 1
ATOM 5653 C CA . LEU B 1 320 ? 12.227 6.344 -2.193 1 98.31 320 LEU B CA 1
ATOM 5654 C C . LEU B 1 320 ? 11.695 6.348 -0.764 1 98.31 320 LEU B C 1
ATOM 5656 O O . LEU B 1 320 ? 12.266 7 0.113 1 98.31 320 LEU B O 1
ATOM 5660 N N . GLY B 1 321 ? 10.594 5.66 -0.583 1 96.19 321 GLY B N 1
ATOM 5661 C CA . GLY B 1 321 ? 10.031 5.539 0.751 1 96.19 321 GLY B CA 1
ATOM 5662 C C . GLY B 1 321 ? 8.523 5.691 0.775 1 96.19 321 GLY B C 1
ATOM 5663 O O . GLY B 1 321 ? 7.891 5.852 -0.272 1 96.19 321 GLY B O 1
ATOM 5664 N N . GLY B 1 322 ? 7.941 5.641 1.893 1 95.75 322 GLY B N 1
ATOM 5665 C CA . GLY B 1 322 ? 6.527 5.762 2.215 1 95.75 322 GLY B CA 1
ATOM 5666 C C . GLY B 1 322 ? 6.242 5.656 3.701 1 95.75 322 GLY B C 1
ATOM 5667 O O . GLY B 1 322 ? 6.988 5.004 4.438 1 95.75 322 GLY B O 1
ATOM 5668 N N . THR B 1 323 ? 5.18 6.258 4.078 1 96.94 323 THR B N 1
ATOM 5669 C CA . THR B 1 323 ? 4.867 6.398 5.496 1 96.94 323 THR B CA 1
ATOM 5670 C C . THR B 1 323 ? 4.867 5.035 6.188 1 96.94 323 THR B C 1
ATOM 5672 O O . THR B 1 323 ? 5.484 4.867 7.242 1 96.94 323 THR B O 1
ATOM 5675 N N . PHE B 1 324 ? 4.309 4.059 5.562 1 97.06 324 PHE B N 1
ATOM 5676 C CA . PHE B 1 324 ? 4.113 2.766 6.211 1 97.06 324 PHE B CA 1
ATOM 5677 C C . PHE B 1 324 ? 5.125 1.747 5.703 1 97.06 324 PHE B C 1
ATOM 5679 O O . PHE B 1 324 ? 5.086 0.577 6.09 1 97.06 324 PHE B O 1
ATOM 5686 N N . GLY B 1 325 ? 5.973 2.172 4.695 1 97.5 325 GLY B N 1
ATOM 5687 C CA . GLY B 1 325 ? 6.91 1.216 4.133 1 97.5 325 GLY B CA 1
ATOM 5688 C C . GLY B 1 325 ? 7.812 0.577 5.172 1 97.5 325 GLY B C 1
ATOM 5689 O O . GLY B 1 325 ? 8.578 1.268 5.844 1 97.5 325 GLY B O 1
ATOM 5690 N N . GLY B 1 326 ? 7.688 -0.729 5.281 1 98.44 326 GLY B N 1
ATOM 5691 C CA . GLY B 1 326 ? 8.469 -1.426 6.289 1 98.44 326 GLY B CA 1
ATOM 5692 C C . GLY B 1 326 ? 7.953 -1.214 7.699 1 98.44 326 GLY B C 1
ATOM 5693 O O . GLY B 1 326 ? 8.727 -0.907 8.609 1 98.44 326 GLY B O 1
ATOM 5694 N N . ASN B 1 327 ? 6.605 -1.262 7.859 1 98.44 327 ASN B N 1
ATOM 5695 C CA . ASN B 1 327 ? 5.996 -1.162 9.18 1 98.44 327 ASN B CA 1
ATOM 5696 C C . ASN B 1 327 ? 6.602 -2.17 10.156 1 98.44 327 ASN B C 1
ATOM 5698 O O . ASN B 1 327 ? 6.805 -3.332 9.805 1 98.44 327 ASN B O 1
ATOM 5702 N N . PRO B 1 328 ? 6.934 -1.726 11.391 1 98.69 328 PRO B N 1
ATOM 5703 C CA . PRO B 1 328 ? 7.699 -2.58 12.305 1 98.69 328 PRO B CA 1
ATOM 5704 C C . PRO B 1 328 ? 6.992 -3.9 12.602 1 98.69 328 PRO B C 1
ATOM 5706 O O . PRO B 1 328 ? 7.648 -4.934 12.758 1 98.69 328 PRO B O 1
ATOM 5709 N N . VAL B 1 329 ? 5.68 -3.895 12.695 1 98.81 329 VAL B N 1
ATOM 5710 C CA . VAL B 1 329 ? 4.922 -5.105 12.992 1 98.81 329 VAL B CA 1
ATOM 5711 C C . VAL B 1 329 ? 5.023 -6.074 11.812 1 98.81 329 VAL B C 1
ATOM 5713 O O . VAL B 1 329 ? 5.223 -7.277 12.008 1 98.81 329 VAL B O 1
ATOM 5716 N N . ALA B 1 330 ? 4.898 -5.586 10.602 1 98.88 330 ALA B N 1
ATOM 5717 C CA . ALA B 1 330 ? 5.047 -6.406 9.398 1 98.88 330 ALA B CA 1
ATOM 5718 C C . ALA B 1 330 ? 6.477 -6.914 9.25 1 98.88 330 ALA B C 1
ATOM 5720 O O . ALA B 1 330 ? 6.703 -8.031 8.781 1 98.88 330 ALA B O 1
ATOM 5721 N N . CYS B 1 331 ? 7.473 -6.059 9.625 1 98.94 331 CYS B N 1
ATOM 5722 C CA . CYS B 1 331 ? 8.867 -6.484 9.57 1 98.94 331 CYS B CA 1
ATOM 5723 C C . CYS B 1 331 ? 9.117 -7.66 10.508 1 98.94 331 CYS B C 1
ATOM 5725 O O . CYS B 1 331 ? 9.82 -8.602 10.148 1 98.94 331 CYS B O 1
ATOM 5727 N N . ALA B 1 332 ? 8.539 -7.566 11.711 1 98.94 332 ALA B N 1
ATOM 5728 C CA . ALA B 1 332 ? 8.664 -8.68 12.641 1 98.94 332 ALA B CA 1
ATOM 5729 C C . ALA B 1 332 ? 8.094 -9.961 12.047 1 98.94 332 ALA B C 1
ATOM 5731 O O . ALA B 1 332 ? 8.688 -11.039 12.172 1 98.94 332 ALA B O 1
ATOM 5732 N N . ALA B 1 333 ? 6.988 -9.859 11.414 1 98.94 333 ALA B N 1
ATOM 5733 C CA . ALA B 1 333 ? 6.352 -11 10.758 1 98.94 333 ALA B CA 1
ATOM 5734 C C . ALA B 1 333 ? 7.234 -11.555 9.641 1 98.94 333 ALA B C 1
ATOM 5736 O O . ALA B 1 333 ? 7.328 -12.766 9.461 1 98.94 333 ALA B O 1
ATOM 5737 N N . ALA B 1 334 ? 7.863 -10.688 8.891 1 98.94 334 ALA B N 1
ATOM 5738 C CA . ALA B 1 334 ? 8.703 -11.094 7.766 1 98.94 334 ALA B CA 1
ATOM 5739 C C . ALA B 1 334 ? 9.906 -11.898 8.25 1 98.94 334 ALA B C 1
ATOM 5741 O O . ALA B 1 334 ? 10.258 -12.914 7.652 1 98.94 334 ALA B O 1
ATOM 5742 N N . LEU B 1 335 ? 10.562 -11.375 9.305 1 98.94 335 LEU B N 1
ATOM 5743 C CA . LEU B 1 335 ? 11.703 -12.086 9.859 1 98.94 335 LEU B CA 1
ATOM 5744 C C . LEU B 1 335 ? 11.297 -13.477 10.352 1 98.94 335 LEU B C 1
ATOM 5746 O O . LEU B 1 335 ? 12 -14.453 10.102 1 98.94 335 LEU B O 1
ATOM 5750 N N . ALA B 1 336 ? 10.141 -13.547 11 1 98.94 336 ALA B N 1
ATOM 5751 C CA . ALA B 1 336 ? 9.617 -14.82 11.477 1 98.94 336 ALA B CA 1
ATOM 5752 C C . ALA B 1 336 ? 9.281 -15.75 10.312 1 98.94 336 ALA B C 1
ATOM 5754 O O . ALA B 1 336 ? 9.484 -16.953 10.391 1 98.94 336 ALA B O 1
ATOM 5755 N N . THR B 1 337 ? 8.781 -15.219 9.242 1 98.94 337 THR B N 1
ATOM 5756 C CA . THR B 1 337 ? 8.406 -16 8.062 1 98.94 337 THR B CA 1
ATOM 5757 C C . THR B 1 337 ? 9.648 -16.609 7.418 1 98.94 337 THR B C 1
ATOM 5759 O O . THR B 1 337 ? 9.664 -17.812 7.125 1 98.94 337 THR B O 1
ATOM 5762 N N . ILE B 1 338 ? 10.672 -15.789 7.176 1 98.94 338 ILE B N 1
ATOM 5763 C CA . ILE B 1 338 ? 11.914 -16.266 6.57 1 98.94 338 ILE B CA 1
ATOM 5764 C C . ILE B 1 338 ? 12.516 -17.375 7.441 1 98.94 338 ILE B C 1
ATOM 5766 O O . ILE B 1 338 ? 12.93 -18.422 6.934 1 98.94 338 ILE B O 1
ATOM 5770 N N . ALA B 1 339 ? 12.523 -17.125 8.75 1 98.81 339 ALA B N 1
ATOM 5771 C CA . ALA B 1 339 ? 13.039 -18.125 9.68 1 98.81 339 ALA B CA 1
ATOM 5772 C C . ALA B 1 339 ? 12.25 -19.422 9.578 1 98.81 339 ALA B C 1
ATOM 5774 O O . ALA B 1 339 ? 12.836 -20.516 9.602 1 98.81 339 ALA B O 1
ATOM 5775 N N . THR B 1 340 ? 10.953 -19.344 9.492 1 98.81 340 THR B N 1
ATOM 5776 C CA . THR B 1 340 ? 10.102 -20.516 9.406 1 98.81 340 THR B CA 1
ATOM 5777 C C . THR B 1 340 ? 10.383 -21.312 8.133 1 98.81 340 THR B C 1
ATOM 5779 O O . THR B 1 340 ? 10.508 -22.531 8.172 1 98.81 340 THR B O 1
ATOM 5782 N N . ILE B 1 341 ? 10.516 -20.641 6.996 1 98.88 341 ILE B N 1
ATOM 5783 C CA . ILE B 1 341 ? 10.773 -21.297 5.715 1 98.88 341 ILE B CA 1
ATOM 5784 C C . ILE B 1 341 ? 12.094 -22.062 5.785 1 98.88 341 ILE B C 1
ATOM 5786 O O . ILE B 1 341 ? 12.164 -23.219 5.383 1 98.88 341 ILE B O 1
ATOM 5790 N N . GLU B 1 342 ? 13.117 -21.406 6.309 1 98.62 342 GLU B N 1
ATOM 5791 C CA . GLU B 1 342 ? 14.461 -21.984 6.328 1 98.62 342 GLU B CA 1
ATOM 5792 C C . GLU B 1 342 ? 14.578 -23.078 7.371 1 98.62 342 GLU B C 1
ATOM 5794 O O . GLU B 1 342 ? 15.133 -24.156 7.098 1 98.62 342 GLU B O 1
ATOM 5799 N N . ASN B 1 343 ? 14.016 -22.891 8.578 1 98.38 343 ASN B N 1
ATOM 5800 C CA . ASN B 1 343 ? 14.203 -23.812 9.688 1 98.38 343 ASN B CA 1
ATOM 5801 C C . ASN B 1 343 ? 13.305 -25.047 9.547 1 98.38 343 ASN B C 1
ATOM 5803 O O . ASN B 1 343 ? 13.633 -26.125 10.062 1 98.38 343 ASN B O 1
ATOM 5807 N N . ASP B 1 344 ? 12.195 -24.891 8.82 1 98.25 344 ASP B N 1
ATOM 5808 C CA . ASP B 1 344 ? 11.234 -25.984 8.781 1 98.25 344 ASP B CA 1
ATOM 5809 C C . ASP B 1 344 ? 11.273 -26.703 7.426 1 98.25 344 ASP B C 1
ATOM 5811 O O . ASP B 1 344 ? 10.422 -27.547 7.141 1 98.25 344 ASP B O 1
ATOM 5815 N N . GLY B 1 345 ? 12.219 -26.375 6.555 1 98.31 345 GLY B N 1
ATOM 5816 C CA . GLY B 1 345 ? 12.438 -27.062 5.293 1 98.31 345 GLY B CA 1
ATOM 5817 C C . GLY B 1 345 ? 11.281 -26.922 4.32 1 98.31 345 GLY B C 1
ATOM 5818 O O . GLY B 1 345 ? 10.859 -27.891 3.691 1 98.31 345 GLY B O 1
ATOM 5819 N N . LEU B 1 346 ? 10.773 -25.734 4.227 1 98.69 346 LEU B N 1
ATOM 5820 C CA . LEU B 1 346 ? 9.531 -25.531 3.488 1 98.69 346 LEU B CA 1
ATOM 5821 C C . LEU B 1 346 ? 9.789 -25.469 1.987 1 98.69 346 LEU B C 1
ATOM 5823 O O . LEU B 1 346 ? 8.883 -25.703 1.184 1 98.69 346 LEU B O 1
ATOM 5827 N N . VAL B 1 347 ? 11.016 -25.188 1.542 1 98.69 347 VAL B N 1
ATOM 5828 C CA . VAL B 1 347 ? 11.359 -25.266 0.125 1 98.69 347 VAL B CA 1
ATOM 5829 C C . VAL B 1 347 ? 11.211 -26.703 -0.36 1 98.69 347 VAL B C 1
ATOM 5831 O O . VAL B 1 347 ? 10.594 -26.953 -1.396 1 98.69 347 VAL B O 1
ATOM 5834 N N . GLU B 1 348 ? 11.781 -27.594 0.397 1 98.62 348 GLU B N 1
ATOM 5835 C CA . GLU B 1 348 ? 11.648 -29.016 0.067 1 98.62 348 GLU B CA 1
ATOM 5836 C C . GLU B 1 348 ? 10.188 -29.469 0.131 1 98.62 348 GLU B C 1
ATOM 5838 O O . GLU B 1 348 ? 9.742 -30.266 -0.694 1 98.62 348 GLU B O 1
ATOM 5843 N N . ARG B 1 349 ? 9.508 -28.984 1.165 1 98.75 349 ARG B N 1
ATOM 5844 C CA . ARG B 1 349 ? 8.094 -29.297 1.297 1 98.75 349 ARG B CA 1
ATOM 5845 C C . ARG B 1 349 ? 7.324 -28.906 0.042 1 98.75 349 ARG B C 1
ATOM 5847 O O . ARG B 1 349 ? 6.465 -29.641 -0.431 1 98.75 349 ARG B O 1
ATOM 5854 N N . ALA B 1 350 ? 7.598 -27.75 -0.524 1 98.88 350 ALA B N 1
ATOM 5855 C CA . ALA B 1 350 ? 6.941 -27.281 -1.742 1 98.88 350 ALA B CA 1
ATOM 5856 C C . ALA B 1 350 ? 7.195 -28.25 -2.902 1 98.88 350 ALA B C 1
ATOM 5858 O O . ALA B 1 350 ? 6.297 -28.516 -3.703 1 98.88 350 ALA B O 1
ATOM 5859 N N . ARG B 1 351 ? 8.383 -28.766 -3.033 1 98.56 351 ARG B N 1
ATOM 5860 C CA . ARG B 1 351 ? 8.703 -29.734 -4.078 1 98.56 351 ARG B CA 1
ATOM 5861 C C . ARG B 1 351 ? 7.91 -31.031 -3.904 1 98.56 351 ARG B C 1
ATOM 5863 O O . ARG B 1 351 ? 7.492 -31.641 -4.887 1 98.56 351 ARG B O 1
ATOM 5870 N N . GLN B 1 352 ? 7.773 -31.438 -2.697 1 98.56 352 GLN B N 1
ATOM 5871 C CA . GLN B 1 352 ? 6.973 -32.625 -2.414 1 98.56 352 GLN B CA 1
ATOM 5872 C C . GLN B 1 352 ? 5.516 -32.406 -2.816 1 98.56 352 GLN B C 1
ATOM 5874 O O . GLN B 1 352 ? 4.895 -33.281 -3.408 1 98.56 352 GLN B O 1
ATOM 5879 N N . LEU B 1 353 ? 5.004 -31.266 -2.467 1 98.69 353 LEU B N 1
ATOM 5880 C CA . LEU B 1 353 ? 3.611 -30.953 -2.781 1 98.69 353 LEU B CA 1
ATOM 5881 C C . LEU B 1 353 ? 3.387 -30.938 -4.289 1 98.69 353 LEU B C 1
ATOM 5883 O O . LEU B 1 353 ? 2.311 -31.312 -4.766 1 98.69 353 LEU B O 1
ATOM 5887 N N . GLU B 1 354 ? 4.414 -30.453 -5.02 1 98.56 354 GLU B N 1
ATOM 5888 C CA . GLU B 1 354 ? 4.301 -30.469 -6.477 1 98.56 354 GLU B CA 1
ATOM 5889 C C . GLU B 1 354 ? 3.92 -31.844 -6.984 1 98.56 354 GLU B C 1
ATOM 5891 O O . GLU B 1 354 ? 3.01 -31.984 -7.805 1 98.56 354 GLU B O 1
ATOM 5896 N N . ARG B 1 355 ? 4.523 -32.844 -6.457 1 97.38 355 ARG B N 1
ATOM 5897 C CA . ARG B 1 355 ? 4.273 -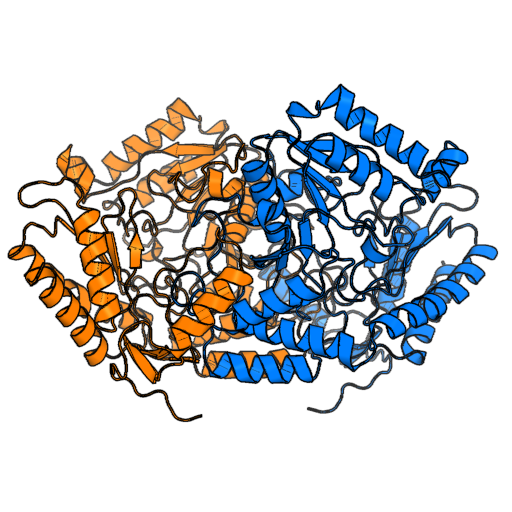34.219 -6.875 1 97.38 355 ARG B CA 1
ATOM 5898 C C . ARG B 1 355 ? 2.889 -34.688 -6.438 1 97.38 355 ARG B C 1
ATOM 5900 O O . ARG B 1 355 ? 2.156 -35.281 -7.219 1 97.38 355 ARG B O 1
ATOM 5907 N N . VAL B 1 356 ? 2.576 -34.375 -5.211 1 97.62 356 VAL B N 1
ATOM 5908 C CA . VAL B 1 356 ? 1.302 -34.781 -4.641 1 97.62 356 VAL B CA 1
ATOM 5909 C C . VAL B 1 356 ? 0.151 -34.188 -5.453 1 97.62 356 VAL B C 1
ATOM 5911 O O . VAL B 1 356 ? -0.89 -34.844 -5.617 1 97.62 356 VAL B O 1
ATOM 5914 N N . ILE B 1 357 ? 0.326 -33.031 -5.992 1 98.69 357 ILE B N 1
ATOM 5915 C CA . ILE B 1 357 ? -0.734 -32.344 -6.719 1 98.69 357 ILE B CA 1
ATOM 5916 C C . ILE B 1 357 ? -0.746 -32.781 -8.172 1 98.69 357 ILE B C 1
ATOM 5918 O O . ILE B 1 357 ? -1.8 -33.125 -8.719 1 98.69 357 ILE B O 1
ATOM 5922 N N . THR B 1 358 ? 0.424 -32.844 -8.852 1 98.31 358 THR B N 1
ATOM 5923 C CA . THR B 1 358 ? 0.482 -33 -10.305 1 98.31 358 THR B CA 1
ATOM 5924 C C . THR B 1 358 ? 0.231 -34.438 -10.719 1 98.31 358 THR B C 1
ATOM 5926 O O . THR B 1 358 ? -0.366 -34.688 -11.766 1 98.31 358 THR B O 1
ATOM 5929 N N . GLU B 1 359 ? 0.637 -35.406 -9.914 1 97.88 359 GLU B N 1
ATOM 5930 C CA . GLU B 1 359 ? 0.52 -36.781 -10.305 1 97.88 359 GLU B CA 1
ATOM 5931 C C . GLU B 1 359 ? -0.937 -37.188 -10.547 1 97.88 359 GLU B C 1
ATOM 5933 O O . GLU B 1 359 ? -1.288 -37.656 -11.625 1 97.88 359 GLU B O 1
ATOM 5938 N N . PRO B 1 360 ? -1.786 -36.969 -9.523 1 98.12 360 PRO B N 1
ATOM 5939 C CA . PRO B 1 360 ? -3.189 -37.312 -9.773 1 98.12 360 PRO B CA 1
ATOM 5940 C C . PRO B 1 360 ? -3.814 -36.469 -10.883 1 98.12 360 PRO B C 1
ATOM 5942 O O . PRO B 1 360 ? -4.672 -36.969 -11.625 1 98.12 360 PRO B O 1
ATOM 5945 N N . LEU B 1 361 ? -3.473 -35.219 -11.062 1 98.5 361 LEU B N 1
ATOM 5946 C CA . LEU B 1 361 ? -4.055 -34.312 -12.07 1 98.5 361 LEU B CA 1
ATOM 5947 C C . LEU B 1 361 ? -3.643 -34.75 -13.469 1 98.5 361 LEU B C 1
ATOM 5949 O O . LEU B 1 361 ? -4.438 -34.688 -14.406 1 98.5 361 LEU B O 1
ATOM 5953 N N . LEU B 1 362 ? -2.387 -35.188 -13.609 1 98.38 362 LEU B N 1
ATOM 5954 C CA . LEU B 1 362 ? -1.915 -35.656 -14.906 1 98.38 362 LEU B CA 1
ATOM 5955 C C . LEU B 1 362 ? -2.613 -36.969 -15.289 1 98.38 362 LEU B C 1
ATOM 5957 O O . LEU B 1 362 ? -2.893 -37.219 -16.469 1 98.38 362 LEU B O 1
ATOM 5961 N N . ARG B 1 363 ? -2.861 -37.812 -14.312 1 97.94 363 ARG B N 1
ATOM 5962 C CA . ARG B 1 363 ? -3.641 -39 -14.57 1 97.94 363 ARG B CA 1
ATOM 5963 C C . ARG B 1 363 ? -5.047 -38.656 -15.039 1 97.94 363 ARG B C 1
ATOM 5965 O O . ARG B 1 363 ? -5.574 -39.281 -15.961 1 97.94 363 ARG B O 1
ATOM 5972 N N . LEU B 1 364 ? -5.656 -37.719 -14.398 1 98 364 LEU B N 1
ATOM 5973 C CA . LEU B 1 364 ? -6.977 -37.25 -14.805 1 98 364 LEU B CA 1
ATOM 5974 C C . LEU B 1 364 ? -6.949 -36.688 -16.219 1 98 364 LEU B C 1
ATOM 5976 O O . LEU B 1 364 ? -7.867 -36.938 -17.016 1 98 364 LEU B O 1
ATOM 5980 N N . GLN B 1 365 ? -5.941 -35.906 -16.531 1 98.12 365 GLN B N 1
ATOM 5981 C CA . GLN B 1 365 ? -5.789 -35.281 -17.859 1 98.12 365 GLN B CA 1
ATOM 5982 C C . GLN B 1 365 ? -5.723 -36.375 -18.938 1 98.12 365 GLN B C 1
ATOM 5984 O O . GLN B 1 365 ? -6.254 -36.156 -20.047 1 98.12 365 GLN B O 1
ATOM 5989 N N . ALA B 1 366 ? -5.086 -37.438 -18.672 1 97.75 366 ALA B N 1
ATOM 5990 C CA . ALA B 1 366 ? -4.926 -38.531 -19.641 1 97.75 366 ALA B CA 1
ATOM 5991 C C . ALA B 1 366 ? -6.277 -39.125 -20.016 1 97.75 366 ALA B C 1
ATOM 5993 O O . ALA B 1 366 ? -6.453 -39.625 -21.141 1 97.75 366 ALA B O 1
ATOM 5994 N N . GLY B 1 367 ? -7.223 -39.031 -19.188 1 97.06 367 GLY B N 1
ATOM 5995 C CA . GLY B 1 367 ? -8.516 -39.656 -19.438 1 97.06 367 GLY B CA 1
ATOM 5996 C C . GLY B 1 367 ? -9.609 -38.625 -19.719 1 97.06 367 GLY B C 1
ATOM 5997 O O . GLY B 1 367 ? -10.75 -39 -20 1 97.06 367 GLY B O 1
ATOM 5998 N N . ASP B 1 368 ? -9.344 -37.406 -19.625 1 98.19 368 ASP B N 1
ATOM 5999 C CA . ASP B 1 368 ? -10.328 -36.344 -19.797 1 98.19 368 ASP B CA 1
ATOM 6000 C C . ASP B 1 368 ? -9.758 -35.188 -20.656 1 98.19 368 ASP B C 1
ATOM 6002 O O . ASP B 1 368 ? -9.039 -34.344 -20.141 1 98.19 368 ASP B O 1
ATOM 6006 N N . ASP B 1 369 ? -10.203 -35.031 -21.828 1 97.69 369 ASP B N 1
ATOM 6007 C CA . ASP B 1 369 ? -9.602 -34.094 -22.797 1 97.69 369 ASP B CA 1
ATOM 6008 C C . ASP B 1 369 ? -10.062 -32.656 -22.531 1 97.69 369 ASP B C 1
ATOM 6010 O O . ASP B 1 369 ? -9.68 -31.75 -23.266 1 97.69 369 ASP B O 1
ATOM 6014 N N . ARG B 1 370 ? -10.914 -32.531 -21.5 1 97.94 370 ARG B N 1
ATOM 6015 C CA . ARG B 1 370 ? -11.312 -31.188 -21.094 1 97.94 370 ARG B CA 1
ATOM 6016 C C . ARG B 1 370 ? -10.203 -30.5 -20.312 1 97.94 370 ARG B C 1
ATOM 6018 O O . ARG B 1 370 ? -10.234 -29.281 -20.109 1 97.94 370 ARG B O 1
ATOM 6025 N N . ILE B 1 371 ? -9.234 -31.297 -19.859 1 98.81 371 ILE B N 1
ATOM 6026 C CA . ILE B 1 371 ? -8.023 -30.734 -19.25 1 98.81 371 ILE B CA 1
ATOM 6027 C C . ILE B 1 371 ? -6.961 -30.531 -20.328 1 98.81 371 ILE B C 1
ATOM 6029 O O . ILE B 1 371 ? -6.262 -31.469 -20.719 1 98.81 371 ILE B O 1
ATOM 6033 N N . GLY B 1 372 ? -6.781 -29.312 -20.734 1 98.44 372 GLY B N 1
ATOM 6034 C CA . GLY B 1 372 ? -5.832 -28.984 -21.797 1 98.44 372 GLY B CA 1
ATOM 6035 C C . GLY B 1 372 ? -4.387 -29.031 -21.328 1 98.44 372 GLY B C 1
ATOM 6036 O O . GLY B 1 372 ? -3.516 -29.516 -22.062 1 98.44 372 GLY B O 1
ATOM 6037 N N . ASP B 1 373 ? -4.16 -28.531 -20.141 1 98.44 373 ASP B N 1
ATOM 6038 C CA . ASP B 1 373 ? -2.799 -28.422 -19.625 1 98.44 373 ASP B CA 1
ATOM 6039 C C . ASP B 1 373 ? -2.781 -28.438 -18.094 1 98.44 373 ASP B C 1
ATOM 6041 O O . ASP B 1 373 ? -3.715 -27.953 -17.453 1 98.44 373 ASP B O 1
ATOM 6045 N N . VAL B 1 374 ? -1.898 -29.141 -17.484 1 98.69 374 VAL B N 1
ATOM 6046 C CA . VAL B 1 374 ? -1.502 -29.062 -16.078 1 98.69 374 VAL B CA 1
ATOM 6047 C C . VAL B 1 374 ? -0.07 -28.547 -15.977 1 98.69 374 VAL B C 1
ATOM 6049 O O . VAL B 1 374 ? 0.852 -29.125 -16.547 1 98.69 374 VAL B O 1
ATOM 6052 N N . ARG B 1 375 ? 0.096 -27.406 -15.297 1 98.56 375 ARG B N 1
ATOM 6053 C CA . ARG B 1 375 ? 1.417 -26.781 -15.281 1 98.56 375 ARG B CA 1
ATOM 6054 C C . ARG B 1 375 ? 1.676 -26.078 -13.945 1 98.56 375 ARG B C 1
ATOM 6056 O O . ARG B 1 375 ? 0.749 -25.859 -13.164 1 98.56 375 ARG B O 1
ATOM 6063 N N . GLY B 1 376 ? 2.918 -25.656 -13.75 1 98.31 376 GLY B N 1
ATOM 6064 C CA . GLY B 1 376 ? 3.344 -24.922 -12.57 1 98.31 376 GLY B CA 1
ATOM 6065 C C . GLY B 1 376 ? 4.578 -25.5 -11.914 1 98.31 376 GLY B C 1
ATOM 6066 O O . GLY B 1 376 ? 5.281 -26.312 -12.523 1 98.31 376 GLY B O 1
ATOM 6067 N N . ARG B 1 377 ? 4.938 -24.984 -10.758 1 98.44 377 ARG B N 1
ATOM 6068 C CA . ARG B 1 377 ? 6.059 -25.453 -9.945 1 98.44 377 ARG B CA 1
ATOM 6069 C C . ARG B 1 377 ? 5.699 -25.453 -8.469 1 98.44 377 ARG B C 1
ATOM 6071 O O . ARG B 1 377 ? 4.961 -24.578 -8 1 98.44 377 ARG B O 1
ATOM 6078 N N . GLY B 1 378 ? 6.254 -26.391 -7.703 1 98.69 378 GLY B N 1
ATOM 6079 C CA . GLY B 1 378 ? 6.016 -26.438 -6.27 1 98.69 378 GLY B CA 1
ATOM 6080 C C . GLY B 1 378 ? 4.543 -26.469 -5.91 1 98.69 378 GLY B C 1
ATOM 6081 O O . GLY B 1 378 ? 3.797 -27.312 -6.43 1 98.69 378 GLY B O 1
ATOM 6082 N N . ALA B 1 379 ? 4.121 -25.547 -5.02 1 98.75 379 ALA B N 1
ATOM 6083 C CA . ALA B 1 379 ? 2.732 -25.453 -4.574 1 98.75 379 ALA B CA 1
ATOM 6084 C C . ALA B 1 379 ? 1.98 -24.375 -5.348 1 98.75 379 ALA B C 1
ATOM 6086 O O . ALA B 1 379 ? 1.121 -23.688 -4.789 1 98.75 379 ALA B O 1
ATOM 6087 N N . MET B 1 380 ? 2.389 -24.125 -6.566 1 98.88 380 MET B N 1
ATOM 6088 C CA . MET B 1 380 ? 1.77 -23.234 -7.535 1 98.88 380 MET B CA 1
ATOM 6089 C C . MET B 1 380 ? 1.434 -23.969 -8.828 1 98.88 380 MET B C 1
ATOM 6091 O O . MET B 1 380 ? 2.23 -23.984 -9.766 1 98.88 380 MET B O 1
ATOM 6095 N N . ILE B 1 381 ? 0.202 -24.609 -8.852 1 98.88 381 ILE B N 1
ATOM 6096 C CA . ILE B 1 381 ? -0.159 -25.5 -9.945 1 98.88 381 ILE B CA 1
ATOM 6097 C C . ILE B 1 381 ? -1.485 -25.047 -10.555 1 98.88 381 ILE B C 1
ATOM 6099 O O . ILE B 1 381 ? -2.42 -24.688 -9.836 1 98.88 381 ILE B O 1
ATOM 6103 N N . ALA B 1 382 ? -1.578 -25.078 -11.867 1 98.75 382 ALA B N 1
ATOM 6104 C CA . ALA B 1 382 ? -2.768 -24.656 -12.594 1 98.75 382 ALA B CA 1
ATOM 6105 C C . ALA B 1 382 ? -3.326 -25.781 -13.445 1 98.75 382 ALA B C 1
ATOM 6107 O O . ALA B 1 382 ? -2.578 -26.656 -13.906 1 98.75 382 ALA B O 1
ATOM 6108 N N . ILE B 1 383 ? -4.59 -25.781 -13.641 1 98.88 383 ILE B N 1
ATOM 6109 C CA . ILE B 1 383 ? -5.324 -26.641 -14.562 1 98.88 383 ILE B CA 1
ATOM 6110 C C . ILE B 1 383 ? -6.051 -25.781 -15.594 1 98.88 383 ILE B C 1
ATOM 6112 O O . ILE B 1 383 ? -6.98 -25.047 -15.258 1 98.88 383 ILE B O 1
ATOM 6116 N N . GLU B 1 384 ? -5.656 -25.844 -16.828 1 98.88 384 GLU B N 1
ATOM 6117 C CA . GLU B 1 384 ? -6.359 -25.125 -17.875 1 98.88 384 GLU B CA 1
ATOM 6118 C C . GLU B 1 384 ? -7.441 -26 -18.516 1 98.88 384 GLU B C 1
ATOM 6120 O O . GLU B 1 384 ? -7.145 -27.062 -19.062 1 98.88 384 GLU B O 1
ATOM 6125 N N . LEU B 1 385 ? -8.672 -25.531 -18.484 1 98.94 385 LEU B N 1
ATOM 6126 C CA . LEU B 1 385 ? -9.805 -26.281 -19.016 1 98.94 385 LEU B CA 1
ATOM 6127 C C . LEU B 1 385 ? -10.188 -25.781 -20.406 1 98.94 385 LEU B C 1
ATOM 6129 O O . LEU B 1 385 ? -10.18 -24.578 -20.656 1 98.94 385 LEU B O 1
ATOM 6133 N N . VAL B 1 386 ? -10.445 -26.688 -21.297 1 98.81 386 VAL B N 1
ATOM 6134 C CA . VAL B 1 386 ? -10.805 -26.406 -22.672 1 98.81 386 VAL B CA 1
ATOM 6135 C C . VAL B 1 386 ? -12.039 -27.219 -23.062 1 98.81 386 VAL B C 1
ATOM 6137 O O . VAL B 1 386 ? -12.445 -28.125 -22.344 1 98.81 386 VAL B O 1
ATOM 6140 N N . LYS B 1 387 ? -12.656 -26.844 -24.188 1 98.56 387 LYS B N 1
ATOM 6141 C CA . LYS B 1 387 ? -13.758 -27.625 -24.719 1 98.56 387 LYS B CA 1
ATOM 6142 C C . LYS B 1 387 ? -13.258 -28.969 -25.25 1 98.56 387 LYS B C 1
ATOM 6144 O O . LYS B 1 387 ? -12.211 -29.047 -25.891 1 98.56 387 LYS B O 1
ATOM 6149 N N . SER B 1 388 ? -14.047 -30.031 -24.938 1 97.69 388 SER B N 1
ATOM 6150 C CA . SER B 1 388 ? -13.672 -31.391 -25.344 1 97.69 388 SER B CA 1
ATOM 6151 C C . SER B 1 388 ? -13.336 -31.453 -26.828 1 97.69 388 SER B C 1
ATOM 6153 O O . SER B 1 388 ? -14.086 -30.922 -27.656 1 97.69 388 SER B O 1
ATOM 6155 N N . GLY B 1 389 ? -12.203 -32 -27.109 1 96.69 389 GLY B N 1
ATOM 6156 C CA . GLY B 1 389 ? -11.773 -32.219 -28.484 1 96.69 389 GLY B CA 1
ATOM 6157 C C . GLY B 1 389 ? -11.125 -31.016 -29.109 1 96.69 389 GLY B C 1
ATOM 6158 O O . GLY B 1 389 ? -10.711 -31.047 -30.266 1 96.69 389 GLY B O 1
ATOM 6159 N N . THR B 1 390 ? -11.008 -29.938 -28.359 1 97.5 390 THR B N 1
ATOM 6160 C CA . THR B 1 390 ? -10.438 -28.719 -28.891 1 97.5 390 THR B CA 1
ATOM 6161 C C . THR B 1 390 ? -9.508 -28.062 -27.875 1 97.5 390 THR B C 1
ATOM 6163 O O . THR B 1 390 ? -9.328 -28.562 -26.766 1 97.5 390 THR B O 1
ATOM 6166 N N . ALA B 1 391 ? -8.922 -26.938 -28.266 1 97.44 391 ALA B N 1
ATOM 6167 C CA . ALA B 1 391 ? -8.117 -26.125 -27.359 1 97.44 391 ALA B CA 1
ATOM 6168 C C . ALA B 1 391 ? -8.844 -24.828 -26.984 1 97.44 391 ALA B C 1
ATOM 6170 O O . ALA B 1 391 ? -8.258 -23.938 -26.375 1 97.44 391 ALA B O 1
ATOM 6171 N N . GLU B 1 392 ? -10.109 -24.672 -27.375 1 98.5 392 GLU B N 1
ATOM 6172 C CA . GLU B 1 392 ? -10.906 -23.5 -27.031 1 98.5 392 GLU B CA 1
ATOM 6173 C C . GLU B 1 392 ? -11.117 -23.391 -25.531 1 98.5 392 GLU B C 1
ATOM 6175 O O . GLU B 1 392 ? -11.555 -24.344 -24.891 1 98.5 392 GLU B O 1
ATOM 6180 N N . PRO B 1 393 ? -10.742 -22.297 -24.922 1 98.69 393 PRO B N 1
ATOM 6181 C CA . PRO B 1 393 ? -10.93 -22.141 -23.484 1 98.69 393 PRO B CA 1
ATOM 6182 C C . PRO B 1 393 ? -12.375 -22.391 -23.047 1 98.69 393 PRO B C 1
ATOM 6184 O O . PRO B 1 393 ? -13.312 -21.953 -23.719 1 98.69 393 PRO B O 1
ATOM 6187 N N . ASP B 1 394 ? -12.594 -23.047 -21.953 1 98.81 394 ASP B N 1
ATOM 6188 C CA . ASP B 1 394 ? -13.922 -23.328 -21.438 1 98.81 394 ASP B CA 1
ATOM 6189 C C . ASP B 1 394 ? -14.148 -22.609 -20.109 1 98.81 394 ASP B C 1
ATOM 6191 O O . ASP B 1 394 ? -14.148 -23.25 -19.047 1 98.81 394 ASP B O 1
ATOM 6195 N N . ALA B 1 395 ? -14.453 -21.391 -20.141 1 98.62 395 ALA B N 1
ATOM 6196 C CA . ALA B 1 395 ? -14.672 -20.547 -18.969 1 98.62 395 ALA B CA 1
ATOM 6197 C C . ALA B 1 395 ? -15.891 -21.016 -18.188 1 98.62 395 ALA B C 1
ATOM 6199 O O . ALA B 1 395 ? -15.914 -20.953 -16.953 1 98.62 395 ALA B O 1
ATOM 6200 N N . GLU B 1 396 ? -16.875 -21.469 -18.875 1 98.62 396 GLU B N 1
ATOM 6201 C CA . GLU B 1 396 ? -18.109 -21.906 -18.219 1 98.62 396 GLU B CA 1
ATOM 6202 C C . GLU B 1 396 ? -17.859 -23.125 -17.344 1 98.62 396 GLU B C 1
ATOM 6204 O O . GLU B 1 396 ? -18.312 -23.172 -16.188 1 98.62 396 GLU B O 1
ATOM 6209 N N . LEU B 1 397 ? -17.125 -24.109 -17.891 1 98.81 397 LEU B N 1
ATOM 6210 C CA . LEU B 1 397 ? -16.781 -25.312 -17.109 1 98.81 397 LEU B CA 1
ATOM 6211 C C . LEU B 1 397 ? -15.953 -24.938 -15.891 1 98.81 397 LEU B C 1
ATOM 6213 O O . LEU B 1 397 ? -16.141 -25.5 -14.812 1 98.81 397 LEU B O 1
ATOM 6217 N N . THR B 1 398 ? -15.047 -24.047 -16.094 1 98.81 398 THR B N 1
ATOM 6218 C CA . THR B 1 398 ? -14.18 -23.594 -15.008 1 98.81 398 THR B CA 1
ATOM 6219 C C . THR B 1 398 ? -15.008 -22.984 -13.875 1 98.81 398 THR B C 1
ATOM 6221 O O . THR B 1 398 ? -14.789 -23.297 -12.703 1 98.81 398 THR B O 1
ATOM 6224 N N . LYS B 1 399 ? -15.93 -22.125 -14.227 1 98.44 399 LYS B N 1
ATOM 6225 C CA . LYS B 1 399 ? -16.797 -21.5 -13.25 1 98.44 399 LYS B CA 1
ATOM 6226 C C . LYS B 1 399 ? -17.656 -22.531 -12.516 1 98.44 399 LYS B C 1
ATOM 6228 O O . LYS B 1 399 ? -17.797 -22.469 -11.289 1 98.44 399 LYS B O 1
ATOM 6233 N N . LYS B 1 400 ? -18.188 -23.453 -13.234 1 98.69 400 LYS B N 1
ATOM 6234 C CA . LYS B 1 400 ? -19.016 -24.516 -12.633 1 98.69 400 LYS B CA 1
ATOM 6235 C C . LYS B 1 400 ? -18.188 -25.344 -11.648 1 98.69 400 LYS B C 1
ATOM 6237 O O . LYS B 1 400 ? -18.656 -25.688 -10.562 1 98.69 400 LYS B O 1
ATOM 6242 N N . LEU B 1 401 ? -16.984 -25.672 -12.055 1 98.81 401 LEU B N 1
ATOM 6243 C CA . LEU B 1 401 ? -16.109 -26.5 -11.219 1 98.81 401 LEU B CA 1
ATOM 6244 C C . LEU B 1 401 ? -15.734 -25.766 -9.938 1 98.81 401 LEU B C 1
ATOM 6246 O O . LEU B 1 401 ? -15.773 -26.359 -8.852 1 98.81 401 LEU B O 1
ATOM 6250 N N . SER B 1 402 ? -15.336 -24.531 -10.062 1 98.62 402 SER B N 1
ATOM 6251 C CA . SER B 1 402 ? -14.977 -23.734 -8.898 1 98.62 402 SER B CA 1
ATOM 6252 C C . SER B 1 402 ? -16.156 -23.594 -7.934 1 98.62 402 SER B C 1
ATOM 6254 O O . SER B 1 402 ? -15.992 -23.734 -6.723 1 98.62 402 SER B O 1
ATOM 6256 N N . THR B 1 403 ? -17.328 -23.328 -8.469 1 98.19 403 THR B N 1
ATOM 6257 C CA . THR B 1 403 ? -18.531 -23.203 -7.66 1 98.19 403 THR B CA 1
ATOM 6258 C C . THR B 1 403 ? -18.828 -24.5 -6.922 1 98.19 403 THR B C 1
ATOM 6260 O O . THR B 1 403 ? -19.125 -24.484 -5.727 1 98.19 403 THR B O 1
ATOM 6263 N N . ALA B 1 404 ? -18.734 -25.578 -7.656 1 98.62 404 ALA B N 1
ATOM 6264 C CA . ALA B 1 404 ? -18.984 -26.891 -7.055 1 98.62 404 ALA B CA 1
ATOM 6265 C C . ALA B 1 404 ? -17.953 -27.203 -5.973 1 98.62 404 ALA B C 1
ATOM 6267 O O . ALA B 1 404 ? -18.281 -27.781 -4.938 1 98.62 404 ALA B O 1
ATOM 6268 N N . ALA B 1 405 ? -16.719 -26.906 -6.238 1 98.75 405 ALA B N 1
ATOM 6269 C CA . ALA B 1 405 ? -15.656 -27.125 -5.258 1 98.75 405 ALA B CA 1
ATOM 6270 C C . ALA B 1 405 ? -15.93 -26.328 -3.977 1 98.75 405 ALA B C 1
ATOM 6272 O O . ALA B 1 405 ? -15.797 -26.875 -2.875 1 98.75 405 ALA B O 1
ATOM 6273 N N . HIS B 1 406 ? -16.312 -25.062 -4.133 1 98.56 406 HIS B N 1
ATOM 6274 C CA . HIS B 1 406 ? -16.641 -24.219 -2.99 1 98.56 406 HIS B CA 1
ATOM 6275 C C . HIS B 1 406 ? -17.781 -24.812 -2.18 1 98.56 406 HIS B C 1
ATOM 6277 O O . HIS B 1 406 ? -17.719 -24.875 -0.95 1 98.56 406 HIS B O 1
ATOM 6283 N N . ALA B 1 407 ? -18.781 -25.25 -2.871 1 98.12 407 ALA B N 1
ATOM 6284 C CA . ALA B 1 407 ? -19.938 -25.844 -2.205 1 98.12 407 ALA B CA 1
ATOM 6285 C C . ALA B 1 407 ? -19.547 -27.109 -1.456 1 98.12 407 ALA B C 1
ATOM 6287 O O . ALA B 1 407 ? -20.156 -27.453 -0.441 1 98.12 407 ALA B O 1
ATOM 6288 N N . ALA B 1 408 ? -18.5 -27.75 -1.956 1 98.44 408 ALA B N 1
ATOM 6289 C CA . ALA B 1 408 ? -18.031 -29 -1.355 1 98.44 408 ALA B CA 1
ATOM 6290 C C . ALA B 1 408 ? -17 -28.734 -0.264 1 98.44 408 ALA B C 1
ATOM 6292 O O . ALA B 1 408 ? -16.469 -29.672 0.334 1 98.44 408 ALA B O 1
ATOM 6293 N N . GLY B 1 409 ? -16.688 -27.484 0.008 1 98.38 409 GLY B N 1
ATOM 6294 C CA . GLY B 1 409 ? -15.797 -27.125 1.096 1 98.38 409 GLY B CA 1
ATOM 6295 C C . GLY B 1 409 ? -14.336 -27.109 0.684 1 98.38 409 GLY B C 1
ATOM 6296 O O . GLY B 1 409 ? -13.445 -27.359 1.505 1 98.38 409 GLY B O 1
ATOM 6297 N N . VAL B 1 410 ? -14.062 -26.938 -0.573 1 98.81 410 VAL B N 1
ATOM 6298 C CA . VAL B 1 410 ? -12.703 -26.797 -1.082 1 98.81 410 VAL B CA 1
ATOM 6299 C C . VAL B 1 410 ? -12.539 -25.438 -1.743 1 98.81 410 VAL B C 1
ATOM 6301 O O . VAL B 1 410 ? -13.18 -25.141 -2.756 1 98.81 410 VAL B O 1
ATOM 6304 N N . VAL B 1 411 ? -11.68 -24.609 -1.167 1 98.75 411 VAL B N 1
ATOM 6305 C CA . VAL B 1 411 ? -11.484 -23.25 -1.675 1 98.75 411 VAL B CA 1
ATOM 6306 C C . VAL B 1 411 ? -10.453 -23.266 -2.807 1 98.75 411 VAL B C 1
ATOM 6308 O O . VAL B 1 411 ? -9.281 -23.594 -2.586 1 98.75 411 VAL B O 1
ATOM 6311 N N . VAL B 1 412 ? -10.852 -22.953 -4 1 98.56 412 VAL B N 1
ATOM 6312 C CA . VAL B 1 412 ? -9.969 -22.828 -5.156 1 98.56 412 VAL B CA 1
ATOM 6313 C C . VAL B 1 412 ? -10.148 -21.453 -5.793 1 98.56 412 VAL B C 1
ATOM 6315 O O . VAL B 1 412 ? -11.086 -20.719 -5.457 1 98.56 412 VAL B O 1
ATOM 6318 N N . LEU B 1 413 ? -9.203 -21.094 -6.637 1 98.38 413 LEU B N 1
ATOM 6319 C CA . LEU B 1 413 ? -9.266 -19.844 -7.363 1 98.38 413 LEU B CA 1
ATOM 6320 C C . LEU B 1 413 ? -9.281 -20.078 -8.867 1 98.38 413 LEU B C 1
ATOM 6322 O O . LEU B 1 413 ? -8.938 -21.172 -9.328 1 98.38 413 LEU B O 1
ATOM 6326 N N . THR B 1 414 ? -9.742 -19.094 -9.578 1 98.25 414 THR B N 1
ATOM 6327 C CA . THR B 1 414 ? -9.672 -19.094 -11.039 1 98.25 414 THR B CA 1
ATOM 6328 C C . THR B 1 414 ? -8.82 -17.938 -11.539 1 98.25 414 THR B C 1
ATOM 6330 O O . THR B 1 414 ? -8.633 -16.953 -10.828 1 98.25 414 THR B O 1
ATOM 6333 N N . CYS B 1 415 ? -8.242 -18.109 -12.664 1 97.88 415 CYS B N 1
ATOM 6334 C CA . CYS B 1 415 ? -7.457 -17.047 -13.289 1 97.88 415 CYS B CA 1
ATOM 6335 C C . CYS B 1 415 ? -7.324 -17.281 -14.789 1 97.88 415 CYS B C 1
ATOM 6337 O O . CYS B 1 415 ? -8.141 -17.969 -15.391 1 97.88 415 CYS B O 1
ATOM 6339 N N . GLY B 1 416 ? -6.398 -16.578 -15.391 1 98 416 GLY B N 1
ATOM 6340 C CA . GLY B 1 416 ? -6.164 -16.688 -16.828 1 98 416 GLY B CA 1
ATOM 6341 C C . GLY B 1 416 ? -6.836 -15.57 -17.609 1 98 416 GLY B C 1
ATOM 6342 O O . GLY B 1 416 ? -7.914 -15.102 -17.234 1 98 416 GLY B O 1
ATOM 6343 N N . MET B 1 417 ? -6.289 -15.312 -18.75 1 96.75 417 MET B N 1
ATOM 6344 C CA . MET B 1 417 ? -6.824 -14.258 -19.609 1 96.75 417 MET B CA 1
ATOM 6345 C C . MET B 1 417 ? -8.234 -14.594 -20.062 1 96.75 417 MET B C 1
ATOM 6347 O O . MET B 1 417 ? -9.055 -13.703 -20.297 1 96.75 417 MET B O 1
ATOM 6351 N N . PHE B 1 418 ? -8.555 -15.883 -20.109 1 97.12 418 PHE B N 1
ATOM 6352 C CA . PHE B 1 418 ? -9.82 -16.328 -20.656 1 97.12 418 PHE B CA 1
ATOM 6353 C C . PHE B 1 418 ? -10.742 -16.844 -19.562 1 97.12 418 PHE B C 1
ATOM 6355 O O . PHE B 1 418 ? -11.812 -17.391 -19.844 1 97.12 418 PHE B O 1
ATOM 6362 N N . GLY B 1 419 ? -10.289 -16.828 -18.312 1 97.69 419 GLY B N 1
ATOM 6363 C CA . GLY B 1 419 ? -11.086 -17.266 -17.188 1 97.69 419 GLY B CA 1
ATOM 6364 C C . GLY B 1 419 ? -11.273 -18.766 -17.141 1 97.69 419 GLY B C 1
ATOM 6365 O O . GLY B 1 419 ? -12.266 -19.266 -16.609 1 97.69 419 GLY B O 1
ATOM 6366 N N . ASN B 1 420 ? -10.336 -19.516 -17.703 1 98.75 420 ASN B N 1
ATOM 6367 C CA . ASN B 1 420 ? -10.523 -20.953 -17.875 1 98.75 420 ASN B CA 1
ATOM 6368 C C . ASN B 1 420 ? -9.445 -21.75 -17.141 1 98.75 420 ASN B C 1
ATOM 6370 O O . ASN B 1 420 ? -9.102 -22.859 -17.547 1 98.75 420 ASN B O 1
ATOM 6374 N N . VAL B 1 421 ? -8.828 -21.141 -16.125 1 98.88 421 VAL B N 1
ATOM 6375 C CA . VAL B 1 421 ? -7.754 -21.812 -15.391 1 98.88 421 VAL B CA 1
ATOM 6376 C C . VAL B 1 421 ? -8.109 -21.906 -13.906 1 98.88 421 VAL B C 1
ATOM 6378 O O . VAL B 1 421 ? -8.5 -20.906 -13.297 1 98.88 421 VAL B O 1
ATOM 6381 N N . ILE B 1 422 ? -8.062 -23.125 -13.352 1 98.81 422 ILE B N 1
ATOM 6382 C CA . ILE B 1 422 ? -8.094 -23.328 -11.906 1 98.81 422 ILE B CA 1
ATOM 6383 C C . ILE B 1 422 ? -6.676 -23.219 -11.344 1 98.81 422 ILE B C 1
ATOM 6385 O O . ILE B 1 422 ? -5.742 -23.828 -11.867 1 98.81 422 ILE B O 1
ATOM 6389 N N . ARG B 1 423 ? -6.465 -22.391 -10.383 1 98.12 423 ARG B N 1
ATOM 6390 C CA . ARG B 1 423 ? -5.125 -22.312 -9.805 1 98.12 423 ARG B CA 1
ATOM 6391 C C . ARG B 1 423 ? -5.121 -22.781 -8.352 1 98.12 423 ARG B C 1
ATOM 6393 O O . ARG B 1 423 ? -6.031 -22.453 -7.59 1 98.12 423 ARG B O 1
ATOM 6400 N N . LEU B 1 424 ? -4.234 -23.625 -7.992 1 98.81 424 LEU B N 1
ATOM 6401 C CA . LEU B 1 424 ? -4.043 -24.234 -6.68 1 98.81 424 LEU B CA 1
ATOM 6402 C C . LEU B 1 424 ? -2.809 -23.672 -5.988 1 98.81 424 LEU B C 1
ATOM 6404 O O . LEU B 1 424 ? -1.7 -23.766 -6.52 1 98.81 424 LEU B O 1
ATOM 6408 N N . LEU B 1 425 ? -3.035 -23.031 -4.844 1 98.69 425 LEU B N 1
ATOM 6409 C CA . LEU B 1 425 ? -1.996 -22.406 -4.039 1 98.69 425 LEU B CA 1
ATOM 6410 C C . LEU B 1 425 ? -2.102 -22.828 -2.578 1 98.69 425 LEU B C 1
ATOM 6412 O O . LEU B 1 425 ? -2.273 -21.984 -1.692 1 98.69 425 LEU B O 1
ATOM 6416 N N . PRO B 1 426 ? -2 -24.125 -2.279 1 98.81 426 PRO B N 1
ATOM 6417 C CA . PRO B 1 426 ? -2.111 -24.531 -0.876 1 98.81 426 PRO B CA 1
ATOM 6418 C C . PRO B 1 426 ? -0.973 -23.984 -0.014 1 98.81 426 PRO B C 1
ATOM 6420 O O . PRO B 1 426 ? 0.142 -23.797 -0.506 1 98.81 426 PRO B O 1
ATOM 6423 N N . PRO B 1 427 ? -1.289 -23.719 1.3 1 98.81 427 PRO B N 1
ATOM 6424 C CA . PRO B 1 427 ? -0.151 -23.453 2.186 1 98.81 427 PRO B CA 1
ATOM 6425 C C . PRO B 1 427 ? 0.799 -24.656 2.289 1 98.81 427 PRO B C 1
ATOM 6427 O O . PRO B 1 427 ? 0.362 -25.797 2.215 1 98.81 427 PRO B O 1
ATOM 6430 N N . LEU B 1 428 ? 2.035 -24.312 2.482 1 98.81 428 LEU B N 1
ATOM 6431 C CA . LEU B 1 428 ? 3.037 -25.375 2.51 1 98.81 428 LEU B CA 1
ATOM 6432 C C . LEU B 1 428 ? 2.883 -26.234 3.76 1 98.81 428 LEU B C 1
ATOM 6434 O O . LEU B 1 428 ? 3.432 -27.344 3.83 1 98.81 428 LEU B O 1
ATOM 6438 N N . THR B 1 429 ? 2.086 -25.797 4.711 1 98.12 429 THR B N 1
ATOM 6439 C CA . THR B 1 429 ? 1.896 -26.516 5.969 1 98.12 429 THR B CA 1
ATOM 6440 C C . THR B 1 429 ? 0.681 -27.438 5.887 1 98.12 429 THR B C 1
ATOM 6442 O O . THR B 1 429 ? 0.354 -28.125 6.855 1 98.12 429 THR B O 1
ATOM 6445 N N . ILE B 1 430 ? 0.007 -27.5 4.75 1 98.62 430 ILE B N 1
ATOM 6446 C CA . ILE B 1 430 ? -1.141 -28.391 4.59 1 98.62 430 ILE B CA 1
ATOM 6447 C C . ILE B 1 430 ? -0.689 -29.844 4.699 1 98.62 430 ILE B C 1
ATOM 6449 O O . ILE B 1 430 ? 0.391 -30.203 4.223 1 98.62 430 ILE B O 1
ATOM 6453 N N . SER B 1 431 ? -1.521 -30.672 5.316 1 97.81 431 SER B N 1
ATOM 6454 C CA . SER B 1 431 ? -1.175 -32.094 5.387 1 97.81 431 SER B CA 1
ATOM 6455 C C . SER B 1 431 ? -1.379 -32.781 4.039 1 97.81 431 SER B C 1
ATOM 6457 O O . SER B 1 431 ? -2.203 -32.344 3.232 1 97.81 431 SER B O 1
ATOM 6459 N N . ASP B 1 432 ? -0.607 -33.844 3.867 1 97.75 432 ASP B N 1
ATOM 6460 C CA . ASP B 1 432 ? -0.766 -34.625 2.639 1 97.75 432 ASP B CA 1
ATOM 6461 C C . ASP B 1 432 ? -2.188 -35.156 2.508 1 97.75 432 ASP B C 1
ATOM 6463 O O . ASP B 1 432 ? -2.742 -35.219 1.408 1 97.75 432 ASP B O 1
ATOM 6467 N N . GLN B 1 433 ? -2.721 -35.531 3.635 1 97.5 433 GLN B N 1
ATOM 6468 C CA . GLN B 1 433 ? -4.062 -36.094 3.652 1 97.5 433 GLN B CA 1
ATOM 6469 C C . GLN B 1 433 ? -5.102 -35.062 3.203 1 97.5 433 GLN B C 1
ATOM 6471 O O . GLN B 1 433 ? -5.953 -35.375 2.361 1 97.5 433 GLN B O 1
ATOM 6476 N N . LEU B 1 434 ? -5.078 -33.875 3.752 1 98 434 LEU B N 1
ATOM 6477 C CA . LEU B 1 434 ? -6.008 -32.812 3.387 1 98 434 LEU B CA 1
ATOM 6478 C C . LEU B 1 434 ? -5.848 -32.438 1.921 1 98 434 LEU B C 1
ATOM 6480 O O . LEU B 1 434 ? -6.84 -32.219 1.223 1 98 434 LEU B O 1
ATOM 6484 N N . LEU B 1 435 ? -4.59 -32.344 1.497 1 98.69 435 LEU B N 1
ATOM 6485 C CA . LEU B 1 435 ? -4.309 -31.984 0.112 1 98.69 435 LEU B CA 1
ATOM 6486 C C . LEU B 1 435 ? -4.871 -33.031 -0.846 1 98.69 435 LEU B C 1
ATOM 6488 O O . LEU B 1 435 ? -5.52 -32.688 -1.835 1 98.69 435 LEU B O 1
ATOM 6492 N N . ALA B 1 436 ? -4.609 -34.281 -0.527 1 98.25 436 ALA B N 1
ATOM 6493 C CA . ALA B 1 436 ? -5.105 -35.344 -1.362 1 98.25 436 ALA B CA 1
ATOM 6494 C C . ALA B 1 436 ? -6.629 -35.344 -1.427 1 98.25 436 ALA B C 1
ATOM 6496 O O . ALA B 1 436 ? -7.211 -35.562 -2.49 1 98.25 436 ALA B O 1
ATOM 6497 N N . GLU B 1 437 ? -7.238 -35.125 -0.296 1 98.62 437 GLU B N 1
ATOM 6498 C CA . GLU B 1 437 ? -8.695 -35.062 -0.261 1 98.62 437 GLU B CA 1
ATOM 6499 C C . GLU B 1 437 ? -9.211 -33.938 -1.159 1 98.62 437 GLU B C 1
ATOM 6501 O O . GLU B 1 437 ? -10.164 -34.125 -1.91 1 98.62 437 GLU B O 1
ATOM 6506 N N . GLY B 1 438 ? -8.602 -32.75 -1.076 1 98.75 438 GLY B N 1
ATOM 6507 C CA . GLY B 1 438 ? -8.992 -31.656 -1.927 1 98.75 438 GLY B CA 1
ATOM 6508 C C . GLY B 1 438 ? -8.875 -31.953 -3.406 1 98.75 438 GLY B C 1
ATOM 6509 O O . GLY B 1 438 ? -9.781 -31.656 -4.184 1 98.75 438 GLY B O 1
ATOM 6510 N N . ILE B 1 439 ? -7.789 -32.594 -3.77 1 98.69 439 ILE B N 1
ATOM 6511 C CA . ILE B 1 439 ? -7.539 -32.938 -5.164 1 98.69 439 ILE B CA 1
ATOM 6512 C C . ILE B 1 439 ? -8.547 -33.969 -5.633 1 98.69 439 ILE B C 1
ATOM 6514 O O . ILE B 1 439 ? -9.055 -33.906 -6.75 1 98.69 439 ILE B O 1
ATOM 6518 N N . ASP B 1 440 ? -8.797 -34.938 -4.777 1 98.44 440 ASP B N 1
ATOM 6519 C CA . ASP B 1 440 ? -9.758 -35.969 -5.102 1 98.44 440 ASP B CA 1
ATOM 6520 C C . ASP B 1 440 ? -11.148 -35.406 -5.328 1 98.44 440 ASP B C 1
ATOM 6522 O O . ASP B 1 440 ? -11.859 -35.812 -6.25 1 98.44 440 ASP B O 1
ATOM 6526 N N . ILE B 1 441 ? -11.539 -34.531 -4.48 1 98.69 441 ILE B N 1
ATOM 6527 C CA . ILE B 1 441 ? -12.844 -33.906 -4.602 1 98.69 441 ILE B CA 1
ATOM 6528 C C . ILE B 1 441 ? -12.93 -33.125 -5.926 1 98.69 441 ILE B C 1
ATOM 6530 O O . ILE B 1 441 ? -13.922 -33.219 -6.645 1 98.69 441 ILE B O 1
ATOM 6534 N N . LEU B 1 442 ? -11.898 -32.406 -6.285 1 98.5 442 LEU B N 1
ATOM 6535 C CA . LEU B 1 442 ? -11.859 -31.672 -7.531 1 98.5 442 LEU B CA 1
ATOM 6536 C C . LEU B 1 442 ? -12.008 -32.594 -8.734 1 98.5 442 LEU B C 1
ATOM 6538 O O . LEU B 1 442 ? -12.758 -32.281 -9.664 1 98.5 442 LEU B O 1
ATOM 6542 N N . GLY B 1 443 ? -11.281 -33.688 -8.695 1 98.31 443 GLY B N 1
ATOM 6543 C CA . GLY B 1 443 ? -11.375 -34.656 -9.773 1 98.31 443 GLY B CA 1
ATOM 6544 C C . GLY B 1 443 ? -12.758 -35.25 -9.922 1 98.31 443 GLY B C 1
ATOM 6545 O O . GLY B 1 443 ? -13.266 -35.375 -11.031 1 98.31 443 GLY B O 1
ATOM 6546 N N . ARG B 1 444 ? -13.336 -35.625 -8.82 1 98.38 444 ARG B N 1
ATOM 6547 C CA . ARG B 1 444 ? -14.672 -36.219 -8.836 1 98.38 444 ARG B CA 1
ATOM 6548 C C . ARG B 1 444 ? -15.695 -35.219 -9.375 1 98.38 444 ARG B C 1
ATOM 6550 O O . ARG B 1 444 ? -16.562 -35.594 -10.18 1 98.38 444 ARG B O 1
ATOM 6557 N N . LEU B 1 445 ? -15.586 -34 -8.898 1 98.69 445 LEU B N 1
ATOM 6558 C CA . LEU B 1 445 ? -16.516 -32.969 -9.32 1 98.69 445 LEU B CA 1
ATOM 6559 C C . LEU B 1 445 ? -16.391 -32.719 -10.82 1 98.69 445 LEU B C 1
ATOM 6561 O O . LEU B 1 445 ? -17.406 -32.531 -11.508 1 98.69 445 LEU B O 1
ATOM 6565 N N . LEU B 1 446 ? -15.164 -32.688 -11.328 1 98.56 446 LEU B N 1
ATOM 6566 C CA . LEU B 1 446 ? -14.977 -32.531 -12.773 1 98.56 446 LEU B CA 1
ATOM 6567 C C . LEU B 1 446 ? -15.641 -33.656 -13.531 1 98.56 446 LEU B C 1
ATOM 6569 O O . LEU B 1 446 ? -16.266 -33.438 -14.57 1 98.56 446 LEU B O 1
ATOM 6573 N N . GLY B 1 447 ? -15.484 -34.875 -13.031 1 97.88 447 GLY B N 1
ATOM 6574 C CA . GLY B 1 447 ? -16.125 -36.031 -13.641 1 97.88 447 GLY B CA 1
ATOM 6575 C C . GLY B 1 447 ? -17.641 -35.938 -13.695 1 97.88 447 GLY B C 1
ATOM 6576 O O . GLY B 1 447 ? -18.266 -36.375 -14.656 1 97.88 447 GLY B O 1
ATOM 6577 N N . ASP B 1 448 ? -18.219 -35.312 -12.688 1 97.88 448 ASP B N 1
ATOM 6578 C CA . ASP B 1 448 ? -19.672 -35.188 -12.578 1 97.88 448 ASP B CA 1
ATOM 6579 C C . ASP B 1 448 ? -20.203 -34.125 -13.531 1 97.88 448 ASP B C 1
ATOM 6581 O O . ASP B 1 448 ? -21.406 -34.062 -13.812 1 97.88 448 ASP B O 1
ATOM 6585 N N . LEU B 1 449 ? -19.391 -33.25 -13.844 1 97.5 449 LEU B N 1
ATOM 6586 C CA . LEU B 1 449 ? -19.797 -32.125 -14.688 1 97.5 449 LEU B CA 1
ATOM 6587 C C . LEU B 1 449 ? -19.656 -32.5 -16.172 1 97.5 449 LEU B C 1
ATOM 6589 O O . LEU B 1 449 ? -20.328 -31.891 -17.016 1 97.5 449 LEU B O 1
#

Sequence (898 aa):
MATLEQTRQLVTEIPGPASLELTKRRAAAVSHGVNVSLPVFVARAGGGIIEDVDGNRLIDLASGIAVTTIGNSSPRVVDAVRAQVAEFTHTCFMVTPYEQYVAVAEELNRITPGAGEKRTVLFNSGAEAVENAVKVARSFTGKPAVVAFNHAYHGRTNLAMALTAKSMPYKSGFGPFAPEVYRAPLSYPYRDGLLDKELATDGEKAAARAISVFDNQVGADNLAAVIIEPIAGEGGFIVPAEGFLPSLLEWCRKKGVVFIADEVQTGFARTGAMFACQHEGPGGLEPDLICTAKGIADGLPLSAVTGRAEVMDAPHVGGLGGTFGGNPVACAAALATIATIENDGLVERARQLERVITEPLLRLQAGDDRIGDVRGRGAMIAIELVKSGTAEPDAELTKKLSTAAHAAGVVVLTCGMFGNVIRLLPPLTISDQLLAEGIDILGRLLGDLMATLEQTRQLVTEIPGPASLELTKRRAAAVSHGVNVSLPVFVARAGGGIIEDVDGNRLIDLASGIAVTTIGNSSPRVVDAVRAQVAEFTHTCFMVTPYEQYVAVAEELNRITPGAGEKRTVLFNSGAEAVENAVKVARSFTGKPAVVAFNHAYHGRTNLAMALTAKSMPYKSGFGPFAPEVYRAPLSYPYRDGLLDKELATDGEKAAARAISVFDNQVGADNLAAVIIEPIAGEGGFIVPAEGFLPSLLEWCRKKGVVFIADEVQTGFARTGAMFACQHEGPGGLEPDLICTAKGIADGLPLSAVTGRAEVMDAPHVGGLGGTFGGNPVACAAALATIATIENDGLVERARQLERVITEPLLRLQAGDDRIGDVRGRGAMIAIELVKSGTAEPDAELTKKLSTAAHAAGVVVLTCGMFGNVIRLLPPLTISDQLLAEGIDILGRLLGDL

Foldseek 3Di:
DPDDDQDFDDPDFFVDDVLVVVVVVCPVPPDPLDDDDGSFAFDDWWFQWTAGPSGGIFGEQQLVPQQQQQIAPDPQLVVLLVVQVVVDFADFCLGPRDVLLVVLQVVCQVQADDDAGKGKWKDFAQLVLLVVLLVLLCLLLVANAEEAEALAQRDQPQARLLNHHACPPRPPPPDDGDPRYHYFYAAALLVVCVVPNCSNAPLLVVLVRRVCCQPPVQNLSRASAYEYACQHRLAFRGHGHAPNLVNNQVVCVVSVHFYEHEQANVACLQQLGNGSQCVHPPRGDRGQKYKYFRLQQSPGGMIMIMGHPSSNCSDDPPRDGDRCGPGSSSSSSRVSSNCCCVVVVLSNLQQVVVCLQVVVVVVLVVVFVQFSDWDGGRQKIKTFGAPPPDRHGDQPLLSQLQVQLVSVRYHWDFHRSVRRMIIGRGHSSHDSVSSNVSSVSSSVSSVVD/DPDDDQDFDDPDFFVDDVLVVVVVVCVVPPDPLDDDDGSFAFDDWWFQWTAGPSGGIFGEQQLVPQQQQQIAPDPQLVVLLVVQVVVDFADFCLGPRDVLLVVLQVVCQVQADDDAGKGKWKDFAQLVLLVVLLVLLCLLLVANAEEAEALAQRDQPQARLLNHHACPPRPPPPDDGDPRYHYFYAAALLVVCVVPNCSNAPLLVVLVRRVCCDPPVQNLSRASAYEYACQHRLAFRGHGHAPNVVNNQVVCVVSVHFYEHEQANVACLQQLGRGSQCVHPPRGDRGQKYKYFRLQQSPGGMIMIMGHPSSNVSDDPPRDGDRCGPGSSSSSSRVSSNCCCVVVVLSNLLQVVVCLQVVVVVVLVVVFVQFSDWDGGRQKIKTFGAPPPDRHGDQPLLSQLQVQLVSVRYHWDFHRSVRRMIIGRGHSSHDSVSSNVSSVSSSVSSVVD

Secondary structure (DSSP, 8-state):
------S-B-SSSSS-HHHHHHHHHHHHHB-TTB--SS-PPEEEEETTEEEETTS-EEEESSHHHHT-TT-TT-HHHHHHHHHHHHH-S--TTTTS--HHHHHHHHHHHHHSS-SS-EEEEEESSHHHHHHHHHHHHHHHH---EEEEETT----SSHHHHHH----TTTTTTS----SSEEEE----HHHHHHH-HHHHH-HHHHHHHHHHIIIIII-GGGEEEEEE-SSBTTTT-B-PPTTHHHHHHHHHHHHT-EEEEE-TTTTTTTTSSSSGGGGSSTT----SEEEE-GGGGTTS--EEEEEEHHHHT-SPTTSB--TTTT-HHHHHHHHHHHHHHHHTTHHHHHHHHHHHHHHHHHHHHHH-TTEEEEEEETTEEEEEEB-TTS--B-HHHHHHHHHHHHHTTEE-EEESTTS-EEEE---TT--HHHHHHHHHHHHHHHHH-/------S-B-SS-SS-HHHHHHHHHHHHHB-TTB--SS-PPEEEEETTEEEETTS-EEEESSHHHHT-TT-TT-HHHHHHHHHHHHH-S--TTTTS--HHHHHHHHHHHHHSS-SS-EEEEEESSHHHHHHHHHHHHHHHH---EEEEETT----SSHHHHHH----TTTTTTS----SSEEEE----HHHHHHH-HHHHH-HHHHHHHHHHIIIIII-GGGEEEEEE-SSBTTTT-B-PPTTHHHHHHHHHHHHT-EEEEE-TTTTTTTTSSSSGGGGSSTT----SEEEE-GGGGTTS--EEEEEEHHHHT-SPTTSB--TTTT-HHHHHHHHHHHHHHHHTTHHHHHHHHHHHHHHHHHHHHHH-TTEEEEEEETTEEEEEEB-TTS--B-HHHHHHHHHHHHHTTEE-EEESTTS-EEEE---TT--HHHHHHHHHHHHHHHHH-